Protein 2FSE (pdb70)

CATH classification: 3.10.320.10 (+1 more: 2.60.40.10)

InterPro domains:
  IPR001003 MHC class II, alpha chain, N-terminal [PF00993] (29-106)
  IPR001003 MHC class II, alpha chain, N-terminal [SM00920] (30-109)
  IPR003006 Immunoglobulin/major histocompatibility complex, conserved site [PS00290] (186-192)
  IPR003597 Immunoglobulin C1-set [PF07654] (114-195)
  IPR003597 Immunoglobulin C1-set [SM00407] (127-198)
  IPR007110 Immunoglobulin-like domain [PS50835] (112-192)
  IPR011162 MHC classes I/II-like antigen recognition protein [SSF54452] (27-108)
  IPR013783 Immunoglobulin-like fold [G3DSA:2.60.40.10] (107-217)
  IPR014745 MHC class II, alpha/beta chain, N-terminal [G3DSA:3.10.320.10] (25-106)
  IPR036179 Immunoglobulin-like domain superfamily [SSF48726] (110-206)
  IPR050160 Major Histocompatibility Complex/Immunoglobulin [PTHR19944] (16-243)

Organism: Homo sapiens (NCBI:txid9606)

Secondary structure (DSSP, 8-state):
--EEEEEEEEEETTTEEEEEEEETTEEEEEEETTTTEEEESSHHHHHH----THHHHHHHHHHHHHHHHHHHTTTS-----BPPEEEEEESS---TTS-EEEEEEEEEEBSS--EEEEEETTEEP-SSEEE---EE-TTS-EEEEEEEEE---SS--EEEEEE-TTSSS-EEEEE---/--EEEEEEEEEEEETTTTEEEEEEEEESSS-EEEEEETTTTEEEESSTTTHHHHHHHHH-HHHHHHHHHHIIIIIIHHHHHHGGGTTT--BPPEEEEEESS---SSS-EEEEEEEEEEBSS--EEEEEETTEE--BTEEEEEEEE-SSS-EEEEEEEEE---TT-EEEEEEE-TT-SS-EEEEEE-/-EEEEEEEEEEETTTEEEEEEEETTEEEEEEETTTTEEEESSHHHHTT----HHHHHHHHHHHHHHHHHHHHHTTTPPPPPB--EEEEEESS---SSS-EEEEEEEEEEBSS--EEEEEETTEE--SSEEE---EE-TTS-EEEEEEEEE---SS--EEEEEE-TT-SS-EEEEE--/---EEEEEEEEEEEETTTTEEEEEEEEESSSSEEEEEETTT-SB--SSGGGHHHHHHHHH-HHHHHHHHHHIIIIIIHHHHHHGGGTTT--B--EEEEE--S---SSS-EEEEEEEEEEBSS--EEEEEETTEE--S--EEEEEEE-SSS-EEEEEEEEE---TT--EEEEEE-TT-SS-EEEEE-/----------PPP-/---PPPP-------

Solvent-accessible surface area: 33808 Å² total; per-residue (Å²): 136,54,34,7,24,0,6,1,10,14,0,21,72,52,112,46,19,16,1,3,0,9,1,48,21,6,6,0,0,27,3,34,54,96,131,124,85,28,50,43,47,31,135,56,0,22,201,105,10,39,26,137,11,133,33,0,48,54,13,15,58,26,2,69,46,7,0,79,34,7,14,114,72,16,135,132,70,72,16,96,60,1,8,3,56,5,56,20,74,20,70,33,39,35,78,95,54,107,97,14,47,0,0,0,25,0,19,13,0,0,0,2,35,22,106,32,49,8,6,75,60,41,192,94,22,98,136,45,60,60,102,6,36,26,10,14,35,84,3,21,0,1,22,17,4,14,18,0,70,8,99,6,35,97,121,37,72,7,2,0,56,0,60,7,118,25,41,171,130,60,51,141,96,94,47,93,46,193,126,50,28,0,8,4,5,7,1,9,2,21,3,71,126,48,49,147,110,7,56,0,1,0,20,5,0,5,15,36,72,21,1,1,61,0,16,28,75,71,13,57,1,119,42,70,46,119,22,0,135,35,5,3,112,90,4,42,78,59,156,132,23,10,115,70,4,105,47,0,22,75,60,4,0,87,68,2,19,52,38,2,58,80,9,5,16,96,37,122,38,110,6,76,23,46,20,86,52,73,91,138,88,108,79,43,97,19,8,42,0,7,0,7,0,2,36,0,11,18,10,107,44,86,37,94,0,43,17,59,69,68,67,37,114,42,37,31,53,27,52,10,39,23,24,0,4,26,0,9,13,14,8,49,10,48,5,46,1,2,10,20,87,59,9,51,1,19,0,45,0,79,8,69,20,29,137,104,57,47,78,39,118,57,148,70,133,36,42,16,31,0,6,3,9,20,0,20,64,61,108,52,14,11,2,3,1,14,1,50,14,4,5,5,0,33,4,40,63,72,131,132,87,23,50,48,52,34,136,74,0,36,158,121,6,54,34,149,7,145,31,1,48,47,3,14,62,33,1,78,42,8,0,80,44,5,15,131,80,5,133,125,72,61,11,91,59,1,34,5,60,5,46,21,54,18,56,37,28,27,79,109,48,101,90,10,59,0,0,0,26,0,16,14,0,0,0,3,35,18,116,27,73,9,21,72,38,56,185,93,21,106,137,45,61,58,111,10,43,33,10,20,41,69,5,26,0,0,20,9,1,11,18,0,65,8,104,7,38,92,135,42,86,4,29,0,37,0,65,2,106,26,41,193,131,53,49,151,71,99,40,106,106,201,72,13,30,0,7,4,6,9,0,4,2,14,1,90,105,22,44,122,98,8,63,0,5,6,19,11,0,6,16,23,75,19,2,1,56,1,10,33,84,68,18,66,5,113,22,76,32,130,42,0,114,34,10,0,110,81,5,42,75,71,161,117,15,15,87,95,2,127,38,0,27,74,77,7,0,93,66,7,23,49,31,4,60,66,14,5,28,98,36,113,40,113,10,73,15,37,17,90,27,88,98,115,132,74,104,19,113,12,7,43,0,10,0,4,0,2,39,0,11,23,10,99,32,103,28,102,0,36,13,58,63,80,54,22,110,38,35,34,55,29,44,9,25,25,28,0,3,20,0,4,14,10,8,50,10,51,2,40,0,0,8,23,90,60,10,52,0,18,0,36,0,64,11,68,26,36,140,107,68,45,77,38,115,45,131,126,30,10,102,27,9,137,26,18,143,10,57,98,70,107,32,7,104,20,12,84,21,23,160,5,58,81,110

Radius of gyration: 31.43 Å; Cα contacts (8 Å, |Δi|>4): 1754; chains: 6; bounding box: 65×92×76 Å

Sequence (755 aa):
EHVIIQAEFYLNPDQSGEFMFDFDGDEIFHVDMAKKETVWRLEEFGRFASFEAQGALANIAVDKANLEIMTKRSNYTPITNVAPEVTVLSRSPVNLGEPNILICFIDKFSPPVVNVTWLRNGRPVTEGVSETVFLPRDDHLFRKFHYLTFLPSTDDFYDCEVDHWGLEEPLRKHWEFEPRFLWQLKFECHFFNGTERVRLLERCIYNQEESVRFDSDVGEYRAVTELGRPDAEYWNSQKDLLEQRRAAVDTYCRHNYGVGESFTVQRRVEPTVTVYPTKTQPLQHHNLLVCSVSDFYPGNIEVRWFRNGKEEETGIVSTGLVRNGDWTFQTLVMLETVPQSGEVYTCQVEHPSLTDPVTVEWKAEHVIIQAEFYLNPDQSGEFMFDFDGDEIFHVDMAKKETVWRLEEFGRFASFEAQGALANIAVDKANLEIMTKRSNYTPITNVAPEVTVLSRSPVNLGEPNILICFIDKFSPPVVNVTWLRNGRPVTEGVSETVFLPRDDHLFRKFHYLTFLPSTDDFYDCEVDHWGLEEPLRKHWEFRPRFLWQLKFECHFFNGTERVRLLERCIYNQEESVRFDSDVGEYRAVTELGRPDAEYWNSQKDLLEQRRAAVDTYCRHNYGVGESFTVQRRVEPTVTVYPTKTQPLQHHNLLVCSVSDFYPGNIEVRWFRNGKEEETGIVSTGLVRNGDWTFQTLVMLETVPQSGEVYTCQVEHPSLTDPVTVEWKAGFKGEQGPKGEPGAGFKGEQGPKGEPG

B-factor: mean 26.87, std 9.01, range [1.0, 80.76]

Structure (mmCIF, N/CA/C/O backbone):
data_2FSE
#
_entry.id   2FSE
#
_cell.length_a   60.810
_cell.length_b   109.000
_cell.length_c   170.550
_cell.angle_alpha   90.00
_cell.angle_beta   90.00
_cell.angle_gamma   90.00
#
_symmetry.space_group_name_H-M   'P 21 21 21'
#
loop_
_entity.id
_entity.type
_entity.pdbx_description
1 polymer 'H-2 class II histocompatibility antigen, E-K alpha chain'
2 polymer 'HLA class II histocompatibility antigen, DRB1-1 beta chain'
3 polymer 'Collagen alpha-1(II)'
4 water water
#
loop_
_atom_site.group_PDB
_atom_site.id
_atom_site.type_symbol
_atom_site.label_atom_id
_atom_site.label_alt_id
_atom_site.label_comp_id
_atom_site.label_asym_id
_atom_site.label_entity_id
_atom_site.label_seq_id
_atom_site.pdbx_PDB_ins_code
_atom_site.Cartn_x
_atom_site.Cartn_y
_atom_site.Cartn_z
_atom_site.occupancy
_atom_site.B_iso_or_equiv
_atom_site.auth_seq_id
_atom_site.auth_comp_id
_atom_site.auth_asym_id
_atom_site.auth_atom_id
_atom_site.pdbx_PDB_model_num
ATOM 1 N N . GLU A 1 1 ? 32.305 20.269 13.928 1.00 28.86 4 GLU A N 1
ATOM 2 C CA . GLU A 1 1 ? 33.103 20.001 15.160 1.00 29.02 4 GLU A CA 1
ATOM 3 C C . GLU A 1 1 ? 32.217 20.107 16.394 1.00 27.08 4 GLU A C 1
ATOM 4 O O . GLU A 1 1 ? 32.645 20.579 17.443 1.00 27.64 4 GLU A O 1
ATOM 10 N N . HIS A 1 2 ? 30.986 19.640 16.262 1.00 25.20 5 HIS A N 1
ATOM 11 C CA . HIS A 1 2 ? 30.010 19.712 17.341 1.00 23.38 5 HIS A CA 1
ATOM 12 C C . HIS A 1 2 ? 30.118 18.640 18.424 1.00 21.19 5 HIS A C 1
ATOM 13 O O . HIS A 1 2 ? 30.694 17.576 18.214 1.00 21.05 5 HIS A O 1
ATOM 20 N N . VAL A 1 3 ? 29.542 18.933 19.585 1.00 18.29 6 VAL A N 1
ATOM 21 C CA . VAL A 1 3 ? 29.584 18.023 20.719 1.00 17.17 6 VAL A CA 1
ATOM 22 C C . VAL A 1 3 ? 28.242 17.957 21.445 1.00 16.38 6 VAL A C 1
ATOM 23 O O . VAL A 1 3 ? 27.550 18.963 21.589 1.00 16.86 6 VAL A O 1
ATOM 27 N N . ILE A 1 4 ? 27.865 16.769 21.897 1.00 15.05 7 ILE A N 1
ATOM 28 C CA . ILE A 1 4 ? 26.625 16.609 22.644 1.00 13.77 7 ILE A CA 1
ATOM 29 C C . ILE A 1 4 ? 27.082 16.058 23.975 1.00 14.14 7 ILE A C 1
ATOM 30 O O . ILE A 1 4 ? 27.936 15.174 24.020 1.00 14.27 7 ILE A O 1
ATOM 35 N N . ILE A 1 5 ? 26.525 16.566 25.062 1.00 14.20 8 ILE A N 1
ATOM 36 C CA . ILE A 1 5 ? 26.952 16.095 26.364 1.00 13.37 8 ILE A CA 1
ATOM 37 C C . ILE A 1 5 ? 25.810 15.859 27.314 1.00 13.02 8 ILE A C 1
ATOM 38 O O . ILE A 1 5 ? 25.031 16.762 27.600 1.00 12.90 8 ILE A O 1
ATOM 43 N N . GLN A 1 6 ? 25.716 14.625 27.787 1.00 13.91 9 GLN A N 1
ATOM 44 C CA . GLN A 1 6 ? 24.700 14.249 28.750 1.00 14.13 9 GLN A CA 1
ATOM 45 C C . GLN A 1 6 ? 25.384 14.479 30.082 1.00 14.14 9 GLN A C 1
ATOM 46 O O . GLN A 1 6 ? 26.058 13.594 30.604 1.00 14.03 9 GLN A O 1
ATOM 52 N N . ALA A 1 7 ? 25.237 15.687 30.608 1.00 14.25 10 ALA A N 1
ATOM 53 C CA . ALA A 1 7 ? 25.857 16.043 31.869 1.00 14.96 10 ALA A CA 1
ATOM 54 C C . ALA A 1 7 ? 24.887 15.887 33.010 1.00 15.25 10 ALA A C 1
ATOM 55 O O . ALA A 1 7 ? 23.788 16.435 32.991 1.00 16.08 10 ALA A O 1
ATOM 57 N N . GLU A 1 8 ? 25.298 15.127 34.011 1.00 16.06 11 GLU A N 1
ATOM 58 C CA . GLU A 1 8 ? 24.460 14.912 35.172 1.00 16.84 11 GLU A CA 1
ATOM 59 C C . GLU A 1 8 ? 25.295 15.008 36.442 1.00 16.00 11 GLU A C 1
ATOM 60 O O . GLU A 1 8 ? 26.454 14.596 36.467 1.00 14.22 11 GLU A O 1
ATOM 66 N N . PHE A 1 9 ? 24.706 15.588 37.485 1.00 16.23 12 PHE A N 1
ATOM 67 C CA . PHE A 1 9 ? 25.388 15.746 38.765 1.00 17.07 12 PHE A CA 1
ATOM 68 C C . PHE A 1 9 ? 24.441 15.563 39.952 1.00 18.12 12 PHE A C 1
ATOM 69 O O . PHE A 1 9 ? 23.238 15.835 39.863 1.00 18.71 12 PHE A O 1
ATOM 77 N N . TYR A 1 10 ? 24.998 15.081 41.058 1.00 17.85 13 TYR A N 1
ATOM 78 C CA . TYR A 1 10 ? 24.233 14.884 42.277 1.00 18.45 13 TYR A CA 1
ATOM 79 C C . TYR A 1 10 ? 25.089 15.347 43.423 1.00 18.72 13 TYR A C 1
ATOM 80 O O . TYR A 1 10 ? 26.294 15.101 43.438 1.00 18.68 13 TYR A O 1
ATOM 89 N N . LEU A 1 11 ? 24.478 16.009 44.395 1.00 18.82 14 LEU A N 1
ATOM 90 C CA . LEU A 1 11 ? 25.257 16.496 45.509 1.00 19.39 14 LEU A CA 1
ATOM 91 C C . LEU A 1 11 ? 24.547 16.421 46.832 1.00 19.47 14 LEU A C 1
ATOM 92 O O . LEU A 1 11 ? 23.354 16.696 46.929 1.00 19.16 14 LEU A O 1
ATOM 97 N N . ASN A 1 12 ? 25.307 16.029 47.847 1.00 19.79 15 ASN A N 1
ATOM 98 C CA . ASN A 1 12 ? 24.805 15.942 49.204 1.00 20.53 15 ASN A CA 1
ATOM 99 C C . ASN A 1 12 ? 25.489 17.078 49.950 1.00 20.97 15 ASN A C 1
ATOM 100 O O . ASN A 1 12 ? 26.576 17.525 49.571 1.00 19.69 15 ASN A O 1
ATOM 105 N N . PRO A 1 13 ? 24.881 17.529 51.052 1.00 21.51 16 PRO A N 1
ATOM 106 C CA . PRO A 1 13 ? 23.623 17.046 51.632 1.00 21.71 16 PRO A CA 1
ATOM 107 C C . PRO A 1 13 ? 22.393 17.508 50.865 1.00 22.19 16 PRO A C 1
ATOM 108 O O . PRO A 1 13 ? 21.353 16.851 50.860 1.00 21.89 16 PRO A O 1
ATOM 112 N N . ASP A 1 14 ? 22.532 18.661 50.231 1.00 23.04 17 ASP A N 1
ATOM 113 C CA . ASP A 1 14 ? 21.468 19.269 49.467 1.00 24.80 17 ASP A CA 1
ATOM 114 C C . ASP A 1 14 ? 20.540 18.280 48.771 1.00 25.65 17 ASP A C 1
ATOM 115 O O . ASP A 1 14 ? 19.332 18.498 48.698 1.00 26.34 17 ASP A O 1
ATOM 120 N N . GLN A 1 15 ? 21.088 17.185 48.268 1.00 25.30 18 GLN A N 1
ATOM 121 C CA . GLN A 1 15 ? 20.266 16.209 47.575 1.00 25.00 18 GLN A CA 1
ATOM 122 C C . GLN A 1 15 ? 19.639 16.837 46.335 1.00 25.33 18 GLN A C 1
ATOM 123 O O . GLN A 1 15 ? 18.491 16.560 45.989 1.00 25.85 18 GLN A O 1
ATOM 129 N N . SER A 1 16 ? 20.413 17.705 45.681 1.00 25.75 19 SER A N 1
ATOM 130 C CA . SER A 1 16 ? 19.993 18.366 44.450 1.00 25.21 19 SER A CA 1
ATOM 131 C C . SER A 1 16 ? 20.505 17.492 43.338 1.00 24.89 19 SER A C 1
ATOM 132 O O . SER A 1 16 ? 21.708 17.272 43.227 1.00 25.50 19 SER A O 1
ATOM 135 N N . GLY A 1 17 ? 19.597 16.989 42.516 1.00 24.85 20 GLY A N 1
ATOM 136 C CA . GLY A 1 17 ? 19.997 16.132 41.420 1.00 24.36 20 GLY A CA 1
ATOM 137 C C . GLY A 1 17 ? 19.664 16.785 40.102 1.00 23.46 20 GLY A C 1
ATOM 138 O O . GLY A 1 17 ? 18.629 17.439 39.962 1.00 22.78 20 GLY A O 1
ATOM 139 N N . GLU A 1 18 ? 20.540 16.601 39.126 1.00 23.14 21 GLU A N 1
ATOM 140 C CA . GLU A 1 18 ? 20.321 17.198 37.826 1.00 22.60 21 GLU A CA 1
ATOM 141 C C . GLU A 1 18 ? 20.781 16.305 36.679 1.00 21.67 21 GLU A C 1
ATOM 142 O O . GLU A 1 18 ? 21.814 15.636 36.762 1.00 21.16 21 GLU A O 1
ATOM 148 N N . PHE A 1 19 ? 19.989 16.311 35.612 1.00 20.51 22 PHE A N 1
ATOM 149 C CA . PHE A 1 19 ? 20.250 15.529 34.411 1.00 18.97 22 PHE A CA 1
ATOM 150 C C . PHE A 1 19 ? 19.963 16.440 33.218 1.00 19.11 22 PHE A C 1
ATOM 151 O O . PHE A 1 19 ? 18.853 16.952 33.089 1.00 19.00 22 PHE A O 1
ATOM 159 N N . MET A 1 20 ? 20.952 16.667 32.356 1.00 18.92 23 MET A N 1
ATOM 160 C CA . MET A 1 20 ? 20.719 17.524 31.200 1.00 19.96 23 MET A CA 1
ATOM 161 C C . MET A 1 20 ? 21.567 17.218 29.976 1.00 20.31 23 MET A C 1
ATOM 162 O O . MET A 1 20 ? 22.608 16.571 30.074 1.00 19.52 23 MET A O 1
ATOM 167 N N . PHE A 1 21 ? 21.092 17.698 28.825 1.00 21.68 24 PHE A N 1
ATOM 168 C CA . PHE A 1 21 ? 21.753 17.537 27.530 1.00 21.93 24 PHE A CA 1
ATOM 169 C C . PHE A 1 21 ? 22.324 18.866 27.056 1.00 23.20 24 PHE A C 1
ATOM 170 O O . PHE A 1 21 ? 21.648 19.895 27.058 1.00 23.20 24 PHE A O 1
ATOM 178 N N . ASP A 1 22 ? 23.569 18.828 26.614 1.00 25.13 25 ASP A N 1
ATOM 179 C CA . ASP A 1 22 ? 24.238 20.037 26.172 1.00 25.91 25 ASP A CA 1
ATOM 180 C C . ASP A 1 22 ? 24.757 19.877 24.743 1.00 24.26 25 ASP A C 1
ATOM 181 O O . ASP A 1 22 ? 25.245 18.816 24.368 1.00 23.74 25 ASP A O 1
ATOM 186 N N . PHE A 1 23 ? 24.643 20.930 23.946 1.00 22.70 26 PHE A N 1
ATOM 187 C CA . PHE A 1 23 ? 25.111 20.870 22.570 1.00 22.38 26 PHE A CA 1
ATOM 188 C C . PHE A 1 23 ? 26.004 22.044 22.195 1.00 20.83 26 PHE A C 1
ATOM 189 O O . PHE A 1 23 ? 25.548 23.187 22.126 1.00 20.05 26 PHE A O 1
ATOM 197 N N . ASP A 1 24 ? 27.271 21.756 21.942 1.00 19.39 27 ASP A N 1
ATOM 198 C CA . ASP A 1 24 ? 28.215 22.795 21.562 1.00 19.05 27 ASP A CA 1
ATOM 199 C C . ASP A 1 24 ? 28.224 23.935 22.577 1.00 19.61 27 ASP A C 1
ATOM 200 O O . ASP A 1 24 ? 28.597 25.059 22.241 1.00 20.74 27 ASP A O 1
ATOM 205 N N . GLY A 1 25 ? 27.807 23.653 23.810 1.00 18.67 28 GLY A N 1
ATOM 206 C CA . GLY A 1 25 ? 27.800 24.685 24.835 1.00 18.36 28 GLY A CA 1
ATOM 207 C C . GLY A 1 25 ? 26.471 25.061 25.477 1.00 19.08 28 GLY A C 1
ATOM 208 O O . GLY A 1 25 ? 26.435 25.409 26.659 1.00 19.28 28 GLY A O 1
ATOM 209 N N . ASP A 1 26 ? 25.380 24.996 24.717 1.00 18.23 29 ASP A N 1
ATOM 210 C CA . ASP A 1 26 ? 24.058 25.354 25.234 1.00 17.99 29 ASP A CA 1
ATOM 211 C C . ASP A 1 26 ? 23.226 24.126 25.593 1.00 17.94 29 ASP A C 1
ATOM 212 O O . ASP A 1 26 ? 23.418 23.050 25.018 1.00 17.82 29 ASP A O 1
ATOM 217 N N . GLU A 1 27 ? 22.293 24.289 26.533 1.00 17.18 30 GLU A N 1
ATOM 218 C CA . GLU A 1 27 ? 21.465 23.168 26.955 1.00 15.51 30 GLU A CA 1
ATOM 219 C C . GLU A 1 27 ? 20.257 22.939 26.074 1.00 14.24 30 GLU A C 1
ATOM 220 O O . GLU A 1 27 ? 19.537 23.866 25.705 1.00 12.29 30 GLU A O 1
ATOM 226 N N . ILE A 1 28 ? 20.049 21.673 25.742 1.00 14.14 31 ILE A N 1
ATOM 227 C CA . ILE A 1 28 ? 18.935 21.268 24.921 1.00 13.78 31 ILE A CA 1
ATOM 228 C C . ILE A 1 28 ? 17.755 21.111 25.868 1.00 13.93 31 ILE A C 1
ATOM 229 O O . ILE A 1 28 ? 16.653 21.596 25.605 1.00 13.51 31 ILE A O 1
ATOM 234 N N . PHE A 1 29 ? 18.002 20.453 26.993 1.00 13.44 32 PHE A N 1
ATOM 235 C CA . PHE A 1 29 ? 16.951 20.234 27.970 1.00 14.04 32 PHE A CA 1
ATOM 236 C C . PHE A 1 29 ? 17.493 19.628 29.255 1.00 14.73 32 PHE A C 1
ATOM 237 O O . PHE A 1 29 ? 18.644 19.197 29.332 1.00 15.23 32 PHE A O 1
ATOM 245 N N . HIS A 1 30 ? 16.643 19.595 30.270 1.00 15.73 33 HIS A N 1
ATOM 246 C CA . HIS A 1 30 ? 16.996 18.971 31.529 1.00 16.59 33 HIS A CA 1
ATOM 247 C C . HIS A 1 30 ? 15.720 18.299 31.993 1.00 18.23 33 HIS A C 1
ATOM 248 O O . HIS A 1 30 ? 14.632 18.611 31.508 1.00 18.90 33 HIS A O 1
ATOM 255 N N . VAL A 1 31 ? 15.854 17.355 32.906 1.00 20.14 34 VAL A N 1
ATOM 256 C CA . VAL A 1 31 ? 14.691 16.646 33.403 1.00 22.21 34 VAL A CA 1
ATOM 257 C C . VAL A 1 31 ? 14.253 17.212 34.740 1.00 23.95 34 VAL A C 1
ATOM 258 O O . VAL A 1 31 ? 15.011 17.184 35.702 1.00 24.00 34 VAL A O 1
ATOM 262 N N . ASP A 1 32 ? 13.033 17.737 34.786 1.00 25.49 35 ASP A N 1
ATOM 263 C CA . ASP A 1 32 ? 12.493 18.284 36.021 1.00 26.86 35 ASP A CA 1
ATOM 264 C C . ASP A 1 32 ? 12.194 17.087 36.911 1.00 27.65 35 ASP A C 1
ATOM 265 O O . ASP A 1 32 ? 11.328 16.266 36.599 1.00 27.24 35 ASP A O 1
ATOM 270 N N . MET A 1 33 ? 12.926 16.990 38.011 1.00 28.63 36 MET A N 1
ATOM 271 C CA . MET A 1 33 ? 12.773 15.890 38.948 1.00 29.51 36 MET A CA 1
ATOM 272 C C . MET A 1 33 ? 11.355 15.858 39.523 1.00 30.54 36 MET A C 1
ATOM 273 O O . MET A 1 33 ? 10.583 14.926 39.262 1.00 30.73 36 MET A O 1
ATOM 278 N N . ALA A 1 34 ? 11.019 16.890 40.296 1.00 30.12 37 ALA A N 1
ATOM 279 C CA . ALA A 1 34 ? 9.704 17.020 40.931 1.00 28.90 37 ALA A CA 1
ATOM 280 C C . ALA A 1 34 ? 8.585 16.635 39.977 1.00 28.52 37 ALA A C 1
ATOM 281 O O . ALA A 1 34 ? 7.844 15.678 40.218 1.00 26.94 37 ALA A O 1
ATOM 283 N N . LYS A 1 35 ? 8.472 17.404 38.899 1.00 30.28 38 LYS A N 1
ATOM 284 C CA . LYS A 1 35 ? 7.461 17.186 37.870 1.00 31.66 38 LYS A CA 1
ATOM 285 C C . LYS A 1 35 ? 7.706 15.861 37.147 1.00 31.62 38 LYS A C 1
ATOM 286 O O . LYS A 1 35 ? 6.865 15.392 36.376 1.00 30.06 38 LYS A O 1
ATOM 292 N N . LYS A 1 36 ? 8.865 15.265 37.396 1.00 31.82 39 LYS A N 1
ATOM 293 C CA . LYS A 1 36 ? 9.188 13.994 36.782 1.00 32.09 39 LYS A CA 1
ATOM 294 C C . LYS A 1 36 ? 9.085 14.097 35.255 1.00 31.59 39 LYS A C 1
ATOM 295 O O . LYS A 1 36 ? 8.867 13.092 34.580 1.00 31.39 39 LYS A O 1
ATOM 301 N N . GLU A 1 37 ? 9.252 15.308 34.717 1.00 31.28 40 GLU A N 1
ATOM 302 C CA . GLU A 1 37 ? 9.164 15.529 33.269 1.00 29.75 40 GLU A CA 1
ATOM 303 C C . GLU A 1 37 ? 10.406 16.166 32.638 1.00 27.27 40 GLU A C 1
ATOM 304 O O . GLU A 1 37 ? 11.423 16.366 33.297 1.00 26.53 40 GLU A O 1
ATOM 310 N N . THR A 1 38 ? 10.289 16.474 31.345 1.00 25.07 41 THR A N 1
ATOM 311 C CA . THR A 1 38 ? 11.355 17.070 30.532 1.00 21.73 41 THR A CA 1
ATOM 312 C C . THR A 1 38 ? 11.120 18.562 30.279 1.00 21.36 41 THR A C 1
ATOM 313 O O . THR A 1 38 ? 9.999 18.967 29.964 1.00 21.69 41 THR A O 1
ATOM 317 N N . VAL A 1 39 ? 12.170 19.378 30.395 1.00 19.30 42 VAL A N 1
ATOM 318 C CA . VAL A 1 39 ? 12.026 20.817 30.160 1.00 17.61 42 VAL A CA 1
ATOM 319 C C . VAL A 1 39 ? 12.932 21.305 29.042 1.00 17.39 42 VAL A C 1
ATOM 320 O O . VAL A 1 39 ? 14.149 21.277 29.174 1.00 18.19 42 VAL A O 1
ATOM 324 N N . TRP A 1 40 ? 12.324 21.760 27.948 1.00 16.76 43 TRP A N 1
ATOM 325 C CA . TRP A 1 40 ? 13.076 22.245 26.800 1.00 16.29 43 TRP A CA 1
ATOM 326 C C . TRP A 1 40 ? 13.526 23.696 26.950 1.00 16.28 43 TRP A C 1
ATOM 327 O O . TRP A 1 40 ? 12.746 24.560 27.356 1.00 15.62 43 TRP A O 1
ATOM 338 N N . ARG A 1 41 ? 14.788 23.961 26.612 1.00 15.26 44 ARG A N 1
ATOM 339 C CA . ARG A 1 41 ? 15.334 25.309 26.711 1.00 13.87 44 ARG A CA 1
ATOM 340 C C . ARG A 1 41 ? 14.554 26.259 25.817 1.00 14.70 44 ARG A C 1
ATOM 341 O O . ARG A 1 41 ? 14.392 27.436 26.138 1.00 13.04 44 ARG A O 1
ATOM 349 N N . LEU A 1 42 ? 14.089 25.729 24.688 1.00 15.99 45 LEU A N 1
ATOM 350 C CA . LEU A 1 42 ? 13.307 26.478 23.706 1.00 17.17 45 LEU A CA 1
ATOM 351 C C . LEU A 1 42 ? 12.070 25.661 23.362 1.00 20.31 45 LEU A C 1
ATOM 352 O O . LEU A 1 42 ? 12.197 24.542 22.870 1.00 21.46 45 LEU A O 1
ATOM 357 N N . GLU A 1 43 ? 10.884 26.211 23.605 1.00 22.71 46 GLU A N 1
ATOM 358 C CA . GLU A 1 43 ? 9.658 25.479 23.306 1.00 25.74 46 GLU A CA 1
ATOM 359 C C . GLU A 1 43 ? 9.699 24.817 21.930 1.00 25.73 46 GLU A C 1
ATOM 360 O O . GLU A 1 43 ? 9.145 23.739 21.751 1.00 25.25 46 GLU A O 1
ATOM 366 N N . GLU A 1 44 ? 10.354 25.443 20.957 1.00 28.05 47 GLU A N 1
ATOM 367 C CA . GLU A 1 44 ? 10.421 24.853 19.624 1.00 31.38 47 GLU A CA 1
ATOM 368 C C . GLU A 1 44 ? 11.008 23.444 19.653 1.00 31.76 47 GLU A C 1
ATOM 369 O O . GLU A 1 44 ? 10.517 22.550 18.966 1.00 31.11 47 GLU A O 1
ATOM 375 N N . PHE A 1 45 ? 12.058 23.247 20.451 1.00 32.50 48 PHE A N 1
ATOM 376 C CA . PHE A 1 45 ? 12.710 21.939 20.559 1.00 32.89 48 PHE A CA 1
ATOM 377 C C . PHE A 1 45 ? 11.712 20.812 20.759 1.00 33.39 48 PHE A C 1
ATOM 378 O O . PHE A 1 45 ? 11.824 19.753 20.139 1.00 33.39 48 PHE A O 1
ATOM 386 N N . GLY A 1 46 ? 10.737 21.060 21.629 1.00 34.38 49 GLY A N 1
ATOM 387 C CA . GLY A 1 46 ? 9.709 20.080 21.934 1.00 33.57 49 GLY A CA 1
ATOM 388 C C . GLY A 1 46 ? 8.956 19.573 20.716 1.00 33.14 49 GLY A C 1
ATOM 389 O O . GLY A 1 46 ? 8.806 18.365 20.537 1.00 33.43 49 GLY A O 1
ATOM 390 N N . ARG A 1 47 ? 8.474 20.487 19.879 1.00 32.35 50 ARG A N 1
ATOM 391 C CA . ARG A 1 47 ? 7.744 20.097 18.676 1.00 32.84 50 ARG A CA 1
ATOM 392 C C . ARG A 1 47 ? 8.691 19.244 17.842 1.00 31.25 50 ARG A C 1
ATOM 393 O O . ARG A 1 47 ? 8.257 18.427 17.031 1.00 30.62 50 ARG A O 1
ATOM 401 N N . PHE A 1 48 ? 9.987 19.446 18.061 1.00 29.97 51 PHE A N 1
ATOM 402 C CA . PHE A 1 48 ? 11.027 18.734 17.325 1.00 29.00 51 PHE A CA 1
ATOM 403 C C . PHE A 1 48 ? 11.514 17.445 17.956 1.00 27.71 51 PHE A C 1
ATOM 404 O O . PHE A 1 48 ? 11.882 16.510 17.245 1.00 26.07 51 PHE A O 1
ATOM 412 N N . ALA A 1 49 ? 11.528 17.396 19.287 1.00 27.88 52 ALA A N 1
ATOM 413 C CA . ALA A 1 49 ? 12.020 16.212 19.985 1.00 27.99 52 ALA A CA 1
ATOM 414 C C . ALA A 1 49 ? 11.174 15.655 21.126 1.00 26.89 52 ALA A C 1
ATOM 415 O O . ALA A 1 49 ? 10.067 16.119 21.398 1.00 25.33 52 ALA A O 1
ATOM 417 N N . SER A 1 50 ? 11.741 14.649 21.785 1.00 26.59 53 SER A N 1
ATOM 418 C CA . SER A 1 50 ? 11.103 13.947 22.886 1.00 26.36 53 SER A CA 1
ATOM 419 C C . SER A 1 50 ? 12.149 13.225 23.736 1.00 27.40 53 SER A C 1
ATOM 420 O O . SER A 1 50 ? 13.211 12.845 23.231 1.00 28.41 53 SER A O 1
ATOM 423 N N . PHE A 1 51 ? 11.847 13.029 25.018 1.00 27.25 54 PHE A N 1
ATOM 424 C CA . PHE A 1 51 ? 12.751 12.312 25.912 1.00 26.72 54 PHE A CA 1
ATOM 425 C C . PHE A 1 51 ? 12.004 11.646 27.049 1.00 27.46 54 PHE A C 1
ATOM 426 O O . PHE A 1 51 ? 11.238 12.294 27.766 1.00 26.19 54 PHE A O 1
ATOM 434 N N . GLU A 1 52 ? 12.242 10.349 27.215 1.00 28.50 55 GLU A N 1
ATOM 435 C CA . GLU A 1 52 ? 11.608 9.588 28.276 1.00 31.39 55 GLU A CA 1
ATOM 436 C C . GLU A 1 52 ? 12.313 9.939 29.588 1.00 31.77 55 GLU A C 1
ATOM 437 O O . GLU A 1 52 ? 13.376 9.398 29.908 1.00 31.37 55 GLU A O 1
ATOM 443 N N . ALA A 1 53 ? 11.699 10.857 30.331 1.00 31.44 56 ALA A N 1
ATOM 444 C CA . ALA A 1 53 ? 12.214 11.345 31.605 1.00 30.61 56 ALA A CA 1
ATOM 445 C C . ALA A 1 53 ? 12.427 10.308 32.699 1.00 30.97 56 ALA A C 1
ATOM 446 O O . ALA A 1 53 ? 13.406 10.384 33.438 1.00 31.42 56 ALA A O 1
ATOM 448 N N . GLN A 1 54 ? 11.523 9.345 32.829 1.00 32.19 57 GLN A N 1
ATOM 449 C CA . GLN A 1 54 ? 11.684 8.360 33.895 1.00 32.59 57 GLN A CA 1
ATOM 450 C C . GLN A 1 54 ? 13.083 7.765 33.956 1.00 31.46 57 GLN A C 1
ATOM 451 O O . GLN A 1 54 ? 13.618 7.536 35.042 1.00 31.03 57 GLN A O 1
ATOM 457 N N . GLY A 1 55 ? 13.687 7.556 32.790 1.00 30.65 58 GLY A N 1
ATOM 458 C CA . GLY A 1 55 ? 15.020 6.978 32.737 1.00 29.28 58 GLY A CA 1
ATOM 459 C C . GLY A 1 55 ? 16.125 7.848 33.307 1.00 27.68 58 GLY A C 1
ATOM 460 O O . GLY A 1 55 ? 17.169 7.342 33.717 1.00 27.63 58 GLY A O 1
ATOM 461 N N . ALA A 1 56 ? 15.906 9.159 33.326 1.00 26.30 59 ALA A N 1
ATOM 462 C CA . ALA A 1 56 ? 16.897 10.085 33.860 1.00 24.58 59 ALA A CA 1
ATOM 463 C C . ALA A 1 56 ? 16.987 9.854 35.357 1.00 23.60 59 ALA A C 1
ATOM 464 O O . ALA A 1 56 ? 18.071 9.730 35.927 1.00 23.66 59 ALA A O 1
ATOM 466 N N . LEU A 1 57 ? 15.816 9.787 35.978 1.00 22.01 60 LEU A N 1
ATOM 467 C CA . LEU A 1 57 ? 15.693 9.583 37.411 1.00 19.75 60 LEU A CA 1
ATOM 468 C C . LEU A 1 57 ? 16.528 8.407 37.886 1.00 17.88 60 LEU A C 1
ATOM 469 O O . LEU A 1 57 ? 17.062 8.425 38.989 1.00 17.33 60 LEU A O 1
ATOM 474 N N . ALA A 1 58 ? 16.635 7.383 37.054 1.00 16.42 61 ALA A N 1
ATOM 475 C CA . ALA A 1 58 ? 17.407 6.212 37.414 1.00 16.79 61 ALA A CA 1
ATOM 476 C C . ALA A 1 58 ? 18.860 6.590 37.644 1.00 16.98 61 ALA A C 1
ATOM 477 O O . ALA A 1 58 ? 19.392 6.413 38.735 1.00 17.55 61 ALA A O 1
ATOM 479 N N . ASN A 1 59 ? 19.491 7.117 36.600 1.00 16.44 62 ASN A N 1
ATOM 480 C CA . ASN A 1 59 ? 20.894 7.515 36.635 1.00 14.80 62 ASN A CA 1
ATOM 481 C C . ASN A 1 59 ? 21.244 8.329 37.866 1.00 13.85 62 ASN A C 1
ATOM 482 O O . ASN A 1 59 ? 22.235 8.053 38.540 1.00 12.81 62 ASN A O 1
ATOM 487 N N . ILE A 1 60 ? 20.433 9.337 38.152 1.00 13.51 63 ILE A N 1
ATOM 488 C CA . ILE A 1 60 ? 20.662 10.186 39.313 1.00 12.91 63 ILE A CA 1
ATOM 489 C C . ILE A 1 60 ? 20.721 9.332 40.574 1.00 12.35 63 ILE A C 1
ATOM 490 O O . ILE A 1 60 ? 21.533 9.576 41.460 1.00 12.27 63 ILE A O 1
ATOM 495 N N . ALA A 1 61 ? 19.854 8.326 40.638 1.00 12.80 64 ALA A N 1
ATOM 496 C CA . ALA A 1 61 ? 19.797 7.418 41.774 1.00 12.15 64 ALA A CA 1
ATOM 497 C C . ALA A 1 61 ? 21.135 6.700 41.926 1.00 12.42 64 ALA A C 1
ATOM 498 O O . ALA A 1 61 ? 21.731 6.703 42.997 1.00 11.30 64 ALA A O 1
ATOM 500 N N . VAL A 1 62 ? 21.598 6.081 40.848 1.00 12.69 65 VAL A N 1
ATOM 501 C CA . VAL A 1 62 ? 22.872 5.380 40.868 1.00 13.55 65 VAL A CA 1
ATOM 502 C C . VAL A 1 62 ? 23.924 6.402 41.241 1.00 14.29 65 VAL A C 1
ATOM 503 O O . VAL A 1 62 ? 24.860 6.118 41.988 1.00 13.94 65 VAL A O 1
ATOM 507 N N . ASP A 1 63 ? 23.764 7.602 40.696 1.00 15.67 66 ASP A N 1
ATOM 508 C CA . ASP A 1 63 ? 24.686 8.692 40.961 1.00 16.94 66 ASP A CA 1
ATOM 509 C C . ASP A 1 63 ? 24.739 8.974 42.459 1.00 17.29 66 ASP A C 1
ATOM 510 O O . ASP A 1 63 ? 25.819 8.988 43.052 1.00 17.00 66 ASP A O 1
ATOM 515 N N . LYS A 1 64 ? 23.569 9.171 43.066 1.00 17.83 67 LYS A N 1
ATOM 516 C CA . LYS A 1 64 ? 23.459 9.439 44.505 1.00 17.30 67 LYS A CA 1
ATOM 517 C C . LYS A 1 64 ? 24.235 8.416 45.321 1.00 14.46 67 LYS A C 1
ATOM 518 O O . LYS A 1 64 ? 24.861 8.752 46.314 1.00 13.05 67 LYS A O 1
ATOM 524 N N . ALA A 1 65 ? 24.153 7.163 44.903 1.00 13.62 68 ALA A N 1
ATOM 525 C CA . ALA A 1 65 ? 24.837 6.088 45.584 1.00 13.84 68 ALA A CA 1
ATOM 526 C C . ALA A 1 65 ? 26.306 6.140 45.228 1.00 14.22 68 ALA A C 1
ATOM 527 O O . ALA A 1 65 ? 27.167 6.069 46.101 1.00 13.19 68 ALA A O 1
ATOM 529 N N . ASN A 1 66 ? 26.591 6.244 43.936 1.00 14.97 69 ASN A N 1
ATOM 530 C CA . ASN A 1 66 ? 27.968 6.296 43.491 1.00 15.52 69 ASN A CA 1
ATOM 531 C C . ASN A 1 66 ? 28.688 7.370 44.254 1.00 14.63 69 ASN A C 1
ATOM 532 O O . ASN A 1 66 ? 29.886 7.264 44.494 1.00 14.63 69 ASN A O 1
ATOM 537 N N . LEU A 1 67 ? 27.957 8.414 44.628 1.00 13.39 70 LEU A N 1
ATOM 538 C CA . LEU A 1 67 ? 28.549 9.513 45.377 1.00 12.20 70 LEU A CA 1
ATOM 539 C C . LEU A 1 67 ? 28.849 8.978 46.758 1.00 10.77 70 LEU A C 1
ATOM 540 O O . LEU A 1 67 ? 30.004 8.924 47.182 1.00 8.74 70 LEU A O 1
ATOM 545 N N . GLU A 1 68 ? 27.801 8.567 47.454 1.00 12.46 71 GLU A N 1
ATOM 546 C CA . GLU A 1 68 ? 27.970 8.039 48.786 1.00 13.22 71 GLU A CA 1
ATOM 547 C C . GLU A 1 68 ? 29.130 7.071 48.823 1.00 13.42 71 GLU A C 1
ATOM 548 O O . GLU A 1 68 ? 29.897 7.051 49.782 1.00 13.81 71 GLU A O 1
ATOM 554 N N . ILE A 1 69 ? 29.299 6.285 47.774 1.00 12.96 72 ILE A N 1
ATOM 555 C CA . ILE A 1 69 ? 30.414 5.368 47.795 1.00 12.50 72 ILE A CA 1
ATOM 556 C C . ILE A 1 69 ? 31.738 6.122 47.772 1.00 12.87 72 ILE A C 1
ATOM 557 O O . ILE A 1 69 ? 32.608 5.867 48.600 1.00 12.93 72 ILE A O 1
ATOM 562 N N . MET A 1 70 ? 31.885 7.068 46.853 1.00 12.77 73 MET A N 1
ATOM 563 C CA . MET A 1 70 ? 33.123 7.829 46.755 1.00 12.86 73 MET A CA 1
ATOM 564 C C . MET A 1 70 ? 33.339 8.732 47.953 1.00 14.32 73 MET A C 1
ATOM 565 O O . MET A 1 70 ? 34.458 8.873 48.448 1.00 13.83 73 MET A O 1
ATOM 570 N N . THR A 1 71 ? 32.254 9.330 48.422 1.00 16.94 74 THR A N 1
ATOM 571 C CA . THR A 1 71 ? 32.293 10.224 49.574 1.00 19.10 74 THR A CA 1
ATOM 572 C C . THR A 1 71 ? 32.975 9.534 50.740 1.00 19.82 74 THR A C 1
ATOM 573 O O . THR A 1 71 ? 33.454 10.187 51.664 1.00 19.11 74 THR A O 1
ATOM 577 N N . LYS A 1 72 ? 33.018 8.207 50.679 1.00 21.48 75 LYS A N 1
ATOM 578 C CA . LYS A 1 72 ? 33.607 7.404 51.741 1.00 23.38 75 LYS A CA 1
ATOM 579 C C . LYS A 1 72 ? 35.097 7.079 51.559 1.00 23.44 75 LYS A C 1
ATOM 580 O O . LYS A 1 72 ? 35.897 7.464 52.397 1.00 24.15 75 LYS A O 1
ATOM 586 N N . ARG A 1 73 ? 35.491 6.392 50.491 1.00 23.70 76 ARG A N 1
ATOM 587 C CA . ARG A 1 73 ? 36.911 6.078 50.352 1.00 24.32 76 ARG A CA 1
ATOM 588 C C . ARG A 1 73 ? 37.793 7.250 49.944 1.00 25.51 76 ARG A C 1
ATOM 589 O O . ARG A 1 73 ? 38.889 7.073 49.414 1.00 26.10 76 ARG A O 1
ATOM 597 N N . SER A 1 74 ? 37.306 8.450 50.217 1.00 25.75 77 SER A N 1
ATOM 598 C CA . SER A 1 74 ? 38.021 9.676 49.913 1.00 25.86 77 SER A CA 1
ATOM 599 C C . SER A 1 74 ? 38.453 10.252 51.245 1.00 25.83 77 SER A C 1
ATOM 600 O O . SER A 1 74 ? 39.195 11.234 51.310 1.00 24.82 77 SER A O 1
ATOM 603 N N . ASN A 1 75 ? 37.981 9.598 52.304 1.00 26.62 78 ASN A N 1
ATOM 604 C CA . ASN A 1 75 ? 38.216 10.003 53.682 1.00 27.37 78 ASN A CA 1
ATOM 605 C C . ASN A 1 75 ? 37.427 11.299 53.852 1.00 27.22 78 ASN A C 1
ATOM 606 O O . ASN A 1 75 ? 37.918 12.290 54.394 1.00 27.00 78 ASN A O 1
ATOM 611 N N . TYR A 1 76 ? 36.195 11.266 53.345 1.00 25.86 79 TYR A N 1
ATOM 612 C CA . TYR A 1 76 ? 35.269 12.385 53.394 1.00 25.86 79 TYR A CA 1
ATOM 613 C C . TYR A 1 76 ? 35.843 13.717 52.954 1.00 25.92 79 TYR A C 1
ATOM 614 O O . TYR A 1 76 ? 35.475 14.769 53.477 1.00 25.69 79 TYR A O 1
ATOM 623 N N . THR A 1 77 ? 36.746 13.669 51.985 1.00 25.41 80 THR A N 1
ATOM 624 C CA . THR A 1 77 ? 37.339 14.879 51.456 1.00 25.11 80 THR A CA 1
ATOM 625 C C . THR A 1 77 ? 36.171 15.692 50.925 1.00 25.26 80 THR A C 1
ATOM 626 O O . THR A 1 77 ? 35.496 15.287 49.976 1.00 25.10 80 THR A O 1
ATOM 630 N N . PRO A 1 78 ? 35.899 16.844 51.546 1.00 25.36 81 PRO A N 1
ATOM 631 C CA . PRO A 1 78 ?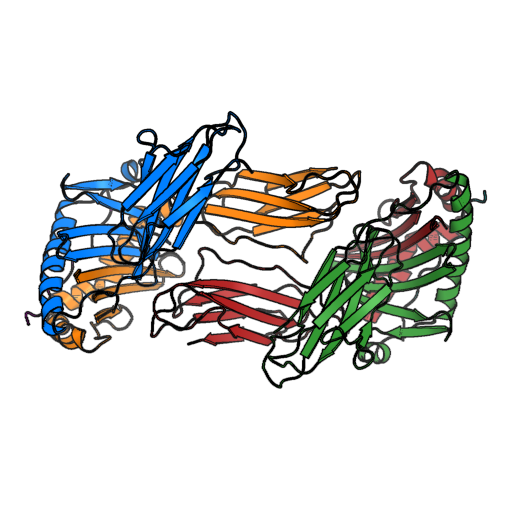 34.781 17.660 51.072 1.00 24.49 81 PRO A CA 1
ATOM 632 C C . PRO A 1 78 ? 35.129 18.498 49.844 1.00 24.73 81 PRO A C 1
ATOM 633 O O . PRO A 1 78 ? 36.300 18.674 49.504 1.00 24.26 81 PRO A O 1
ATOM 637 N N . ILE A 1 79 ? 34.090 19.002 49.185 1.00 24.54 82 ILE A N 1
ATOM 638 C CA . ILE A 1 79 ? 34.228 19.839 48.000 1.00 23.64 82 ILE A CA 1
ATOM 639 C C . ILE A 1 79 ? 34.837 21.189 48.388 1.00 23.01 82 ILE A C 1
ATOM 640 O O . ILE A 1 79 ? 34.473 21.773 49.406 1.00 22.46 82 ILE A O 1
ATOM 645 N N . THR A 1 80 ? 35.776 21.670 47.581 1.00 22.41 83 THR A N 1
ATOM 646 C CA . THR A 1 80 ? 36.425 22.954 47.823 1.00 21.70 83 THR A CA 1
ATOM 647 C C . THR A 1 80 ? 35.695 24.025 47.008 1.00 21.30 83 THR A C 1
ATOM 648 O O . THR A 1 80 ? 35.806 24.060 45.781 1.00 21.41 83 THR A O 1
ATOM 652 N N . ASN A 1 81 ? 34.959 24.896 47.687 1.00 19.70 84 ASN A N 1
ATOM 653 C CA . ASN A 1 81 ? 34.205 25.946 47.004 1.00 18.93 84 ASN A CA 1
ATOM 654 C C . ASN A 1 81 ? 35.016 26.753 45.996 1.00 19.66 84 ASN A C 1
ATOM 655 O O . ASN A 1 81 ? 36.198 27.020 46.191 1.00 20.17 84 ASN A O 1
ATOM 660 N N . VAL A 1 82 ? 34.372 27.141 44.907 1.00 20.29 85 VAL A N 1
ATOM 661 C CA . VAL A 1 82 ? 35.039 27.938 43.897 1.00 20.49 85 VAL A CA 1
ATOM 662 C C . VAL A 1 82 ? 34.167 29.145 43.661 1.00 21.46 85 VAL A C 1
ATOM 663 O O . VAL A 1 82 ? 33.008 29.015 43.271 1.00 21.14 85 VAL A O 1
ATOM 667 N N . ALA A 1 83 ? 34.732 30.322 43.903 1.00 23.19 86 ALA A N 1
ATOM 668 C CA . ALA A 1 83 ? 34.017 31.578 43.741 1.00 23.36 86 ALA A CA 1
ATOM 669 C C . ALA A 1 83 ? 33.486 31.809 42.335 1.00 23.71 86 ALA A C 1
ATOM 670 O O . ALA A 1 83 ? 34.152 31.516 41.347 1.00 25.21 86 ALA A O 1
ATOM 672 N N . PRO A 1 84 ? 32.266 32.341 42.229 1.00 23.88 87 PRO A N 1
ATOM 673 C CA . PRO A 1 84 ? 31.649 32.612 40.927 1.00 23.44 87 PRO A CA 1
ATOM 674 C C . PRO A 1 84 ? 31.968 33.999 40.371 1.00 22.26 87 PRO A C 1
ATOM 675 O O . PRO A 1 84 ? 31.871 34.995 41.087 1.00 21.30 87 PRO A O 1
ATOM 679 N N . GLU A 1 85 ? 32.349 34.060 39.099 1.00 21.23 88 GLU A N 1
ATOM 680 C CA . GLU A 1 85 ? 32.633 35.341 38.459 1.00 21.30 88 GLU A CA 1
ATOM 681 C C . GLU A 1 85 ? 31.258 35.848 38.015 1.00 21.17 88 GLU A C 1
ATOM 682 O O . GLU A 1 85 ? 30.507 35.102 37.397 1.00 22.22 88 GLU A O 1
ATOM 688 N N . VAL A 1 86 ? 30.904 37.089 38.329 1.00 19.52 89 VAL A N 1
ATOM 689 C CA . VAL A 1 86 ? 29.590 37.574 37.919 1.00 18.37 89 VAL A CA 1
ATOM 690 C C . VAL A 1 86 ? 29.632 38.800 37.029 1.00 18.04 89 VAL A C 1
ATOM 691 O O . VAL A 1 86 ? 30.460 39.694 37.211 1.00 18.84 89 VAL A O 1
ATOM 695 N N . THR A 1 87 ? 28.717 38.843 36.069 1.00 17.28 90 THR A N 1
ATOM 696 C CA . THR A 1 87 ? 28.665 39.947 35.128 1.00 17.80 90 THR A CA 1
ATOM 697 C C . THR A 1 87 ? 27.277 40.197 34.559 1.00 17.18 90 THR A C 1
ATOM 698 O O . THR A 1 87 ? 26.406 39.330 34.612 1.00 17.06 90 THR A O 1
ATOM 702 N N . VAL A 1 88 ? 27.088 41.385 33.993 1.00 15.83 91 VAL A N 1
ATOM 703 C CA . VAL A 1 88 ? 25.798 41.781 33.443 1.00 14.05 91 VAL A CA 1
ATOM 704 C C . VAL A 1 88 ? 25.827 42.398 32.039 1.00 13.55 91 VAL A C 1
ATOM 705 O O . VAL A 1 88 ? 26.663 43.254 31.730 1.00 12.35 91 VAL A O 1
ATOM 709 N N . LEU A 1 89 ? 24.898 41.952 31.197 1.00 14.06 92 LEU A N 1
ATOM 710 C CA . LEU A 1 89 ? 24.775 42.460 29.828 1.00 15.48 92 LEU A CA 1
ATOM 711 C C . LEU A 1 89 ? 23.333 42.447 29.312 1.00 15.60 92 LEU A C 1
ATOM 712 O O . LEU A 1 89 ? 22.466 41.779 29.861 1.00 15.98 92 LEU A O 1
ATOM 717 N N . SER A 1 90 ? 23.069 43.213 28.271 1.00 15.48 93 SER A N 1
ATOM 718 C CA . SER A 1 90 ? 21.731 43.249 27.719 1.00 16.96 93 SER A CA 1
ATOM 719 C C . SER A 1 90 ? 21.709 42.280 26.551 1.00 17.38 93 SER A C 1
ATOM 720 O O . SER A 1 90 ? 22.716 42.107 25.860 1.00 17.83 93 SER A O 1
ATOM 723 N N . ARG A 1 91 ? 20.567 41.647 26.321 1.00 16.22 94 ARG A N 1
ATOM 724 C CA . ARG A 1 91 ? 20.493 40.696 25.233 1.00 15.90 94 ARG A CA 1
ATOM 725 C C . ARG A 1 91 ? 20.718 41.379 23.889 1.00 16.48 94 ARG A C 1
ATOM 726 O O . ARG A 1 91 ? 21.354 40.815 22.991 1.00 15.23 94 ARG A O 1
ATOM 734 N N . SER A 1 92 ? 20.218 42.610 23.779 1.00 17.99 95 SER A N 1
ATOM 735 C CA . SER A 1 92 ? 20.307 43.411 22.556 1.00 18.39 95 SER A CA 1
ATOM 736 C C . SER A 1 92 ? 20.633 44.850 22.947 1.00 17.64 95 SER A C 1
ATOM 737 O O . SER A 1 92 ? 20.500 45.206 24.106 1.00 18.15 95 SER A O 1
ATOM 740 N N . PRO A 1 93 ? 21.063 45.693 21.988 1.00 17.18 96 PRO A N 1
ATOM 741 C CA . PRO A 1 93 ? 21.397 47.099 22.271 1.00 16.92 96 PRO A CA 1
ATOM 742 C C . PRO A 1 93 ? 20.189 47.851 22.854 1.00 16.82 96 PRO A C 1
ATOM 743 O O . PRO A 1 93 ? 19.065 47.659 22.388 1.00 17.88 96 PRO A O 1
ATOM 747 N N . VAL A 1 94 ? 20.422 48.712 23.848 1.00 16.28 97 VAL A N 1
ATOM 748 C CA . VAL A 1 94 ? 19.337 49.447 24.523 1.00 16.27 97 VAL A CA 1
ATOM 749 C C . VAL A 1 94 ? 18.894 50.823 24.035 1.00 16.77 97 VAL A C 1
ATOM 750 O O . VAL A 1 94 ? 19.704 51.729 23.848 1.00 15.87 97 VAL A O 1
ATOM 754 N N . ASN A 1 95 ? 17.582 50.977 23.890 1.00 18.56 98 ASN A N 1
ATOM 755 C CA . ASN A 1 95 ? 16.972 52.241 23.487 1.00 20.64 98 ASN A CA 1
ATOM 756 C C . ASN A 1 95 ? 15.794 52.524 24.430 1.00 21.02 98 ASN A C 1
ATOM 757 O O . ASN A 1 95 ? 14.986 51.637 24.708 1.00 19.95 98 ASN A O 1
ATOM 762 N N . LEU A 1 96 ? 15.702 53.754 24.923 1.00 22.30 99 LEU A N 1
ATOM 763 C CA . LEU A 1 96 ? 14.630 54.144 25.835 1.00 23.01 99 LEU A CA 1
ATOM 764 C C . LEU A 1 96 ? 13.256 53.798 25.278 1.00 23.47 99 LEU A C 1
ATOM 765 O O . LEU A 1 96 ? 12.965 54.067 24.116 1.00 23.71 99 LEU A O 1
ATOM 770 N N . GLY A 1 97 ? 12.414 53.203 26.118 1.00 23.18 100 GLY A N 1
ATOM 771 C CA . GLY A 1 97 ? 11.079 52.839 25.686 1.00 23.30 100 GLY A CA 1
ATOM 772 C C . GLY A 1 97 ? 11.021 51.576 24.846 1.00 24.10 100 GLY A C 1
ATOM 773 O O . GLY A 1 97 ? 9.936 51.113 24.498 1.00 24.81 100 GLY A O 1
ATOM 774 N N . GLU A 1 98 ? 12.184 51.022 24.524 1.00 23.97 101 GLU A N 1
ATOM 775 C CA . GLU A 1 98 ? 12.285 49.805 23.717 1.00 24.48 101 GLU A CA 1
ATOM 776 C C . GLU A 1 98 ? 12.549 48.606 24.650 1.00 23.46 101 GLU A C 1
ATOM 777 O O . GLU A 1 98 ? 13.684 48.387 25.069 1.00 24.01 101 GLU A O 1
ATOM 783 N N . PRO A 1 99 ? 11.512 47.811 24.975 1.00 21.96 102 PRO A N 1
ATOM 784 C CA . PRO A 1 99 ? 11.729 46.668 25.867 1.00 21.54 102 PRO A CA 1
ATOM 785 C C . PRO A 1 99 ? 12.975 45.874 25.519 1.00 21.23 102 PRO A C 1
ATOM 786 O O . PRO A 1 99 ? 13.237 45.605 24.347 1.00 22.19 102 PRO A O 1
ATOM 790 N N . ASN A 1 100 ? 13.739 45.501 26.537 1.00 19.57 103 ASN A N 1
ATOM 791 C CA . ASN A 1 100 ? 14.952 44.728 26.324 1.00 18.73 103 ASN A CA 1
ATOM 792 C C . ASN A 1 100 ? 15.107 43.728 27.459 1.00 18.05 103 ASN A C 1
ATOM 793 O O . ASN A 1 100 ? 14.214 43.584 28.291 1.00 18.37 103 ASN A O 1
ATOM 798 N N . ILE A 1 101 ? 16.236 43.033 27.491 1.00 16.53 104 ILE A N 1
ATOM 799 C CA . ILE A 1 101 ? 16.475 42.064 28.544 1.00 16.02 104 ILE A CA 1
ATOM 800 C C . ILE A 1 101 ? 17.883 42.123 29.113 1.00 16.13 104 ILE A C 1
ATOM 801 O O . ILE A 1 101 ? 18.870 42.166 28.381 1.00 16.27 104 ILE A O 1
ATOM 806 N N . LEU A 1 102 ? 17.955 42.122 30.437 1.00 15.76 105 LEU A N 1
ATOM 807 C CA . LEU A 1 102 ? 19.220 42.151 31.135 1.00 17.05 105 LEU A CA 1
ATOM 808 C C . LEU A 1 102 ? 19.623 40.729 31.470 1.00 17.60 105 LEU A C 1
ATOM 809 O O . LEU A 1 102 ? 18.812 39.949 31.978 1.00 18.06 105 LEU A O 1
ATOM 814 N N . ILE A 1 103 ? 20.879 40.394 31.185 1.00 17.00 106 ILE A N 1
ATOM 815 C CA . ILE A 1 103 ? 21.405 39.065 31.463 1.00 16.97 106 ILE A CA 1
ATOM 816 C C . ILE A 1 103 ? 22.415 39.168 32.591 1.00 18.63 106 ILE A C 1
ATOM 817 O O . ILE A 1 103 ? 23.147 40.147 32.690 1.00 19.66 106 ILE A O 1
ATOM 822 N N . CYS A 1 104 ? 22.445 38.156 33.445 1.00 20.20 107 CYS A N 1
ATOM 823 C CA . CYS A 1 104 ? 23.384 38.121 34.553 1.00 20.45 107 CYS A CA 1
ATOM 824 C C . CYS A 1 104 ? 24.093 36.787 34.405 1.00 22.52 107 CYS A C 1
ATOM 825 O O . CYS A 1 104 ? 23.485 35.732 34.609 1.00 23.34 107 CYS A O 1
ATOM 828 N N . PHE A 1 105 ? 25.367 36.823 34.029 1.00 24.50 108 PHE A N 1
ATOM 829 C CA . PHE A 1 105 ? 26.132 35.593 33.847 1.00 25.70 108 PHE A CA 1
ATOM 830 C C . PHE A 1 105 ? 26.856 35.212 35.126 1.00 24.39 108 PHE A C 1
ATOM 831 O O . PHE A 1 105 ? 27.737 35.933 35.591 1.00 24.37 108 PHE A O 1
ATOM 839 N N . ILE A 1 106 ? 26.475 34.081 35.693 1.00 21.51 109 ILE A N 1
ATOM 840 C CA . ILE A 1 106 ? 27.122 33.599 36.891 1.00 20.92 109 ILE A CA 1
ATOM 841 C C . ILE A 1 106 ? 27.972 32.494 36.314 1.00 20.47 109 ILE A C 1
ATOM 842 O O . ILE A 1 106 ? 27.447 31.454 35.931 1.00 21.37 109 ILE A O 1
ATOM 847 N N . ASP A 1 107 ? 29.280 32.722 36.232 1.00 20.16 110 ASP A N 1
ATOM 848 C CA . ASP A 1 107 ? 30.161 31.742 35.604 1.00 19.62 110 ASP A CA 1
ATOM 849 C C . ASP A 1 107 ? 31.408 31.266 36.346 1.00 17.83 110 ASP A C 1
ATOM 850 O O . ASP A 1 107 ? 32.019 32.009 37.108 1.00 17.61 110 ASP A O 1
ATOM 855 N N . LYS A 1 108 ? 31.755 29.999 36.107 1.00 16.74 111 LYS A N 1
ATOM 856 C CA . LYS A 1 108 ? 32.931 29.345 36.672 1.00 15.19 111 LYS A CA 1
ATOM 857 C C . LYS A 1 108 ? 32.924 29.083 38.178 1.00 13.29 111 LYS A C 1
ATOM 858 O O . LYS A 1 108 ? 33.898 29.381 38.867 1.00 12.29 111 LYS A O 1
ATOM 864 N N . PHE A 1 109 ? 31.853 28.490 38.687 1.00 11.64 112 PHE A N 1
ATOM 865 C CA . PHE A 1 109 ? 31.765 28.226 40.116 1.00 11.63 112 PHE A CA 1
ATOM 866 C C . PHE A 1 109 ? 31.411 26.787 40.476 1.00 13.28 112 PHE A C 1
ATOM 867 O O . PHE A 1 109 ? 31.175 25.953 39.599 1.00 15.47 112 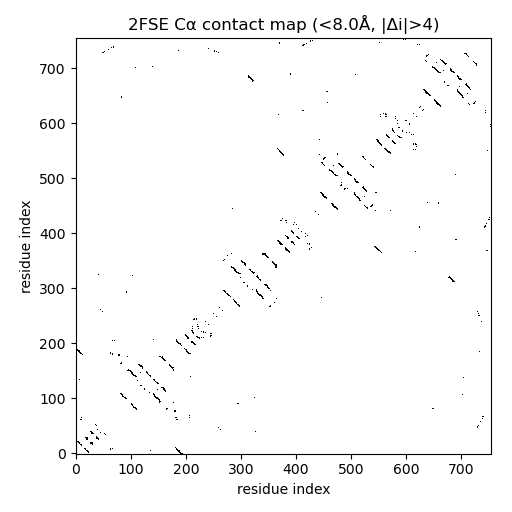PHE A O 1
ATOM 875 N N . SER A 1 110 ? 31.389 26.513 41.781 1.00 12.62 113 SER A N 1
ATOM 876 C CA . SER A 1 110 ? 31.061 25.197 42.328 1.00 11.61 113 SER A CA 1
ATOM 877 C C . SER A 1 110 ? 31.062 25.311 43.844 1.00 10.89 113 SER A C 1
ATOM 878 O O . SER A 1 110 ? 31.861 26.055 44.406 1.00 12.65 113 SER A O 1
ATOM 881 N N . PRO A 1 111 ? 30.177 24.568 44.533 1.00 9.89 114 PRO A N 1
ATOM 882 C CA . PRO A 1 111 ? 29.174 23.628 44.027 1.00 10.63 114 PRO A CA 1
ATOM 883 C C . PRO A 1 111 ? 27.984 24.266 43.309 1.00 11.71 114 PRO A C 1
ATOM 884 O O . PRO A 1 111 ? 27.765 25.478 43.395 1.00 10.86 114 PRO A O 1
ATOM 888 N N . PRO A 1 112 ? 27.194 23.443 42.599 1.00 12.02 115 PRO A N 1
ATOM 889 C CA . PRO A 1 112 ? 26.009 23.878 41.853 1.00 12.35 115 PRO A CA 1
ATOM 890 C C . PRO A 1 112 ? 24.852 24.231 42.779 1.00 11.65 115 PRO A C 1
ATOM 891 O O . PRO A 1 112 ? 23.803 23.584 42.788 1.00 10.75 115 PRO A O 1
ATOM 895 N N . VAL A 1 113 ? 25.079 25.261 43.579 1.00 13.12 116 VAL A N 1
ATOM 896 C CA . VAL A 1 113 ? 24.101 25.766 44.525 1.00 14.61 116 VAL A CA 1
ATOM 897 C C . VAL A 1 113 ? 24.398 27.251 44.563 1.00 15.34 116 VAL A C 1
ATOM 898 O O . VAL A 1 113 ? 25.549 27.650 44.731 1.00 17.00 116 VAL A O 1
ATOM 902 N N . VAL A 1 114 ? 23.382 28.080 44.391 1.00 15.59 117 VAL A N 1
ATOM 903 C CA . VAL A 1 114 ? 23.635 29.506 44.417 1.00 16.84 117 VAL A CA 1
ATOM 904 C C . VAL A 1 114 ? 22.358 30.301 44.676 1.00 18.56 117 VAL A C 1
ATOM 905 O O . VAL A 1 114 ? 21.253 29.772 44.547 1.00 18.67 117 VAL A O 1
ATOM 909 N N . ASN A 1 115 ? 22.512 31.562 45.069 1.00 19.91 118 ASN A N 1
ATOM 910 C CA . ASN A 1 115 ? 21.364 32.426 45.338 1.00 22.02 118 ASN A CA 1
ATOM 911 C C . ASN A 1 115 ? 21.423 33.710 44.529 1.00 22.15 118 ASN A C 1
ATOM 912 O O . ASN A 1 115 ? 22.315 34.535 44.724 1.00 23.34 118 ASN A O 1
ATOM 917 N N . VAL A 1 116 ? 20.447 33.886 43.646 1.00 21.70 119 VAL A N 1
ATOM 918 C CA . VAL A 1 116 ? 20.397 35.055 42.781 1.00 20.72 119 VAL A CA 1
ATOM 919 C C . VAL A 1 116 ? 19.189 35.967 42.991 1.00 19.85 119 VAL A C 1
ATOM 920 O O . VAL A 1 116 ? 18.098 35.518 43.342 1.00 19.34 119 VAL A O 1
ATOM 924 N N . THR A 1 117 ? 19.397 37.256 42.761 1.00 18.61 120 THR A N 1
ATOM 925 C CA . THR A 1 117 ? 18.334 38.229 42.919 1.00 18.43 120 THR A CA 1
ATOM 926 C C . THR A 1 117 ? 18.522 39.421 41.998 1.00 18.75 120 THR A C 1
ATOM 927 O O . THR A 1 117 ? 19.634 39.919 41.816 1.00 18.80 120 THR A O 1
ATOM 931 N N . TRP A 1 118 ? 17.426 39.876 41.412 1.00 17.39 121 TRP A N 1
ATOM 932 C CA . TRP A 1 118 ? 17.481 41.025 40.544 1.00 17.02 121 TRP A CA 1
ATOM 933 C C . TRP A 1 118 ? 17.018 42.196 41.386 1.00 16.82 121 TRP A C 1
ATOM 934 O O . TRP A 1 118 ? 16.110 42.048 42.204 1.00 17.46 121 TRP A O 1
ATOM 945 N N . LEU A 1 119 ? 17.653 43.350 41.207 1.00 15.63 122 LEU A N 1
ATOM 946 C CA . LEU A 1 119 ? 17.284 44.542 41.960 1.00 15.83 122 LEU A CA 1
ATOM 947 C C . LEU A 1 119 ? 17.064 45.735 41.050 1.00 16.55 122 LEU A C 1
ATOM 948 O O . LEU A 1 119 ? 17.936 46.084 40.253 1.00 16.09 122 LEU A O 1
ATOM 953 N N . ARG A 1 120 ? 15.887 46.350 41.174 1.00 17.53 123 ARG A N 1
ATOM 954 C CA . ARG A 1 120 ? 15.529 47.528 40.390 1.00 18.14 123 ARG A CA 1
ATOM 955 C C . ARG A 1 120 ? 15.414 48.711 41.339 1.00 17.47 123 ARG A C 1
ATOM 956 O O . ARG A 1 120 ? 14.459 48.812 42.109 1.00 17.06 123 ARG A O 1
ATOM 964 N N . ASN A 1 121 ? 16.398 49.600 41.268 1.00 16.83 124 ASN A N 1
ATOM 965 C CA . ASN A 1 121 ? 16.453 50.786 42.110 1.00 16.26 124 ASN A CA 1
ATOM 966 C C . ASN A 1 121 ? 16.521 50.414 43.578 1.00 16.87 124 ASN A C 1
ATOM 967 O O . ASN A 1 121 ? 15.884 51.045 44.413 1.00 16.42 124 ASN A O 1
ATOM 972 N N . GLY A 1 122 ? 17.297 49.380 43.886 1.00 19.28 125 GLY A N 1
ATOM 973 C CA . GLY A 1 122 ? 17.451 48.947 45.260 1.00 20.70 125 GLY A CA 1
ATOM 974 C C . GLY A 1 122 ? 16.523 47.825 45.675 1.00 22.08 125 GLY A C 1
ATOM 975 O O . GLY A 1 122 ? 16.902 46.970 46.474 1.00 21.84 125 GLY A O 1
ATOM 976 N N . ARG A 1 123 ? 15.310 47.824 45.128 1.00 22.49 126 ARG A N 1
ATOM 977 C CA . ARG A 1 123 ? 14.311 46.818 45.468 1.00 23.73 126 ARG A CA 1
ATOM 978 C C . ARG A 1 123 ? 14.376 45.544 44.619 1.00 23.19 126 ARG A C 1
ATOM 979 O O . ARG A 1 123 ? 14.595 45.600 43.410 1.00 22.65 126 ARG A O 1
ATOM 987 N N . PRO A 1 124 ? 14.189 44.369 45.256 1.00 22.78 127 PRO A N 1
ATOM 988 C CA . PRO A 1 124 ? 14.219 43.070 44.589 1.00 21.92 127 PRO A CA 1
ATOM 989 C C . PRO A 1 124 ? 13.099 42.981 43.579 1.00 22.29 127 PRO A C 1
ATOM 990 O O . PRO A 1 124 ? 11.973 43.383 43.868 1.00 21.86 127 PRO A O 1
ATOM 994 N N . VAL A 1 125 ? 13.405 42.455 42.398 1.00 22.03 128 VAL A N 1
ATOM 995 C CA . VAL A 1 125 ? 12.393 42.311 41.366 1.00 22.94 128 VAL A CA 1
ATOM 996 C C . VAL A 1 125 ? 11.845 40.896 41.369 1.00 23.68 128 VAL A C 1
ATOM 997 O O . VAL A 1 125 ? 12.597 39.935 41.492 1.00 24.71 128 VAL A O 1
ATOM 1001 N N . THR A 1 126 ? 10.532 40.770 41.224 1.00 24.94 129 THR A N 1
ATOM 1002 C CA . THR A 1 126 ? 9.904 39.456 41.251 1.00 25.44 129 THR A CA 1
ATOM 1003 C C . THR A 1 126 ? 9.158 39.043 39.988 1.00 24.90 129 THR A C 1
ATOM 1004 O O . THR A 1 126 ? 8.985 37.855 39.731 1.00 24.38 129 THR A O 1
ATOM 1008 N N . GLU A 1 127 ? 8.707 40.004 39.201 1.00 24.92 130 GLU A N 1
ATOM 1009 C CA . GLU A 1 127 ? 7.993 39.650 37.991 1.00 25.35 130 GLU A CA 1
ATOM 1010 C C . GLU A 1 127 ? 8.873 39.901 36.776 1.00 24.62 130 GLU A C 1
ATOM 1011 O O . GLU A 1 127 ? 9.759 40.762 36.792 1.00 23.59 130 GLU A O 1
ATOM 1017 N N . GLY A 1 128 ? 8.633 39.128 35.724 1.00 23.74 131 GLY A N 1
ATOM 1018 C CA . GLY A 1 128 ? 9.407 39.278 34.505 1.00 22.40 131 GLY A CA 1
ATOM 1019 C C . GLY A 1 128 ? 10.842 38.842 34.690 1.00 20.92 131 GLY A C 1
ATOM 1020 O O . GLY A 1 128 ? 11.770 39.557 34.320 1.00 21.06 131 GLY A O 1
ATOM 1021 N N . VAL A 1 129 ? 11.018 37.655 35.253 1.00 20.12 132 VAL A N 1
ATOM 1022 C CA . VAL A 1 129 ? 12.344 37.118 35.496 1.00 19.46 132 VAL A CA 1
ATOM 1023 C C . VAL A 1 129 ? 12.331 35.610 35.317 1.00 20.06 132 VAL A C 1
ATOM 1024 O O . VAL A 1 129 ? 11.348 34.948 35.646 1.00 22.07 132 VAL A O 1
ATOM 1028 N N . SER A 1 130 ? 13.428 35.073 34.806 1.00 19.02 133 SER A N 1
ATOM 1029 C CA . SER A 1 130 ? 13.549 33.642 34.589 1.00 19.63 133 SER A CA 1
ATOM 1030 C C . SER A 1 130 ? 14.987 33.228 34.854 1.00 20.75 133 SER A C 1
ATOM 1031 O O . SER A 1 130 ? 15.810 34.046 35.264 1.00 22.27 133 SER A O 1
ATOM 1034 N N . GLU A 1 131 ? 15.299 31.963 34.595 1.00 20.72 134 GLU A N 1
ATOM 1035 C CA . GLU A 1 131 ? 16.653 31.481 34.814 1.00 19.79 134 GLU A CA 1
ATOM 1036 C C . GLU A 1 131 ? 16.902 30.104 34.217 1.00 19.79 134 GLU A C 1
ATOM 1037 O O . GLU A 1 131 ? 16.063 29.548 33.513 1.00 19.67 134 GLU A O 1
ATOM 1043 N N . THR A 1 132 ? 18.067 29.553 34.526 1.00 18.96 135 THR A N 1
ATOM 1044 C CA . THR A 1 132 ? 18.454 28.253 34.016 1.00 19.37 135 THR A CA 1
ATOM 1045 C C . THR A 1 132 ? 19.044 27.404 35.120 1.00 19.99 135 THR A C 1
ATOM 1046 O O . THR A 1 132 ? 19.660 27.918 36.052 1.00 20.29 135 THR A O 1
ATOM 1050 N N . VAL A 1 133 ? 18.854 26.096 35.024 1.00 20.13 136 VAL A N 1
ATOM 1051 C CA . VAL A 1 133 ? 19.425 25.203 36.011 1.00 20.49 136 VAL A CA 1
ATOM 1052 C C . VAL A 1 133 ? 20.933 25.408 35.905 1.00 20.82 136 VAL A C 1
ATOM 1053 O O . VAL A 1 133 ? 21.391 26.243 35.125 1.00 21.53 136 VAL A O 1
ATOM 1057 N N . PHE A 1 134 ? 21.700 24.658 36.691 1.00 20.34 137 PHE A N 1
ATOM 1058 C CA . PHE A 1 134 ? 23.156 24.766 36.683 1.00 18.98 137 PHE A CA 1
ATOM 1059 C C . PHE A 1 134 ? 23.755 24.097 35.460 1.00 18.21 137 PHE A C 1
ATOM 1060 O O . PHE A 1 134 ? 23.696 22.887 35.310 1.00 18.15 137 PHE A O 1
ATOM 1068 N N . LEU A 1 135 ? 24.339 24.896 34.583 1.00 17.51 138 LEU A N 1
ATOM 1069 C CA . LEU A 1 135 ? 24.925 24.368 33.369 1.00 18.47 138 LEU A CA 1
ATOM 1070 C C . LEU A 1 135 ? 26.366 23.922 33.580 1.00 20.52 138 LEU A C 1
ATOM 1071 O O . LEU A 1 135 ? 27.122 24.556 34.313 1.00 21.19 138 LEU A O 1
ATOM 1076 N N . PRO A 1 136 ? 26.763 22.810 32.941 1.00 22.04 139 PRO A N 1
ATOM 1077 C CA . PRO A 1 136 ? 28.121 22.280 33.061 1.00 22.73 139 PRO A CA 1
ATOM 1078 C C . PRO A 1 136 ? 29.070 23.128 32.239 1.00 22.88 139 PRO A C 1
ATOM 1079 O O . PRO A 1 136 ? 28.635 23.910 31.403 1.00 22.53 139 PRO A O 1
ATOM 1083 N N . ARG A 1 137 ? 30.364 22.961 32.477 1.00 25.25 140 ARG A N 1
ATOM 1084 C CA . ARG A 1 137 ? 31.401 23.717 31.775 1.00 26.69 140 ARG A CA 1
ATOM 1085 C C . ARG A 1 137 ? 32.575 22.760 31.552 1.00 26.59 140 ARG A C 1
ATOM 1086 O O . ARG A 1 137 ? 32.834 21.897 32.385 1.00 27.93 140 ARG A O 1
ATOM 1094 N N . ASP A 1 138 ? 33.286 22.905 30.442 1.00 25.34 141 ASP A N 1
ATOM 1095 C CA . ASP A 1 138 ? 34.404 22.014 30.154 1.00 24.31 141 ASP A CA 1
ATOM 1096 C C . ASP A 1 138 ? 35.408 21.815 31.287 1.00 23.20 141 ASP A C 1
ATOM 1097 O O . ASP A 1 138 ? 36.057 20.769 31.350 1.00 20.48 141 ASP A O 1
ATOM 1102 N N . ASP A 1 139 ? 35.538 22.805 32.173 1.00 23.39 142 ASP A N 1
ATOM 1103 C CA . ASP A 1 139 ? 36.472 22.707 33.300 1.00 23.40 142 ASP A CA 1
ATOM 1104 C C . ASP A 1 139 ? 35.884 22.028 34.535 1.00 23.17 142 ASP A C 1
ATOM 1105 O O . ASP A 1 139 ? 36.522 21.977 35.590 1.00 22.59 142 ASP A O 1
ATOM 1110 N N . HIS A 1 140 ? 34.664 21.516 34.387 1.00 23.83 143 HIS A N 1
ATOM 1111 C CA . HIS A 1 140 ? 33.949 20.787 35.436 1.00 24.10 143 HIS A CA 1
ATOM 1112 C C . HIS A 1 140 ? 33.302 21.651 36.518 1.00 22.58 143 HIS A C 1
ATOM 1113 O O . HIS A 1 140 ? 32.863 21.152 37.562 1.00 20.95 143 HIS A O 1
ATOM 1120 N N . LEU A 1 141 ? 33.242 22.951 36.249 1.00 21.89 144 LEU A N 1
ATOM 1121 C CA . LEU A 1 141 ? 32.621 23.919 37.146 1.00 21.53 144 LEU A CA 1
ATOM 1122 C C . LEU A 1 141 ? 31.226 24.155 36.574 1.00 22.67 144 LEU A C 1
ATOM 1123 O O . LEU A 1 141 ? 30.827 23.462 35.639 1.00 24.40 144 LEU A O 1
ATOM 1128 N N . PHE A 1 142 ? 30.482 25.115 37.111 1.00 23.21 145 PHE A N 1
ATOM 1129 C CA . PHE A 1 142 ? 29.138 25.356 36.591 1.00 24.24 145 PHE A CA 1
ATOM 1130 C C . PHE A 1 142 ? 28.866 26.751 36.061 1.00 25.18 145 PHE A C 1
ATOM 1131 O O . PHE A 1 142 ? 29.504 27.730 36.448 1.00 25.78 145 PHE A O 1
ATOM 1139 N N . ARG A 1 143 ? 27.891 26.825 35.170 1.00 25.17 146 ARG A N 1
ATOM 1140 C CA . ARG A 1 143 ? 27.508 28.078 34.552 1.00 24.98 146 ARG A CA 1
ATOM 1141 C C . ARG A 1 143 ? 26.015 28.271 34.814 1.00 24.03 146 ARG A C 1
ATOM 1142 O O . ARG A 1 143 ? 25.246 27.308 34.775 1.00 23.75 146 ARG A O 1
ATOM 1150 N N . LYS A 1 144 ? 25.622 29.510 35.097 1.00 22.94 147 LYS A N 1
ATOM 1151 C CA . LYS A 1 144 ? 24.229 29.847 35.397 1.00 20.95 147 LYS A CA 1
ATOM 1152 C C . LYS A 1 144 ? 23.835 31.165 34.752 1.00 20.76 147 LYS A C 1
ATOM 1153 O O . LYS A 1 144 ? 24.620 32.121 34.725 1.00 21.26 147 LYS A O 1
ATOM 1159 N N . PHE A 1 145 ? 22.612 31.215 34.235 1.00 19.36 148 PHE A N 1
ATOM 1160 C CA . PHE A 1 145 ? 22.108 32.425 33.605 1.00 17.78 148 PHE A CA 1
ATOM 1161 C C . PHE A 1 145 ? 20.840 32.871 34.286 1.00 17.70 148 PHE A C 1
ATOM 1162 O O . PHE A 1 145 ? 20.079 32.051 34.788 1.00 17.49 148 PHE A O 1
ATOM 1170 N N . HIS A 1 146 ? 20.620 34.179 34.291 1.00 18.15 149 HIS A N 1
ATOM 1171 C CA . HIS A 1 146 ? 19.413 34.762 34.850 1.00 18.34 149 HIS A CA 1
ATOM 1172 C C . HIS A 1 146 ? 18.951 35.849 33.895 1.00 19.41 149 HIS A C 1
ATOM 1173 O O . HIS A 1 146 ? 19.765 36.477 33.210 1.00 19.16 149 HIS A O 1
ATOM 1180 N N . TYR A 1 147 ? 17.641 36.057 33.829 1.00 19.00 150 TYR A N 1
ATOM 1181 C CA . TYR A 1 147 ? 17.103 37.060 32.927 1.00 18.20 150 TYR A CA 1
ATOM 1182 C C . TYR A 1 147 ? 16.043 37.944 33.551 1.00 20.02 150 TYR A C 1
ATOM 1183 O O . TYR A 1 147 ? 15.117 37.479 34.215 1.00 20.87 150 TYR A O 1
ATOM 1192 N N . LEU A 1 148 ? 16.206 39.238 33.324 1.00 21.94 151 LEU A N 1
ATOM 1193 C CA . LEU A 1 148 ? 15.281 40.241 33.810 1.00 22.77 151 LEU A CA 1
ATOM 1194 C C . LEU A 1 148 ? 14.767 40.910 32.553 1.00 23.63 151 LEU A C 1
ATOM 1195 O O . LEU A 1 148 ? 15.506 41.072 31.584 1.00 25.08 151 LEU A O 1
ATOM 1200 N N . THR A 1 149 ? 13.498 41.281 32.547 1.00 23.37 152 THR A N 1
ATOM 1201 C CA . THR A 1 149 ? 12.952 41.951 31.387 1.00 22.85 152 THR A CA 1
ATOM 1202 C C . THR A 1 149 ? 12.668 43.373 31.817 1.00 22.68 152 THR A C 1
ATOM 1203 O O . THR A 1 149 ? 12.018 43.589 32.837 1.00 23.80 152 THR A O 1
ATOM 1207 N N . PHE A 1 150 ? 13.168 44.348 31.069 1.00 21.34 153 PHE A N 1
ATOM 1208 C CA . PHE A 1 150 ? 12.914 45.728 31.445 1.00 20.99 153 PHE A CA 1
ATOM 1209 C C . PHE A 1 150 ? 12.663 46.660 30.272 1.00 21.45 153 PHE A C 1
ATOM 1210 O O . PHE A 1 150 ? 12.752 46.270 29.107 1.00 21.11 153 PHE A O 1
ATOM 1218 N N . LEU A 1 151 ? 12.333 47.900 30.608 1.00 21.86 154 LEU A N 1
ATOM 1219 C CA . LEU A 1 151 ? 12.034 48.939 29.635 1.00 20.24 154 LEU A CA 1
ATOM 1220 C C . LEU A 1 151 ? 12.938 50.124 29.950 1.00 20.55 154 LEU A C 1
ATOM 1221 O O . LEU A 1 151 ? 12.550 51.025 30.679 1.00 21.16 154 LEU A O 1
ATOM 1226 N N . PRO A 1 152 ? 14.155 50.139 29.397 1.00 21.02 155 PRO A N 1
ATOM 1227 C CA . PRO A 1 152 ? 15.100 51.222 29.641 1.00 21.82 155 PRO A CA 1
ATOM 1228 C C . PRO A 1 152 ? 14.507 52.577 29.999 1.00 22.74 155 PRO A C 1
ATOM 1229 O O . PRO A 1 152 ? 13.596 53.077 29.342 1.00 21.45 155 PRO A O 1
ATOM 1233 N N . SER A 1 153 ? 15.048 53.155 31.066 1.00 25.14 156 SER A N 1
ATOM 1234 C CA . SER A 1 153 ? 14.620 54.452 31.580 1.00 27.17 156 SER A CA 1
ATOM 1235 C C . SER A 1 153 ? 15.855 55.096 32.206 1.00 27.45 156 SER A C 1
ATOM 1236 O O . SER A 1 153 ? 16.770 54.405 32.634 1.00 26.86 156 SER A O 1
ATOM 1239 N N . THR A 1 154 ? 15.881 56.417 32.253 1.00 29.92 157 THR A N 1
ATOM 1240 C CA . THR A 1 154 ? 17.013 57.142 32.810 1.00 32.65 157 THR A CA 1
ATOM 1241 C C . THR A 1 154 ? 17.110 57.061 34.329 1.00 33.81 157 THR A C 1
ATOM 1242 O O . THR A 1 154 ? 18.207 56.992 34.874 1.00 34.08 157 THR A O 1
ATOM 1246 N N . ASP A 1 155 ? 15.973 57.105 35.014 1.00 35.33 158 ASP A N 1
ATOM 1247 C CA . ASP A 1 155 ? 15.972 57.053 36.473 1.00 36.39 158 ASP A CA 1
ATOM 1248 C C . ASP A 1 155 ? 16.256 55.651 36.976 1.00 35.96 158 ASP A C 1
ATOM 1249 O O . ASP A 1 155 ? 17.002 55.470 37.932 1.00 37.54 158 ASP A O 1
ATOM 1254 N N . ASP A 1 156 ? 15.646 54.658 36.346 1.00 34.77 159 ASP A N 1
ATOM 1255 C CA . ASP A 1 156 ? 15.844 53.282 36.773 1.00 33.92 159 ASP A CA 1
ATOM 1256 C C . ASP A 1 156 ? 17.319 52.840 36.717 1.00 32.78 159 ASP A C 1
ATOM 1257 O O . ASP A 1 156 ? 18.114 53.364 35.931 1.00 31.87 159 ASP A O 1
ATOM 1262 N N . PHE A 1 157 ? 17.678 51.901 37.590 1.00 30.81 160 PHE A N 1
ATOM 1263 C CA . PHE A 1 157 ? 19.026 51.331 37.627 1.00 29.21 160 PHE A CA 1
ATOM 1264 C C . PHE A 1 157 ? 18.887 49.948 38.223 1.00 27.96 160 PHE A C 1
ATOM 1265 O O . PHE A 1 157 ? 17.947 49.702 38.974 1.00 29.67 160 PHE A O 1
ATOM 1273 N N . TYR A 1 158 ? 19.799 49.039 37.889 1.00 25.78 161 TYR A N 1
ATOM 1274 C CA . TYR A 1 158 ? 19.689 47.671 38.389 1.00 23.22 161 TYR A CA 1
ATOM 1275 C C . TYR A 1 158 ? 20.925 47.038 39.006 1.00 22.00 161 TYR A C 1
ATOM 1276 O O . TYR A 1 158 ? 22.036 47.567 38.919 1.00 21.91 161 TYR A O 1
ATOM 1285 N N . ASP A 1 159 ? 20.697 45.880 39.623 1.00 18.83 162 ASP A N 1
ATOM 1286 C CA . ASP A 1 159 ? 21.736 45.097 40.274 1.00 17.12 162 ASP A CA 1
ATOM 1287 C C . ASP A 1 159 ? 21.367 43.628 40.300 1.00 16.96 162 ASP A C 1
ATOM 1288 O O . ASP A 1 159 ? 20.217 43.281 40.550 1.00 17.91 162 ASP A O 1
ATOM 1293 N N . CYS A 1 160 ? 22.348 42.776 40.025 1.00 16.30 163 CYS A N 1
ATOM 1294 C CA . CYS A 1 160 ? 22.158 41.341 40.079 1.00 16.06 163 CYS A CA 1
ATOM 1295 C C . CYS A 1 160 ? 22.988 40.933 41.286 1.00 16.25 163 CYS A C 1
ATOM 1296 O O . CYS A 1 160 ? 24.214 40.924 41.227 1.00 15.80 163 CYS A O 1
ATOM 1299 N N . GLU A 1 161 ? 22.311 40.630 42.385 1.00 16.57 164 GLU A N 1
ATOM 1300 C CA . GLU A 1 161 ? 22.974 40.242 43.621 1.00 16.79 164 GLU A CA 1
ATOM 1301 C C . GLU A 1 161 ? 23.195 38.742 43.595 1.00 18.22 164 GLU A C 1
ATOM 1302 O O . GLU A 1 161 ? 22.250 37.976 43.442 1.00 19.63 164 GLU A O 1
ATOM 1308 N N . VAL A 1 162 ? 24.440 38.315 43.726 1.00 18.89 165 VAL A N 1
ATOM 1309 C CA . VAL A 1 162 ? 24.706 36.888 43.724 1.00 20.73 165 VAL A CA 1
ATOM 1310 C C . VAL A 1 162 ? 25.426 36.468 44.996 1.00 21.82 165 VAL A C 1
ATOM 1311 O O . VAL A 1 162 ? 26.382 37.113 45.425 1.00 22.15 165 VAL A O 1
ATOM 1315 N N . ASP A 1 163 ? 24.946 35.388 45.605 1.00 22.78 166 ASP A N 1
ATOM 1316 C CA . ASP A 1 163 ? 25.559 34.866 46.816 1.00 23.60 166 ASP A CA 1
ATOM 1317 C C . ASP A 1 163 ? 26.040 33.462 46.488 1.00 23.77 166 ASP A C 1
ATOM 1318 O O . ASP A 1 163 ? 25.460 32.797 45.628 1.00 23.68 166 ASP A O 1
ATOM 1323 N N . HIS A 1 164 ? 27.100 33.028 47.165 1.00 23.28 167 HIS A N 1
ATOM 1324 C CA . HIS A 1 164 ? 27.692 31.705 46.960 1.00 23.51 167 HIS A CA 1
ATOM 1325 C C . HIS A 1 164 ? 28.754 31.454 48.028 1.00 24.14 167 HIS A C 1
ATOM 1326 O O . HIS A 1 164 ? 29.578 32.321 48.296 1.00 25.59 167 HIS A O 1
ATOM 1333 N N . TRP A 1 165 ? 28.743 30.271 48.629 1.00 24.84 168 TRP A N 1
ATOM 1334 C CA . TRP A 1 165 ? 29.702 29.937 49.672 1.00 25.52 168 TRP A CA 1
ATOM 1335 C C . TRP A 1 165 ? 31.146 30.391 49.409 1.00 26.42 168 TRP A C 1
ATOM 1336 O O . TRP A 1 165 ? 31.880 30.723 50.342 1.00 27.31 168 TRP A O 1
ATOM 1347 N N . GLY A 1 166 ? 31.552 30.431 48.146 1.00 27.38 169 GLY A N 1
ATOM 1348 C CA . GLY A 1 166 ? 32.916 30.833 47.832 1.00 28.27 169 GLY A CA 1
ATOM 1349 C C . GLY A 1 166 ? 33.229 32.310 47.965 1.00 28.89 169 GLY A C 1
ATOM 1350 O O . GLY A 1 166 ? 34.275 32.764 47.494 1.00 29.38 169 GLY A O 1
ATOM 1351 N N . LEU A 1 167 ? 32.345 33.057 48.612 1.00 28.35 170 LEU A N 1
ATOM 1352 C CA . LEU A 1 167 ? 32.542 34.491 48.780 1.00 29.19 170 LEU A CA 1
ATOM 1353 C C . LEU A 1 167 ? 32.377 34.876 50.236 1.00 29.87 170 LEU A C 1
ATOM 1354 O O . LEU A 1 167 ? 31.754 34.144 50.995 1.00 30.05 170 LEU A O 1
ATOM 1359 N N . GLU A 1 168 ? 32.933 36.016 50.632 1.00 30.42 171 GLU A N 1
ATOM 1360 C CA . GLU A 1 168 ? 32.789 36.463 52.014 1.00 31.35 171 GLU A CA 1
ATOM 1361 C C . GLU A 1 168 ? 31.425 37.116 52.125 1.00 31.83 171 GLU A C 1
ATOM 1362 O O . GLU A 1 168 ? 30.600 36.744 52.962 1.00 31.81 171 GLU A O 1
ATOM 1368 N N . GLU A 1 169 ? 31.200 38.095 51.257 1.00 30.99 172 GLU A N 1
ATOM 1369 C CA . GLU A 1 169 ? 29.937 38.798 51.219 1.00 29.54 172 GLU A CA 1
ATOM 1370 C C . GLU A 1 169 ? 29.360 38.670 49.822 1.00 27.70 172 GLU A C 1
ATOM 1371 O O . GLU A 1 169 ? 30.110 38.631 48.843 1.00 28.62 172 GLU A O 1
ATOM 1377 N N . PRO A 1 170 ? 28.019 38.587 49.715 1.00 24.79 173 PRO A N 1
ATOM 1378 C CA . PRO A 1 170 ? 27.329 38.461 48.426 1.00 23.03 173 PRO A CA 1
ATOM 1379 C C . PRO A 1 170 ? 28.000 39.321 47.361 1.00 21.16 173 PRO A C 1
ATOM 1380 O O . PRO A 1 170 ? 28.601 40.343 47.671 1.00 22.14 173 PRO A O 1
ATOM 1384 N N . LEU A 1 171 ? 27.916 38.908 46.109 1.00 18.84 174 LEU A N 1
ATOM 1385 C CA . LEU A 1 171 ? 28.531 39.674 45.036 1.00 18.60 174 LEU A CA 1
ATOM 1386 C C . LEU A 1 171 ? 27.449 40.594 44.460 1.00 17.93 174 LEU A C 1
ATOM 1387 O O . LEU A 1 171 ? 26.322 40.151 44.256 1.00 19.43 174 LEU A O 1
ATOM 1392 N N . ARG A 1 172 ? 27.768 41.865 44.217 1.00 18.16 175 ARG A N 1
ATOM 1393 C CA . ARG A 1 172 ? 26.771 42.795 43.667 1.00 19.58 175 ARG A CA 1
ATOM 1394 C C . ARG A 1 172 ? 27.196 43.584 42.420 1.00 19.34 175 ARG A C 1
ATOM 1395 O O . ARG A 1 172 ? 27.832 44.636 42.525 1.00 18.88 175 ARG A O 1
ATOM 1403 N N . LYS A 1 173 ? 26.828 43.085 41.243 1.00 19.45 176 LYS A N 1
ATOM 1404 C CA . LYS A 1 173 ? 27.164 43.766 39.997 1.00 20.97 176 LYS A CA 1
ATOM 1405 C C . LYS A 1 173 ? 26.077 44.733 39.581 1.00 20.72 176 LYS A C 1
ATOM 1406 O O . LYS A 1 173 ? 24.893 44.425 39.635 1.00 19.88 176 LYS A O 1
ATOM 1412 N N . HIS A 1 174 ? 26.515 45.901 39.136 1.00 22.24 177 HIS A N 1
ATOM 1413 C CA . HIS A 1 174 ? 25.634 46.985 38.747 1.00 22.60 177 HIS A CA 1
ATOM 1414 C C . HIS A 1 174 ? 25.467 47.142 37.236 1.00 23.11 177 HIS A C 1
ATOM 1415 O O . HIS A 1 174 ? 26.233 46.592 36.438 1.00 21.80 177 HIS A O 1
ATOM 1422 N N . TRP A 1 175 ? 24.443 47.898 36.859 1.00 23.93 178 TRP A N 1
ATOM 1423 C CA . TRP A 1 175 ? 24.166 48.209 35.460 1.00 26.04 178 TRP A CA 1
ATOM 1424 C C . TRP A 1 175 ? 23.155 49.342 35.336 1.00 27.59 178 TRP A C 1
ATOM 1425 O O . TRP A 1 175 ? 22.155 49.380 36.058 1.00 28.78 178 TRP A O 1
ATOM 1436 N N . GLU A 1 176 ? 23.427 50.270 34.423 1.00 27.24 179 GLU A N 1
ATOM 1437 C CA . GLU A 1 176 ? 22.505 51.366 34.170 1.00 26.73 179 GLU A CA 1
ATOM 1438 C C . GLU A 1 176 ? 22.788 52.014 32.817 1.00 26.79 179 GLU A C 1
ATOM 1439 O O . GLU A 1 176 ? 23.922 52.029 32.337 1.00 25.65 179 GLU A O 1
ATOM 1445 N N . PHE A 1 177 ? 21.715 52.495 32.198 1.00 28.44 180 PHE A N 1
ATOM 1446 C CA . PHE A 1 177 ? 21.725 53.117 30.878 1.00 28.96 180 PHE A CA 1
ATOM 1447 C C . PHE A 1 177 ? 22.976 53.877 30.444 1.00 29.42 180 PHE A C 1
ATOM 1448 O O . PHE A 1 177 ? 23.154 55.041 30.798 1.00 29.19 180 PHE A O 1
ATOM 1456 N N . GLU A 1 178 ? 23.826 53.212 29.660 1.00 30.89 181 GLU A N 1
ATOM 1457 C CA . GLU A 1 178 ? 25.055 53.809 29.129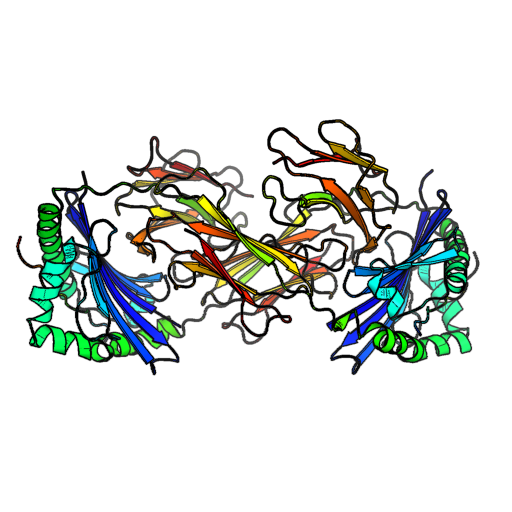 1.00 32.94 181 GLU A CA 1
ATOM 1458 C C . GLU A 1 178 ? 26.232 53.894 30.121 1.00 35.10 181 GLU A C 1
ATOM 1459 O O . GLU A 1 178 ? 27.199 53.109 29.955 1.00 36.08 181 GLU A O 1
ATOM 1466 N N . PRO B 2 2 ? 28.976 21.514 54.300 1.00 22.94 5 PRO B N 1
ATOM 1467 C CA . PRO B 2 2 ? 29.964 20.487 53.874 1.00 23.58 5 PRO B CA 1
ATOM 1468 C C . PRO B 2 2 ? 29.348 19.649 52.767 1.00 24.40 5 PRO B C 1
ATOM 1469 O O . PRO B 2 2 ? 28.756 18.598 53.026 1.00 25.45 5 PRO B O 1
ATOM 1473 N N . ARG B 2 3 ? 29.493 20.120 51.532 1.00 23.50 6 ARG B N 1
ATOM 1474 C CA . ARG B 2 3 ? 28.933 19.441 50.369 1.00 21.61 6 ARG B CA 1
ATOM 1475 C C . ARG B 2 3 ? 29.855 18.407 49.740 1.00 20.47 6 ARG B C 1
ATOM 1476 O O . ARG B 2 3 ? 31.083 18.487 49.833 1.00 19.34 6 ARG B O 1
ATOM 1484 N N . PHE B 2 4 ? 29.221 17.441 49.082 1.00 20.23 7 PHE B N 1
ATOM 1485 C CA . PHE B 2 4 ? 29.895 16.364 48.367 1.00 18.87 7 PHE B CA 1
ATOM 1486 C C . PHE B 2 4 ? 29.242 16.320 46.999 1.00 18.70 7 PHE B C 1
ATOM 1487 O O . PHE B 2 4 ? 28.018 16.262 46.891 1.00 19.23 7 PHE B O 1
ATOM 1495 N N . LEU B 2 5 ? 30.054 16.377 45.957 1.00 19.11 8 LEU B N 1
ATOM 1496 C CA . LEU B 2 5 ? 29.522 16.380 44.607 1.00 20.28 8 LEU B CA 1
ATOM 1497 C C . LEU B 2 5 ? 30.077 15.295 43.720 1.00 20.83 8 LEU B C 1
ATOM 1498 O O . LEU B 2 5 ? 31.287 15.095 43.640 1.00 19.50 8 LEU B O 1
ATOM 1503 N N . TRP B 2 6 ? 29.178 14.610 43.032 1.00 22.48 9 TRP B N 1
ATOM 1504 C CA . TRP B 2 6 ? 29.574 13.560 42.124 1.00 25.27 9 TRP B CA 1
ATOM 1505 C C . TRP B 2 6 ? 29.002 13.933 40.780 1.00 24.16 9 TRP B C 1
ATOM 1506 O O . TRP B 2 6 ? 27.785 14.025 40.621 1.00 23.98 9 TRP B O 1
ATOM 1517 N N . GLN B 2 7 ? 29.878 14.179 39.819 1.00 23.36 10 GLN B N 1
ATOM 1518 C CA . GLN B 2 7 ? 29.421 14.531 38.488 1.00 23.36 10 GLN B CA 1
ATOM 1519 C C . GLN B 2 7 ? 29.477 13.307 37.595 1.00 21.90 10 GLN B C 1
ATOM 1520 O O . GLN B 2 7 ? 30.048 12.280 37.965 1.00 22.22 10 GLN B O 1
ATOM 1526 N N . LEU B 2 8 ? 28.855 13.427 36.431 1.00 20.82 11 LEU B N 1
ATOM 1527 C CA . LEU B 2 8 ? 28.810 12.361 35.443 1.00 19.43 11 LEU B CA 1
ATOM 1528 C C . LEU B 2 8 ? 28.566 12.998 34.085 1.00 18.07 11 LEU B C 1
ATOM 1529 O O . LEU B 2 8 ? 27.654 13.807 33.924 1.00 18.01 11 LEU B O 1
ATOM 1534 N N . LYS B 2 9 ? 29.384 12.638 33.107 1.00 17.05 12 LYS B N 1
ATOM 1535 C CA . LYS B 2 9 ? 29.238 13.223 31.783 1.00 17.07 12 LYS B CA 1
ATOM 1536 C C . LYS B 2 9 ? 29.384 12.242 30.625 1.00 16.99 12 LYS B C 1
ATOM 1537 O O . LYS B 2 9 ? 30.380 11.526 30.513 1.00 16.86 12 LYS B O 1
ATOM 1543 N N . PHE B 2 10 ? 28.378 12.218 29.763 1.00 16.11 13 PHE B N 1
ATOM 1544 C CA . PHE B 2 10 ? 28.416 11.354 28.600 1.00 17.14 13 PHE B CA 1
ATOM 1545 C C . PHE B 2 10 ? 28.528 12.252 27.406 1.00 18.27 13 PHE B C 1
ATOM 1546 O O . PHE B 2 10 ? 27.556 12.877 26.987 1.00 18.42 13 PHE B O 1
ATOM 1554 N N . GLU B 2 11 ? 29.739 12.321 26.870 1.00 19.49 14 GLU B N 1
ATOM 1555 C CA . GLU B 2 11 ? 29.987 13.164 25.731 1.00 20.48 14 GLU B CA 1
ATOM 1556 C C . GLU B 2 11 ? 30.267 12.418 24.439 1.00 20.60 14 GLU B C 1
ATOM 1557 O O . GLU B 2 11 ? 30.931 11.382 24.407 1.00 20.35 14 GLU B O 1
ATOM 1563 N N . CYS B 2 12 ? 29.719 12.982 23.373 1.00 20.78 15 CYS B N 1
ATOM 1564 C CA . CYS B 2 12 ? 29.853 12.465 22.034 1.00 21.27 15 CYS B CA 1
ATOM 1565 C C . CYS B 2 12 ? 30.573 13.526 21.206 1.00 21.49 15 CYS B C 1
ATOM 1566 O O . CYS B 2 12 ? 30.109 14.664 21.100 1.00 21.77 15 CYS B O 1
ATOM 1569 N N . HIS B 2 13 ? 31.713 13.162 20.636 1.00 20.84 16 HIS B N 1
ATOM 1570 C CA . HIS B 2 13 ? 32.479 14.099 19.829 1.00 20.11 16 HIS B CA 1
ATOM 1571 C C . HIS B 2 13 ? 32.392 13.734 18.366 1.00 20.06 16 HIS B C 1
ATOM 1572 O O . HIS B 2 13 ? 32.637 12.591 17.988 1.00 21.94 16 HIS B O 1
ATOM 1579 N N . PHE B 2 14 ? 32.051 14.709 17.533 1.00 19.51 17 PHE B N 1
ATOM 1580 C CA . PHE B 2 14 ? 31.916 14.441 16.107 1.00 19.57 17 PHE B CA 1
ATOM 1581 C C . PHE B 2 14 ? 32.946 15.205 15.289 1.00 20.22 17 PHE B C 1
ATOM 1582 O O . PHE B 2 14 ? 33.275 16.352 15.608 1.00 21.43 17 PHE B O 1
ATOM 1590 N N . PHE B 2 15 ? 33.461 14.551 14.248 1.00 19.29 18 PHE B N 1
ATOM 1591 C CA . PHE B 2 15 ? 34.446 15.147 13.342 1.00 18.83 18 PHE B CA 1
ATOM 1592 C C . PHE B 2 15 ? 34.043 14.774 11.927 1.00 18.67 18 PHE B C 1
ATOM 1593 O O . PHE B 2 15 ? 33.819 13.603 11.643 1.00 17.94 18 PHE B O 1
ATOM 1601 N N . ASN B 2 16 ? 33.946 15.762 11.045 1.00 20.69 19 ASN B N 1
ATOM 1602 C CA . ASN B 2 16 ? 33.548 15.512 9.662 1.00 22.05 19 ASN B CA 1
ATOM 1603 C C . ASN B 2 16 ? 32.142 14.892 9.650 1.00 22.46 19 ASN B C 1
ATOM 1604 O O . ASN B 2 16 ? 31.973 13.731 9.279 1.00 23.62 19 ASN B O 1
ATOM 1609 N N . GLY B 2 17 ? 31.138 15.666 10.061 1.00 22.15 20 GLY B N 1
ATOM 1610 C CA . GLY B 2 17 ? 29.766 15.164 10.094 1.00 22.32 20 GLY B CA 1
ATOM 1611 C C . GLY B 2 17 ? 29.563 14.086 11.154 1.00 22.48 20 GLY B C 1
ATOM 1612 O O . GLY B 2 17 ? 29.322 14.394 12.323 1.00 22.11 20 GLY B O 1
ATOM 1613 N N . THR B 2 18 ? 29.627 12.824 10.737 1.00 22.16 21 THR B N 1
ATOM 1614 C CA . THR B 2 18 ? 29.511 11.688 11.654 1.00 23.51 21 THR B CA 1
ATOM 1615 C C . THR B 2 18 ? 30.329 10.527 11.110 1.00 23.93 21 THR B C 1
ATOM 1616 O O . THR B 2 18 ? 29.947 9.372 11.266 1.00 23.08 21 THR B O 1
ATOM 1620 N N . GLU B 2 19 ? 31.454 10.843 10.466 1.00 25.99 22 GLU B N 1
ATOM 1621 C CA . GLU B 2 19 ? 32.343 9.817 9.906 1.00 29.72 22 GLU B CA 1
ATOM 1622 C C . GLU B 2 19 ? 33.253 9.255 11.010 1.00 31.12 22 GLU B C 1
ATOM 1623 O O . GLU B 2 19 ? 33.421 8.038 11.131 1.00 31.31 22 GLU B O 1
ATOM 1629 N N . ARG B 2 20 ? 33.817 10.146 11.821 1.00 31.10 23 ARG B N 1
ATOM 1630 C CA . ARG B 2 20 ? 34.675 9.742 12.926 1.00 30.97 23 ARG B CA 1
ATOM 1631 C C . ARG B 2 20 ? 34.033 10.286 14.186 1.00 29.97 23 ARG B C 1
ATOM 1632 O O . ARG B 2 20 ? 33.773 11.485 14.288 1.00 30.79 23 ARG B O 1
ATOM 1640 N N . VAL B 2 21 ? 33.774 9.410 15.150 1.00 28.97 24 VAL B N 1
ATOM 1641 C CA . VAL B 2 21 ? 33.145 9.836 16.391 1.00 26.37 24 VAL B CA 1
ATOM 1642 C C . VAL B 2 21 ? 33.808 9.244 17.613 1.00 25.35 24 VAL B C 1
ATOM 1643 O O . VAL B 2 21 ? 34.190 8.076 17.620 1.00 25.97 24 VAL B O 1
ATOM 1647 N N . ARG B 2 22 ? 33.934 10.048 18.656 1.00 22.95 25 ARG B N 1
ATOM 1648 C CA . ARG B 2 22 ? 34.535 9.562 19.877 1.00 21.94 25 ARG B CA 1
ATOM 1649 C C . ARG B 2 22 ? 33.585 9.667 21.069 1.00 21.89 25 ARG B C 1
ATOM 1650 O O . ARG B 2 22 ? 33.152 10.764 21.439 1.00 21.40 25 ARG B O 1
ATOM 1658 N N . LEU B 2 23 ? 33.246 8.509 21.649 1.00 22.30 26 LEU B N 1
ATOM 1659 C CA . LEU B 2 23 ? 32.385 8.457 22.832 1.00 20.17 26 LEU B CA 1
ATOM 1660 C C . LEU B 2 23 ? 33.315 8.546 24.017 1.00 18.48 26 LEU B C 1
ATOM 1661 O O . LEU B 2 23 ? 34.367 7.908 24.050 1.00 16.87 26 LEU B O 1
ATOM 1666 N N . LEU B 2 24 ? 32.911 9.333 24.996 1.00 17.64 27 LEU B N 1
ATOM 1667 C CA . LEU B 2 24 ? 33.709 9.490 26.178 1.00 17.99 27 LEU B CA 1
ATOM 1668 C C . LEU B 2 24 ? 32.782 9.472 27.368 1.00 17.06 27 LEU B C 1
ATOM 1669 O O . LEU B 2 24 ? 32.023 10.409 27.587 1.00 17.47 27 LEU B O 1
ATOM 1674 N N . GLU B 2 25 ? 32.809 8.382 28.111 1.00 15.83 28 GLU B N 1
ATOM 1675 C CA . GLU B 2 25 ? 31.979 8.298 29.287 1.00 15.05 28 GLU B CA 1
ATOM 1676 C C . GLU B 2 25 ? 32.879 8.467 30.485 1.00 14.28 28 GLU B C 1
ATOM 1677 O O . GLU B 2 25 ? 33.730 7.627 30.757 1.00 13.84 28 GLU B O 1
ATOM 1683 N N . ARG B 2 26 ? 32.685 9.561 31.204 1.00 14.59 29 ARG B N 1
ATOM 1684 C CA . ARG B 2 26 ? 33.510 9.845 32.363 1.00 15.07 29 ARG B CA 1
ATOM 1685 C C . ARG B 2 26 ? 32.699 10.167 33.613 1.00 14.15 29 ARG B C 1
ATOM 1686 O O . ARG B 2 26 ? 31.752 10.952 33.576 1.00 12.39 29 ARG B O 1
ATOM 1694 N N . CYS B 2 27 ? 33.074 9.526 34.715 1.00 13.73 30 CYS B N 1
ATOM 1695 C CA . CYS B 2 27 ? 32.423 9.740 35.998 1.00 14.89 30 CYS B CA 1
ATOM 1696 C C . CYS B 2 27 ? 33.377 10.600 36.833 1.00 14.86 30 CYS B C 1
ATOM 1697 O O . CYS B 2 27 ? 34.525 10.221 37.060 1.00 17.12 30 CYS B O 1
ATOM 1700 N N . ILE B 2 28 ? 32.907 11.765 37.276 1.00 13.41 31 ILE B N 1
ATOM 1701 C CA . ILE B 2 28 ? 33.730 12.699 38.045 1.00 12.55 31 ILE B CA 1
ATOM 1702 C C . ILE B 2 28 ? 33.337 12.855 39.523 1.00 14.11 31 ILE B C 1
ATOM 1703 O O . ILE B 2 28 ? 32.154 12.865 39.869 1.00 11.66 31 ILE B O 1
ATOM 1708 N N . TYR B 2 29 ? 34.346 12.980 40.387 1.00 17.32 32 TYR B N 1
ATOM 1709 C CA . TYR B 2 29 ? 34.115 13.176 41.818 1.00 20.61 32 TYR B CA 1
ATOM 1710 C C . TYR B 2 29 ? 33.873 14.658 42.036 1.00 23.32 32 TYR B C 1
ATOM 1711 O O . TYR B 2 29 ? 33.281 15.299 41.168 1.00 26.76 32 TYR B O 1
ATOM 1720 N N . ASN B 2 30 ? 34.334 15.217 43.158 1.00 23.91 33 ASN B N 1
ATOM 1721 C CA . ASN B 2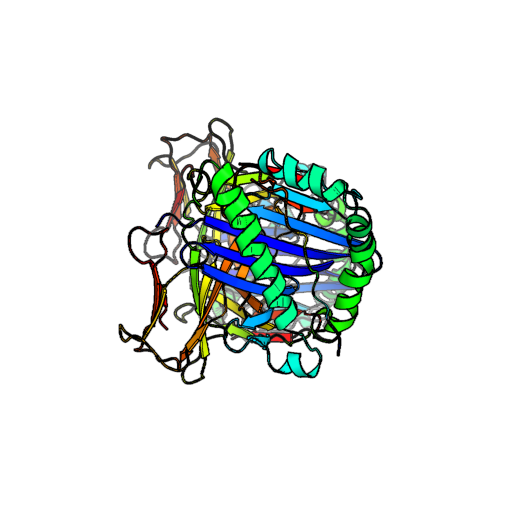 30 ? 34.094 16.635 43.423 1.00 23.27 33 ASN B CA 1
ATOM 1722 C C . ASN B 2 30 ? 34.270 17.454 42.134 1.00 24.45 33 ASN B C 1
ATOM 1723 O O . ASN B 2 30 ? 33.339 18.123 41.692 1.00 25.19 33 ASN B O 1
ATOM 1728 N N . GLN B 2 31 ? 35.444 17.370 41.522 1.00 24.62 34 GLN B N 1
ATOM 1729 C CA . GLN B 2 31 ? 35.734 18.065 40.266 1.00 24.30 34 GLN B CA 1
ATOM 1730 C C . GLN B 2 31 ? 36.890 17.301 39.652 1.00 24.14 34 GLN B C 1
ATOM 1731 O O . GLN B 2 31 ? 37.433 17.652 38.607 1.00 22.67 34 GLN B O 1
ATOM 1737 N N . GLU B 2 32 ? 37.226 16.221 40.346 1.00 25.53 35 GLU B N 1
ATOM 1738 C CA . GLU B 2 32 ? 38.292 15.311 39.983 1.00 26.10 35 GLU B CA 1
ATOM 1739 C C . GLU B 2 32 ? 37.721 14.114 39.234 1.00 25.23 35 GLU B C 1
ATOM 1740 O O . GLU B 2 32 ? 36.989 13.304 39.799 1.00 25.85 35 GLU B O 1
ATOM 1746 N N . GLU B 2 33 ? 38.062 14.002 37.959 1.00 23.91 36 GLU B N 1
ATOM 1747 C CA . GLU B 2 33 ? 37.591 12.899 37.137 1.00 23.53 36 GLU B CA 1
ATOM 1748 C C . GLU B 2 33 ? 38.254 11.606 37.627 1.00 24.44 36 GLU B C 1
ATOM 1749 O O . GLU B 2 33 ? 39.478 11.519 37.629 1.00 25.36 36 GLU B O 1
ATOM 1755 N N . SER B 2 34 ? 37.464 10.612 38.045 1.00 24.54 37 SER B N 1
ATOM 1756 C CA . SER B 2 34 ? 38.028 9.344 38.538 1.00 23.76 37 SER B CA 1
ATOM 1757 C C . SER B 2 34 ? 38.239 8.254 37.478 1.00 24.06 37 SER B C 1
ATOM 1758 O O . SER B 2 34 ? 39.362 7.784 37.300 1.00 24.00 37 SER B O 1
ATOM 1761 N N . VAL B 2 35 ? 37.175 7.835 36.797 1.00 24.17 38 VAL B N 1
ATOM 1762 C CA . VAL B 2 35 ? 37.282 6.819 35.743 1.00 23.54 38 VAL B CA 1
ATOM 1763 C C . VAL B 2 35 ? 36.668 7.352 34.478 1.00 22.65 38 VAL B C 1
ATOM 1764 O O . VAL B 2 35 ? 35.963 8.362 34.496 1.00 22.89 38 VAL B O 1
ATOM 1768 N N . ARG B 2 36 ? 36.918 6.648 33.385 1.00 21.94 39 ARG B N 1
ATOM 1769 C CA . ARG B 2 36 ? 36.364 7.030 32.102 1.00 21.79 39 ARG B CA 1
ATOM 1770 C C . ARG B 2 36 ? 36.514 5.928 31.071 1.00 20.77 39 ARG B C 1
ATOM 1771 O O . ARG B 2 36 ? 37.411 5.087 31.141 1.00 20.01 39 ARG B O 1
ATOM 1779 N N . PHE B 2 37 ? 35.607 5.949 30.111 1.00 20.12 40 PHE B N 1
ATOM 1780 C CA . PHE B 2 37 ? 35.609 4.987 29.037 1.00 20.05 40 PHE B CA 1
ATOM 1781 C C . PHE B 2 37 ? 35.772 5.805 27.765 1.00 20.49 40 PHE B C 1
ATOM 1782 O O . PHE B 2 37 ? 34.930 6.645 27.444 1.00 20.80 40 PHE B O 1
ATOM 1790 N N . ASP B 2 38 ? 36.881 5.572 27.067 1.00 20.48 41 ASP B N 1
ATOM 1791 C CA . ASP B 2 38 ? 37.208 6.276 25.829 1.00 17.64 41 ASP B CA 1
ATOM 1792 C C . ASP B 2 38 ? 37.013 5.276 24.696 1.00 17.29 41 ASP B C 1
ATOM 1793 O O . ASP B 2 38 ? 37.713 4.270 24.639 1.00 16.18 41 ASP B O 1
ATOM 1798 N N . SER B 2 39 ? 36.062 5.538 23.807 1.00 17.78 42 SER B N 1
ATOM 1799 C CA . SER B 2 39 ? 35.812 4.633 22.689 1.00 19.30 42 SER B CA 1
ATOM 1800 C C . SER B 2 39 ? 37.102 4.337 21.924 1.00 20.10 42 SER B C 1
ATOM 1801 O O . SER B 2 39 ? 37.252 3.265 21.333 1.00 20.23 42 SER B O 1
ATOM 1804 N N . ASP B 2 40 ? 38.026 5.300 21.960 1.00 20.65 43 ASP B N 1
ATOM 1805 C CA . ASP B 2 40 ? 39.328 5.220 21.295 1.00 20.55 43 ASP B CA 1
ATOM 1806 C C . ASP B 2 40 ? 40.281 4.250 21.963 1.00 20.80 43 ASP B C 1
ATOM 1807 O O . ASP B 2 40 ? 41.435 4.132 21.555 1.00 20.87 43 ASP B O 1
ATOM 1812 N N . VAL B 2 41 ? 39.802 3.586 23.009 1.00 22.02 44 VAL B N 1
ATOM 1813 C CA . VAL B 2 41 ? 40.597 2.610 23.742 1.00 22.95 44 VAL B CA 1
ATOM 1814 C C . VAL B 2 41 ? 39.780 1.327 23.862 1.00 23.22 44 VAL B C 1
ATOM 1815 O O . VAL B 2 41 ? 40.322 0.229 23.743 1.00 23.30 44 VAL B O 1
ATOM 1819 N N . GLY B 2 42 ? 38.476 1.483 24.107 1.00 23.18 45 GLY B N 1
ATOM 1820 C CA . GLY B 2 42 ? 37.568 0.345 24.220 1.00 23.10 45 GLY B CA 1
ATOM 1821 C C . GLY B 2 42 ? 37.465 -0.348 25.572 1.00 23.55 45 GLY B C 1
ATOM 1822 O O . GLY B 2 42 ? 37.140 -1.536 25.637 1.00 22.17 45 GLY B O 1
ATOM 1823 N N . GLU B 2 43 ? 37.727 0.389 26.648 1.00 24.28 46 GLU B N 1
ATOM 1824 C CA . GLU B 2 43 ? 37.677 -0.157 28.002 1.00 24.75 46 GLU B CA 1
ATOM 1825 C C . GLU B 2 43 ? 37.867 0.967 29.014 1.00 25.31 46 GLU B C 1
ATOM 1826 O O . GLU B 2 43 ? 38.562 1.944 28.741 1.00 26.24 46 GLU B O 1
ATOM 1832 N N . TYR B 2 44 ? 37.259 0.828 30.185 1.00 24.57 47 TYR B N 1
ATOM 1833 C CA . TYR B 2 44 ? 37.394 1.846 31.218 1.00 23.45 47 TYR B CA 1
ATOM 1834 C C . TYR B 2 44 ? 38.828 1.938 31.711 1.00 22.92 47 TYR B C 1
ATOM 1835 O O . TYR B 2 44 ? 39.530 0.930 31.796 1.00 24.52 47 TYR B O 1
ATOM 1844 N N . ARG B 2 45 ? 39.264 3.149 32.027 1.00 21.76 48 ARG B N 1
ATOM 1845 C CA . ARG B 2 45 ? 40.604 3.359 32.557 1.00 20.33 48 ARG B CA 1
ATOM 1846 C C . ARG B 2 45 ? 40.440 4.223 33.779 1.00 19.37 48 ARG B C 1
ATOM 1847 O O . ARG B 2 45 ? 39.465 4.961 33.895 1.00 20.39 48 ARG B O 1
ATOM 1855 N N . ALA B 2 46 ? 41.388 4.124 34.698 1.00 17.70 49 ALA B N 1
ATOM 1856 C CA . ALA B 2 46 ? 41.340 4.925 35.902 1.00 17.66 49 ALA B CA 1
ATOM 1857 C C . ALA B 2 46 ? 42.196 6.171 35.678 1.00 17.52 49 ALA B C 1
ATOM 1858 O O . ALA B 2 46 ? 43.294 6.093 35.124 1.00 16.93 49 ALA B O 1
ATOM 1860 N N . VAL B 2 47 ? 41.684 7.319 36.109 1.00 17.01 50 VAL B N 1
ATOM 1861 C CA . VAL B 2 47 ? 42.387 8.584 35.943 1.00 17.92 50 VAL B CA 1
ATOM 1862 C C . VAL B 2 47 ? 43.133 8.972 37.205 1.00 18.19 50 VAL B C 1
ATOM 1863 O O . VAL B 2 47 ? 44.142 9.668 37.163 1.00 18.96 50 VAL B O 1
ATOM 1867 N N . THR B 2 48 ? 42.625 8.528 38.339 1.00 18.08 51 THR B N 1
ATOM 1868 C CA . THR B 2 48 ? 43.254 8.845 39.599 1.00 18.89 51 THR B CA 1
ATOM 1869 C C . THR B 2 48 ? 43.295 7.575 40.436 1.00 20.50 51 THR B C 1
ATOM 1870 O O . THR B 2 48 ? 43.084 6.484 39.916 1.00 20.31 51 THR B O 1
ATOM 1874 N N . GLU B 2 49 ? 43.568 7.690 41.727 1.00 22.28 52 GLU B N 1
ATOM 1875 C CA . GLU B 2 49 ? 43.614 6.487 42.539 1.00 23.37 52 GLU B CA 1
ATOM 1876 C C . GLU B 2 49 ? 42.217 5.957 42.771 1.00 23.72 52 GLU B C 1
ATOM 1877 O O . GLU B 2 49 ? 41.955 4.772 42.584 1.00 24.72 52 GLU B O 1
ATOM 1883 N N . LEU B 2 50 ? 41.324 6.857 43.172 1.00 22.67 53 LEU B N 1
ATOM 1884 C CA . LEU B 2 50 ? 39.935 6.524 43.465 1.00 21.54 53 LEU B CA 1
ATOM 1885 C C . LEU B 2 50 ? 39.200 5.682 42.431 1.00 21.49 53 LEU B C 1
ATOM 1886 O O . LEU B 2 50 ? 38.361 4.863 42.788 1.00 22.65 53 LEU B O 1
ATOM 1891 N N . GLY B 2 51 ? 39.499 5.883 41.157 1.00 21.34 54 GLY B N 1
ATOM 1892 C CA . GLY B 2 51 ? 38.798 5.142 40.126 1.00 22.28 54 GLY B CA 1
ATOM 1893 C C . GLY B 2 51 ? 39.184 3.698 39.873 1.00 22.52 54 GLY B C 1
ATOM 1894 O O . GLY B 2 51 ? 38.339 2.906 39.445 1.00 23.55 54 GLY B O 1
ATOM 1895 N N . ARG B 2 52 ? 40.443 3.352 40.131 1.00 21.77 55 ARG B N 1
ATOM 1896 C CA . ARG B 2 52 ? 40.942 1.998 39.902 1.00 21.96 55 ARG B CA 1
ATOM 1897 C C . ARG B 2 52 ? 39.901 0.921 40.174 1.00 21.49 55 ARG B C 1
ATOM 1898 O O . ARG B 2 52 ? 39.675 0.041 39.338 1.00 20.85 55 ARG B O 1
ATOM 1906 N N . PRO B 2 53 ? 39.241 0.977 41.343 1.00 21.00 56 PRO B N 1
ATOM 1907 C CA . PRO B 2 53 ? 38.227 -0.019 41.666 1.00 21.12 56 PRO B CA 1
ATOM 1908 C C . PRO B 2 53 ? 37.239 -0.171 40.522 1.00 22.27 56 PRO B C 1
ATOM 1909 O O . PRO B 2 53 ? 37.129 -1.236 39.919 1.00 23.83 56 PRO B O 1
ATOM 1913 N N . ASP B 2 54 ? 36.526 0.905 40.217 1.00 22.53 57 ASP B N 1
ATOM 1914 C CA . ASP B 2 54 ? 35.541 0.870 39.150 1.00 23.67 57 ASP B CA 1
ATOM 1915 C C . ASP B 2 54 ? 36.155 0.456 37.820 1.00 24.70 57 ASP B C 1
ATOM 1916 O O . ASP B 2 54 ? 35.514 -0.219 37.013 1.00 23.83 57 ASP B O 1
ATOM 1921 N N . ALA B 2 55 ? 37.403 0.854 37.597 1.00 25.78 58 ALA B N 1
ATOM 1922 C CA . ALA B 2 55 ? 38.106 0.516 36.369 1.00 27.26 58 ALA B CA 1
ATOM 1923 C C . ALA B 2 55 ? 38.187 -0.996 36.224 1.00 28.26 58 ALA B C 1
ATOM 1924 O O . ALA B 2 55 ? 38.197 -1.530 35.118 1.00 29.20 58 ALA B O 1
ATOM 1926 N N . GLU B 2 56 ? 38.249 -1.688 37.352 1.00 29.22 59 GLU B N 1
ATOM 1927 C CA . GLU B 2 56 ? 38.327 -3.136 37.317 1.00 30.17 59 GLU B CA 1
ATOM 1928 C C . GLU B 2 56 ? 36.943 -3.766 37.309 1.00 30.21 59 GLU B C 1
ATOM 1929 O O . GLU B 2 56 ? 36.619 -4.543 36.407 1.00 30.89 59 GLU B O 1
ATOM 1935 N N . TYR B 2 57 ? 36.119 -3.419 38.300 1.00 28.21 60 TYR B N 1
ATOM 1936 C CA . TYR B 2 57 ? 34.772 -3.983 38.392 1.00 27.37 60 TYR B CA 1
ATOM 1937 C C . TYR B 2 57 ? 33.992 -3.854 37.084 1.00 26.13 60 TYR B C 1
ATOM 1938 O O . TYR B 2 57 ? 33.289 -4.779 36.685 1.00 25.91 60 TYR B O 1
ATOM 1947 N N . TRP B 2 58 ? 34.123 -2.725 36.400 1.00 26.37 61 TRP B N 1
ATOM 1948 C CA . TRP B 2 58 ? 33.392 -2.544 35.156 1.00 25.93 61 TRP B CA 1
ATOM 1949 C C . TRP B 2 58 ? 34.050 -3.253 33.982 1.00 25.96 61 TRP B C 1
ATOM 1950 O O . TRP B 2 58 ? 33.365 -3.906 33.202 1.00 26.17 61 TRP B O 1
ATOM 1961 N N . ASN B 2 59 ? 35.368 -3.145 33.850 1.00 26.54 62 ASN B N 1
ATOM 1962 C CA . ASN B 2 59 ? 36.048 -3.808 32.745 1.00 27.81 62 ASN B CA 1
ATOM 1963 C C . ASN B 2 59 ? 35.838 -5.310 32.814 1.00 28.18 62 ASN B C 1
ATOM 1964 O O . ASN B 2 59 ? 36.180 -6.034 31.883 1.00 27.97 62 ASN B O 1
ATOM 1969 N N . SER B 2 60 ? 35.267 -5.780 33.921 1.00 29.41 63 SER B N 1
ATOM 1970 C CA . SER B 2 60 ? 35.019 -7.210 34.085 1.00 30.37 63 SER B CA 1
ATOM 1971 C C . SER B 2 60 ? 33.640 -7.582 33.545 1.00 30.22 63 SER B C 1
ATOM 1972 O O . SER B 2 60 ? 33.411 -8.718 33.137 1.00 31.30 63 SER B O 1
ATOM 1975 N N . GLN B 2 61 ? 32.727 -6.618 33.556 1.00 30.23 64 GLN B N 1
ATOM 1976 C CA . GLN B 2 61 ? 31.358 -6.821 33.084 1.00 30.31 64 GLN B CA 1
ATOM 1977 C C . GLN B 2 61 ? 31.257 -6.741 31.552 1.00 30.32 64 GLN B C 1
ATOM 1978 O O . GLN B 2 61 ? 30.999 -5.667 31.000 1.00 30.05 64 GLN B O 1
ATOM 1984 N N . LYS B 2 62 ? 31.429 -7.869 30.866 1.00 30.43 65 LYS B N 1
ATOM 1985 C CA . LYS B 2 62 ? 31.383 -7.865 29.398 1.00 32.98 65 LYS B CA 1
ATOM 1986 C C . LYS B 2 62 ? 30.118 -7.309 28.730 1.00 32.38 65 LYS B C 1
ATOM 1987 O O . LYS B 2 62 ? 30.206 -6.675 27.679 1.00 31.39 65 LYS B O 1
ATOM 1993 N N . ASP B 2 63 ? 28.949 -7.545 29.311 1.00 32.15 66 ASP B N 1
ATOM 1994 C CA . ASP B 2 63 ? 27.733 -6.999 28.722 1.00 31.23 66 ASP B CA 1
ATOM 1995 C C . ASP B 2 63 ? 27.839 -5.486 28.773 1.00 29.63 66 ASP B C 1
ATOM 1996 O O . ASP B 2 63 ? 27.295 -4.779 27.930 1.00 29.65 66 ASP B O 1
ATOM 2001 N N . LEU B 2 64 ? 28.551 -5.003 29.788 1.00 28.02 67 LEU B N 1
ATOM 2002 C CA . LEU B 2 64 ? 28.754 -3.578 29.980 1.00 26.15 67 LEU B CA 1
ATOM 2003 C C . LEU B 2 64 ? 29.725 -3.016 28.955 1.00 26.17 67 LEU B C 1
ATOM 2004 O O . LEU B 2 64 ? 29.417 -2.047 28.255 1.00 25.26 67 LEU B O 1
ATOM 2009 N N . LEU B 2 65 ? 30.902 -3.622 28.876 1.00 25.11 68 LEU B N 1
ATOM 2010 C CA . LEU B 2 65 ? 31.913 -3.173 27.933 1.00 25.33 68 LEU B CA 1
ATOM 2011 C C . LEU B 2 65 ? 31.403 -3.229 26.506 1.00 25.38 68 LEU B C 1
ATOM 2012 O O . LEU B 2 65 ? 31.548 -2.273 25.748 1.00 24.36 68 LEU B O 1
ATOM 2017 N N . GLU B 2 66 ? 30.807 -4.359 26.141 1.00 27.52 69 GLU B N 1
ATOM 2018 C CA . GLU B 2 66 ? 30.304 -4.538 24.791 1.00 28.76 69 GLU B CA 1
ATOM 2019 C C . GLU B 2 66 ? 29.251 -3.490 24.452 1.00 27.95 69 GLU B C 1
ATOM 2020 O O . GLU B 2 66 ? 29.171 -3.029 23.314 1.00 28.17 69 GLU B O 1
ATOM 2026 N N . GLN B 2 67 ? 28.457 -3.104 25.446 1.00 27.79 70 GLN B N 1
ATOM 2027 C CA . GLN B 2 67 ? 27.424 -2.097 25.248 1.00 26.47 70 GLN B CA 1
ATOM 2028 C C . GLN B 2 67 ? 28.096 -0.739 25.099 1.00 24.48 70 GLN B C 1
ATOM 2029 O O . GLN B 2 67 ? 27.706 0.065 24.260 1.00 24.35 70 GLN B O 1
ATOM 2035 N N . ARG B 2 68 ? 29.109 -0.492 25.922 1.00 22.50 71 ARG B N 1
ATOM 2036 C CA . ARG B 2 68 ? 29.846 0.760 25.878 1.00 20.08 71 ARG B CA 1
ATOM 2037 C C . ARG B 2 68 ? 30.547 0.935 24.550 1.00 18.69 71 ARG B C 1
ATOM 2038 O O . ARG B 2 68 ? 30.442 1.979 23.928 1.00 19.21 71 ARG B O 1
ATOM 2046 N N . ARG B 2 69 ? 31.274 -0.085 24.119 1.00 18.32 72 ARG B N 1
ATOM 2047 C CA . ARG B 2 69 ? 32.003 0.014 22.869 1.00 18.83 72 ARG B CA 1
ATOM 2048 C C . ARG B 2 69 ? 31.089 0.354 21.689 1.00 18.84 72 ARG B C 1
ATOM 2049 O O . ARG B 2 69 ? 31.479 1.105 20.795 1.00 18.35 72 ARG B O 1
ATOM 2057 N N . ALA B 2 70 ? 29.872 -0.179 21.693 1.00 17.80 73 ALA B N 1
ATOM 2058 C CA . ALA B 2 70 ? 28.922 0.075 20.619 1.00 16.18 73 ALA B CA 1
ATOM 2059 C C . ALA B 2 70 ? 28.224 1.410 20.804 1.00 16.23 73 ALA B C 1
ATOM 2060 O O . ALA B 2 70 ? 27.644 1.957 19.868 1.00 17.11 73 ALA B O 1
ATOM 2062 N N . ALA B 2 71 ? 28.275 1.934 22.019 1.00 15.61 74 ALA B N 1
ATOM 2063 C CA . ALA B 2 71 ? 27.622 3.195 22.323 1.00 15.13 74 ALA B CA 1
ATOM 2064 C C . ALA B 2 71 ? 27.945 4.276 21.311 1.00 15.01 74 ALA B C 1
ATOM 2065 O O . ALA B 2 71 ? 27.199 5.235 21.162 1.00 12.46 74 ALA B O 1
ATOM 2067 N N . VAL B 2 72 ? 29.056 4.116 20.603 1.00 17.91 75 VAL B N 1
ATOM 2068 C CA . VAL B 2 72 ? 29.465 5.118 19.632 1.00 20.40 75 VAL B CA 1
ATOM 2069 C C . VAL B 2 72 ? 28.411 5.373 18.573 1.00 20.92 75 VAL B C 1
ATOM 2070 O O . VAL B 2 72 ? 28.351 6.462 18.008 1.00 22.09 75 VAL B O 1
ATOM 2074 N N . ASP B 2 73 ? 27.589 4.369 18.302 1.00 21.23 76 ASP B N 1
ATOM 2075 C CA . ASP B 2 73 ? 26.536 4.510 17.309 1.00 22.13 76 ASP B CA 1
ATOM 2076 C C . ASP B 2 73 ? 25.170 4.527 17.999 1.00 22.38 76 ASP B C 1
ATOM 2077 O O . ASP B 2 73 ? 24.365 5.444 17.798 1.00 21.90 76 ASP B O 1
ATOM 2082 N N . THR B 2 74 ? 24.918 3.506 18.815 1.00 22.09 77 THR B N 1
ATOM 2083 C CA . THR B 2 74 ? 23.645 3.383 19.517 1.00 21.33 77 THR B CA 1
ATOM 2084 C C . THR B 2 74 ? 23.321 4.653 20.287 1.00 22.20 77 THR B C 1
ATOM 2085 O O . THR B 2 74 ? 22.153 4.976 20.512 1.00 22.90 77 THR B O 1
ATOM 2089 N N . TYR B 2 75 ? 24.361 5.383 20.666 1.00 22.00 78 TYR B N 1
ATOM 2090 C CA . TYR B 2 75 ? 24.189 6.616 21.411 1.00 21.82 78 TYR B CA 1
ATOM 2091 C C . TYR B 2 75 ? 24.549 7.838 20.584 1.00 22.54 78 TYR B C 1
ATOM 2092 O O . TYR B 2 75 ? 23.678 8.579 20.134 1.00 24.18 78 TYR B O 1
ATOM 2101 N N . CYS B 2 76 ? 25.841 8.043 20.382 1.00 22.23 79 CYS B N 1
ATOM 2102 C CA . CYS B 2 76 ? 26.309 9.197 19.634 1.00 20.99 79 CYS B CA 1
ATOM 2103 C C . CYS B 2 76 ? 25.661 9.380 18.284 1.00 19.35 79 CYS B C 1
ATOM 2104 O O . CYS B 2 76 ? 24.815 10.248 18.106 1.00 19.25 79 CYS B O 1
ATOM 2107 N N . ARG B 2 77 ? 26.055 8.567 17.320 1.00 18.36 80 ARG B N 1
ATOM 2108 C CA . ARG B 2 77 ? 25.491 8.726 15.999 1.00 18.28 80 ARG B CA 1
ATOM 2109 C C . ARG B 2 77 ? 23.963 8.723 16.046 1.00 18.61 80 ARG B C 1
ATOM 2110 O O . ARG B 2 77 ? 23.310 9.213 15.130 1.00 19.94 80 ARG B O 1
ATOM 2118 N N . HIS B 2 78 ? 23.393 8.216 17.132 1.00 17.94 81 HIS B N 1
ATOM 2119 C CA . HIS B 2 78 ? 21.944 8.164 17.253 1.00 17.02 81 HIS B CA 1
ATOM 2120 C C . HIS B 2 78 ? 21.309 9.527 17.531 1.00 16.96 81 HIS B C 1
ATOM 2121 O O . HIS B 2 78 ? 20.452 9.984 16.781 1.00 16.62 81 HIS B O 1
ATOM 2128 N N . ASN B 2 79 ? 21.714 10.164 18.622 1.00 17.24 82 ASN B N 1
ATOM 2129 C CA . ASN B 2 79 ? 21.164 11.461 18.988 1.00 17.71 82 ASN B CA 1
ATOM 2130 C C . ASN B 2 79 ? 21.566 12.534 18.005 1.00 18.12 82 ASN B C 1
ATOM 2131 O O . ASN B 2 79 ? 20.792 13.445 17.736 1.00 18.96 82 ASN B O 1
ATOM 2136 N N . TYR B 2 80 ? 22.780 12.439 17.477 1.00 17.06 83 TYR B N 1
ATOM 2137 C CA . TYR B 2 80 ? 23.240 13.427 16.519 1.00 15.26 83 TYR B CA 1
ATOM 2138 C C . TYR B 2 80 ? 22.209 13.570 15.416 1.00 15.03 83 TYR B C 1
ATOM 2139 O O . TYR B 2 80 ? 21.856 14.678 15.023 1.00 14.51 83 TYR B O 1
ATOM 2148 N N . GLY B 2 81 ? 21.722 12.438 14.919 1.00 15.61 84 GLY B N 1
ATOM 2149 C CA . GLY B 2 81 ? 20.739 12.457 13.851 1.00 16.70 84 GLY B CA 1
ATOM 2150 C C . GLY B 2 81 ? 19.333 12.830 14.274 1.00 17.21 84 GLY B C 1
ATOM 2151 O O . GLY B 2 81 ? 18.510 13.182 13.432 1.00 18.07 84 GLY B O 1
ATOM 2152 N N . VAL B 2 82 ? 19.041 12.744 15.566 1.00 16.35 85 VAL B N 1
ATOM 2153 C CA . VAL B 2 82 ? 17.714 13.088 16.056 1.00 16.16 85 VAL B CA 1
ATOM 2154 C C . VAL B 2 82 ? 17.609 14.595 16.211 1.00 16.27 85 VAL B C 1
ATOM 2155 O O . VAL B 2 82 ? 16.595 15.198 15.856 1.00 15.79 85 VAL B O 1
ATOM 2159 N N . GLY B 2 83 ? 18.668 15.199 16.735 1.00 17.07 86 GLY B N 1
ATOM 2160 C CA . GLY B 2 83 ? 18.659 16.632 16.949 1.00 20.17 86 GLY B CA 1
ATOM 2161 C C . GLY B 2 83 ? 19.395 17.474 15.929 1.00 21.73 86 GLY B C 1
ATOM 2162 O O . GLY B 2 83 ? 19.504 18.694 16.093 1.00 21.18 86 GLY B O 1
ATOM 2163 N N . GLU B 2 84 ? 19.886 16.847 14.865 1.00 22.69 87 GLU B N 1
ATOM 2164 C CA . GLU B 2 84 ? 20.624 17.596 13.856 1.00 23.33 87 GLU B CA 1
ATOM 2165 C C . GLU B 2 84 ? 19.897 18.843 13.353 1.00 23.69 87 GLU B C 1
ATOM 2166 O O . GLU B 2 84 ? 20.377 19.958 13.544 1.00 24.60 87 GLU B O 1
ATOM 2172 N N . SER B 2 85 ? 18.738 18.654 12.726 1.00 23.86 88 SER B N 1
ATOM 2173 C CA . SER B 2 85 ? 17.964 19.763 12.161 1.00 23.68 88 SER B CA 1
ATOM 2174 C C . SER B 2 85 ? 17.833 21.029 13.006 1.00 22.55 88 SER B C 1
ATOM 2175 O O . SER B 2 85 ? 17.852 22.133 12.461 1.00 21.71 88 SER B O 1
ATOM 2178 N N . PHE B 2 86 ? 17.683 20.896 14.320 1.00 21.08 89 PHE B N 1
ATOM 2179 C CA . PHE B 2 86 ? 17.544 22.093 15.134 1.00 20.29 89 PHE B CA 1
ATOM 2180 C C . PHE B 2 86 ? 18.778 22.489 15.920 1.00 20.09 89 PHE B C 1
ATOM 2181 O O . PHE B 2 86 ? 18.795 23.544 16.555 1.00 20.70 89 PHE B O 1
ATOM 2189 N N . THR B 2 87 ? 19.814 21.657 15.883 1.00 19.46 90 THR B N 1
ATOM 2190 C CA . THR B 2 87 ? 21.049 21.977 16.588 1.00 17.78 90 THR B CA 1
ATOM 2191 C C . THR B 2 87 ? 22.173 22.223 15.597 1.00 18.17 90 THR B C 1
ATOM 2192 O O . THR B 2 87 ? 22.609 23.353 15.399 1.00 18.22 90 THR B O 1
ATOM 2196 N N . VAL B 2 88 ? 22.626 21.153 14.958 1.00 18.59 91 VAL B N 1
ATOM 2197 C CA . VAL B 2 88 ? 23.717 21.240 14.003 1.00 19.69 91 VAL B CA 1
ATOM 2198 C C . VAL B 2 88 ? 23.489 22.265 12.900 1.00 20.22 91 VAL B C 1
ATOM 2199 O O . VAL B 2 88 ? 24.434 22.923 12.465 1.00 21.56 91 VAL B O 1
ATOM 2203 N N . GLN B 2 89 ? 22.247 22.404 12.446 1.00 19.85 92 GLN B N 1
ATOM 2204 C CA . GLN B 2 89 ? 21.946 23.346 11.378 1.00 19.97 92 GLN B CA 1
ATOM 2205 C C . GLN B 2 89 ? 21.070 24.543 11.760 1.00 19.26 92 GLN B C 1
ATOM 2206 O O . GLN B 2 89 ? 20.365 25.095 10.921 1.00 18.05 92 GLN B O 1
ATOM 2212 N N . ARG B 2 90 ? 21.130 24.956 13.021 1.00 20.20 93 ARG B N 1
ATOM 2213 C CA . ARG B 2 90 ? 20.354 26.102 13.489 1.00 20.27 93 ARG B CA 1
ATOM 2214 C C . ARG B 2 90 ? 20.997 27.378 12.964 1.00 20.74 93 ARG B C 1
ATOM 2215 O O . ARG B 2 90 ? 22.213 27.555 13.060 1.00 20.97 93 ARG B O 1
ATOM 2223 N N . ARG B 2 91 ? 20.185 28.264 12.403 1.00 22.14 94 ARG B N 1
ATOM 2224 C CA . ARG B 2 91 ? 20.715 29.510 11.877 1.00 23.34 94 ARG B CA 1
ATOM 2225 C C . ARG B 2 91 ? 19.884 30.718 12.238 1.00 22.64 94 ARG B C 1
ATOM 2226 O O . ARG B 2 91 ? 18.678 30.737 12.026 1.00 22.45 94 ARG B O 1
ATOM 2234 N N . VAL B 2 92 ? 20.557 31.715 12.800 1.00 22.21 95 VAL B N 1
ATOM 2235 C CA . VAL B 2 92 ? 19.926 32.950 13.227 1.00 22.79 95 VAL B CA 1
ATOM 2236 C C . VAL B 2 92 ? 20.746 34.161 12.811 1.00 23.42 95 VAL B C 1
ATOM 2237 O O . VAL B 2 92 ? 21.864 34.373 13.293 1.00 22.71 95 VAL B O 1
ATOM 2241 N N . GLU B 2 93 ? 20.171 34.963 11.919 1.00 23.11 96 GLU B N 1
ATOM 2242 C CA . GLU B 2 93 ? 20.830 36.157 11.416 1.00 21.90 96 GLU B CA 1
ATOM 2243 C C . GLU B 2 93 ? 21.172 37.146 12.503 1.00 22.18 96 GLU B C 1
ATOM 2244 O O . GLU B 2 93 ? 20.414 37.329 13.458 1.00 23.35 96 GLU B O 1
ATOM 2250 N N . PRO B 2 94 ? 22.323 37.817 12.363 1.00 21.64 97 PRO B N 1
ATOM 2251 C CA . PRO B 2 94 ? 22.749 38.802 13.357 1.00 20.30 97 PRO B CA 1
ATOM 2252 C C . PRO B 2 94 ? 22.238 40.206 13.066 1.00 19.76 97 PRO B C 1
ATOM 2253 O O . PRO B 2 94 ? 22.356 40.695 11.946 1.00 19.51 97 PRO B O 1
ATOM 2257 N N . THR B 2 95 ? 21.660 40.853 14.071 1.00 18.97 98 THR B N 1
ATOM 2258 C CA . THR B 2 95 ? 21.194 42.214 13.879 1.00 19.74 98 THR B CA 1
ATOM 2259 C C . THR B 2 95 ? 22.380 43.082 14.320 1.00 21.89 98 THR B C 1
ATOM 2260 O O . THR B 2 95 ? 22.922 42.898 15.413 1.00 21.86 98 THR B O 1
ATOM 2264 N N . VAL B 2 96 ? 22.791 44.011 13.456 1.00 23.33 99 VAL B N 1
ATOM 2265 C CA . VAL B 2 96 ? 23.933 44.882 13.734 1.00 23.82 99 VAL B CA 1
ATOM 2266 C C . VAL B 2 96 ? 23.605 46.345 14.048 1.00 24.58 99 VAL B C 1
ATOM 2267 O O . VAL B 2 96 ? 22.814 46.983 13.352 1.00 24.34 99 VAL B O 1
ATOM 2271 N N . THR B 2 97 ? 24.249 46.871 15.089 1.00 25.87 100 THR B N 1
ATOM 2272 C CA . THR B 2 97 ? 24.054 48.256 15.527 1.00 26.64 100 THR B CA 1
ATOM 2273 C C . THR B 2 97 ? 25.411 48.938 15.788 1.00 26.31 100 THR B C 1
ATOM 2274 O O . THR B 2 97 ? 26.312 48.329 16.373 1.00 27.07 100 THR B O 1
ATOM 2278 N N . VAL B 2 98 ? 25.560 50.191 15.364 1.00 24.30 101 VAL B N 1
ATOM 2279 C CA . VAL B 2 98 ? 26.804 50.926 15.596 1.00 22.83 101 VAL B CA 1
ATOM 2280 C C . VAL B 2 98 ? 26.510 52.204 16.372 1.00 22.75 101 VAL B C 1
ATOM 2281 O O . VAL B 2 98 ? 25.465 52.826 16.180 1.00 22.26 101 VAL B O 1
ATOM 2285 N N . TYR B 2 99 ? 27.424 52.598 17.251 1.00 23.28 102 TYR B N 1
ATOM 2286 C CA . TYR B 2 99 ? 27.213 53.816 18.023 1.00 23.60 102 TYR B CA 1
ATOM 2287 C C . TYR B 2 99 ? 28.484 54.387 18.645 1.00 23.36 102 TYR B C 1
ATOM 2288 O O . TYR B 2 99 ? 29.360 53.659 19.092 1.00 22.90 102 TYR B O 1
ATOM 2297 N N . PRO B 2 100 ? 28.596 55.718 18.663 1.00 23.96 103 PRO B N 1
ATOM 2298 C CA . PRO B 2 100 ? 29.738 56.449 19.223 1.00 24.88 103 PRO B CA 1
ATOM 2299 C C . PRO B 2 100 ? 29.768 56.319 20.739 1.00 26.48 103 PRO B C 1
ATOM 2300 O O . PRO B 2 100 ? 28.745 56.500 21.394 1.00 27.43 103 PRO B O 1
ATOM 2304 N N . THR B 2 101 ? 30.925 56.016 21.311 1.00 28.17 104 THR B N 1
ATOM 2305 C CA . THR B 2 101 ? 30.972 55.915 22.763 1.00 31.18 104 THR B CA 1
ATOM 2306 C C . THR B 2 101 ? 30.882 57.297 23.384 1.00 33.11 104 THR B C 1
ATOM 2307 O O . THR B 2 101 ? 29.880 57.642 24.008 1.00 32.49 104 THR B O 1
ATOM 2311 N N . LYS B 2 102 ? 31.928 58.091 23.199 1.00 36.08 105 LYS B N 1
ATOM 2312 C CA . LYS B 2 102 ? 31.980 59.427 23.781 1.00 39.66 105 LYS B CA 1
ATOM 2313 C C . LYS B 2 102 ? 31.097 60.489 23.120 1.00 41.72 105 LYS B C 1
ATOM 2314 O O . LYS B 2 102 ? 30.557 60.286 22.027 1.00 41.49 105 LYS B O 1
ATOM 2320 N N . THR B 2 103 ? 30.933 61.612 23.822 1.00 44.13 106 THR B N 1
ATOM 2321 C CA . THR B 2 103 ? 30.156 62.743 23.313 1.00 46.01 106 THR B CA 1
ATOM 2322 C C . THR B 2 103 ? 31.158 63.888 23.166 1.00 46.55 106 THR B C 1
ATOM 2323 O O . THR B 2 103 ? 31.595 64.489 24.152 1.00 46.17 106 THR B O 1
ATOM 2327 N N . GLN B 2 104 ? 31.533 64.174 21.927 1.00 46.65 107 GLN B N 1
ATOM 2328 C CA . GLN B 2 104 ? 32.500 65.226 21.668 1.00 47.27 107 GLN B CA 1
ATOM 2329 C C . GLN B 2 104 ? 32.392 65.745 20.232 1.00 46.91 107 GLN B C 1
ATOM 2330 O O . GLN B 2 104 ? 32.296 64.962 19.281 1.00 47.67 107 GLN B O 1
ATOM 2336 N N . PRO B 2 105 ? 32.370 67.077 20.060 1.00 46.02 108 PRO B N 1
ATOM 2337 C CA . PRO B 2 105 ? 32.278 67.665 18.722 1.00 44.64 108 PRO B CA 1
ATOM 2338 C C . PRO B 2 105 ? 33.382 67.114 17.832 1.00 43.02 108 PRO B C 1
ATOM 2339 O O . PRO B 2 105 ? 34.318 66.477 18.314 1.00 43.46 108 PRO B O 1
ATOM 2343 N N . LEU B 2 106 ? 33.270 67.357 16.533 1.00 41.38 109 LEU B N 1
ATOM 2344 C CA . LEU B 2 106 ? 34.272 66.893 15.586 1.00 39.38 109 LEU B CA 1
ATOM 2345 C C . LEU B 2 106 ? 35.686 67.157 16.103 1.00 38.20 109 LEU B C 1
ATOM 2346 O O . LEU B 2 106 ? 35.904 68.054 16.916 1.00 37.86 109 LEU B O 1
ATOM 2351 N N . GLN B 2 107 ? 36.640 66.357 15.629 1.00 37.18 110 GLN B N 1
ATOM 2352 C CA . GLN B 2 107 ? 38.048 66.493 16.001 1.00 36.33 110 GLN B CA 1
ATOM 2353 C C . GLN B 2 107 ? 38.415 66.139 17.442 1.00 37.01 110 GLN B C 1
ATOM 2354 O O . GLN B 2 107 ? 39.281 66.805 17.998 1.00 37.70 110 GLN B O 1
ATOM 2360 N N . HIS B 2 108 ? 37.828 65.087 18.064 1.00 37.88 111 HIS B N 1
ATOM 2361 C CA . HIS B 2 108 ? 38.227 64.875 19.481 1.00 39.60 111 HIS B CA 1
ATOM 2362 C C . HIS B 2 108 ? 38.545 63.449 20.039 1.00 40.19 111 HIS B C 1
ATOM 2363 O O . HIS B 2 108 ? 38.878 63.331 21.232 1.00 40.20 111 HIS B O 1
ATOM 2370 N N . HIS B 2 109 ? 38.449 62.378 19.234 1.00 40.13 112 HIS B N 1
ATOM 2371 C CA . HIS B 2 109 ? 38.885 61.010 19.614 1.00 39.99 112 HIS B CA 1
ATOM 2372 C C . HIS B 2 109 ? 38.052 60.141 20.546 1.00 39.54 112 HIS B C 1
ATOM 2373 O O . HIS B 2 109 ? 38.149 60.248 21.769 1.00 42.09 112 HIS B O 1
ATOM 2380 N N . ASN B 2 110 ? 37.218 59.290 19.976 1.00 38.50 113 ASN B N 1
ATOM 2381 C CA . ASN B 2 110 ? 36.299 58.464 20.750 1.00 37.02 113 ASN B CA 1
ATOM 2382 C C . ASN B 2 110 ? 36.038 57.083 20.168 1.00 35.11 113 ASN B C 1
ATOM 2383 O O . ASN B 2 110 ? 36.327 56.818 19.002 1.00 33.98 113 ASN B O 1
ATOM 2388 N N . LEU B 2 111 ? 35.499 56.200 21.002 1.00 32.74 114 LEU B N 1
ATOM 2389 C CA . LEU B 2 111 ? 35.216 54.842 20.578 1.00 30.60 114 LEU B CA 1
ATOM 2390 C C . LEU B 2 111 ? 33.971 54.713 19.724 1.00 29.69 114 LEU B C 1
ATOM 2391 O O . LEU B 2 111 ? 33.002 55.451 19.886 1.00 30.05 114 LEU B O 1
ATOM 2396 N N . LEU B 2 112 ? 34.029 53.761 18.805 1.00 28.19 115 LEU B N 1
ATOM 2397 C CA . LEU B 2 112 ? 32.933 53.446 17.909 1.00 27.84 115 LEU B CA 1
ATOM 2398 C C . LEU B 2 112 ? 32.648 51.983 18.184 1.00 28.05 115 LEU B C 1
ATOM 2399 O O . LEU B 2 112 ? 33.531 51.134 18.022 1.00 29.32 115 LEU B O 1
ATOM 2404 N N . VAL B 2 113 ? 31.427 51.678 18.602 1.00 26.93 116 VAL B N 1
ATOM 2405 C CA . VAL B 2 113 ? 31.088 50.296 18.919 1.00 25.05 116 VAL B CA 1
ATOM 2406 C C . VAL B 2 113 ? 30.170 49.634 17.909 1.00 23.97 116 VAL B C 1
ATOM 2407 O O . VAL B 2 113 ? 29.155 50.193 17.502 1.00 23.71 116 VAL B O 1
ATOM 2411 N N . CYS B 2 114 ? 30.553 48.439 17.493 1.00 23.26 117 CYS B N 1
ATOM 2412 C CA . CYS B 2 114 ? 29.740 47.697 16.567 1.00 21.88 117 CYS B CA 1
ATOM 2413 C C . CYS B 2 114 ? 29.182 46.476 17.264 1.00 21.58 117 CYS B C 1
ATOM 2414 O O . CYS B 2 114 ? 29.874 45.473 17.453 1.00 19.85 117 CYS B O 1
ATOM 2417 N N . SER B 2 115 ? 27.922 46.579 17.659 1.00 21.87 118 SER B N 1
ATOM 2418 C CA . SER B 2 115 ? 27.244 45.491 18.332 1.00 22.15 118 SER B CA 1
ATOM 2419 C C . SER B 2 115 ? 26.654 44.517 17.321 1.00 22.17 118 SER B C 1
ATOM 2420 O O . SER B 2 115 ? 25.802 44.879 16.506 1.00 22.29 118 SER B O 1
ATOM 2423 N N . VAL B 2 116 ? 27.128 43.278 17.385 1.00 21.61 119 VAL B N 1
ATOM 2424 C CA . VAL B 2 116 ? 26.657 42.203 16.520 1.00 21.24 119 VAL B CA 1
ATOM 2425 C C . VAL B 2 116 ? 25.960 41.236 17.469 1.00 20.94 119 VAL B C 1
ATOM 2426 O O . VAL B 2 116 ? 26.614 40.438 18.133 1.00 20.02 119 VAL B O 1
ATOM 2430 N N . SER B 2 117 ? 24.634 41.310 17.530 1.00 21.46 120 SER B N 1
ATOM 2431 C CA . SER B 2 117 ? 23.886 40.474 18.456 1.00 21.99 120 SER B CA 1
ATOM 2432 C C . SER B 2 117 ? 22.812 39.579 17.870 1.00 21.24 120 SER B C 1
ATOM 2433 O O . SER B 2 117 ? 22.506 39.629 16.683 1.00 20.41 120 SER B O 1
ATOM 2436 N N . ASP B 2 118 ? 22.248 38.756 18.745 1.00 21.24 121 ASP B N 1
ATOM 2437 C CA . ASP B 2 118 ? 21.177 37.851 18.389 1.00 22.28 121 ASP B CA 1
ATOM 2438 C C . ASP B 2 118 ? 21.528 36.885 17.268 1.00 22.47 121 ASP B C 1
ATOM 2439 O O . ASP B 2 118 ? 20.742 36.719 16.338 1.00 23.70 121 ASP B O 1
ATOM 2444 N N . PHE B 2 119 ? 22.681 36.229 17.346 1.00 22.48 122 PHE B N 1
ATOM 2445 C CA . PHE B 2 119 ? 23.050 35.297 16.284 1.00 23.28 122 PHE B CA 1
ATOM 2446 C C . PHE B 2 119 ? 23.493 33.911 16.723 1.00 22.78 122 PHE B C 1
ATOM 2447 O O . PHE B 2 119 ? 23.900 33.702 17.864 1.00 22.97 122 PHE B O 1
ATOM 2455 N N . TYR B 2 120 ? 23.395 32.968 15.787 1.00 22.21 123 TYR B N 1
ATOM 2456 C CA . TYR B 2 120 ? 23.779 31.572 15.989 1.00 20.97 123 TYR B CA 1
ATOM 2457 C C . TYR B 2 120 ? 23.928 30.978 14.598 1.00 20.99 123 TYR B C 1
ATOM 2458 O O . TYR B 2 120 ? 23.098 31.231 13.734 1.00 20.22 123 TYR B O 1
ATOM 2467 N N . PRO B 2 121 ? 24.959 30.143 14.362 1.00 21.64 124 PRO B N 1
ATOM 2468 C CA . PRO B 2 121 ? 26.039 29.679 15.241 1.00 22.66 124 PRO B CA 1
ATOM 2469 C C . PRO B 2 121 ? 26.872 30.808 15.798 1.00 23.73 124 PRO B C 1
ATOM 2470 O O . PRO B 2 121 ? 26.572 31.977 15.584 1.00 24.61 124 PRO B O 1
ATOM 2474 N N . GLY B 2 122 ? 27.931 30.447 16.508 1.00 24.45 125 GLY B N 1
ATOM 2475 C CA . GLY B 2 122 ? 28.801 31.454 17.079 1.00 26.27 125 GLY B CA 1
ATOM 2476 C C . GLY B 2 122 ? 29.807 31.949 16.062 1.00 27.81 125 GLY B C 1
ATOM 2477 O O . GLY B 2 122 ? 30.229 33.102 16.115 1.00 29.23 125 GLY B O 1
ATOM 2478 N N . ASN B 2 123 ? 30.185 31.068 15.138 1.00 28.81 126 ASN B N 1
ATOM 2479 C CA . ASN B 2 123 ? 31.149 31.363 14.074 1.00 29.87 126 ASN B CA 1
ATOM 2480 C C . ASN B 2 123 ? 30.769 32.644 13.330 1.00 29.87 126 ASN B C 1
ATOM 2481 O O . ASN B 2 123 ? 29.731 32.689 12.674 1.00 29.84 126 ASN B O 1
ATOM 2486 N N . ILE B 2 124 ? 31.613 33.676 13.408 1.00 29.64 127 ILE B N 1
ATOM 2487 C CA . ILE B 2 124 ? 31.311 34.948 12.742 1.00 28.34 127 ILE B CA 1
ATOM 2488 C C . ILE B 2 124 ? 32.543 35.818 12.490 1.00 28.83 127 ILE B C 1
ATOM 2489 O O . ILE B 2 124 ? 33.536 35.701 13.200 1.00 29.80 127 ILE B O 1
ATOM 2494 N N . GLU B 2 125 ? 32.472 36.689 11.484 1.00 29.13 128 GLU B N 1
ATOM 2495 C CA . GLU B 2 125 ? 33.577 37.596 11.160 1.00 29.95 128 GLU B CA 1
ATOM 2496 C C . GLU B 2 125 ? 33.100 39.048 11.149 1.00 28.72 128 GLU B C 1
ATOM 2497 O O . GLU B 2 125 ? 32.067 39.356 10.562 1.00 28.13 128 GLU B O 1
ATOM 2503 N N . VAL B 2 126 ? 33.860 39.931 11.785 1.00 27.85 129 VAL B N 1
ATOM 2504 C CA . VAL B 2 126 ? 33.507 41.345 11.840 1.00 27.68 129 VAL B CA 1
ATOM 2505 C C . VAL B 2 126 ? 34.640 42.258 11.347 1.00 27.81 129 VAL B C 1
ATOM 2506 O O . VAL B 2 126 ? 35.806 42.083 11.718 1.00 26.71 129 VAL B O 1
ATOM 2510 N N . ARG B 2 127 ? 34.281 43.232 10.507 1.00 27.72 130 ARG B N 1
ATOM 2511 C CA . ARG B 2 127 ? 35.252 44.169 9.948 1.00 27.86 130 ARG B CA 1
ATOM 2512 C C . ARG B 2 127 ? 34.821 45.641 10.005 1.00 27.30 130 ARG B C 1
ATOM 2513 O O . ARG B 2 127 ? 33.646 45.972 9.838 1.00 25.44 130 ARG B O 1
ATOM 2521 N N . TRP B 2 128 ? 35.806 46.508 10.252 1.00 27.83 131 TRP B N 1
ATOM 2522 C CA . TRP B 2 128 ? 35.625 47.958 10.363 1.00 27.68 131 TRP B CA 1
ATOM 2523 C C . TRP B 2 128 ? 36.108 48.709 9.125 1.00 27.52 131 TRP B C 1
ATOM 2524 O O . TRP B 2 128 ? 37.211 48.463 8.646 1.00 27.31 131 TRP B O 1
ATOM 2535 N N . PHE B 2 129 ? 35.295 49.644 8.636 1.00 27.44 132 PHE B N 1
ATOM 2536 C CA . PHE B 2 129 ? 35.654 50.427 7.458 1.00 27.94 132 PHE B CA 1
ATOM 2537 C C . PHE B 2 129 ? 35.484 51.935 7.639 1.00 28.22 132 PHE B C 1
ATOM 2538 O O . PHE B 2 129 ? 34.508 52.392 8.231 1.00 28.73 132 PHE B O 1
ATOM 2546 N N . ARG B 2 130 ? 36.428 52.710 7.121 1.00 27.96 133 ARG B N 1
ATOM 2547 C CA . ARG B 2 130 ? 36.323 54.162 7.194 1.00 28.01 133 ARG B CA 1
ATOM 2548 C C . ARG B 2 130 ? 36.487 54.696 5.790 1.00 28.11 133 ARG B C 1
ATOM 2549 O O . ARG B 2 130 ? 37.576 54.630 5.226 1.00 28.69 133 ARG B O 1
ATOM 2557 N N . ASN B 2 131 ? 35.416 55.225 5.221 1.00 28.11 134 ASN B N 1
ATOM 2558 C CA . ASN B 2 131 ? 35.496 55.752 3.870 1.00 28.34 134 ASN B CA 1
ATOM 2559 C C . ASN B 2 131 ? 36.077 54.720 2.910 1.00 27.85 134 ASN B C 1
ATOM 2560 O O . ASN B 2 131 ? 36.994 55.031 2.153 1.00 26.82 134 ASN B O 1
ATOM 2565 N N . GLY B 2 132 ? 35.557 53.493 2.970 1.00 28.32 135 GLY B N 1
ATOM 2566 C CA . GLY B 2 132 ? 35.990 52.419 2.079 1.00 28.44 135 GLY B CA 1
ATOM 2567 C C . GLY B 2 132 ? 37.307 51.696 2.328 1.00 28.74 135 GLY B C 1
ATOM 2568 O O . GLY B 2 132 ? 37.599 50.684 1.685 1.00 27.79 135 GLY B O 1
ATOM 2569 N N . LYS B 2 133 ? 38.107 52.204 3.253 1.00 29.75 136 LYS B N 1
ATOM 2570 C CA . LYS B 2 133 ? 39.385 51.593 3.548 1.00 30.52 136 LYS B CA 1
ATOM 2571 C C . LYS B 2 133 ? 39.290 50.830 4.865 1.00 30.40 136 LYS B C 1
ATOM 2572 O O . LYS B 2 133 ? 39.086 51.429 5.923 1.00 31.07 136 LYS B O 1
ATOM 2578 N N . GLU B 2 134 ? 39.422 49.503 4.780 1.00 29.50 137 GLU B N 1
ATOM 2579 C CA . GLU B 2 134 ? 39.342 48.616 5.942 1.00 28.16 137 GLU B CA 1
ATOM 2580 C C . GLU B 2 134 ? 40.372 48.899 7.026 1.00 27.96 137 GLU B C 1
ATOM 2581 O O . GLU B 2 134 ? 41.536 49.188 6.742 1.00 28.20 137 GLU B O 1
ATOM 2587 N N . GLU B 2 135 ? 39.914 48.804 8.274 1.00 27.24 138 GLU B N 1
ATOM 2588 C CA . GLU B 2 135 ? 40.738 49.031 9.460 1.00 25.84 138 GLU B CA 1
ATOM 2589 C C . GLU B 2 135 ? 41.260 47.684 9.953 1.00 25.50 138 GLU B C 1
ATOM 2590 O O . GLU B 2 135 ? 40.559 46.683 9.875 1.00 25.16 138 GLU B O 1
ATOM 2596 N N . GLU B 2 136 ? 42.482 47.654 10.470 1.00 26.60 139 GLU B N 1
ATOM 2597 C CA . GLU B 2 136 ? 43.042 46.400 10.962 1.00 27.95 139 GLU B CA 1
ATOM 2598 C C . GLU B 2 136 ? 43.709 46.606 12.313 1.00 27.56 139 GLU B C 1
ATOM 2599 O O . GLU B 2 136 ? 43.567 45.796 13.227 1.00 27.42 139 GLU B O 1
ATOM 2605 N N . THR B 2 137 ? 44.409 47.724 12.431 1.00 27.22 140 THR B N 1
ATOM 2606 C CA . THR B 2 137 ? 45.108 48.090 13.650 1.00 25.99 140 THR B CA 1
ATOM 2607 C C . THR B 2 137 ? 44.157 48.651 14.698 1.00 26.27 140 THR B C 1
ATOM 2608 O O . THR B 2 137 ? 43.066 49.125 14.373 1.00 25.95 140 THR B O 1
ATOM 2612 N N . GLY B 2 138 ? 44.587 48.572 15.958 1.00 26.44 141 GLY B N 1
ATOM 2613 C CA . GLY B 2 138 ? 43.827 49.090 17.085 1.00 26.71 141 GLY B CA 1
ATOM 2614 C C . GLY B 2 138 ? 42.359 48.719 17.207 1.00 26.94 141 GLY B C 1
ATOM 2615 O O . GLY B 2 138 ? 41.555 49.531 17.679 1.00 26.50 141 GLY B O 1
ATOM 2616 N N . ILE B 2 139 ? 42.007 47.505 16.789 1.00 27.06 142 ILE B N 1
ATOM 2617 C CA . ILE B 2 139 ? 40.623 47.032 16.867 1.00 27.05 142 ILE B CA 1
ATOM 2618 C C . ILE B 2 139 ? 40.464 46.113 18.069 1.00 26.25 142 ILE B C 1
ATOM 2619 O O . ILE B 2 139 ? 40.983 45.000 18.084 1.00 27.19 142 ILE B O 1
ATOM 2624 N N . VAL B 2 140 ? 39.750 46.586 19.080 1.00 24.53 143 VAL B N 1
ATOM 2625 C CA . VAL B 2 140 ? 39.543 45.795 20.273 1.00 24.06 143 VAL B CA 1
ATOM 2626 C C . VAL B 2 140 ? 38.241 45.028 20.160 1.00 24.67 143 VAL B C 1
ATOM 2627 O O . VAL B 2 140 ? 37.235 45.555 19.679 1.00 25.15 143 VAL B O 1
ATOM 2631 N N . SER B 2 141 ? 38.269 43.775 20.596 1.00 23.68 144 SER B N 1
ATOM 2632 C CA . SER B 2 141 ? 37.091 42.930 20.548 1.00 23.33 144 SER B CA 1
ATOM 2633 C C . SER B 2 141 ? 36.800 42.307 21.898 1.00 24.02 144 SER B C 1
ATOM 2634 O O . SER B 2 141 ? 37.696 41.785 22.574 1.00 24.14 144 SER B O 1
ATOM 2637 N N . THR B 2 142 ? 35.524 42.359 22.264 1.00 24.74 145 THR B N 1
ATOM 2638 C CA . THR B 2 142 ? 35.027 41.835 23.526 1.00 24.48 145 THR B CA 1
ATOM 2639 C C . THR B 2 142 ? 35.018 40.304 23.485 1.00 23.48 145 THR B C 1
ATOM 2640 O O . THR B 2 142 ? 34.892 39.638 24.513 1.00 23.26 145 THR B O 1
ATOM 2644 N N . GLY B 2 143 ? 35.169 39.750 22.290 1.00 21.92 146 GLY B N 1
ATOM 2645 C CA . GLY B 2 143 ? 35.144 38.310 22.164 1.00 20.75 146 GLY B CA 1
ATOM 2646 C C . GLY B 2 143 ? 33.707 37.900 21.958 1.00 18.81 146 GLY B C 1
ATOM 2647 O O . GLY B 2 143 ? 32.822 38.753 21.873 1.00 18.38 146 GLY B O 1
ATOM 2648 N N . LEU B 2 144 ? 33.467 36.598 21.887 1.00 16.94 147 LEU B N 1
ATOM 2649 C CA . LEU B 2 144 ? 32.124 36.090 21.665 1.00 16.01 147 LEU B CA 1
ATOM 2650 C C . LEU B 2 144 ? 31.356 35.859 22.956 1.00 15.49 147 LEU B C 1
ATOM 2651 O O . LEU B 2 144 ? 31.916 35.404 23.947 1.00 15.47 147 LEU B O 1
ATOM 2656 N N . VAL B 2 145 ? 30.067 36.179 22.938 1.00 15.91 148 VAL B N 1
ATOM 2657 C CA . VAL B 2 145 ? 29.235 35.998 24.121 1.00 16.59 148 VAL B CA 1
ATOM 2658 C C . VAL B 2 145 ? 28.151 34.953 23.923 1.00 17.82 148 VAL B C 1
ATOM 2659 O O . VAL B 2 145 ? 27.524 34.881 22.868 1.00 18.91 148 VAL B O 1
ATOM 2663 N N . ARG B 2 146 ? 27.963 34.134 24.953 1.00 16.42 149 ARG B N 1
ATOM 2664 C CA . ARG B 2 146 ? 26.965 33.082 24.956 1.00 14.67 149 ARG B CA 1
ATOM 2665 C C . ARG B 2 146 ? 25.847 33.526 25.885 1.00 14.60 149 ARG B C 1
ATOM 2666 O O . ARG B 2 146 ? 25.959 33.441 27.108 1.00 14.36 149 ARG B O 1
ATOM 2674 N N . ASN B 2 147 ? 24.769 34.015 25.277 1.00 12.87 150 ASN B N 1
ATOM 2675 C CA . ASN B 2 147 ? 23.615 34.531 25.989 1.00 10.63 150 ASN B CA 1
ATOM 2676 C C . ASN B 2 147 ? 22.826 33.503 26.761 1.00 11.44 150 ASN B C 1
ATOM 2677 O O . ASN B 2 147 ? 21.977 33.851 27.576 1.00 10.50 150 ASN B O 1
ATOM 2682 N N . GLY B 2 148 ? 23.098 32.237 26.503 1.00 13.24 151 GLY B N 1
ATOM 2683 C CA . GLY B 2 148 ? 22.396 31.194 27.217 1.00 14.01 151 GLY B CA 1
ATOM 2684 C C . GLY B 2 148 ? 21.091 30.733 26.607 1.00 13.86 151 GLY B C 1
ATOM 2685 O O . GLY B 2 148 ? 20.577 29.697 27.006 1.00 15.38 151 GLY B O 1
ATOM 2686 N N . ASP B 2 149 ? 20.540 31.485 25.658 1.00 12.51 152 ASP B N 1
ATOM 2687 C CA . ASP B 2 149 ? 19.281 31.091 25.034 1.00 11.35 152 ASP B CA 1
ATOM 2688 C C . ASP B 2 149 ? 19.488 30.690 23.575 1.00 11.45 152 ASP B C 1
ATOM 2689 O O . ASP B 2 149 ? 18.626 30.924 22.728 1.00 11.01 152 ASP B O 1
ATOM 2694 N N . TRP B 2 150 ? 20.630 30.058 23.306 1.00 11.04 153 TRP B N 1
ATOM 2695 C CA . TRP B 2 150 ? 21.010 29.630 21.964 1.00 10.19 153 TRP B CA 1
ATOM 2696 C C . TRP B 2 150 ? 21.076 30.873 21.112 1.00 10.23 153 TRP B C 1
ATOM 2697 O O . TRP B 2 150 ? 20.326 31.036 20.152 1.00 10.81 153 TRP B O 1
ATOM 2708 N N . THR B 2 151 ? 22.004 31.742 21.489 1.00 11.23 154 THR B N 1
ATOM 2709 C CA . THR B 2 151 ? 22.199 33.025 20.840 1.00 10.23 154 THR B CA 1
ATOM 2710 C C . THR B 2 151 ? 23.541 33.609 21.276 1.00 10.95 154 THR B C 1
ATOM 2711 O O . THR B 2 151 ? 23.891 33.554 22.452 1.00 12.04 154 THR B O 1
ATOM 2715 N N . PHE B 2 152 ? 24.293 34.156 20.327 1.00 10.04 155 PHE B N 1
ATOM 2716 C CA . PHE B 2 152 ? 25.579 34.765 20.639 1.00 10.06 155 PHE B CA 1
ATOM 2717 C C . PHE B 2 152 ? 25.563 36.272 20.437 1.00 11.38 155 PHE B C 1
ATOM 2718 O O . PHE B 2 152 ? 24.627 36.827 19.870 1.00 10.68 155 PHE B O 1
ATOM 2726 N N . GLN B 2 153 ? 26.614 36.929 20.905 1.00 14.86 156 GLN B N 1
ATOM 2727 C CA . GLN B 2 153 ? 26.739 38.372 20.743 1.00 17.42 156 GLN B CA 1
ATOM 2728 C C . GLN B 2 153 ? 28.181 38.813 20.948 1.00 18.58 156 GLN B C 1
ATOM 2729 O O . GLN B 2 153 ? 28.933 38.196 21.710 1.00 18.90 156 GLN B O 1
ATOM 2735 N N . THR B 2 154 ? 28.555 39.892 20.265 1.00 17.53 157 THR B N 1
ATOM 2736 C CA . THR B 2 154 ? 29.906 40.419 20.362 1.00 14.87 157 THR B CA 1
ATOM 2737 C C . THR B 2 154 ? 29.915 41.914 20.197 1.00 13.12 157 THR B C 1
ATOM 2738 O O . THR B 2 154 ? 28.950 42.499 19.717 1.00 12.13 157 THR B O 1
ATOM 2742 N N . LEU B 2 155 ? 31.014 42.520 20.627 1.00 13.71 158 LEU B N 1
ATOM 2743 C CA . LEU B 2 155 ? 31.225 43.952 20.499 1.00 14.55 158 LEU B CA 1
ATOM 2744 C C . LEU B 2 155 ? 32.620 44.121 19.934 1.00 15.21 158 LEU B C 1
ATOM 2745 O O . LEU B 2 155 ? 33.574 43.482 20.385 1.00 15.20 158 LEU B O 1
ATOM 2750 N N . VAL B 2 156 ? 32.729 44.974 18.929 1.00 16.24 159 VAL B N 1
ATOM 2751 C CA . VAL B 2 156 ? 34.003 45.235 18.286 1.00 16.86 159 VAL B CA 1
ATOM 2752 C C . VAL B 2 156 ? 34.178 46.737 18.276 1.00 18.24 159 VAL B C 1
ATOM 2753 O O . VAL B 2 156 ? 33.508 47.441 17.530 1.00 18.27 159 VAL B O 1
ATOM 2757 N N . MET B 2 157 ? 35.069 47.237 19.121 1.00 20.32 160 MET B N 1
ATOM 2758 C CA . MET B 2 157 ? 35.260 48.670 19.181 1.00 23.03 160 MET B CA 1
ATOM 2759 C C . MET B 2 157 ? 36.351 49.202 18.264 1.00 23.79 160 MET B C 1
ATOM 2760 O O . MET B 2 157 ? 37.300 48.500 17.928 1.00 23.60 160 MET B O 1
ATOM 2765 N N . LEU B 2 158 ? 36.181 50.456 17.859 1.00 24.80 161 LEU B N 1
ATOM 2766 C CA . LEU B 2 158 ? 37.117 51.144 16.989 1.00 26.08 161 LEU B CA 1
ATOM 2767 C C . LEU B 2 158 ? 37.259 52.594 17.430 1.00 28.24 161 LEU B C 1
ATOM 2768 O O . LEU B 2 158 ? 36.255 53.295 17.592 1.00 28.93 161 LEU B O 1
ATOM 2773 N N . GLU B 2 159 ? 38.495 53.051 17.613 1.00 30.54 162 GLU B N 1
ATOM 2774 C CA . GLU B 2 159 ? 38.715 54.437 18.010 1.00 31.18 162 GLU B CA 1
ATOM 2775 C C . GLU B 2 159 ? 39.160 55.272 16.835 1.00 30.67 162 GLU B C 1
ATOM 2776 O O . GLU B 2 159 ? 39.859 54.787 15.953 1.00 30.30 162 GLU B O 1
ATOM 2782 N N . THR B 2 160 ? 38.750 56.533 16.833 1.00 30.97 163 THR B N 1
ATOM 2783 C CA . THR B 2 160 ? 39.118 57.464 15.778 1.00 31.51 163 THR B CA 1
ATOM 2784 C C . THR B 2 160 ? 38.879 58.903 16.186 1.00 31.75 163 THR B C 1
ATOM 2785 O O . THR B 2 160 ? 38.707 59.220 17.362 1.00 31.99 163 THR B O 1
ATOM 2789 N N . VAL B 2 161 ? 38.877 59.773 15.186 1.00 31.93 164 VAL B N 1
ATOM 2790 C CA . VAL B 2 161 ? 38.663 61.189 15.395 1.00 31.41 164 VAL B CA 1
ATOM 2791 C C . VAL B 2 161 ? 37.698 61.618 14.311 1.00 31.94 164 VAL B C 1
ATOM 2792 O O . VAL B 2 161 ? 38.085 62.291 13.351 1.00 33.43 164 VAL B O 1
ATOM 2796 N N . PRO B 2 162 ? 36.420 61.219 14.448 1.00 31.42 165 PRO B N 1
ATOM 2797 C CA . PRO B 2 162 ? 35.383 61.556 13.480 1.00 30.78 165 PRO B CA 1
ATOM 2798 C C . PRO B 2 162 ? 35.558 62.944 12.923 1.00 31.60 165 PRO B C 1
ATOM 2799 O O . PRO B 2 162 ? 35.456 63.937 13.642 1.00 32.36 165 PRO B O 1
ATOM 2803 N N . GLN B 2 163 ? 35.857 63.008 11.637 1.00 31.19 166 GLN B N 1
ATOM 2804 C CA . GLN B 2 163 ? 36.010 64.282 10.978 1.00 31.20 166 GLN B CA 1
ATOM 2805 C C . GLN B 2 163 ? 34.764 64.385 10.105 1.00 31.20 166 GLN B C 1
ATOM 2806 O O . GLN B 2 163 ? 34.148 63.368 9.777 1.00 30.07 166 GLN B O 1
ATOM 2812 N N . SER B 2 164 ? 34.367 65.602 9.760 1.00 32.42 167 SER B N 1
ATOM 2813 C CA . SER B 2 164 ? 33.173 65.791 8.946 1.00 32.92 167 SER B CA 1
ATOM 2814 C C . SER B 2 164 ? 33.236 65.067 7.616 1.00 33.40 167 SER B C 1
ATOM 2815 O O . SER B 2 164 ? 34.246 65.107 6.922 1.00 33.55 167 SER B O 1
ATOM 2818 N N . GLY B 2 165 ? 32.140 64.403 7.268 1.00 34.07 168 GLY B N 1
ATOM 2819 C CA . GLY B 2 165 ? 32.085 63.702 6.006 1.00 34.54 168 GLY B CA 1
ATOM 2820 C C . GLY B 2 165 ? 32.559 62.265 6.046 1.00 34.64 168 GLY B C 1
ATOM 2821 O O . GLY B 2 165 ? 32.430 61.541 5.062 1.00 36.22 168 GLY B O 1
ATOM 2822 N N . GLU B 2 166 ? 33.111 61.826 7.165 1.00 34.28 169 GLU B N 1
ATOM 2823 C CA . GLU B 2 166 ? 33.570 60.446 7.217 1.00 34.33 169 GLU B CA 1
ATOM 2824 C C . GLU B 2 166 ? 32.389 59.490 7.254 1.00 34.68 169 GLU B C 1
ATOM 2825 O O . GLU B 2 166 ? 31.273 59.875 7.633 1.00 33.87 169 GLU B O 1
ATOM 2831 N N . VAL B 2 167 ? 32.647 58.247 6.846 1.00 33.82 170 VAL B N 1
ATOM 2832 C CA . VAL B 2 167 ? 31.623 57.207 6.849 1.00 33.32 170 VAL B CA 1
ATOM 2833 C C . VAL B 2 167 ? 32.185 55.884 7.346 1.00 32.18 170 VAL B C 1
ATOM 2834 O O . VAL B 2 167 ? 32.757 55.103 6.577 1.00 32.50 170 VAL B O 1
ATOM 2838 N N . TYR B 2 168 ? 32.025 55.645 8.641 1.00 30.89 171 TYR B N 1
ATOM 2839 C CA . TYR B 2 168 ? 32.488 54.411 9.259 1.00 29.36 171 TYR B CA 1
ATOM 2840 C C . TYR B 2 168 ? 31.449 53.335 8.995 1.00 28.27 171 TYR B C 1
ATOM 2841 O O . TYR B 2 168 ? 30.252 53.582 9.124 1.00 27.78 171 TYR B O 1
ATOM 2850 N N . THR B 2 169 ? 31.903 52.149 8.607 1.00 26.83 172 THR B N 1
ATOM 2851 C CA . THR B 2 169 ? 30.979 51.067 8.311 1.00 26.28 172 THR B CA 1
ATOM 2852 C C . THR B 2 169 ? 31.427 49.755 8.902 1.00 25.96 172 THR B C 1
ATOM 2853 O O . THR B 2 169 ? 32.569 49.345 8.726 1.00 26.58 172 THR B O 1
ATOM 2857 N N . CYS B 2 170 ? 30.514 49.102 9.606 1.00 25.74 173 CYS B N 1
ATOM 2858 C CA . CYS B 2 170 ? 30.796 47.820 10.217 1.00 25.39 173 CYS B CA 1
ATOM 2859 C C . CYS B 2 170 ? 30.281 46.738 9.276 1.00 25.65 173 CYS B C 1
ATOM 2860 O O . CYS B 2 170 ? 29.088 46.679 8.966 1.00 26.18 173 CYS B O 1
ATOM 2863 N N . GLN B 2 171 ? 31.177 45.882 8.807 1.00 24.40 174 GLN B N 1
ATOM 2864 C CA . GLN B 2 171 ? 30.762 44.822 7.911 1.00 22.89 174 GLN B CA 1
ATOM 2865 C C . GLN B 2 171 ? 30.799 43.474 8.619 1.00 21.87 174 GLN B C 1
ATOM 2866 O O . GLN B 2 171 ? 31.826 43.076 9.155 1.00 22.38 174 GLN B O 1
ATOM 2872 N N . VAL B 2 172 ? 29.678 42.771 8.616 1.00 21.51 175 VAL B N 1
ATOM 2873 C CA . VAL B 2 172 ? 29.607 41.475 9.265 1.00 21.78 175 VAL B CA 1
ATOM 2874 C C . VAL B 2 172 ? 29.313 40.362 8.270 1.00 21.78 175 VAL B C 1
ATOM 2875 O O . VAL B 2 172 ? 28.569 40.555 7.315 1.00 21.69 175 VAL B O 1
ATOM 2879 N N . GLU B 2 173 ? 29.910 39.201 8.498 1.00 22.40 176 GLU B N 1
ATOM 2880 C CA . GLU B 2 173 ? 29.697 38.032 7.654 1.00 24.13 176 GLU B CA 1
ATOM 2881 C C . GLU B 2 173 ? 29.359 36.934 8.651 1.00 23.75 176 GLU B C 1
ATOM 2882 O O . GLU B 2 173 ? 30.036 36.802 9.668 1.00 23.80 176 GLU B O 1
ATOM 2888 N N . HIS B 2 174 ? 28.295 36.178 8.385 1.00 23.54 177 HIS B N 1
ATOM 2889 C CA . HIS B 2 174 ? 27.879 35.091 9.272 1.00 23.77 177 HIS B CA 1
ATOM 2890 C C . HIS B 2 174 ? 27.135 34.011 8.487 1.00 22.32 177 HIS B C 1
ATOM 2891 O O . HIS B 2 174 ? 26.397 34.316 7.561 1.00 22.46 177 HIS B O 1
ATOM 2898 N N . PRO B 2 175 ? 27.321 32.731 8.849 1.00 21.13 178 PRO B N 1
ATOM 2899 C CA . PRO B 2 175 ? 26.660 31.620 8.160 1.00 21.24 178 PRO B CA 1
ATOM 2900 C C . PRO B 2 175 ? 25.169 31.788 7.864 1.00 21.85 178 PRO B C 1
ATOM 2901 O O . PRO B 2 175 ? 24.661 31.222 6.904 1.00 22.35 178 PRO B O 1
ATOM 2905 N N . SER B 2 176 ? 24.474 32.558 8.691 1.00 22.10 179 SER B N 1
ATOM 2906 C CA . SER B 2 176 ? 23.045 32.782 8.515 1.00 22.43 179 SER B CA 1
ATOM 2907 C C . SER B 2 176 ? 22.790 33.792 7.418 1.00 24.26 179 SER B C 1
ATOM 2908 O O . SER B 2 176 ? 21.641 34.134 7.133 1.00 25.11 179 SER B O 1
ATOM 2911 N N . LEU B 2 177 ? 23.867 34.286 6.821 1.00 26.56 180 LEU B N 1
ATOM 2912 C CA . LEU B 2 177 ? 23.760 35.287 5.772 1.00 28.27 180 LEU B CA 1
ATOM 2913 C C . LEU B 2 177 ? 24.436 34.854 4.488 1.00 29.63 180 LEU B C 1
ATOM 2914 O O . LEU B 2 177 ? 25.545 34.313 4.495 1.00 29.89 180 LEU B O 1
ATOM 2919 N N . THR B 2 178 ? 23.761 35.116 3.381 1.00 31.44 181 THR B N 1
ATOM 2920 C CA . THR B 2 178 ? 24.274 34.776 2.068 1.00 33.78 181 THR B CA 1
ATOM 2921 C C . THR B 2 178 ? 25.135 35.928 1.585 1.00 34.81 181 THR B C 1
ATOM 2922 O O . THR B 2 178 ? 26.001 35.748 0.732 1.00 34.00 181 THR B O 1
ATOM 2926 N N . ASP B 2 179 ? 24.869 37.112 2.136 1.00 36.86 182 ASP B N 1
ATOM 2927 C CA . ASP B 2 179 ? 25.605 38.333 1.808 1.00 38.56 182 ASP B CA 1
ATOM 2928 C C . ASP B 2 179 ? 25.848 39.148 3.073 1.00 38.39 182 ASP B C 1
ATOM 2929 O O . ASP B 2 179 ? 24.961 39.287 3.906 1.00 38.49 182 ASP B O 1
ATOM 2934 N N . PRO B 2 180 ? 27.055 39.711 3.225 1.00 38.67 183 PRO B N 1
ATOM 2935 C CA . PRO B 2 180 ? 27.367 40.506 4.417 1.00 38.59 183 PRO B CA 1
ATOM 2936 C C . PRO B 2 180 ? 26.409 41.647 4.724 1.00 38.29 183 PRO B C 1
ATOM 2937 O O . PRO B 2 180 ? 25.818 42.244 3.827 1.00 39.70 183 PRO B O 1
ATOM 2941 N N . VAL B 2 181 ? 26.253 41.920 6.013 1.00 37.38 184 VAL B N 1
ATOM 2942 C CA . VAL B 2 181 ? 25.397 42.989 6.496 1.00 35.75 184 VAL B CA 1
ATOM 2943 C C . VAL B 2 181 ? 26.294 44.168 6.785 1.00 34.72 184 VAL B C 1
ATOM 2944 O O . VAL B 2 181 ? 27.303 44.034 7.475 1.00 35.28 184 VAL B O 1
ATOM 2948 N N . THR B 2 182 ? 25.925 45.332 6.274 1.00 33.19 185 THR B N 1
ATOM 2949 C CA . THR B 2 182 ? 26.733 46.517 6.489 1.00 31.31 185 THR B CA 1
ATOM 2950 C C . THR B 2 182 ? 25.943 47.595 7.191 1.00 29.69 185 THR B C 1
ATOM 2951 O O . THR B 2 182 ? 24.745 47.751 6.961 1.00 29.98 185 THR B O 1
ATOM 2955 N N . VAL B 2 183 ? 26.626 48.337 8.052 1.00 28.83 186 VAL B N 1
ATOM 2956 C CA . VAL B 2 183 ? 26.018 49.434 8.788 1.00 27.86 186 VAL B CA 1
ATOM 2957 C C . VAL B 2 183 ? 27.015 50.583 8.764 1.00 27.94 186 VAL B C 1
ATOM 2958 O O . VAL B 2 183 ? 28.150 50.435 9.204 1.00 26.65 186 VAL B O 1
ATOM 2962 N N . GLU B 2 184 ? 26.593 51.720 8.228 1.00 29.32 187 GLU B N 1
ATOM 2963 C CA . GLU B 2 184 ? 27.464 52.877 8.149 1.00 30.65 187 GLU B CA 1
ATOM 2964 C C . GLU B 2 184 ? 27.196 53.836 9.298 1.00 30.57 187 GLU B C 1
ATOM 2965 O O . GLU B 2 184 ? 26.301 53.627 10.118 1.00 29.48 187 GLU B O 1
ATOM 2971 N N . TRP B 2 185 ? 28.005 54.882 9.349 1.00 31.57 188 TRP B N 1
ATOM 2972 C CA . TRP B 2 185 ? 27.905 55.921 10.357 1.00 31.80 188 TRP B CA 1
ATOM 2973 C C . TRP B 2 185 ? 28.720 57.095 9.820 1.00 33.63 188 TRP B C 1
ATOM 2974 O O . TRP B 2 185 ? 29.792 56.908 9.240 1.00 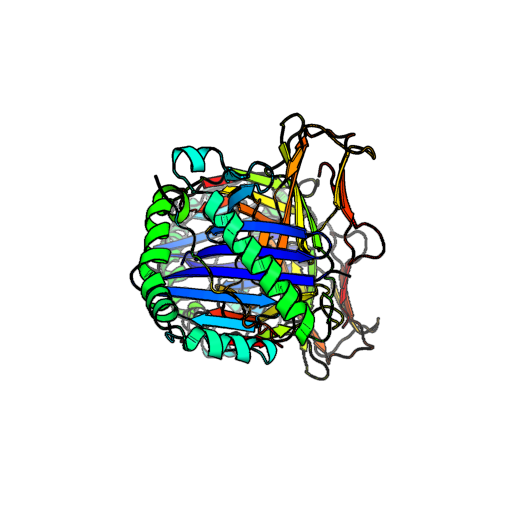33.62 188 TRP B O 1
ATOM 2985 N N . LYS B 2 186 ? 28.206 58.306 10.001 1.00 35.04 189 LYS B N 1
ATOM 2986 C CA . LYS B 2 186 ? 28.900 59.486 9.514 1.00 36.61 189 LYS B CA 1
ATOM 2987 C C . LYS B 2 186 ? 29.067 60.519 10.625 1.00 37.89 189 LYS B C 1
ATOM 2988 O O . LYS B 2 186 ? 28.686 60.266 11.765 1.00 37.91 189 LYS B O 1
ATOM 2994 N N . ALA B 2 187 ? 29.644 61.674 10.291 1.00 39.33 190 ALA B N 1
ATOM 2995 C CA . ALA B 2 187 ? 29.864 62.737 11.267 1.00 40.19 190 ALA B CA 1
ATOM 2996 C C . ALA B 2 187 ? 28.630 63.621 11.438 1.00 41.24 190 ALA B C 1
ATOM 2997 O O . ALA B 2 187 ? 27.843 63.709 10.465 1.00 41.78 190 ALA B O 1
ATOM 3000 N N . GLU C 1 1 ? 44.820 45.063 -1.329 1.00 29.45 4 GLU C N 1
ATOM 3001 C CA . GLU C 1 1 ? 45.870 44.062 -0.971 1.00 28.73 4 GLU C CA 1
ATOM 3002 C C . GLU C 1 1 ? 47.113 44.793 -0.462 1.00 26.67 4 GLU C C 1
ATOM 3003 O O . GLU C 1 1 ? 47.697 44.417 0.552 1.00 25.37 4 GLU C O 1
ATOM 3009 N N . HIS C 1 2 ? 47.506 45.858 -1.155 1.00 25.24 5 HIS C N 1
ATOM 3010 C CA . HIS C 1 2 ? 48.678 46.641 -0.766 1.00 24.72 5 HIS C CA 1
ATOM 3011 C C . HIS C 1 2 ? 48.581 48.077 -1.264 1.00 24.49 5 HIS C C 1
ATOM 3012 O O . HIS C 1 2 ? 47.937 48.356 -2.279 1.00 24.55 5 HIS C O 1
ATOM 3019 N N . VAL C 1 3 ? 49.237 48.982 -0.544 1.00 22.59 6 VAL C N 1
ATOM 3020 C CA . VAL C 1 3 ? 49.251 50.394 -0.901 1.00 21.69 6 VAL C CA 1
ATOM 3021 C C . VAL C 1 3 ? 50.631 50.994 -0.659 1.00 21.21 6 VAL C C 1
ATOM 3022 O O . VAL C 1 3 ? 51.326 50.610 0.283 1.00 22.98 6 VAL C O 1
ATOM 3026 N N . ILE C 1 4 ? 51.034 51.922 -1.525 1.00 19.48 7 ILE C N 1
ATOM 3027 C CA . ILE C 1 4 ? 52.314 52.601 -1.367 1.00 17.32 7 ILE C CA 1
ATOM 3028 C C . ILE C 1 4 ? 52.027 54.068 -1.547 1.00 17.30 7 ILE C C 1
ATOM 3029 O O . ILE C 1 4 ? 51.536 54.487 -2.588 1.00 17.24 7 ILE C O 1
ATOM 3034 N N . ILE C 1 5 ? 52.331 54.855 -0.532 1.00 17.52 8 ILE C N 1
ATOM 3035 C CA . ILE C 1 5 ? 52.067 56.268 -0.632 1.00 18.86 8 ILE C CA 1
ATOM 3036 C C . ILE C 1 5 ? 53.320 57.090 -0.476 1.00 20.29 8 ILE C C 1
ATOM 3037 O O . ILE C 1 5 ? 54.150 56.813 0.389 1.00 21.95 8 ILE C O 1
ATOM 3042 N N . GLN C 1 6 ? 53.443 58.112 -1.309 1.00 20.90 9 GLN C N 1
ATOM 3043 C CA . GLN C 1 6 ? 54.569 59.033 -1.236 1.00 21.65 9 GLN C CA 1
ATOM 3044 C C . GLN C 1 6 ? 53.969 60.291 -0.595 1.00 20.78 9 GLN C C 1
ATOM 3045 O O . GLN C 1 6 ? 53.321 61.102 -1.263 1.00 20.42 9 GLN C O 1
ATOM 3051 N N . ALA C 1 7 ? 54.161 60.430 0.713 1.00 20.07 10 ALA C N 1
ATOM 3052 C CA . ALA C 1 7 ? 53.625 61.567 1.449 1.00 19.21 10 ALA C CA 1
ATOM 3053 C C . ALA C 1 7 ? 54.661 62.646 1.685 1.00 19.84 10 ALA C C 1
ATOM 3054 O O . ALA C 1 7 ? 55.855 62.380 1.777 1.00 20.93 10 ALA C O 1
ATOM 3056 N N . GLU C 1 8 ? 54.194 63.874 1.796 1.00 19.60 11 GLU C N 1
ATOM 3057 C CA . GLU C 1 8 ? 55.091 64.978 2.036 1.00 20.42 11 GLU C CA 1
ATOM 3058 C C . GLU C 1 8 ? 54.265 66.163 2.491 1.00 21.22 11 GLU C C 1
ATOM 3059 O O . GLU C 1 8 ? 53.065 66.234 2.220 1.00 21.71 11 GLU C O 1
ATOM 3065 N N . PHE C 1 9 ? 54.890 67.085 3.205 1.00 21.98 12 PHE C N 1
ATOM 3066 C CA . PHE C 1 9 ? 54.167 68.255 3.677 1.00 23.68 12 PHE C CA 1
ATOM 3067 C C . PHE C 1 9 ? 55.141 69.328 4.103 1.00 25.37 12 PHE C C 1
ATOM 3068 O O . PHE C 1 9 ? 56.299 69.044 4.400 1.00 27.35 12 PHE C O 1
ATOM 3076 N N . TYR C 1 10 ? 54.655 70.561 4.133 1.00 26.86 13 TYR C N 1
ATOM 3077 C CA . TYR C 1 10 ? 55.450 71.689 4.565 1.00 28.43 13 TYR C CA 1
ATOM 3078 C C . TYR C 1 10 ? 54.567 72.458 5.538 1.00 29.37 13 TYR C C 1
ATOM 3079 O O . TYR C 1 10 ? 53.357 72.583 5.331 1.00 28.98 13 TYR C O 1
ATOM 3088 N N . LEU C 1 11 ? 55.162 72.965 6.606 1.00 29.60 14 LEU C N 1
ATOM 3089 C CA . LEU C 1 11 ? 54.387 73.694 7.582 1.00 30.06 14 LEU C CA 1
ATOM 3090 C C . LEU C 1 11 ? 55.005 75.045 7.904 1.00 30.90 14 LEU C C 1
ATOM 3091 O O . LEU C 1 11 ? 56.156 75.112 8.327 1.00 31.49 14 LEU C O 1
ATOM 3096 N N . ASN C 1 12 ? 54.249 76.117 7.679 1.00 31.18 15 ASN C N 1
ATOM 3097 C CA . ASN C 1 12 ? 54.709 77.461 8.018 1.00 31.74 15 ASN C CA 1
ATOM 3098 C C . ASN C 1 12 ? 54.070 77.706 9.381 1.00 31.41 15 ASN C C 1
ATOM 3099 O O . ASN C 1 12 ? 52.993 77.175 9.657 1.00 30.63 15 ASN C O 1
ATOM 3104 N N . PRO C 1 13 ? 54.694 78.534 10.239 1.00 31.31 16 PRO C N 1
ATOM 3105 C CA . PRO C 1 13 ? 55.944 79.268 10.051 1.00 32.14 16 PRO C CA 1
ATOM 3106 C C . PRO C 1 13 ? 57.158 78.401 10.351 1.00 33.26 16 PRO C C 1
ATOM 3107 O O . PRO C 1 13 ? 58.286 78.762 10.021 1.00 33.84 16 PRO C O 1
ATOM 3111 N N . ASP C 1 14 ? 56.926 77.265 10.994 1.00 33.90 17 ASP C N 1
ATOM 3112 C CA . ASP C 1 14 ? 58.015 76.371 11.343 1.00 35.01 17 ASP C CA 1
ATOM 3113 C C . ASP C 1 14 ? 58.923 76.187 10.138 1.00 35.10 17 ASP C C 1
ATOM 3114 O O . ASP C 1 14 ? 60.146 76.142 10.270 1.00 34.69 17 ASP C O 1
ATOM 3119 N N . GLN C 1 15 ? 58.309 76.114 8.958 1.00 35.14 18 GLN C N 1
ATOM 3120 C CA . GLN C 1 15 ? 59.034 75.928 7.703 1.00 34.61 18 GLN C CA 1
ATOM 3121 C C . GLN C 1 15 ? 59.679 74.540 7.709 1.00 33.46 18 GLN C C 1
ATOM 3122 O O . GLN C 1 15 ? 60.810 74.342 7.257 1.00 33.60 18 GLN C O 1
ATOM 3128 N N . SER C 1 16 ? 58.931 73.580 8.250 1.00 31.79 19 SER C N 1
ATOM 3129 C CA . SER C 1 16 ? 59.386 72.205 8.342 1.00 29.74 19 SER C CA 1
ATOM 3130 C C . SER C 1 16 ? 58.745 71.361 7.256 1.00 29.25 19 SER C C 1
ATOM 3131 O O . SER C 1 16 ? 57.526 71.205 7.203 1.00 28.67 19 SER C O 1
ATOM 3134 N N . GLY C 1 17 ? 59.586 70.823 6.382 1.00 29.71 20 GLY C N 1
ATOM 3135 C CA . GLY C 1 17 ? 59.102 69.997 5.298 1.00 28.71 20 GLY C CA 1
ATOM 3136 C C . GLY C 1 17 ? 59.521 68.562 5.512 1.00 27.43 20 GLY C C 1
ATOM 3137 O O . GLY C 1 17 ? 60.434 68.276 6.287 1.00 26.14 20 GLY C O 1
ATOM 3138 N N . GLU C 1 18 ? 58.860 67.662 4.805 1.00 26.75 21 GLU C N 1
ATOM 3139 C CA . GLU C 1 18 ? 59.150 66.253 4.950 1.00 26.74 21 GLU C CA 1
ATOM 3140 C C . GLU C 1 18 ? 58.781 65.535 3.660 1.00 26.58 21 GLU C C 1
ATOM 3141 O O . GLU C 1 18 ? 57.791 65.882 3.011 1.00 27.33 21 GLU C O 1
ATOM 3147 N N . PHE C 1 19 ? 59.603 64.556 3.285 1.00 25.30 22 PHE C N 1
ATOM 3148 C CA . PHE C 1 19 ? 59.384 63.733 2.094 1.00 23.88 22 PHE C CA 1
ATOM 3149 C C . PHE C 1 19 ? 59.514 62.290 2.557 1.00 23.15 22 PHE C C 1
ATOM 3150 O O . PHE C 1 19 ? 60.554 61.893 3.085 1.00 22.15 22 PHE C O 1
ATOM 3158 N N . MET C 1 20 ? 58.469 61.501 2.338 1.00 21.74 23 MET C N 1
ATOM 3159 C CA . MET C 1 20 ? 58.469 60.135 2.834 1.00 20.44 23 MET C CA 1
ATOM 3160 C C . MET C 1 20 ? 57.810 59.065 1.959 1.00 18.87 23 MET C C 1
ATOM 3161 O O . MET C 1 20 ? 56.943 59.367 1.155 1.00 18.48 23 MET C O 1
ATOM 3166 N N . PHE C 1 21 ? 58.224 57.810 2.121 1.00 18.33 24 PHE C N 1
ATOM 3167 C CA . PHE C 1 21 ? 57.620 56.701 1.379 1.00 19.62 24 PHE C CA 1
ATOM 3168 C C . PHE C 1 21 ? 56.990 55.701 2.378 1.00 20.75 24 PHE C C 1
ATOM 3169 O O . PHE C 1 21 ? 57.669 55.177 3.265 1.00 19.36 24 PHE C O 1
ATOM 3177 N N . ASP C 1 22 ? 55.690 55.448 2.227 1.00 22.09 25 ASP C N 1
ATOM 3178 C CA . ASP C 1 22 ? 54.941 54.544 3.108 1.00 23.39 25 ASP C CA 1
ATOM 3179 C C . ASP C 1 22 ? 54.388 53.286 2.426 1.00 22.32 25 ASP C C 1
ATOM 3180 O O . ASP C 1 22 ? 53.875 53.346 1.309 1.00 22.04 25 ASP C O 1
ATOM 3185 N N . PHE C 1 23 ? 54.475 52.155 3.120 1.00 20.93 26 PHE C N 1
ATOM 3186 C CA . PHE C 1 23 ? 53.972 50.882 2.604 1.00 20.28 26 PHE C CA 1
ATOM 3187 C C . PHE C 1 23 ? 53.069 50.173 3.608 1.00 20.39 26 PHE C C 1
ATOM 3188 O O . PHE C 1 23 ? 53.534 49.668 4.631 1.00 20.16 26 PHE C O 1
ATOM 3196 N N . ASP C 1 24 ? 51.780 50.133 3.295 1.00 21.48 27 ASP C N 1
ATOM 3197 C CA . ASP C 1 24 ? 50.786 49.472 4.137 1.00 23.08 27 ASP C CA 1
ATOM 3198 C C . ASP C 1 24 ? 50.809 49.940 5.596 1.00 24.07 27 ASP C C 1
ATOM 3199 O O . ASP C 1 24 ? 50.398 49.204 6.496 1.00 26.10 27 ASP C O 1
ATOM 3204 N N . GLY C 1 25 ? 51.287 51.164 5.824 1.00 23.62 28 GLY C N 1
ATOM 3205 C CA . GLY C 1 25 ? 51.321 51.702 7.173 1.00 22.13 28 GLY C CA 1
ATOM 3206 C C . GLY C 1 25 ? 52.698 51.953 7.755 1.00 22.22 28 GLY C C 1
ATOM 3207 O O . GLY C 1 25 ? 52.827 52.607 8.788 1.00 21.81 28 GLY C O 1
ATOM 3208 N N . ASP C 1 26 ? 53.734 51.437 7.101 1.00 23.06 29 ASP C N 1
ATOM 3209 C CA . ASP C 1 26 ? 55.103 51.612 7.574 1.00 22.58 29 ASP C CA 1
ATOM 3210 C C . ASP C 1 26 ? 55.958 52.392 6.570 1.00 21.85 29 ASP C C 1
ATOM 3211 O O . ASP C 1 26 ? 55.781 52.255 5.361 1.00 21.58 29 ASP C O 1
ATOM 3216 N N . GLU C 1 27 ? 56.886 53.201 7.076 1.00 21.08 30 GLU C N 1
ATOM 3217 C CA . GLU C 1 27 ? 57.744 54.003 6.204 1.00 21.21 30 GLU C CA 1
ATOM 3218 C C . GLU C 1 27 ? 58.976 53.255 5.709 1.00 18.88 30 GLU C C 1
ATOM 3219 O O . GLU C 1 27 ? 59.631 52.536 6.465 1.00 15.99 30 GLU C O 1
ATOM 3225 N N . ILE C 1 28 ? 59.278 53.433 4.428 1.00 16.73 31 ILE C N 1
ATOM 3226 C CA . ILE C 1 28 ? 60.437 52.800 3.831 1.00 16.32 31 ILE C CA 1
ATOM 3227 C C . ILE C 1 28 ? 61.596 53.753 4.056 1.00 16.08 31 ILE C C 1
ATOM 3228 O O . ILE C 1 28 ? 62.723 53.342 4.334 1.00 15.52 31 ILE C O 1
ATOM 3233 N N . PHE C 1 29 ? 61.309 55.041 3.948 1.00 17.16 32 PHE C N 1
ATOM 3234 C CA . PHE C 1 29 ? 62.347 56.033 4.123 1.00 18.50 32 PHE C CA 1
ATOM 3235 C C . PHE C 1 29 ? 61.798 57.445 4.007 1.00 19.77 32 PHE C C 1
ATOM 3236 O O . PHE C 1 29 ? 60.719 57.678 3.458 1.00 19.69 32 PHE C O 1
ATOM 3244 N N . HIS C 1 30 ? 62.575 58.384 4.516 1.00 20.75 33 HIS C N 1
ATOM 3245 C CA . HIS C 1 30 ? 62.225 59.784 4.454 1.00 21.96 33 HIS C CA 1
ATOM 3246 C C . HIS C 1 30 ? 63.558 60.455 4.191 1.00 24.07 33 HIS C C 1
ATOM 3247 O O . HIS C 1 30 ? 64.597 59.964 4.627 1.00 23.77 33 HIS C O 1
ATOM 3254 N N . VAL C 1 31 ? 63.528 61.568 3.474 1.00 26.13 34 VAL C N 1
ATOM 3255 C CA . VAL C 1 31 ? 64.740 62.293 3.152 1.00 29.01 34 VAL C CA 1
ATOM 3256 C C . VAL C 1 31 ? 65.002 63.381 4.175 1.00 31.04 34 VAL C C 1
ATOM 3257 O O . VAL C 1 31 ? 64.073 64.047 4.625 1.00 32.46 34 VAL C O 1
ATOM 3261 N N . ASP C 1 32 ? 66.272 63.563 4.529 1.00 33.35 35 ASP C N 1
ATOM 3262 C CA . ASP C 1 32 ? 66.668 64.590 5.489 1.00 35.47 35 ASP C CA 1
ATOM 3263 C C . ASP C 1 32 ? 67.147 65.823 4.716 1.00 36.71 35 ASP C C 1
ATOM 3264 O O . ASP C 1 32 ? 68.118 65.755 3.955 1.00 37.18 35 ASP C O 1
ATOM 3269 N N . MET C 1 33 ? 66.460 66.946 4.924 1.00 37.46 36 MET C N 1
ATOM 3270 C CA . MET C 1 33 ? 66.768 68.207 4.242 1.00 38.84 36 MET C CA 1
ATOM 3271 C C . MET C 1 33 ? 68.228 68.675 4.345 1.00 39.70 36 MET C C 1
ATOM 3272 O O . MET C 1 33 ? 68.832 69.084 3.344 1.00 39.96 36 MET C O 1
ATOM 3277 N N . ALA C 1 34 ? 68.791 68.622 5.548 1.00 39.95 37 ALA C N 1
ATOM 3278 C CA . ALA C 1 34 ? 70.170 69.062 5.774 1.00 40.29 37 ALA C CA 1
ATOM 3279 C C . ALA C 1 34 ? 71.201 68.233 5.015 1.00 40.27 37 ALA C C 1
ATOM 3280 O O . ALA C 1 34 ? 71.778 68.698 4.024 1.00 40.43 37 ALA C O 1
ATOM 3282 N N . LYS C 1 35 ? 71.437 67.013 5.492 1.00 40.02 38 LYS C N 1
ATOM 3283 C CA . LYS C 1 35 ? 72.398 66.123 4.849 1.00 40.14 38 LYS C CA 1
ATOM 3284 C C . LYS C 1 35 ? 71.978 65.882 3.403 1.00 39.97 38 LYS C C 1
ATOM 3285 O O . LYS C 1 35 ? 72.773 65.416 2.585 1.00 39.53 38 LYS C O 1
ATOM 3291 N N . LYS C 1 36 ? 70.727 66.203 3.088 1.00 39.39 39 LYS C N 1
ATOM 3292 C CA . LYS C 1 36 ? 70.245 66.034 1.724 1.00 38.98 39 LYS C CA 1
ATOM 3293 C C . LYS C 1 36 ? 70.452 64.577 1.303 1.00 37.11 39 LYS C C 1
ATOM 3294 O O . LYS C 1 36 ? 70.949 64.296 0.212 1.00 34.99 39 LYS C O 1
ATOM 3300 N N . GLU C 1 37 ? 70.071 63.652 2.178 1.00 36.91 40 GLU C N 1
ATOM 3301 C CA . GLU C 1 37 ? 70.233 62.237 1.880 1.00 36.93 40 GLU C CA 1
ATOM 3302 C C . GLU C 1 37 ? 69.032 61.385 2.286 1.00 35.31 40 GLU C C 1
ATOM 3303 O O . GLU C 1 37 ? 68.226 61.771 3.144 1.00 34.13 40 GLU C O 1
ATOM 3309 N N . THR C 1 38 ? 68.933 60.223 1.641 1.00 32.99 41 THR C N 1
ATOM 3310 C CA . THR C 1 38 ? 67.875 59.252 1.898 1.00 30.15 41 THR C CA 1
ATOM 3311 C C . THR C 1 38 ? 68.190 58.567 3.226 1.00 28.95 41 THR C C 1
ATOM 3312 O O . THR C 1 38 ? 69.351 58.263 3.519 1.00 28.10 41 THR C O 1
ATOM 3316 N N . VAL C 1 39 ? 67.153 58.336 4.027 1.00 27.75 42 VAL C N 1
ATOM 3317 C CA . VAL C 1 39 ? 67.315 57.698 5.328 1.00 25.88 42 VAL C CA 1
ATOM 3318 C C . VAL C 1 39 ? 66.279 56.612 5.508 1.00 25.31 42 VAL C C 1
ATOM 3319 O O . VAL C 1 39 ? 65.100 56.896 5.704 1.00 25.83 42 VAL C O 1
ATOM 3323 N N . TRP C 1 40 ? 66.737 55.364 5.448 1.00 24.09 43 TRP C N 1
ATOM 3324 C CA . TRP C 1 40 ? 65.868 54.202 5.574 1.00 23.97 43 TRP C CA 1
ATOM 3325 C C . TRP C 1 40 ? 65.540 53.813 7.014 1.00 23.00 43 TRP C C 1
ATOM 3326 O O . TRP C 1 40 ? 66.413 53.802 7.877 1.00 22.73 43 TRP C O 1
ATOM 3337 N N . ARG C 1 41 ? 64.275 53.477 7.251 1.00 21.71 44 ARG C N 1
ATOM 3338 C CA . ARG C 1 41 ? 63.813 53.089 8.577 1.00 21.49 44 ARG C CA 1
ATOM 3339 C C . ARG C 1 41 ? 64.485 51.796 9.015 1.00 22.98 44 ARG C C 1
ATOM 3340 O O . ARG C 1 41 ? 64.496 51.448 10.195 1.00 22.85 44 ARG C O 1
ATOM 3348 N N . LEU C 1 42 ? 65.041 51.082 8.049 1.00 24.08 45 LEU C N 1
ATOM 3349 C CA . LEU C 1 42 ? 65.737 49.840 8.322 1.00 24.49 45 LEU C CA 1
ATOM 3350 C C . LEU C 1 42 ? 66.926 49.756 7.383 1.00 25.97 45 LEU C C 1
ATOM 3351 O O . LEU C 1 42 ? 66.767 49.666 6.160 1.00 24.38 45 LEU C O 1
ATOM 3356 N N . GLU C 1 43 ? 68.119 49.801 7.967 1.00 27.86 46 GLU C N 1
ATOM 3357 C CA . GLU C 1 43 ? 69.345 49.742 7.191 1.00 30.69 46 GLU C CA 1
ATOM 3358 C C . GLU C 1 43 ? 69.300 48.609 6.167 1.00 30.52 46 GLU C C 1
ATOM 3359 O O . GLU C 1 43 ? 69.712 48.792 5.026 1.00 30.58 46 GLU C O 1
ATOM 3365 N N . GLU C 1 44 ? 68.772 47.452 6.558 1.00 31.56 47 GLU C N 1
ATOM 3366 C CA . GLU C 1 44 ? 68.683 46.317 5.641 1.00 33.11 47 GLU C CA 1
ATOM 3367 C C . GLU C 1 44 ? 68.013 46.693 4.314 1.00 33.35 47 GLU C C 1
ATOM 3368 O O . GLU C 1 44 ? 68.140 45.967 3.328 1.00 33.05 47 GLU C O 1
ATOM 3374 N N . PHE C 1 45 ? 67.309 47.829 4.292 1.00 33.18 48 PHE C N 1
ATOM 3375 C CA . PHE C 1 45 ? 66.609 48.296 3.083 1.00 32.97 48 PHE C CA 1
ATOM 3376 C C . PHE C 1 45 ? 67.528 48.885 2.010 1.00 32.82 48 PHE C C 1
ATOM 3377 O O . PHE C 1 45 ? 67.391 48.580 0.823 1.00 32.42 48 PHE C O 1
ATOM 3385 N N . GLY C 1 46 ? 68.443 49.752 2.443 1.00 32.78 49 GLY C N 1
ATOM 3386 C CA . GLY C 1 46 ? 69.367 50.409 1.533 1.00 32.44 49 GLY C CA 1
ATOM 3387 C C . GLY C 1 46 ? 70.249 49.450 0.764 1.00 32.23 49 GLY C C 1
ATOM 3388 O O . GLY C 1 46 ? 70.945 49.840 -0.179 1.00 31.56 49 GLY C O 1
ATOM 3389 N N . ARG C 1 47 ? 70.233 48.188 1.178 1.00 31.67 50 ARG C N 1
ATOM 3390 C CA . ARG C 1 47 ? 71.019 47.169 0.507 1.00 31.37 50 ARG C CA 1
ATOM 3391 C C . ARG C 1 47 ? 70.200 46.590 -0.644 1.00 30.41 50 ARG C C 1
ATOM 3392 O O . ARG C 1 47 ? 70.633 45.650 -1.303 1.00 31.72 50 ARG C O 1
ATOM 3400 N N . PHE C 1 48 ? 69.024 47.158 -0.889 1.00 29.55 51 PHE C N 1
ATOM 3401 C CA . PHE C 1 48 ? 68.162 46.671 -1.968 1.00 29.19 51 PHE C CA 1
ATOM 3402 C C . PHE C 1 48 ? 67.528 47.780 -2.794 1.00 27.99 51 PHE C C 1
ATOM 3403 O O . PHE C 1 48 ? 67.006 47.537 -3.890 1.00 29.07 51 PHE C O 1
ATOM 3411 N N . ALA C 1 49 ? 67.557 49.000 -2.283 1.00 23.65 52 ALA C N 1
ATOM 3412 C CA . ALA C 1 49 ? 66.975 50.084 -3.036 1.00 20.86 52 ALA C CA 1
ATOM 3413 C C . ALA C 1 49 ? 67.755 51.359 -2.836 1.00 19.00 52 ALA C C 1
ATOM 3414 O O . ALA C 1 49 ? 68.567 51.478 -1.925 1.00 17.46 52 ALA C O 1
ATOM 3416 N N . SER C 1 50 ? 67.509 52.310 -3.719 1.00 17.85 53 SER C N 1
ATOM 3417 C CA . SER C 1 50 ? 68.180 53.582 -3.648 1.00 17.24 53 SER C CA 1
ATOM 3418 C C . SER C 1 50 ? 67.191 54.695 -3.908 1.00 17.19 53 SER C C 1
ATOM 3419 O O . SER C 1 50 ? 66.091 54.478 -4.425 1.00 15.54 53 SER C O 1
ATOM 3422 N N . PHE C 1 51 ? 67.587 55.897 -3.529 1.00 17.35 54 PHE C N 1
ATOM 3423 C CA . PHE C 1 51 ? 66.749 57.039 -3.773 1.00 17.85 54 PHE C CA 1
ATOM 3424 C C . PHE C 1 51 ? 67.579 58.289 -3.897 1.00 20.76 54 PHE C C 1
ATOM 3425 O O . PHE C 1 51 ? 68.573 58.468 -3.189 1.00 20.45 54 PHE C O 1
ATOM 3433 N N . GLU C 1 52 ? 67.152 59.151 -4.813 1.00 24.17 55 GLU C N 1
ATOM 3434 C CA . GLU C 1 52 ? 67.810 60.418 -5.064 1.00 28.49 55 GLU C CA 1
ATOM 3435 C C . GLU C 1 52 ? 67.107 61.527 -4.280 1.00 29.13 55 GLU C C 1
ATOM 3436 O O . GLU C 1 52 ? 66.090 62.076 -4.704 1.00 29.14 55 GLU C O 1
ATOM 3442 N N . ALA C 1 53 ? 67.671 61.833 -3.120 1.00 29.31 56 ALA C N 1
ATOM 3443 C CA . ALA C 1 53 ? 67.132 62.836 -2.215 1.00 31.99 56 ALA C CA 1
ATOM 3444 C C . ALA C 1 53 ? 66.949 64.253 -2.770 1.00 33.12 56 ALA C C 1
ATOM 3445 O O . ALA C 1 53 ? 66.144 65.018 -2.247 1.00 34.00 56 ALA C O 1
ATOM 3447 N N . GLN C 1 54 ? 67.698 64.614 -3.807 1.00 34.09 57 GLN C N 1
ATOM 3448 C CA . GLN C 1 54 ? 67.584 65.949 -4.385 1.00 34.14 57 GLN C CA 1
ATOM 3449 C C . GLN C 1 54 ? 66.208 66.178 -5.008 1.00 33.66 57 GLN C C 1
ATOM 3450 O O . GLN C 1 54 ? 65.579 67.216 -4.783 1.00 34.31 57 GLN C O 1
ATOM 3456 N N . GLY C 1 55 ? 65.739 65.207 -5.789 1.00 32.29 58 GLY C N 1
ATOM 3457 C CA . GLY C 1 55 ? 64.439 65.338 -6.424 1.00 30.80 58 GLY C CA 1
ATOM 3458 C C . GLY C 1 55 ? 63.363 65.492 -5.369 1.00 29.72 58 GLY C C 1
ATOM 3459 O O . GLY C 1 55 ? 62.303 66.064 -5.600 1.00 29.91 58 GLY C O 1
ATOM 3460 N N . ALA C 1 56 ? 63.654 64.963 -4.192 1.00 28.22 59 ALA C N 1
ATOM 3461 C CA . ALA C 1 56 ? 62.728 65.031 -3.089 1.00 26.42 59 ALA C CA 1
ATOM 3462 C C . ALA C 1 56 ? 62.655 66.464 -2.577 1.00 25.68 59 ALA C C 1
ATOM 3463 O O . ALA C 1 56 ? 61.631 66.896 -2.053 1.00 25.84 59 ALA C O 1
ATOM 3465 N N . LEU C 1 57 ? 63.746 67.202 -2.729 1.00 24.42 60 LEU C N 1
ATOM 3466 C CA . LEU C 1 57 ? 63.792 68.581 -2.271 1.00 23.45 60 LEU C CA 1
ATOM 3467 C C . LEU C 1 57 ? 62.972 69.468 -3.175 1.00 24.25 60 LEU C C 1
ATOM 3468 O O . LEU C 1 57 ? 62.496 70.520 -2.756 1.00 24.82 60 LEU C O 1
ATOM 3473 N N . ALA C 1 58 ? 62.821 69.043 -4.422 1.00 23.56 61 ALA C N 1
ATOM 3474 C CA . ALA C 1 58 ? 62.046 69.806 -5.383 1.00 23.71 61 ALA C CA 1
ATOM 3475 C C . ALA C 1 58 ? 60.617 69.911 -4.877 1.00 23.92 61 ALA C C 1
ATOM 3476 O O . ALA C 1 58 ? 60.139 71.002 -4.577 1.00 23.83 61 ALA C O 1
ATOM 3478 N N . ASN C 1 59 ? 59.948 68.764 -4.767 1.00 24.32 62 ASN C N 1
ATOM 3479 C CA . ASN C 1 59 ? 58.565 68.704 -4.298 1.00 23.88 62 ASN C CA 1
ATOM 3480 C C . ASN C 1 59 ? 58.265 69.606 -3.120 1.00 24.28 62 ASN C C 1
ATOM 3481 O O . ASN C 1 59 ? 57.284 70.343 -3.139 1.00 23.98 62 ASN C O 1
ATOM 3486 N N . ILE C 1 60 ? 59.097 69.522 -2.088 1.00 24.93 63 ILE C N 1
ATOM 3487 C CA . ILE C 1 60 ? 58.918 70.345 -0.901 1.00 25.77 63 ILE C CA 1
ATOM 3488 C C . ILE C 1 60 ? 58.919 71.807 -1.323 1.00 25.34 63 ILE C C 1
ATOM 3489 O O . ILE C 1 60 ? 58.090 72.593 -0.865 1.00 25.70 63 ILE C O 1
ATOM 3494 N N . ALA C 1 61 ? 59.846 72.162 -2.207 1.00 23.78 64 ALA C N 1
ATOM 3495 C CA . ALA C 1 61 ? 59.938 73.532 -2.695 1.00 22.78 64 ALA C CA 1
ATOM 3496 C C . ALA C 1 61 ? 58.604 73.928 -3.309 1.00 21.89 64 ALA C C 1
ATOM 3497 O O . ALA C 1 61 ? 58.019 74.952 -2.954 1.00 21.45 64 ALA C O 1
ATOM 3499 N N . VAL C 1 62 ? 58.127 73.105 -4.235 1.00 22.24 65 VAL C N 1
ATOM 3500 C CA . VAL C 1 62 ? 56.856 73.344 -4.902 1.00 22.35 65 VAL C CA 1
ATOM 3501 C C . VAL C 1 62 ? 55.770 73.327 -3.837 1.00 22.40 65 VAL C C 1
ATOM 3502 O O . VAL C 1 62 ? 54.759 74.019 -3.946 1.00 23.03 65 VAL C O 1
ATOM 3506 N N . ASP C 1 63 ? 56.002 72.533 -2.797 1.00 22.51 66 ASP C N 1
ATOM 3507 C CA . ASP C 1 63 ? 55.058 72.399 -1.701 1.00 22.55 66 ASP C CA 1
ATOM 3508 C C . ASP C 1 63 ? 54.960 73.623 -0.799 1.00 23.24 66 ASP C C 1
ATOM 3509 O O . ASP C 1 63 ? 53.918 73.863 -0.189 1.00 23.06 66 ASP C O 1
ATOM 3514 N N . LYS C 1 64 ? 56.037 74.396 -0.714 1.00 24.66 67 LYS C N 1
ATOM 3515 C CA . LYS C 1 64 ? 56.038 75.611 0.103 1.00 25.06 67 LYS C CA 1
ATOM 3516 C C . LYS C 1 64 ? 55.320 76.726 -0.661 1.00 23.88 67 LYS C C 1
ATOM 3517 O O . LYS C 1 64 ? 54.777 77.661 -0.073 1.00 21.95 67 LYS C O 1
ATOM 3523 N N . ALA C 1 65 ? 55.335 76.605 -1.982 1.00 23.84 68 ALA C N 1
ATOM 3524 C CA . ALA C 1 65 ? 54.700 77.571 -2.855 1.00 24.75 68 ALA C CA 1
ATOM 3525 C C . ALA C 1 65 ? 53.193 77.364 -2.863 1.00 25.45 68 ALA C C 1
ATOM 3526 O O . ALA C 1 65 ? 52.454 78.167 -2.304 1.00 25.23 68 ALA C O 1
ATOM 3528 N N . ASN C 1 66 ? 52.732 76.286 -3.488 1.00 26.48 69 ASN C N 1
ATOM 3529 C CA . ASN C 1 66 ? 51.302 76.033 -3.550 1.00 27.01 69 ASN C CA 1
ATOM 3530 C C . ASN C 1 66 ? 50.681 76.254 -2.193 1.00 27.58 69 ASN C C 1
ATOM 3531 O O . ASN C 1 66 ? 49.513 76.619 -2.092 1.00 28.84 69 ASN C O 1
ATOM 3536 N N . LEU C 1 67 ? 51.464 76.024 -1.146 1.00 28.46 70 LEU C N 1
ATOM 3537 C CA . LEU C 1 67 ? 50.986 76.196 0.219 1.00 29.54 70 LEU C CA 1
ATOM 3538 C C . LEU C 1 67 ? 50.589 77.641 0.476 1.00 30.62 70 LEU C C 1
ATOM 3539 O O . LEU C 1 67 ? 49.442 77.934 0.827 1.00 29.72 70 LEU C O 1
ATOM 3544 N N . GLU C 1 68 ? 51.556 78.534 0.301 1.00 31.41 71 GLU C N 1
ATOM 3545 C CA . GLU C 1 68 ? 51.336 79.954 0.498 1.00 32.64 71 GLU C CA 1
ATOM 3546 C C . GLU C 1 68 ? 50.253 80.458 -0.453 1.00 33.00 71 GLU C C 1
ATOM 3547 O O . GLU C 1 68 ? 49.418 81.275 -0.072 1.00 33.61 71 GLU C O 1
ATOM 3553 N N . ILE C 1 69 ? 50.254 79.959 -1.683 1.00 34.40 72 ILE C N 1
ATOM 3554 C CA . ILE C 1 69 ? 49.249 80.375 -2.653 1.00 35.66 72 ILE C CA 1
ATOM 3555 C C . ILE C 1 69 ? 47.848 80.203 -2.074 1.00 36.44 72 ILE C C 1
ATOM 3556 O O . ILE C 1 69 ? 46.931 80.961 -2.403 1.00 37.43 72 ILE C O 1
ATOM 3561 N N . MET C 1 70 ? 47.679 79.212 -1.205 1.00 35.80 73 MET C N 1
ATOM 3562 C CA . MET C 1 70 ? 46.378 78.990 -0.592 1.00 34.86 73 MET C CA 1
ATOM 3563 C C . MET C 1 70 ? 46.374 79.435 0.863 1.00 35.38 73 MET C C 1
ATOM 3564 O O . MET C 1 70 ? 45.316 79.594 1.471 1.00 34.88 73 MET C O 1
ATOM 3569 N N . THR C 1 71 ? 47.564 79.645 1.416 1.00 36.44 74 THR C N 1
ATOM 3570 C CA . THR C 1 71 ? 47.679 80.107 2.792 1.00 38.24 74 THR C CA 1
ATOM 3571 C C . THR C 1 71 ? 47.055 81.501 2.825 1.00 39.27 74 THR C C 1
ATOM 3572 O O . THR C 1 71 ? 46.870 82.099 3.887 1.00 38.80 74 THR C O 1
ATOM 3576 N N . LYS C 1 72 ? 46.727 82.005 1.637 1.00 40.06 75 LYS C N 1
ATOM 3577 C CA . LYS C 1 72 ? 46.122 83.320 1.512 1.00 39.94 75 LYS C CA 1
ATOM 3578 C C . LYS C 1 72 ? 44.653 83.206 1.137 1.00 39.69 75 LYS C C 1
ATOM 3579 O O . LYS C 1 72 ? 43.773 83.595 1.910 1.00 38.75 75 LYS C O 1
ATOM 3585 N N . ARG C 1 73 ? 44.375 82.645 -0.035 1.00 40.07 76 ARG C N 1
ATOM 3586 C CA . ARG C 1 73 ? 42.988 82.544 -0.470 1.00 40.66 76 ARG C CA 1
ATOM 3587 C C . ARG C 1 73 ? 42.045 81.930 0.558 1.00 41.15 76 ARG C C 1
ATOM 3588 O O . ARG C 1 73 ? 40.845 82.195 0.528 1.00 41.59 76 ARG C O 1
ATOM 3596 N N . SER C 1 74 ? 42.576 81.129 1.477 1.00 42.09 77 SER C N 1
ATOM 3597 C CA . SER C 1 74 ? 41.747 80.511 2.514 1.00 41.96 77 SER C CA 1
ATOM 3598 C C . SER C 1 74 ? 41.272 81.624 3.431 1.00 42.31 77 SER C C 1
ATOM 3599 O O . SER C 1 74 ? 40.614 81.375 4.444 1.00 42.49 77 SER C O 1
ATOM 3602 N N . ASN C 1 75 ? 41.628 82.854 3.065 1.00 42.34 78 ASN C N 1
ATOM 3603 C CA . ASN C 1 75 ? 41.278 84.035 3.846 1.00 42.02 78 ASN C CA 1
ATOM 3604 C C . ASN C 1 75 ? 42.108 83.913 5.121 1.00 41.58 78 ASN C C 1
ATOM 3605 O O . ASN C 1 75 ? 41.828 84.543 6.140 1.00 42.35 78 ASN C O 1
ATOM 3610 N N . TYR C 1 76 ? 43.138 83.072 5.030 1.00 40.93 79 TYR C N 1
ATOM 3611 C CA . TYR C 1 76 ? 44.069 82.803 6.116 1.00 39.92 79 TYR C CA 1
ATOM 3612 C C . TYR C 1 76 ? 43.523 81.865 7.185 1.00 39.81 79 TYR C C 1
ATOM 3613 O O . TYR C 1 76 ? 43.909 81.942 8.355 1.00 39.54 79 TYR C O 1
ATOM 3622 N N . THR C 1 77 ? 42.632 80.967 6.776 1.00 39.51 80 THR C N 1
ATOM 3623 C CA . THR C 1 77 ? 42.076 79.992 7.703 1.00 38.82 80 THR C CA 1
ATOM 3624 C C . THR C 1 77 ? 43.258 79.155 8.190 1.00 39.63 80 THR C C 1
ATOM 3625 O O . THR C 1 77 ? 43.970 78.537 7.381 1.00 40.20 80 THR C O 1
ATOM 3629 N N . PRO C 1 78 ? 43.492 79.135 9.513 1.00 39.16 81 PRO C N 1
ATOM 3630 C CA . PRO C 1 78 ? 44.585 78.377 10.130 1.00 38.45 81 PRO C CA 1
ATOM 3631 C C . PRO C 1 78 ? 44.204 76.931 10.439 1.00 37.61 81 PRO C C 1
ATOM 3632 O O . PRO C 1 78 ? 43.024 76.589 10.473 1.00 37.41 81 PRO C O 1
ATOM 3636 N N . ILE C 1 79 ? 45.212 76.091 10.655 1.00 37.32 82 ILE C N 1
ATOM 3637 C CA . ILE C 1 79 ? 44.983 74.691 10.985 1.00 36.55 82 ILE C CA 1
ATOM 3638 C C . ILE C 1 79 ? 44.532 74.632 12.446 1.00 35.70 82 ILE C C 1
ATOM 3639 O O . ILE C 1 79 ? 45.052 75.369 13.292 1.00 35.36 82 ILE C O 1
ATOM 3644 N N . THR C 1 80 ? 43.559 73.773 12.732 1.00 34.26 83 THR C N 1
ATOM 3645 C CA . THR C 1 80 ? 43.053 73.617 14.093 1.00 33.77 83 THR C CA 1
ATOM 3646 C C . THR C 1 80 ? 43.868 72.510 14.758 1.00 32.97 83 THR C C 1
ATOM 3647 O O . THR C 1 80 ? 44.383 71.626 14.072 1.00 33.02 83 THR C O 1
ATOM 3651 N N . ASN C 1 81 ? 43.977 72.543 16.082 1.00 31.59 84 ASN C N 1
ATOM 3652 C CA . ASN C 1 81 ? 44.754 71.528 16.785 1.00 29.69 84 ASN C CA 1
ATOM 3653 C C . ASN C 1 81 ? 43.965 70.277 17.154 1.00 29.31 84 ASN C C 1
ATOM 3654 O O . ASN C 1 81 ? 42.829 70.360 17.623 1.00 30.21 84 ASN C O 1
ATOM 3659 N N . VAL C 1 82 ? 44.573 69.118 16.931 1.00 28.07 85 VAL C N 1
ATOM 3660 C CA . VAL C 1 82 ? 43.948 67.844 17.262 1.00 27.37 85 VAL C CA 1
ATOM 3661 C C . VAL C 1 82 ? 44.867 67.107 18.227 1.00 27.16 85 VAL C C 1
ATOM 3662 O O . VAL C 1 82 ? 45.912 66.580 17.843 1.00 26.28 85 VAL C O 1
ATOM 3666 N N . ALA C 1 83 ? 44.466 67.088 19.493 1.00 27.74 86 ALA C N 1
ATOM 3667 C CA . ALA C 1 83 ? 45.247 66.432 20.528 1.00 27.68 86 ALA C CA 1
ATOM 3668 C C . ALA C 1 83 ? 45.571 64.992 20.175 1.00 27.07 86 ALA C C 1
ATOM 3669 O O . ALA C 1 83 ? 44.767 64.291 19.559 1.00 26.98 86 ALA C O 1
ATOM 3671 N N . PRO C 1 84 ? 46.766 64.538 20.574 1.00 26.09 87 PRO C N 1
ATOM 3672 C CA . PRO C 1 84 ? 47.320 63.202 20.359 1.00 25.55 87 PRO C CA 1
ATOM 3673 C C . PRO C 1 84 ? 46.900 62.126 21.364 1.00 25.39 87 PRO C C 1
ATOM 3674 O O . PRO C 1 84 ? 46.889 62.359 22.572 1.00 25.26 87 PRO C O 1
ATOM 3678 N N . GLU C 1 85 ? 46.569 60.946 20.847 1.00 25.91 88 GLU C N 1
ATOM 3679 C CA . GLU C 1 85 ? 46.162 59.812 21.670 1.00 26.50 88 GLU C CA 1
ATOM 3680 C C . GLU C 1 85 ? 47.426 59.055 22.064 1.00 26.61 88 GLU C C 1
ATOM 3681 O O . GLU C 1 85 ? 47.843 58.108 21.392 1.00 27.03 88 GLU C O 1
ATOM 3687 N N . VAL C 1 86 ? 48.027 59.494 23.166 1.00 26.62 89 VAL C N 1
ATOM 3688 C CA . VAL C 1 86 ? 49.260 58.924 23.690 1.00 25.81 89 VAL C CA 1
ATOM 3689 C C . VAL C 1 86 ? 49.094 57.587 24.402 1.00 26.01 89 VAL C C 1
ATOM 3690 O O . VAL C 1 86 ? 48.150 57.391 25.174 1.00 25.59 89 VAL C O 1
ATOM 3694 N N . THR C 1 87 ? 50.036 56.678 24.151 1.00 26.07 90 THR C N 1
ATOM 3695 C CA . THR C 1 87 ? 50.018 55.345 24.753 1.00 25.72 90 THR C CA 1
ATOM 3696 C C . THR C 1 87 ? 51.436 54.829 25.005 1.00 24.78 90 THR C C 1
ATOM 3697 O O . THR C 1 87 ? 52.401 55.370 24.464 1.00 23.82 90 THR C O 1
ATOM 3701 N N . VAL C 1 88 ? 51.552 53.781 25.822 1.00 24.23 91 VAL C N 1
ATOM 3702 C CA . VAL C 1 88 ? 52.855 53.199 26.138 1.00 23.81 91 VAL C CA 1
ATOM 3703 C C . VAL C 1 88 ? 52.838 51.716 26.469 1.00 23.70 91 VAL C C 1
ATOM 3704 O O . VAL C 1 88 ? 52.049 51.269 27.293 1.00 23.25 91 VAL C O 1
ATOM 3708 N N . LEU C 1 89 ? 53.724 50.959 25.827 1.00 23.14 92 LEU C N 1
ATOM 3709 C CA . LEU C 1 89 ? 53.841 49.528 26.080 1.00 22.40 92 LEU C CA 1
ATOM 3710 C C . LEU C 1 89 ? 55.158 48.964 25.570 1.00 21.70 92 LEU C C 1
ATOM 3711 O O . LEU C 1 89 ? 55.781 49.523 24.672 1.00 22.95 92 LEU C O 1
ATOM 3716 N N . SER C 1 90 ? 55.587 47.855 26.162 1.00 20.94 93 SER C N 1
ATOM 3717 C CA . SER C 1 90 ? 56.824 47.231 25.741 1.00 19.33 93 SER C CA 1
ATOM 3718 C C . SER C 1 90 ? 56.633 46.730 24.324 1.00 20.73 93 SER C C 1
ATOM 3719 O O . SER C 1 90 ? 55.515 46.692 23.807 1.00 19.89 93 SER C O 1
ATOM 3722 N N . ARG C 1 91 ? 57.735 46.367 23.692 1.00 21.57 94 ARG C N 1
ATOM 3723 C CA . ARG C 1 91 ? 57.683 45.860 22.343 1.00 23.04 94 ARG C CA 1
ATOM 3724 C C . ARG C 1 91 ? 57.684 44.361 22.479 1.00 23.92 94 ARG C C 1
ATOM 3725 O O . ARG C 1 91 ? 57.211 43.638 21.606 1.00 25.68 94 ARG C O 1
ATOM 3733 N N . SER C 1 92 ? 58.209 43.899 23.603 1.00 24.65 95 SER C N 1
ATOM 3734 C CA . SER C 1 92 ? 58.296 42.476 23.858 1.00 24.58 95 SER C CA 1
ATOM 3735 C C . SER C 1 92 ? 57.930 42.183 25.302 1.00 24.59 95 SER C C 1
ATOM 3736 O O . SER C 1 92 ? 58.117 43.022 26.184 1.00 23.21 95 SER C O 1
ATOM 3739 N N . PRO C 1 93 ? 57.399 40.981 25.562 1.00 25.46 96 PRO C N 1
ATOM 3740 C CA . PRO C 1 93 ? 57.006 40.587 26.917 1.00 25.59 96 PRO C CA 1
ATOM 3741 C C . PRO C 1 93 ? 58.145 40.838 27.893 1.00 25.48 96 PRO C C 1
ATOM 3742 O O . PRO C 1 93 ? 59.210 40.238 27.796 1.00 25.00 96 PRO C O 1
ATOM 3746 N N . VAL C 1 94 ? 57.897 41.738 28.834 1.00 26.03 97 VAL C N 1
ATOM 3747 C CA . VAL C 1 94 ? 58.876 42.144 29.832 1.00 25.66 97 VAL C CA 1
ATOM 3748 C C . VAL C 1 94 ? 59.274 41.113 30.890 1.00 26.60 97 VAL C C 1
ATOM 3749 O O . VAL C 1 94 ? 58.446 40.688 31.690 1.00 27.59 97 VAL C O 1
ATOM 3753 N N . ASN C 1 95 ? 60.545 40.714 30.897 1.00 27.93 98 ASN C N 1
ATOM 3754 C CA . ASN C 1 95 ? 61.034 39.771 31.908 1.00 29.03 98 ASN C CA 1
ATOM 3755 C C . ASN C 1 95 ? 62.137 40.486 32.700 1.00 29.58 98 ASN C C 1
ATOM 3756 O O . ASN C 1 95 ? 62.661 41.494 32.242 1.00 30.90 98 ASN C O 1
ATOM 3761 N N . LEU C 1 96 ? 62.492 39.995 33.883 1.00 29.42 99 LEU C N 1
ATOM 3762 C CA . LEU C 1 96 ? 63.522 40.673 34.666 1.00 28.75 99 LEU C CA 1
ATOM 3763 C C . LEU C 1 96 ? 64.946 40.409 34.214 1.00 30.24 99 LEU C C 1
ATOM 3764 O O . LEU C 1 96 ? 65.361 39.258 34.053 1.00 30.91 99 LEU C O 1
ATOM 3769 N N . GLY C 1 97 ? 65.694 41.493 34.015 1.00 31.11 100 GLY C N 1
ATOM 3770 C CA . GLY C 1 97 ? 67.074 41.376 33.582 1.00 32.24 100 GLY C CA 1
ATOM 3771 C C . GLY C 1 97 ? 67.247 41.392 32.071 1.00 33.27 100 GLY C C 1
ATOM 3772 O O . GLY C 1 97 ? 68.270 41.861 31.561 1.00 33.46 100 GLY C O 1
ATOM 3773 N N . GLU C 1 98 ? 66.248 40.891 31.352 1.00 33.30 101 GLU C N 1
ATOM 3774 C CA . GLU C 1 98 ? 66.310 40.848 29.894 1.00 33.69 101 GLU C CA 1
ATOM 3775 C C . GLU C 1 98 ? 65.939 42.207 29.288 1.00 32.77 101 GLU C C 1
ATOM 3776 O O . GLU C 1 98 ? 64.881 42.768 29.585 1.00 32.26 101 GLU C O 1
ATOM 3782 N N . PRO C 1 99 ? 66.821 42.755 28.431 1.00 31.71 102 PRO C N 1
ATOM 3783 C CA . PRO C 1 99 ? 66.652 44.044 27.749 1.00 30.50 102 PRO C CA 1
ATOM 3784 C C . PRO C 1 99 ? 65.328 44.160 26.997 1.00 29.34 102 PRO C C 1
ATOM 3785 O O . PRO C 1 99 ? 64.831 43.181 26.447 1.00 29.46 102 PRO C O 1
ATOM 3789 N N . ASN C 1 100 ? 64.769 45.362 26.964 1.00 28.24 103 ASN C N 1
ATOM 3790 C CA . ASN C 1 100 ? 63.513 45.580 26.265 1.00 27.69 103 ASN C CA 1
ATOM 3791 C C . ASN C 1 100 ? 63.445 47.027 25.784 1.00 27.36 103 ASN C C 1
ATOM 3792 O O . ASN C 1 100 ? 64.341 47.827 26.071 1.00 28.36 103 ASN C O 1
ATOM 3797 N N . ILE C 1 101 ? 62.377 47.358 25.061 1.00 26.20 104 ILE C N 1
ATOM 3798 C CA . ILE C 1 101 ? 62.194 48.699 24.505 1.00 24.09 104 ILE C CA 1
ATOM 3799 C C . ILE C 1 101 ? 60.774 49.206 24.737 1.00 23.73 104 ILE C C 1
ATOM 3800 O O . ILE C 1 101 ? 59.809 48.539 24.376 1.00 24.99 104 ILE C O 1
ATOM 3805 N N . LEU C 1 102 ? 60.654 50.382 25.341 1.00 22.56 105 LEU C N 1
ATOM 3806 C CA . LEU C 1 102 ? 59.357 50.987 25.622 1.00 21.81 105 LEU C CA 1
ATOM 3807 C C . LEU C 1 102 ? 58.896 51.868 24.476 1.00 23.15 105 LEU C C 1
ATOM 3808 O O . LEU C 1 102 ? 59.547 52.869 24.178 1.00 25.53 105 LEU C O 1
ATOM 3813 N N . ILE C 1 103 ? 57.780 51.536 23.836 1.00 22.86 106 ILE C N 1
ATOM 3814 C CA . ILE C 1 103 ? 57.325 52.391 22.742 1.00 24.22 106 ILE C CA 1
ATOM 3815 C C . ILE C 1 103 ? 56.234 53.353 23.167 1.00 24.97 106 ILE C C 1
ATOM 3816 O O . ILE C 1 103 ? 55.211 52.956 23.721 1.00 24.92 106 ILE C O 1
ATOM 3821 N N . CYS C 1 104 ? 56.462 54.628 22.886 1.00 25.78 107 CYS C N 1
ATOM 3822 C CA . CYS C 1 104 ? 55.511 55.670 23.216 1.00 25.75 107 CYS C CA 1
ATOM 3823 C C . CYS C 1 104 ? 54.711 55.995 21.954 1.00 24.94 107 CYS C C 1
ATOM 3824 O O . CYS C 1 104 ? 55.247 56.556 20.996 1.00 24.52 107 CYS C O 1
ATOM 3827 N N . PHE C 1 105 ? 53.435 55.613 21.966 1.00 24.60 108 PHE C N 1
ATOM 3828 C CA . PHE C 1 105 ? 52.510 55.841 20.857 1.00 23.69 108 PHE C CA 1
ATOM 3829 C C . PHE C 1 105 ? 51.922 57.242 20.873 1.00 22.76 108 PHE C C 1
ATOM 3830 O O . PHE C 1 105 ? 51.280 57.644 21.840 1.00 23.36 108 PHE C O 1
ATOM 3838 N N . ILE C 1 106 ? 52.127 57.975 19.792 1.00 21.04 109 ILE C N 1
ATOM 3839 C CA . ILE C 1 106 ? 51.590 59.317 19.665 1.00 20.96 109 ILE C CA 1
ATOM 3840 C C . ILE C 1 106 ? 50.847 59.182 18.348 1.00 22.28 109 ILE C C 1
ATOM 3841 O O . ILE C 1 106 ? 51.435 59.275 17.274 1.00 22.95 109 ILE C O 1
ATOM 3846 N N . ASP C 1 107 ? 49.546 58.930 18.443 1.00 23.74 110 ASP C N 1
ATOM 3847 C CA . ASP C 1 107 ? 48.724 58.688 17.263 1.00 24.35 110 ASP C CA 1
ATOM 3848 C C . ASP C 1 107 ? 47.547 59.644 17.080 1.00 24.23 110 ASP C C 1
ATOM 3849 O O . ASP C 1 107 ? 47.096 60.294 18.022 1.00 23.72 110 ASP C O 1
ATOM 3854 N N . LYS C 1 108 ? 47.066 59.720 15.843 1.00 24.64 111 LYS C N 1
ATOM 3855 C CA . LYS C 1 108 ? 45.933 60.557 15.488 1.00 25.39 111 LYS C CA 1
ATOM 3856 C C . LYS C 1 108 ? 45.977 61.989 16.017 1.00 25.86 111 LYS C C 1
ATOM 3857 O O . LYS C 1 108 ? 45.081 62.401 16.746 1.00 26.96 111 LYS C O 1
ATOM 3863 N N . PHE C 1 109 ? 47.003 62.750 15.666 1.00 25.79 112 PHE C N 1
ATOM 3864 C CA . PHE C 1 109 ? 47.063 64.130 16.118 1.00 26.42 112 PHE C CA 1
ATOM 3865 C C . PHE C 1 109 ? 47.407 65.028 14.933 1.00 27.27 112 PHE C C 1
ATOM 3866 O O . PHE C 1 109 ? 47.547 64.539 13.811 1.00 27.30 112 PHE C O 1
ATOM 3874 N N . SER C 1 110 ? 47.523 66.333 15.185 1.00 27.98 113 SER C N 1
ATOM 3875 C CA . SER C 1 110 ? 47.813 67.330 14.148 1.00 27.80 113 SER C CA 1
ATOM 3876 C C . SER C 1 110 ? 47.704 68.738 14.727 1.00 28.13 113 SER C C 1
ATOM 3877 O O . SER C 1 110 ? 46.902 68.976 15.629 1.00 29.63 113 SER C O 1
ATOM 3880 N N . PRO C 1 111 ? 48.497 69.698 14.211 1.00 27.93 114 PRO C N 1
ATOM 3881 C CA . PRO C 1 111 ? 49.491 69.580 13.136 1.00 28.31 114 PRO C CA 1
ATOM 3882 C C . PRO C 1 111 ? 50.705 68.731 13.519 1.00 28.31 114 PRO C C 1
ATOM 3883 O O . PRO C 1 111 ? 50.767 68.202 14.628 1.00 27.98 114 PRO C O 1
ATOM 3887 N N . PRO C 1 112 ? 51.676 68.575 12.600 1.00 28.85 115 PRO C N 1
ATOM 3888 C CA . PRO C 1 112 ? 52.887 67.778 12.840 1.00 29.24 115 PRO C CA 1
ATOM 3889 C C . PRO C 1 112 ? 54.018 68.464 13.607 1.00 28.93 115 PRO C C 1
ATOM 3890 O O . PRO C 1 112 ? 55.056 68.784 13.031 1.00 29.06 115 PRO C O 1
ATOM 3894 N N . VAL C 1 113 ? 53.815 68.666 14.904 1.00 28.84 116 VAL C N 1
ATOM 3895 C CA . VAL C 1 113 ? 54.810 69.296 15.770 1.00 30.36 116 VAL C CA 1
ATOM 3896 C C . VAL C 1 113 ? 54.539 68.905 17.220 1.00 31.48 116 VAL C C 1
ATOM 3897 O O . VAL C 1 113 ? 53.427 69.086 17.721 1.00 32.52 116 VAL C O 1
ATOM 3901 N N . VAL C 1 114 ? 55.549 68.393 17.910 1.00 32.30 117 VAL C N 1
ATOM 3902 C CA . VAL C 1 114 ? 55.343 67.989 19.293 1.00 32.85 117 VAL C CA 1
ATOM 3903 C C . VAL C 1 114 ? 56.654 67.661 20.018 1.00 33.00 117 VAL C C 1
ATOM 3904 O O . VAL C 1 114 ? 57.541 67.016 19.455 1.00 33.12 117 VAL C O 1
ATOM 3908 N N . ASN C 1 115 ? 56.773 68.122 21.261 1.00 33.00 118 ASN C N 1
ATOM 3909 C CA . ASN C 1 115 ? 57.965 67.870 22.063 1.00 33.92 118 ASN C CA 1
ATOM 3910 C C . ASN C 1 115 ? 57.772 66.606 22.899 1.00 34.91 118 ASN C C 1
ATOM 3911 O O . ASN C 1 115 ? 56.692 66.363 23.445 1.00 34.68 118 ASN C O 1
ATOM 3916 N N . VAL C 1 116 ? 58.815 65.793 22.993 1.00 35.48 119 VAL C N 1
ATOM 3917 C CA . VAL C 1 116 ? 58.722 64.564 23.766 1.00 35.53 119 VAL C CA 1
ATOM 3918 C C . VAL C 1 116 ? 59.944 64.409 24.662 1.00 36.21 119 VAL C C 1
ATOM 3919 O O . VAL C 1 116 ? 60.963 65.074 24.456 1.00 36.91 119 VAL C O 1
ATOM 3923 N N . THR C 1 117 ? 59.836 63.533 25.659 1.00 36.16 120 THR C N 1
ATOM 3924 C CA . THR C 1 117 ? 60.931 63.288 26.592 1.00 35.80 120 THR C CA 1
ATOM 3925 C C . THR C 1 117 ? 60.651 62.077 27.488 1.00 35.42 120 THR C C 1
ATOM 3926 O O . THR C 1 117 ? 59.750 62.111 28.323 1.00 35.27 120 THR C O 1
ATOM 3930 N N . TRP C 1 118 ? 61.409 61.000 27.294 1.00 35.04 121 TRP C N 1
ATOM 3931 C CA . TRP C 1 118 ? 61.235 59.802 28.111 1.00 35.14 121 TRP C CA 1
ATOM 3932 C C . TRP C 1 118 ? 61.649 60.123 29.536 1.00 35.50 121 TRP C C 1
ATOM 3933 O O . TRP C 1 118 ? 62.488 60.996 29.754 1.00 35.12 121 TRP C O 1
ATOM 3944 N N . LEU C 1 119 ? 61.072 59.416 30.502 1.00 36.83 122 LEU C N 1
ATOM 3945 C CA . LEU C 1 119 ? 61.417 59.643 31.900 1.00 39.10 122 LEU C CA 1
ATOM 3946 C C . LEU C 1 119 ? 61.591 58.386 32.738 1.00 39.82 122 LEU C C 1
ATOM 3947 O O . LEU C 1 119 ? 60.642 57.627 32.946 1.00 40.79 122 LEU C O 1
ATOM 3952 N N . ARG C 1 120 ? 62.816 58.168 33.213 1.00 40.30 123 ARG C N 1
ATOM 3953 C CA . ARG C 1 120 ? 63.104 57.021 34.065 1.00 40.26 123 ARG C CA 1
ATOM 3954 C C . ARG C 1 120 ? 63.121 57.523 35.497 1.00 39.35 123 ARG C C 1
ATOM 3955 O O . ARG C 1 120 ? 64.144 57.994 35.993 1.00 38.21 123 ARG C O 1
ATOM 3963 N N . ASN C 1 121 ? 61.981 57.419 36.158 1.00 40.38 124 ASN C N 1
ATOM 3964 C CA . ASN C 1 121 ? 61.868 57.871 37.530 1.00 41.68 124 ASN C CA 1
ATOM 3965 C C . ASN C 1 121 ? 62.158 59.367 37.563 1.00 41.85 124 ASN C C 1
ATOM 3966 O O . ASN C 1 121 ? 63.127 59.802 38.179 1.00 42.84 124 ASN C O 1
ATOM 3971 N N . GLY C 1 122 ? 61.322 60.152 36.880 1.00 42.20 125 GLY C N 1
ATOM 3972 C CA . GLY C 1 122 ? 61.498 61.598 36.840 1.00 41.90 125 GLY C CA 1
ATOM 3973 C C . GLY C 1 122 ? 62.824 62.061 36.249 1.00 42.06 125 GLY C C 1
ATOM 3974 O O . GLY C 1 122 ? 63.046 63.261 36.069 1.00 42.22 125 GLY C O 1
ATOM 3975 N N . ARG C 1 123 ? 63.699 61.114 35.926 1.00 42.00 126 ARG C N 1
ATOM 3976 C CA . ARG C 1 123 ? 65.010 61.433 35.364 1.00 41.96 126 ARG C CA 1
ATOM 3977 C C . ARG C 1 123 ? 64.986 61.441 33.823 1.00 40.58 126 ARG C C 1
ATOM 3978 O O . ARG C 1 123 ? 65.061 60.391 33.188 1.00 40.00 126 ARG C O 1
ATOM 3986 N N . PRO C 1 124 ? 64.881 62.627 33.206 1.00 40.05 127 PRO C N 1
ATOM 3987 C CA . PRO C 1 124 ? 64.857 62.662 31.745 1.00 39.28 127 PRO C CA 1
ATOM 3988 C C . PRO C 1 124 ? 65.972 61.807 31.161 1.00 39.06 127 PRO C C 1
ATOM 3989 O O . PRO C 1 124 ? 67.154 62.113 31.318 1.00 39.53 127 PRO C O 1
ATOM 3993 N N . VAL C 1 125 ? 65.576 60.720 30.507 1.00 38.29 128 VAL C N 1
ATOM 3994 C CA . VAL C 1 125 ? 66.510 59.804 29.869 1.00 38.11 128 VAL C CA 1
ATOM 3995 C C . VAL C 1 125 ? 67.003 60.468 28.590 1.00 37.87 128 VAL C C 1
ATOM 3996 O O . VAL C 1 125 ? 66.223 61.109 27.892 1.00 38.58 128 VAL C O 1
ATOM 4000 N N . THR C 1 126 ? 68.288 60.312 28.281 1.00 38.15 129 THR C N 1
ATOM 4001 C CA . THR C 1 126 ? 68.870 60.908 27.072 1.00 36.98 129 THR C CA 1
ATOM 4002 C C . THR C 1 126 ? 69.561 59.875 26.174 1.00 36.20 129 THR C C 1
ATOM 4003 O O . THR C 1 126 ? 69.826 60.142 25.001 1.00 36.43 129 THR C O 1
ATOM 4007 N N . GLU C 1 127 ? 69.835 58.693 26.724 1.00 35.74 130 GLU C N 1
ATOM 4008 C CA . GLU C 1 127 ? 70.493 57.627 25.974 1.00 35.22 130 GLU C CA 1
ATOM 4009 C C . GLU C 1 127 ? 69.562 56.459 25.649 1.00 34.10 130 GLU C C 1
ATOM 4010 O O . GLU C 1 127 ? 68.538 56.251 26.308 1.00 32.46 130 GLU C O 1
ATOM 4016 N N . GLY C 1 128 ? 69.932 55.690 24.630 1.00 32.82 131 GLY C N 1
ATOM 4017 C CA . GLY C 1 128 ? 69.132 54.546 24.239 1.00 31.12 131 GLY C CA 1
ATOM 4018 C C . GLY C 1 128 ? 67.776 54.926 23.679 1.00 30.60 131 GLY C C 1
ATOM 4019 O O . GLY C 1 128 ? 66.922 54.062 23.477 1.00 31.45 131 GLY C O 1
ATOM 4020 N N . VAL C 1 129 ? 67.571 56.214 23.421 1.00 30.14 132 VAL C N 1
ATOM 4021 C CA . VAL C 1 129 ? 66.301 56.690 22.874 1.00 28.25 132 VAL C CA 1
ATOM 4022 C C . VAL C 1 129 ? 66.374 56.893 21.366 1.00 27.90 132 VAL C C 1
ATOM 4023 O O . VAL C 1 129 ? 67.443 57.130 20.814 1.00 28.36 132 VAL C O 1
ATOM 4027 N N . SER C 1 130 ? 65.230 56.788 20.706 1.00 27.96 133 SER C N 1
ATOM 4028 C CA . SER C 1 130 ? 65.146 56.991 19.265 1.00 28.27 133 SER C CA 1
ATOM 4029 C C . SER C 1 130 ? 63.737 57.501 18.937 1.00 28.16 133 SER C C 1
ATOM 4030 O O . SER C 1 130 ? 62.838 57.438 19.778 1.00 27.54 133 SER C O 1
ATOM 4033 N N . GLU C 1 131 ? 63.534 57.985 17.718 1.00 27.27 134 GLU C N 1
ATOM 4034 C CA . GLU C 1 131 ? 62.234 58.518 17.361 1.00 26.10 134 GLU C CA 1
ATOM 4035 C C . GLU C 1 131 ? 62.066 58.659 15.861 1.00 25.70 134 GLU C C 1
ATOM 4036 O O . GLU C 1 131 ? 62.982 59.090 15.160 1.00 26.18 134 GLU C O 1
ATOM 4042 N N . THR C 1 132 ? 60.883 58.309 15.375 1.00 24.98 135 THR C N 1
ATOM 4043 C CA . THR C 1 132 ? 60.597 58.417 13.962 1.00 24.39 135 THR C CA 1
ATOM 4044 C C . THR C 1 132 ? 60.111 59.821 13.654 1.00 25.34 135 THR C C 1
ATOM 4045 O O . THR C 1 132 ? 59.877 60.625 14.559 1.00 26.11 135 THR C O 1
ATOM 4049 N N . VAL C 1 133 ? 59.962 60.092 12.361 1.00 25.91 136 VAL C N 1
ATOM 4050 C CA . VAL C 1 133 ? 59.503 61.373 11.839 1.00 24.63 136 VAL C CA 1
ATOM 4051 C C . VAL C 1 133 ? 57.983 61.366 11.780 1.00 23.12 136 VAL C C 1
ATOM 4052 O O . VAL C 1 133 ? 57.360 60.310 11.835 1.00 24.27 136 VAL C O 1
ATOM 4056 N N . PHE C 1 134 ? 57.381 62.538 11.651 1.00 21.80 137 PHE C N 1
ATOM 4057 C CA . PHE C 1 134 ? 55.933 62.615 11.589 1.00 20.14 137 PHE C CA 1
ATOM 4058 C C . PHE C 1 134 ? 55.375 61.692 10.522 1.00 19.26 137 PHE C C 1
ATOM 4059 O O . PHE C 1 134 ? 55.617 61.871 9.329 1.00 18.93 137 PHE C O 1
ATOM 4067 N N . LEU C 1 135 ? 54.634 60.690 10.969 1.00 18.95 138 LEU C N 1
ATOM 4068 C CA . LEU C 1 135 ? 54.047 59.718 10.061 1.00 20.81 138 LEU C CA 1
ATOM 4069 C C . LEU C 1 135 ? 52.601 60.057 9.733 1.00 22.10 138 LEU C C 1
ATOM 4070 O O . LEU C 1 135 ? 51.806 60.350 10.614 1.00 21.84 138 LEU C O 1
ATOM 4075 N N . PRO C 1 136 ? 52.239 60.020 8.450 1.00 24.28 139 PRO C N 1
ATOM 4076 C CA . PRO C 1 136 ? 50.848 60.347 8.147 1.00 25.93 139 PRO C CA 1
ATOM 4077 C C . PRO C 1 136 ? 49.867 59.201 8.379 1.00 28.02 139 PRO C C 1
ATOM 4078 O O . PRO C 1 136 ? 50.227 58.020 8.323 1.00 27.70 139 PRO C O 1
ATOM 4082 N N . ARG C 1 137 ? 48.622 59.576 8.644 1.00 30.31 140 ARG C N 1
ATOM 4083 C CA . ARG C 1 137 ? 47.548 58.626 8.854 1.00 32.17 140 ARG C CA 1
ATOM 4084 C C . ARG C 1 137 ? 46.566 58.727 7.694 1.00 33.35 140 ARG C C 1
ATOM 4085 O O . ARG C 1 137 ? 46.566 59.705 6.947 1.00 33.98 140 ARG C O 1
ATOM 4093 N N . ASP C 1 138 ? 45.738 57.705 7.541 1.00 33.86 141 ASP C N 1
ATOM 4094 C CA . ASP C 1 138 ? 44.759 57.672 6.475 1.00 34.10 141 ASP C CA 1
ATOM 4095 C C . ASP C 1 138 ? 43.703 58.728 6.765 1.00 33.36 141 ASP C C 1
ATOM 4096 O O . ASP C 1 138 ? 43.026 59.218 5.861 1.00 31.62 141 ASP C O 1
ATOM 4101 N N . ASP C 1 139 ? 43.584 59.077 8.042 1.00 33.94 142 ASP C N 1
ATOM 4102 C CA . ASP C 1 139 ? 42.626 60.078 8.500 1.00 34.52 142 ASP C CA 1
ATOM 4103 C C . ASP C 1 139 ? 43.269 61.468 8.413 1.00 33.83 142 ASP C C 1
ATOM 4104 O O . ASP C 1 139 ? 42.940 62.376 9.181 1.00 33.82 142 ASP C O 1
ATOM 4109 N N . HIS C 1 140 ? 44.213 61.601 7.486 1.00 33.05 143 HIS C N 1
ATOM 4110 C CA . HIS C 1 140 ? 44.938 62.841 7.242 1.00 31.24 143 HIS C CA 1
ATOM 4111 C C . HIS C 1 140 ? 45.529 63.513 8.484 1.00 30.22 143 HIS C C 1
ATOM 4112 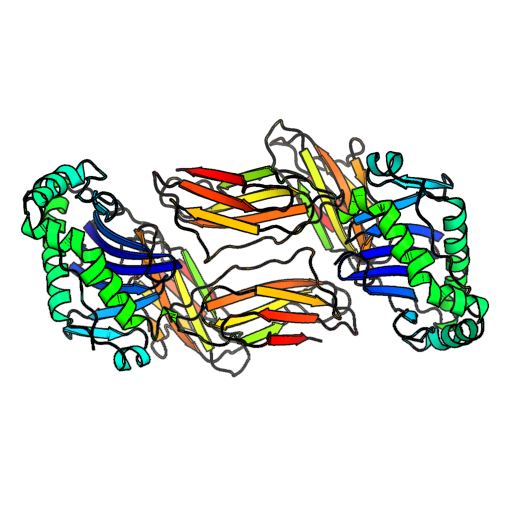O O . HIS C 1 140 ? 45.719 64.731 8.515 1.00 30.19 143 HIS C O 1
ATOM 4119 N N . LEU C 1 141 ? 45.827 62.711 9.501 1.00 28.56 144 LEU C N 1
ATOM 4120 C CA . LEU C 1 141 ? 46.428 63.219 10.730 1.00 27.88 144 LEU C CA 1
ATOM 4121 C C . LEU C 1 141 ? 47.848 62.678 10.792 1.00 27.50 144 LEU C C 1
ATOM 4122 O O . LEU C 1 141 ? 48.409 62.300 9.767 1.00 28.46 144 LEU C O 1
ATOM 4127 N N . PHE C 1 142 ? 48.427 62.635 11.990 1.00 26.26 145 PHE C N 1
ATOM 4128 C CA . PHE C 1 142 ? 49.778 62.126 12.145 1.00 24.71 145 PHE C CA 1
ATOM 4129 C C . PHE C 1 142 ? 49.992 61.135 13.265 1.00 24.09 145 PHE C C 1
ATOM 4130 O O . PHE C 1 142 ? 49.315 61.153 14.286 1.00 25.28 145 PHE C O 1
ATOM 4138 N N . ARG C 1 143 ? 50.976 60.273 13.046 1.00 23.73 146 ARG C N 1
ATOM 4139 C CA . ARG C 1 143 ? 51.350 59.214 13.961 1.00 21.49 146 ARG C CA 1
ATOM 4140 C C . ARG C 1 143 ? 52.846 59.400 14.175 1.00 20.65 146 ARG C C 1
ATOM 4141 O O . ARG C 1 143 ? 53.533 59.934 13.312 1.00 20.43 146 ARG C O 1
ATOM 4149 N N . LYS C 1 144 ? 53.353 58.986 15.324 1.00 19.78 147 LYS C N 1
ATOM 4150 C CA . LYS C 1 144 ? 54.771 59.143 15.602 1.00 19.10 147 LYS C CA 1
ATOM 4151 C C . LYS C 1 144 ? 55.125 58.148 16.688 1.00 19.71 147 LYS C C 1
ATOM 4152 O O . LYS C 1 144 ? 54.333 57.909 17.594 1.00 20.51 147 LYS C O 1
ATOM 4158 N N . PHE C 1 145 ? 56.302 57.542 16.575 1.00 20.16 148 PHE C N 1
ATOM 4159 C CA . PHE C 1 145 ? 56.747 56.576 17.565 1.00 18.64 148 PHE C CA 1
ATOM 4160 C C . PHE C 1 145 ? 58.047 57.022 18.186 1.00 19.31 148 PHE C C 1
ATOM 4161 O O . PHE C 1 145 ? 58.926 57.542 17.502 1.00 18.40 148 PHE C O 1
ATOM 4169 N N . HIS C 1 146 ? 58.168 56.806 19.490 1.00 20.73 149 HIS C N 1
ATOM 4170 C CA . HIS C 1 146 ? 59.381 57.143 20.209 1.00 21.41 149 HIS C CA 1
ATOM 4171 C C . HIS C 1 146 ? 59.858 55.897 20.934 1.00 21.40 149 HIS C C 1
ATOM 4172 O O . HIS C 1 146 ? 59.046 55.095 21.401 1.00 20.90 149 HIS C O 1
ATOM 4179 N N . TYR C 1 147 ? 61.175 55.725 21.021 1.00 20.96 150 TYR C N 1
ATOM 4180 C CA . TYR C 1 147 ? 61.724 54.540 21.664 1.00 20.41 150 TYR C CA 1
ATOM 4181 C C . TYR C 1 147 ? 62.761 54.759 22.749 1.00 19.85 150 TYR C C 1
ATOM 4182 O O . TYR C 1 147 ? 63.627 55.629 22.646 1.00 18.30 150 TYR C O 1
ATOM 4191 N N . LEU C 1 148 ? 62.670 53.917 23.775 1.00 20.74 151 LEU C N 1
ATOM 4192 C CA . LEU C 1 148 ? 63.553 53.974 24.930 1.00 21.88 151 LEU C CA 1
ATOM 4193 C C . LEU C 1 148 ? 64.036 52.607 25.389 1.00 22.16 151 LEU C C 1
ATOM 4194 O O . LEU C 1 148 ? 63.254 51.808 25.886 1.00 22.67 151 LEU C O 1
ATOM 4199 N N . THR C 1 149 ? 65.326 52.345 25.232 1.00 22.72 152 THR C N 1
ATOM 4200 C CA . THR C 1 149 ? 65.893 51.075 25.654 1.00 22.60 152 THR C CA 1
ATOM 4201 C C . THR C 1 149 ? 66.014 51.098 27.167 1.00 23.65 152 THR C C 1
ATOM 4202 O O . THR C 1 149 ? 66.367 52.129 27.747 1.00 24.11 152 THR C O 1
ATOM 4206 N N . PHE C 1 150 ? 65.738 49.968 27.807 1.00 23.18 153 PHE C N 1
ATOM 4207 C CA . PHE C 1 150 ? 65.846 49.901 29.256 1.00 23.57 153 PHE C CA 1
ATOM 4208 C C . PHE C 1 150 ? 66.020 48.467 29.720 1.00 22.89 153 PHE C C 1
ATOM 4209 O O . PHE C 1 150 ? 65.775 47.533 28.966 1.00 22.05 153 PHE C O 1
ATOM 4217 N N . LEU C 1 151 ? 66.470 48.307 30.960 1.00 22.88 154 LEU C N 1
ATOM 4218 C CA . LEU C 1 151 ? 66.646 46.993 31.548 1.00 23.56 154 LEU C CA 1
ATOM 4219 C C . LEU C 1 151 ? 65.556 46.957 32.607 1.00 26.34 154 LEU C C 1
ATOM 4220 O O . LEU C 1 151 ? 65.598 47.712 33.572 1.00 26.11 154 LEU C O 1
ATOM 4225 N N . PRO C 1 152 ? 64.544 46.096 32.427 1.00 29.00 155 PRO C N 1
ATOM 4226 C CA . PRO C 1 152 ? 63.456 46.018 33.401 1.00 31.21 155 PRO C CA 1
ATOM 4227 C C . PRO C 1 152 ? 63.904 45.743 34.825 1.00 32.69 155 PRO C C 1
ATOM 4228 O O . PRO C 1 152 ? 64.644 44.798 35.092 1.00 33.05 155 PRO C O 1
ATOM 4232 N N . SER C 1 153 ? 63.443 46.588 35.735 1.00 35.05 156 SER C N 1
ATOM 4233 C CA . SER C 1 153 ? 63.751 46.445 37.152 1.00 37.56 156 SER C CA 1
ATOM 4234 C C . SER C 1 153 ? 62.411 46.581 37.858 1.00 38.93 156 SER C C 1
ATOM 4235 O O . SER C 1 153 ? 61.466 47.153 37.307 1.00 39.09 156 SER C O 1
ATOM 4238 N N . THR C 1 154 ? 62.317 46.051 39.067 1.00 40.64 157 THR C N 1
ATOM 4239 C CA . THR C 1 154 ? 61.068 46.164 39.793 1.00 42.45 157 THR C CA 1
ATOM 4240 C C . THR C 1 154 ? 60.938 47.582 40.328 1.00 43.72 157 THR C C 1
ATOM 4241 O O . THR C 1 154 ? 59.942 48.267 40.074 1.00 44.68 157 THR C O 1
ATOM 4245 N N . ASP C 1 155 ? 61.955 48.034 41.053 1.00 44.12 158 ASP C N 1
ATOM 4246 C CA . ASP C 1 155 ? 61.914 49.369 41.631 1.00 44.96 158 ASP C CA 1
ATOM 4247 C C . ASP C 1 155 ? 61.700 50.509 40.632 1.00 44.04 158 ASP C C 1
ATOM 4248 O O . ASP C 1 155 ? 60.922 51.430 40.900 1.00 44.49 158 ASP C O 1
ATOM 4253 N N . ASP C 1 156 ? 62.349 50.449 39.475 1.00 42.64 159 ASP C N 1
ATOM 4254 C CA . ASP C 1 156 ? 62.188 51.537 38.520 1.00 41.83 159 ASP C CA 1
ATOM 4255 C C . ASP C 1 156 ? 60.766 51.780 38.011 1.00 42.05 159 ASP C C 1
ATOM 4256 O O . ASP C 1 156 ? 59.843 50.994 38.254 1.00 41.56 159 ASP C O 1
ATOM 4261 N N . PHE C 1 157 ? 60.607 52.909 37.325 1.00 42.11 160 PHE C N 1
ATOM 4262 C CA . PHE C 1 157 ? 59.334 53.328 36.744 1.00 42.00 160 PHE C CA 1
ATOM 4263 C C . PHE C 1 157 ? 59.582 54.410 35.694 1.00 41.21 160 PHE C C 1
ATOM 4264 O O . PHE C 1 157 ? 60.418 55.304 35.885 1.00 40.37 160 PHE C O 1
ATOM 4272 N N . TYR C 1 158 ? 58.854 54.329 34.584 1.00 39.45 161 TYR C N 1
ATOM 4273 C CA . TYR C 1 158 ? 59.036 55.305 33.525 1.00 37.58 161 TYR C CA 1
ATOM 4274 C C . TYR C 1 158 ? 57.786 56.084 33.165 1.00 37.16 161 TYR C C 1
ATOM 4275 O O . TYR C 1 158 ? 56.685 55.792 33.628 1.00 36.54 161 TYR C O 1
ATOM 4284 N N . ASP C 1 159 ? 57.990 57.082 32.313 1.00 37.12 162 ASP C N 1
ATOM 4285 C CA . ASP C 1 159 ? 56.924 57.939 31.836 1.00 37.26 162 ASP C CA 1
ATOM 4286 C C . ASP C 1 159 ? 57.293 58.516 30.483 1.00 37.25 162 ASP C C 1
ATOM 4287 O O . ASP C 1 159 ? 58.474 58.574 30.123 1.00 37.68 162 ASP C O 1
ATOM 4292 N N . CYS C 1 160 ? 56.274 58.931 29.733 1.00 36.25 163 CYS C N 1
ATOM 4293 C CA . CYS C 1 160 ? 56.482 59.546 28.430 1.00 35.62 163 CYS C CA 1
ATOM 4294 C C . CYS C 1 160 ? 55.705 60.863 28.417 1.00 36.48 163 CYS C C 1
ATOM 4295 O O . CYS C 1 160 ? 54.485 60.864 28.558 1.00 35.78 163 CYS C O 1
ATOM 4298 N N . GLU C 1 161 ? 56.412 61.983 28.279 1.00 38.14 164 GLU C N 1
ATOM 4299 C CA . GLU C 1 161 ? 55.761 63.292 28.265 1.00 39.86 164 GLU C CA 1
ATOM 4300 C C . GLU C 1 161 ? 55.545 63.844 26.857 1.00 41.22 164 GLU C C 1
ATOM 4301 O O . GLU C 1 161 ? 56.492 64.002 26.080 1.00 42.10 164 GLU C O 1
ATOM 4307 N N . VAL C 1 162 ? 54.293 64.154 26.533 1.00 42.15 165 VAL C N 1
ATOM 4308 C CA . VAL C 1 162 ? 53.968 64.685 25.217 1.00 43.10 165 VAL C CA 1
ATOM 4309 C C . VAL C 1 162 ? 53.205 66.003 25.280 1.00 43.61 165 VAL C C 1
ATOM 4310 O O . VAL C 1 162 ? 52.077 66.038 25.769 1.00 44.12 165 VAL C O 1
ATOM 4314 N N . ASP C 1 163 ? 53.832 67.072 24.777 1.00 44.09 166 ASP C N 1
ATOM 4315 C CA . ASP C 1 163 ? 53.244 68.425 24.746 1.00 44.00 166 ASP C CA 1
ATOM 4316 C C . ASP C 1 163 ? 52.906 68.819 23.303 1.00 43.80 166 ASP C C 1
ATOM 4317 O O . ASP C 1 163 ? 53.789 68.939 22.453 1.00 44.31 166 ASP C O 1
ATOM 4322 N N . HIS C 1 164 ? 51.622 69.034 23.044 1.00 43.32 167 HIS C N 1
ATOM 4323 C CA . HIS C 1 164 ? 51.149 69.408 21.714 1.00 42.22 167 HIS C CA 1
ATOM 4324 C C . HIS C 1 164 ? 50.205 70.601 21.859 1.00 41.95 167 HIS C C 1
ATOM 4325 O O . HIS C 1 164 ? 49.517 70.733 22.877 1.00 42.12 167 HIS C O 1
ATOM 4332 N N . TRP C 1 165 ? 50.172 71.479 20.860 1.00 41.36 168 TRP C N 1
ATOM 4333 C CA . TRP C 1 165 ? 49.295 72.641 20.948 1.00 41.11 168 TRP C CA 1
ATOM 4334 C C . TRP C 1 165 ? 47.821 72.244 21.103 1.00 41.32 168 TRP C C 1
ATOM 4335 O O . TRP C 1 165 ? 46.954 73.103 21.250 1.00 42.09 168 TRP C O 1
ATOM 4346 N N . GLY C 1 166 ? 47.542 70.943 21.090 1.00 41.56 169 GLY C N 1
ATOM 4347 C CA . GLY C 1 166 ? 46.172 70.477 21.239 1.00 42.27 169 GLY C CA 1
ATOM 4348 C C . GLY C 1 166 ? 45.834 70.055 22.661 1.00 42.68 169 GLY C C 1
ATOM 4349 O O . GLY C 1 166 ? 44.743 69.556 22.934 1.00 41.91 169 GLY C O 1
ATOM 4350 N N . LEU C 1 167 ? 46.780 70.262 23.572 1.00 44.11 170 LEU C N 1
ATOM 4351 C CA . LEU C 1 167 ? 46.600 69.912 24.982 1.00 45.10 170 LEU C CA 1
ATOM 4352 C C . LEU C 1 167 ? 46.800 71.135 25.865 1.00 46.10 170 LEU C C 1
ATOM 4353 O O . LEU C 1 167 ? 47.720 71.937 25.647 1.00 45.85 170 LEU C O 1
ATOM 4358 N N . GLU C 1 168 ? 45.930 71.281 26.860 1.00 47.29 171 GLU C N 1
ATOM 4359 C CA . GLU C 1 168 ? 46.023 72.405 27.786 1.00 48.50 171 GLU C CA 1
ATOM 4360 C C . GLU C 1 168 ? 47.376 72.341 28.514 1.00 48.51 171 GLU C C 1
ATOM 4361 O O . GLU C 1 168 ? 48.141 73.312 28.511 1.00 48.22 171 GLU C O 1
ATOM 4367 N N . GLU C 1 169 ? 47.664 71.181 29.109 1.00 48.66 172 GLU C N 1
ATOM 4368 C CA . GLU C 1 169 ? 48.926 70.928 29.816 1.00 48.37 172 GLU C CA 1
ATOM 4369 C C . GLU C 1 169 ? 49.531 69.659 29.219 1.00 47.42 172 GLU C C 1
ATOM 4370 O O . GLU C 1 169 ? 48.795 68.737 28.850 1.00 47.25 172 GLU C O 1
ATOM 4376 N N . PRO C 1 170 ? 50.873 69.585 29.121 1.00 46.62 173 PRO C N 1
ATOM 4377 C CA . PRO C 1 170 ? 51.497 68.388 28.550 1.00 46.21 173 PRO C CA 1
ATOM 4378 C C . PRO C 1 170 ? 50.764 67.122 28.993 1.00 46.32 173 PRO C C 1
ATOM 4379 O O . PRO C 1 170 ? 50.146 67.097 30.060 1.00 46.41 173 PRO C O 1
ATOM 4383 N N . LEU C 1 171 ? 50.815 66.087 28.160 1.00 45.80 174 LEU C N 1
ATOM 4384 C CA . LEU C 1 171 ? 50.156 64.821 28.467 1.00 45.21 174 LEU C CA 1
ATOM 4385 C C . LEU C 1 171 ? 51.253 63.821 28.795 1.00 45.52 174 LEU C C 1
ATOM 4386 O O . LEU C 1 171 ? 52.143 63.587 27.973 1.00 46.13 174 LEU C O 1
ATOM 4391 N N . ARG C 1 172 ? 51.195 63.246 29.997 1.00 45.87 175 ARG C N 1
ATOM 4392 C CA . ARG C 1 172 ? 52.203 62.279 30.443 1.00 46.35 175 ARG C CA 1
ATOM 4393 C C . ARG C 1 172 ? 51.607 60.908 30.764 1.00 45.26 175 ARG C C 1
ATOM 4394 O O . ARG C 1 172 ? 50.928 60.746 31.779 1.00 44.88 175 ARG C O 1
ATOM 4402 N N . LYS C 1 173 ? 51.857 59.929 29.898 1.00 44.23 176 LYS C N 1
ATOM 4403 C CA . LYS C 1 173 ? 51.364 58.574 30.123 1.00 42.80 176 LYS C CA 1
ATOM 4404 C C . LYS C 1 173 ? 52.357 57.872 31.024 1.00 41.69 176 LYS C C 1
ATOM 4405 O O . LYS C 1 173 ? 53.518 58.276 31.105 1.00 42.01 176 LYS C O 1
ATOM 4411 N N . HIS C 1 174 ? 51.913 56.812 31.689 1.00 40.76 177 HIS C N 1
ATOM 4412 C CA . HIS C 1 174 ? 52.781 56.124 32.628 1.00 39.75 177 HIS C CA 1
ATOM 4413 C C . HIS C 1 174 ? 52.968 54.634 32.414 1.00 38.64 177 HIS C C 1
ATOM 4414 O O . HIS C 1 174 ? 52.056 53.930 31.996 1.00 38.33 177 HIS C O 1
ATOM 4421 N N . TRP C 1 175 ? 54.168 54.159 32.721 1.00 38.35 178 TRP C N 1
ATOM 4422 C CA . TRP C 1 175 ? 54.480 52.742 32.609 1.00 37.24 178 TRP C CA 1
ATOM 4423 C C . TRP C 1 175 ? 55.537 52.325 33.630 1.00 37.49 178 TRP C C 1
ATOM 4424 O O . TRP C 1 175 ? 56.603 52.944 33.737 1.00 37.11 178 TRP C O 1
ATOM 4435 N N . GLU C 1 176 ? 55.236 51.262 34.366 1.00 37.37 179 GLU C N 1
ATOM 4436 C CA . GLU C 1 176 ? 56.161 50.732 35.358 1.00 37.74 179 GLU C CA 1
ATOM 4437 C C . GLU C 1 176 ? 55.954 49.216 35.467 1.00 37.54 179 GLU C C 1
ATOM 4438 O O . GLU C 1 176 ? 54.861 48.709 35.200 1.00 37.30 179 GLU C O 1
ATOM 4444 N N . PHE C 1 177 ? 57.006 48.491 35.837 1.00 37.86 180 PHE C N 1
ATOM 4445 C CA . PHE C 1 177 ? 56.904 47.044 35.952 1.00 38.38 180 PHE C CA 1
ATOM 4446 C C . PHE C 1 177 ? 56.157 46.676 37.220 1.00 38.60 180 PHE C C 1
ATOM 4447 O O . PHE C 1 177 ? 55.167 45.921 37.112 1.00 39.36 180 PHE C O 1
ATOM 4455 N N . ARG D 2 1 ? 52.185 82.645 14.097 1.00 46.06 4 ARG D N 1
ATOM 4456 C CA . ARG D 2 1 ? 51.941 81.741 15.269 1.00 46.63 4 ARG D CA 1
ATOM 4457 C C . ARG D 2 1 ? 50.742 80.773 15.188 1.00 47.15 4 ARG D C 1
ATOM 4458 O O . ARG D 2 1 ? 50.540 79.961 16.098 1.00 47.02 4 ARG D O 1
ATOM 4466 N N . PRO D 2 2 ? 49.915 80.931 14.188 1.00 47.34 5 PRO D N 1
ATOM 4467 C CA . PRO D 2 2 ? 48.717 80.038 13.930 1.00 46.91 5 PRO D CA 1
ATOM 4468 C C . PRO D 2 2 ? 48.942 78.655 13.178 1.00 46.20 5 PRO D C 1
ATOM 4469 O O . PRO D 2 2 ? 48.023 77.819 13.196 1.00 46.51 5 PRO D O 1
ATOM 4473 N N . ARG D 2 3 ? 50.086 78.393 12.538 1.00 45.43 6 ARG D N 1
ATOM 4474 C CA . ARG D 2 3 ? 50.360 77.090 11.854 1.00 43.82 6 ARG D CA 1
ATOM 4475 C C . ARG D 2 3 ? 49.526 76.779 10.622 1.00 42.11 6 ARG D C 1
ATOM 4476 O O . ARG D 2 3 ? 48.405 76.324 10.793 1.00 41.32 6 ARG D O 1
ATOM 4484 N N . PHE D 2 4 ? 50.044 76.989 9.368 1.00 41.10 7 PHE D N 1
ATOM 4485 C CA . PHE D 2 4 ? 49.342 76.710 8.118 1.00 39.39 7 PHE D CA 1
ATOM 4486 C C . PHE D 2 4 ? 50.015 75.541 7.408 1.00 37.93 7 PHE D C 1
ATOM 4487 O O . PHE D 2 4 ? 51.133 75.683 6.895 1.00 37.31 7 PHE D O 1
ATOM 4495 N N . LEU D 2 5 ? 49.327 74.390 7.396 1.00 37.80 8 LEU D N 1
ATOM 4496 C CA . LEU D 2 5 ? 49.887 73.160 6.832 1.00 38.27 8 LEU D CA 1
ATOM 4497 C C . LEU D 2 5 ? 49.487 72.827 5.396 1.00 37.99 8 LEU D C 1
ATOM 4498 O O . LEU D 2 5 ? 48.451 73.273 4.914 1.00 37.77 8 LEU D O 1
ATOM 4503 N N . TRP D 2 6 ? 50.319 72.027 4.728 1.00 37.34 9 TRP D N 1
ATOM 4504 C CA . TRP D 2 6 ? 50.056 71.600 3.354 1.00 37.09 9 TRP D CA 1
ATOM 4505 C C . TRP D 2 6 ? 50.436 70.130 3.152 1.00 35.84 9 TRP D C 1
ATOM 4506 O O . TRP D 2 6 ? 51.603 69.810 2.932 1.00 36.69 9 TRP D O 1
ATOM 4517 N N . GLN D 2 7 ? 49.457 69.233 3.228 1.00 34.14 10 GLN D N 1
ATOM 4518 C CA . GLN D 2 7 ? 49.734 67.809 3.045 1.00 31.88 10 GLN D CA 1
ATOM 4519 C C . GLN D 2 7 ? 49.591 67.371 1.600 1.00 30.77 10 GLN D C 1
ATOM 4520 O O . GLN D 2 7 ? 48.687 67.807 0.878 1.00 30.16 10 GLN D O 1
ATOM 4526 N N . LEU D 2 8 ? 50.483 66.483 1.191 1.00 29.57 11 LEU D N 1
ATOM 4527 C CA . LEU D 2 8 ? 50.466 65.971 -0.167 1.00 28.28 11 LEU D CA 1
ATOM 4528 C C . LEU D 2 8 ? 50.682 64.465 -0.183 1.00 26.63 11 LEU D C 1
ATOM 4529 O O . LEU D 2 8 ? 51.570 63.949 0.494 1.00 25.92 11 LEU D O 1
ATOM 4534 N N . LYS D 2 9 ? 49.874 63.761 -0.962 1.00 25.10 12 LYS D N 1
ATOM 4535 C CA . LYS D 2 9 ? 49.994 62.317 -1.044 1.00 24.66 12 LYS D CA 1
ATOM 4536 C C . LYS D 2 9 ? 49.938 61.741 -2.461 1.00 25.70 12 LYS D C 1
ATOM 4537 O O . LYS D 2 9 ? 49.011 62.006 -3.234 1.00 26.01 12 LYS D O 1
ATOM 4543 N N . PHE D 2 10 ? 50.954 60.954 -2.790 1.00 25.14 13 PHE D N 1
ATOM 4544 C CA . PHE D 2 10 ? 51.029 60.286 -4.076 1.00 25.32 13 PHE D CA 1
ATOM 4545 C C . PHE D 2 10 ? 50.910 58.815 -3.713 1.00 24.71 13 PHE D C 1
ATOM 4546 O O . PHE D 2 10 ? 51.892 58.172 -3.340 1.00 25.43 13 PHE D O 1
ATOM 4554 N N . GLU D 2 11 ? 49.710 58.278 -3.817 1.00 23.46 14 GLU D N 1
ATOM 4555 C CA . GLU D 2 11 ? 49.511 56.897 -3.435 1.00 23.56 14 GLU D CA 1
ATOM 4556 C C . GLU D 2 11 ? 49.189 55.926 -4.550 1.00 23.66 14 GLU D C 1
ATOM 4557 O O . GLU D 2 11 ? 48.476 56.251 -5.498 1.00 24.73 14 GLU D O 1
ATOM 4563 N N . CYS D 2 12 ? 49.717 54.716 -4.411 1.00 21.67 15 CYS D N 1
ATOM 4564 C CA . CYS D 2 12 ? 49.498 53.659 -5.378 1.00 20.50 15 CYS D CA 1
ATOM 4565 C C . CYS D 2 12 ? 48.789 52.484 -4.716 1.00 19.19 15 CYS D C 1
ATOM 4566 O O . CYS D 2 12 ? 49.215 52.009 -3.667 1.00 19.48 15 CYS D O 1
ATOM 4569 N N . HIS D 2 13 ? 47.703 52.024 -5.327 1.00 19.05 16 HIS D N 1
ATOM 4570 C CA . HIS D 2 13 ? 46.933 50.909 -4.781 1.00 19.01 16 HIS D CA 1
ATOM 4571 C C . HIS D 2 13 ? 47.009 49.687 -5.690 1.00 19.10 16 HIS D C 1
ATOM 4572 O O . HIS D 2 13 ? 46.807 49.780 -6.898 1.00 19.66 16 HIS D O 1
ATOM 4579 N N . PHE D 2 14 ? 47.272 48.531 -5.105 1.00 19.26 17 PHE D N 1
ATOM 4580 C CA . PHE D 2 14 ? 47.412 47.325 -5.901 1.00 19.59 17 PHE D CA 1
ATOM 4581 C C . PHE D 2 14 ? 46.477 46.194 -5.490 1.00 21.63 17 PHE D C 1
ATOM 4582 O O . PHE D 2 14 ? 46.384 45.835 -4.312 1.00 22.72 17 PHE D O 1
ATOM 4590 N N . PHE D 2 15 ? 45.808 45.610 -6.474 1.00 22.75 18 PHE D N 1
ATOM 4591 C CA . PHE D 2 15 ? 44.896 44.507 -6.218 1.00 24.04 18 PHE D CA 1
ATOM 4592 C C . PHE D 2 15 ? 45.360 43.284 -7.002 1.00 24.86 18 PHE D C 1
ATOM 4593 O O . PHE D 2 15 ? 45.710 43.394 -8.178 1.00 23.90 18 PHE D O 1
ATOM 4601 N N . ASN D 2 16 ? 45.346 42.121 -6.349 1.00 25.85 19 ASN D N 1
ATOM 4602 C CA . ASN D 2 16 ? 45.774 40.881 -6.989 1.00 25.62 19 ASN D CA 1
ATOM 4603 C C . ASN D 2 16 ? 47.203 41.093 -7.496 1.00 26.51 19 ASN D C 1
ATOM 4604 O O . ASN D 2 16 ? 47.502 40.846 -8.664 1.00 27.08 19 ASN D O 1
ATOM 4609 N N . GLY D 2 17 ? 48.086 41.550 -6.612 1.00 27.44 20 GLY D N 1
ATOM 4610 C CA . GLY D 2 17 ? 49.460 41.817 -7.012 1.00 27.85 20 GLY D CA 1
ATOM 4611 C C . GLY D 2 17 ? 49.513 43.167 -7.705 1.00 27.73 20 GLY D C 1
ATOM 4612 O O . GLY D 2 17 ? 49.409 44.204 -7.045 1.00 27.88 20 GLY D O 1
ATOM 4613 N N . THR D 2 18 ? 49.672 43.162 -9.027 1.00 26.88 21 THR D N 1
ATOM 4614 C CA . THR D 2 18 ? 49.703 44.396 -9.811 1.00 27.34 21 THR 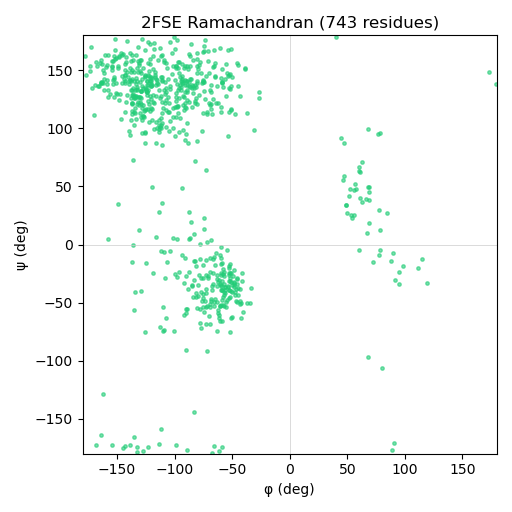D CA 1
ATOM 4615 C C . THR D 2 18 ? 48.769 44.291 -11.006 1.00 27.50 21 THR D C 1
ATOM 4616 O O . THR D 2 18 ? 48.819 45.116 -11.921 1.00 27.10 21 THR D O 1
ATOM 4620 N N . GLU D 2 19 ? 47.922 43.265 -10.991 1.00 26.88 22 GLU D N 1
ATOM 4621 C CA . GLU D 2 19 ? 46.964 43.057 -12.061 1.00 26.84 22 GLU D CA 1
ATOM 4622 C C . GLU D 2 19 ? 46.133 44.326 -12.231 1.00 27.11 22 GLU D C 1
ATOM 4623 O O . GLU D 2 19 ? 45.944 44.814 -13.340 1.00 26.66 22 GLU D O 1
ATOM 4629 N N . ARG D 2 20 ? 45.638 44.862 -11.121 1.00 27.44 23 ARG D N 1
ATOM 4630 C CA . ARG D 2 20 ? 44.839 46.082 -11.156 1.00 28.77 23 ARG D CA 1
ATOM 4631 C C . ARG D 2 20 ? 45.543 47.103 -10.278 1.00 28.78 23 ARG D C 1
ATOM 4632 O O . ARG D 2 20 ? 45.868 46.809 -9.129 1.00 30.82 23 ARG D O 1
ATOM 4640 N N . VAL D 2 21 ? 45.792 48.294 -10.816 1.00 27.64 24 VAL D N 1
ATOM 4641 C CA . VAL D 2 21 ? 46.474 49.337 -10.055 1.00 25.55 24 VAL D CA 1
ATOM 4642 C C . VAL D 2 21 ? 45.710 50.636 -10.172 1.00 24.25 24 VAL D C 1
ATOM 4643 O O . VAL D 2 21 ? 44.985 50.855 -11.138 1.00 23.71 24 VAL D O 1
ATOM 4647 N N . ARG D 2 22 ? 45.891 51.509 -9.196 1.00 24.14 25 ARG D N 1
ATOM 4648 C CA . ARG D 2 22 ? 45.184 52.773 -9.203 1.00 25.22 25 ARG D CA 1
ATOM 4649 C C . ARG D 2 22 ? 46.029 53.903 -8.576 1.00 26.04 25 ARG D C 1
ATOM 4650 O O . ARG D 2 22 ? 46.247 53.911 -7.361 1.00 25.51 25 ARG D O 1
ATOM 4658 N N . LEU D 2 23 ? 46.524 54.838 -9.404 1.00 26.08 26 LEU D N 1
ATOM 4659 C CA . LEU D 2 23 ? 47.308 55.963 -8.884 1.00 25.45 26 LEU D CA 1
ATOM 4660 C C . LEU D 2 23 ? 46.368 57.072 -8.474 1.00 25.82 26 LEU D C 1
ATOM 4661 O O . LEU D 2 23 ? 45.433 57.417 -9.199 1.00 26.38 26 LEU D O 1
ATOM 4666 N N . LEU D 2 24 ? 46.639 57.636 -7.309 1.00 24.98 27 LEU D N 1
ATOM 4667 C CA . LEU D 2 24 ? 45.849 58.730 -6.787 1.00 23.90 27 LEU D CA 1
ATOM 4668 C C . LEU D 2 24 ? 46.817 59.761 -6.276 1.00 23.93 27 LEU D C 1
ATOM 4669 O O . LEU D 2 24 ? 47.604 59.490 -5.367 1.00 24.10 27 LEU D O 1
ATOM 4674 N N . GLU D 2 25 ? 46.780 60.939 -6.876 1.00 24.45 28 GLU D N 1
ATOM 4675 C CA . GLU D 2 25 ? 47.646 62.016 -6.441 1.00 25.26 28 GLU D CA 1
ATOM 4676 C C . GLU D 2 25 ? 46.644 62.969 -5.837 1.00 25.06 28 GLU D C 1
ATOM 4677 O O . GLU D 2 25 ? 45.688 63.358 -6.498 1.00 24.80 28 GLU D O 1
ATOM 4683 N N . ARG D 2 26 ? 46.824 63.311 -4.571 1.00 25.47 29 ARG D N 1
ATOM 4684 C CA . ARG D 2 26 ? 45.877 64.196 -3.918 1.00 26.12 29 ARG D CA 1
ATOM 4685 C C . ARG D 2 26 ? 46.527 65.304 -3.122 1.00 26.18 29 ARG D C 1
ATOM 4686 O O . ARG D 2 26 ? 47.406 65.066 -2.293 1.00 25.80 29 ARG D O 1
ATOM 4694 N N . CYS D 2 27 ? 46.094 66.531 -3.391 1.00 26.64 30 CYS D N 1
ATOM 4695 C CA . CYS D 2 27 ? 46.633 67.678 -2.688 1.00 26.95 30 CYS D CA 1
ATOM 4696 C C . CYS D 2 27 ? 45.717 68.089 -1.541 1.00 26.38 30 CYS D C 1
ATOM 4697 O O . CYS D 2 27 ? 44.562 68.446 -1.731 1.00 24.90 30 CYS D O 1
ATOM 4700 N N . ILE D 2 28 ? 46.262 68.021 -0.334 1.00 27.00 31 ILE D N 1
ATOM 4701 C CA . ILE D 2 28 ? 45.514 68.335 0.862 1.00 29.23 31 ILE D CA 1
ATOM 4702 C C . ILE D 2 28 ? 46.005 69.608 1.579 1.00 31.39 31 ILE D C 1
ATOM 4703 O O . ILE D 2 28 ? 47.196 69.738 1.893 1.00 30.96 31 ILE D O 1
ATOM 4708 N N . TYR D 2 29 ? 45.080 70.548 1.817 1.00 34.61 32 TYR D N 1
ATOM 4709 C CA . TYR D 2 29 ? 45.384 71.830 2.487 1.00 36.39 32 TYR D CA 1
ATOM 4710 C C . TYR D 2 29 ? 45.673 71.694 3.983 1.00 36.65 32 TYR D C 1
ATOM 4711 O O . TYR D 2 29 ? 46.831 71.534 4.374 1.00 37.22 32 TYR D O 1
ATOM 4720 N N . ASN D 2 30 ? 44.642 71.814 4.823 1.00 35.76 33 ASN D N 1
ATOM 4721 C CA . ASN D 2 30 ? 44.852 71.627 6.254 1.00 35.77 33 ASN D CA 1
ATOM 4722 C C . ASN D 2 30 ? 44.622 70.129 6.478 1.00 35.14 33 ASN D C 1
ATOM 4723 O O . ASN D 2 30 ? 45.561 69.341 6.359 1.00 35.06 33 ASN D O 1
ATOM 4728 N N . GLN D 2 31 ? 43.396 69.725 6.786 1.00 34.28 34 GLN D N 1
ATOM 4729 C CA . GLN D 2 31 ? 43.085 68.296 6.944 1.00 34.04 34 GLN D CA 1
ATOM 4730 C C . GLN D 2 31 ? 42.184 68.015 5.744 1.00 33.92 34 GLN D C 1
ATOM 4731 O O . GLN D 2 31 ? 41.788 66.874 5.461 1.00 33.08 34 GLN D O 1
ATOM 4737 N N . GLU D 2 32 ? 41.882 69.107 5.046 1.00 34.70 35 GLU D N 1
ATOM 4738 C CA . GLU D 2 32 ? 41.015 69.116 3.879 1.00 34.54 35 GLU D CA 1
ATOM 4739 C C . GLU D 2 32 ? 41.734 68.933 2.546 1.00 32.98 35 GLU D C 1
ATOM 4740 O O . GLU D 2 32 ? 42.618 69.713 2.179 1.00 32.45 35 GLU D O 1
ATOM 4746 N N . GLU D 2 33 ? 41.330 67.888 1.828 1.00 30.71 36 GLU D N 1
ATOM 4747 C CA . GLU D 2 33 ? 41.877 67.564 0.519 1.00 28.56 36 GLU D CA 1
ATOM 4748 C C . GLU D 2 33 ? 41.180 68.464 -0.500 1.00 28.83 36 GLU D C 1
ATOM 4749 O O . GLU D 2 33 ? 39.952 68.435 -0.627 1.00 28.99 36 GLU D O 1
ATOM 4755 N N . SER D 2 34 ? 41.954 69.275 -1.217 1.00 27.72 37 SER D N 1
ATOM 4756 C CA . SER D 2 34 ? 41.371 70.184 -2.199 1.00 25.63 37 SER D CA 1
ATOM 4757 C C . SER D 2 34 ? 41.247 69.582 -3.599 1.00 24.89 37 SER D C 1
ATOM 4758 O O . SER D 2 34 ? 40.161 69.532 -4.172 1.00 23.77 37 SER D O 1
ATOM 4761 N N . VAL D 2 35 ? 42.369 69.105 -4.126 1.00 25.25 38 VAL D N 1
ATOM 4762 C CA . VAL D 2 35 ? 42.438 68.545 -5.473 1.00 25.47 38 VAL D CA 1
ATOM 4763 C C . VAL D 2 35 ? 42.850 67.077 -5.502 1.00 26.22 38 VAL D C 1
ATOM 4764 O O . VAL D 2 35 ? 43.308 66.534 -4.500 1.00 26.37 38 VAL D O 1
ATOM 4768 N N . ARG D 2 36 ? 42.701 66.447 -6.663 1.00 26.36 39 ARG D N 1
ATOM 4769 C CA . ARG D 2 36 ? 43.114 65.061 -6.822 1.00 27.90 39 ARG D CA 1
ATOM 4770 C C . ARG D 2 36 ? 42.999 64.568 -8.257 1.00 29.29 39 ARG D C 1
ATOM 4771 O O . ARG D 2 36 ? 42.192 65.070 -9.045 1.00 30.34 39 ARG D O 1
ATOM 4779 N N . PHE D 2 37 ? 43.822 63.577 -8.587 1.00 29.94 40 PHE D N 1
ATOM 4780 C CA . PHE D 2 37 ? 43.810 62.977 -9.908 1.00 30.57 40 PHE D CA 1
ATOM 4781 C C . PHE D 2 37 ? 43.635 61.484 -9.726 1.00 31.00 40 PHE D C 1
ATOM 4782 O O . PHE D 2 37 ? 44.603 60.761 -9.492 1.00 31.75 40 PHE D O 1
ATOM 4790 N N . ASP D 2 38 ? 42.394 61.020 -9.822 1.00 31.22 41 ASP D N 1
ATOM 4791 C CA . ASP D 2 38 ? 42.117 59.604 -9.664 1.00 31.19 41 ASP D CA 1
ATOM 4792 C C . ASP D 2 38 ? 42.378 58.871 -10.963 1.00 31.05 41 ASP D C 1
ATOM 4793 O O . ASP D 2 38 ? 41.810 59.205 -11.999 1.00 31.90 41 ASP D O 1
ATOM 4798 N N . SER D 2 39 ? 43.246 57.871 -10.901 1.00 31.01 42 SER D N 1
ATOM 4799 C CA . SER D 2 39 ? 43.577 57.074 -12.072 1.00 30.71 42 SER D CA 1
ATOM 4800 C C . SER D 2 39 ? 42.300 56.680 -12.820 1.00 29.73 42 SER D C 1
ATOM 4801 O O . SER D 2 39 ? 42.209 56.864 -14.030 1.00 28.81 42 SER D O 1
ATOM 4804 N N . ASP D 2 40 ? 41.320 56.157 -12.083 1.00 29.45 43 ASP D N 1
ATOM 4805 C CA . ASP D 2 40 ? 40.041 55.721 -12.648 1.00 28.94 43 ASP D CA 1
ATOM 4806 C C . ASP D 2 40 ? 39.206 56.812 -13.300 1.00 27.99 43 ASP D C 1
ATOM 4807 O O . ASP D 2 40 ? 38.456 56.538 -14.239 1.00 26.97 43 ASP D O 1
ATOM 4812 N N . VAL D 2 41 ? 39.302 58.033 -12.788 1.00 27.59 44 VAL D N 1
ATOM 4813 C CA . VAL D 2 41 ? 38.540 59.132 -13.366 1.00 28.80 44 VAL D CA 1
ATOM 4814 C C . VAL D 2 41 ? 39.149 59.480 -14.710 1.00 29.13 44 VAL D C 1
ATOM 4815 O O . VAL D 2 41 ? 38.450 59.529 -15.726 1.00 29.80 44 VAL D O 1
ATOM 4819 N N . GLY D 2 42 ? 40.457 59.716 -14.712 1.00 29.14 45 GLY D N 1
ATOM 4820 C CA . GLY D 2 42 ? 41.147 60.052 -15.941 1.00 30.38 45 GLY D CA 1
ATOM 4821 C C . GLY D 2 42 ? 41.645 61.482 -16.003 1.00 31.39 45 GLY D C 1
ATOM 4822 O O . GLY D 2 42 ? 42.544 61.802 -16.783 1.00 31.69 45 GLY D O 1
ATOM 4823 N N . GLU D 2 43 ? 41.067 62.347 -15.176 1.00 31.81 46 GLU D N 1
ATOM 4824 C CA . GLU D 2 43 ? 41.450 63.751 -15.145 1.00 31.68 46 GLU D CA 1
ATOM 4825 C C . GLU D 2 43 ? 41.504 64.248 -13.706 1.00 31.41 46 GLU D C 1
ATOM 4826 O O . GLU D 2 43 ? 41.403 63.462 -12.764 1.00 31.65 46 GLU D O 1
ATOM 4832 N N . TYR D 2 44 ? 41.693 65.552 -13.543 1.00 30.91 47 TYR D N 1
ATOM 4833 C CA . TYR 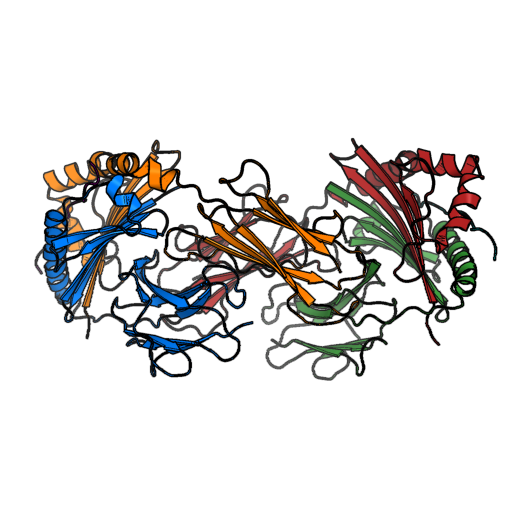D 2 44 ? 41.725 66.153 -12.220 1.00 29.46 47 TYR D CA 1
ATOM 4834 C C . TYR D 2 44 ? 40.285 66.469 -11.851 1.00 28.93 47 TYR D C 1
ATOM 4835 O O . TYR D 2 44 ? 39.436 66.650 -12.729 1.00 27.18 47 TYR D O 1
ATOM 4844 N N . ARG D 2 45 ? 40.008 66.507 -10.554 1.00 28.41 48 ARG D N 1
ATOM 4845 C CA . ARG D 2 45 ? 38.668 66.813 -10.071 1.00 27.83 48 ARG D CA 1
ATOM 4846 C C . ARG D 2 45 ? 38.765 67.524 -8.750 1.00 27.16 48 ARG D C 1
ATOM 4847 O O . ARG D 2 45 ? 39.387 67.027 -7.819 1.00 27.03 48 ARG D O 1
ATOM 4855 N N . ALA D 2 46 ? 38.164 68.698 -8.668 1.00 27.56 49 ALA D N 1
ATOM 4856 C CA . ALA D 2 46 ? 38.198 69.437 -7.425 1.00 29.24 49 ALA D CA 1
ATOM 4857 C C . ALA D 2 46 ? 37.312 68.666 -6.457 1.00 29.18 49 ALA D C 1
ATOM 4858 O O . ALA D 2 46 ? 36.339 68.034 -6.866 1.00 28.52 49 ALA D O 1
ATOM 4860 N N . VAL D 2 47 ? 37.661 68.710 -5.181 1.00 29.75 50 VAL D N 1
ATOM 4861 C CA . VAL D 2 47 ? 36.895 68.018 -4.162 1.00 29.71 50 VAL D CA 1
ATOM 4862 C C . VAL D 2 47 ? 36.182 69.080 -3.363 1.00 30.56 50 VAL D C 1
ATOM 4863 O O . VAL D 2 47 ? 35.114 68.856 -2.797 1.00 31.61 50 VAL D O 1
ATOM 4867 N N . THR D 2 48 ? 36.797 70.250 -3.304 1.00 31.03 51 THR D N 1
ATOM 4868 C CA . THR D 2 48 ? 36.212 71.350 -2.571 1.00 31.60 51 THR D CA 1
ATOM 4869 C C . THR D 2 48 ? 36.371 72.579 -3.435 1.00 32.90 51 THR D C 1
ATOM 4870 O O . THR D 2 48 ? 37.216 72.615 -4.332 1.00 33.54 51 THR D O 1
ATOM 4874 N N . GLU D 2 49 ? 35.553 73.588 -3.181 1.00 33.15 52 GLU D N 1
ATOM 4875 C CA . GLU D 2 49 ? 35.657 74.803 -3.955 1.00 34.19 52 GLU D CA 1
ATOM 4876 C C . GLU D 2 49 ? 37.114 75.255 -4.016 1.00 33.14 52 GLU D C 1
ATOM 4877 O O . GLU D 2 49 ? 37.545 75.801 -5.024 1.00 33.06 52 GLU D O 1
ATOM 4883 N N . LEU D 2 50 ? 37.878 75.004 -2.957 1.00 32.88 53 LEU D N 1
ATOM 4884 C CA . LEU D 2 50 ? 39.282 75.408 -2.930 1.00 33.44 53 LEU D CA 1
ATOM 4885 C C . LEU D 2 50 ? 40.155 74.855 -4.040 1.00 35.27 53 LEU D C 1
ATOM 4886 O O . LEU D 2 50 ? 41.179 75.449 -4.383 1.00 36.40 53 LEU D O 1
ATOM 4891 N N . GLY D 2 51 ? 39.764 73.713 -4.591 1.00 35.81 54 GLY D N 1
ATOM 4892 C CA . GLY D 2 51 ? 40.552 73.106 -5.643 1.00 36.04 54 GLY D CA 1
ATOM 4893 C C . GLY D 2 51 ? 40.135 73.456 -7.056 1.00 37.05 54 GLY D C 1
ATOM 4894 O O . GLY D 2 51 ? 40.848 73.113 -8.003 1.00 38.29 54 GLY D O 1
ATOM 4895 N N . ARG D 2 52 ? 38.994 74.133 -7.207 1.00 36.50 55 ARG D N 1
ATOM 4896 C CA . ARG D 2 52 ? 38.487 74.505 -8.534 1.00 35.19 55 ARG D CA 1
ATOM 4897 C C . ARG D 2 52 ? 39.598 75.040 -9.441 1.00 33.26 55 ARG D C 1
ATOM 4898 O O . ARG D 2 52 ? 39.754 74.584 -10.576 1.00 32.81 55 ARG D O 1
ATOM 4906 N N . PRO D 2 53 ? 40.388 76.015 -8.954 1.00 31.79 56 PRO D N 1
ATOM 4907 C CA . PRO D 2 53 ? 41.480 76.591 -9.741 1.00 31.26 56 PRO D CA 1
ATOM 4908 C C . PRO D 2 53 ? 42.506 75.556 -10.167 1.00 31.23 56 PRO D C 1
ATOM 4909 O O . PRO D 2 53 ? 42.644 75.266 -11.355 1.00 32.33 56 PRO D O 1
ATOM 4913 N N . ASP D 2 54 ? 43.219 74.985 -9.204 1.00 31.53 57 ASP D N 1
ATOM 4914 C CA . ASP D 2 54 ? 44.221 73.981 -9.534 1.00 32.11 57 ASP D CA 1
ATOM 4915 C C . ASP D 2 54 ? 43.632 72.874 -10.391 1.00 32.95 57 ASP D C 1
ATOM 4916 O O . ASP D 2 54 ? 44.354 72.191 -11.124 1.00 33.07 57 ASP D O 1
ATOM 4921 N N . ALA D 2 55 ? 42.318 72.690 -10.292 1.00 33.58 58 ALA D N 1
ATOM 4922 C CA . ALA D 2 55 ? 41.646 71.665 -11.077 1.00 34.82 58 ALA D CA 1
ATOM 4923 C C . ALA D 2 55 ? 41.670 72.066 -12.546 1.00 35.19 58 ALA D C 1
ATOM 4924 O O . ALA D 2 55 ? 42.359 71.451 -13.362 1.00 35.32 58 ALA D O 1
ATOM 4926 N N . GLU D 2 56 ? 40.935 73.125 -12.864 1.00 36.15 59 GLU D N 1
ATOM 4927 C CA . GLU D 2 56 ? 40.839 73.627 -14.232 1.00 37.66 59 GLU D CA 1
ATOM 4928 C C . GLU D 2 56 ? 42.196 74.041 -14.819 1.00 36.37 59 GLU D C 1
ATOM 4929 O O . GLU D 2 56 ? 42.449 73.856 -16.008 1.00 36.48 59 GLU D O 1
ATOM 4935 N N . TYR D 2 57 ? 43.065 74.599 -13.988 1.00 34.53 60 TYR D N 1
ATOM 4936 C CA . TYR D 2 57 ? 44.381 75.016 -14.451 1.00 33.19 60 TYR D CA 1
ATOM 4937 C C . TYR D 2 57 ? 45.205 73.838 -14.947 1.00 34.15 60 TYR D C 1
ATOM 4938 O O . TYR D 2 57 ? 45.687 73.827 -16.080 1.00 33.67 60 TYR D O 1
ATOM 4947 N N . TRP D 2 58 ? 45.379 72.847 -14.077 1.00 35.14 61 TRP D N 1
ATOM 4948 C CA . TRP D 2 58 ? 46.157 71.671 -14.427 1.00 34.83 61 TRP D CA 1
ATOM 4949 C C . TRP D 2 58 ? 45.578 70.945 -15.621 1.00 34.33 61 TRP D C 1
ATOM 4950 O O . TRP D 2 58 ? 46.291 70.689 -16.590 1.00 34.29 61 TRP D O 1
ATOM 4961 N N . ASN D 2 59 ? 44.285 70.634 -15.566 1.00 33.69 62 ASN D N 1
ATOM 4962 C CA . ASN D 2 59 ? 43.628 69.930 -16.665 1.00 33.48 62 ASN D CA 1
ATOM 4963 C C . ASN D 2 59 ? 44.061 70.457 -18.032 1.00 34.69 62 ASN D C 1
ATOM 4964 O O . ASN D 2 59 ? 43.991 69.728 -19.022 1.00 35.05 62 ASN D O 1
ATOM 4969 N N . SER D 2 60 ? 44.519 71.711 -18.083 1.00 35.92 63 SER D N 1
ATOM 4970 C CA . SER D 2 60 ? 44.936 72.331 -19.346 1.00 36.23 63 SER D CA 1
ATOM 4971 C C . SER D 2 60 ? 46.332 71.940 -19.848 1.00 37.07 63 SER D C 1
ATOM 4972 O O . SER D 2 60 ? 46.553 71.853 -21.058 1.00 37.14 63 SER D O 1
ATOM 4975 N N . GLN D 2 61 ? 47.281 71.725 -18.941 1.00 38.57 64 GLN D N 1
ATOM 4976 C CA . GLN D 2 61 ? 48.624 71.325 -19.373 1.00 40.12 64 GLN D CA 1
ATOM 4977 C C . GLN D 2 61 ? 48.499 69.878 -19.871 1.00 40.89 64 GLN D C 1
ATOM 4978 O O . GLN D 2 61 ? 48.241 68.973 -19.078 1.00 41.19 64 GLN D O 1
ATOM 4984 N N . LYS D 2 62 ? 48.664 69.661 -21.176 1.00 40.73 65 LYS D N 1
ATOM 4985 C CA . LYS D 2 62 ? 48.540 68.315 -21.740 1.00 40.00 65 LYS D CA 1
ATOM 4986 C C . LYS D 2 62 ? 49.638 67.332 -21.358 1.00 38.56 65 LYS D C 1
ATOM 4987 O O . LYS D 2 62 ? 49.350 66.235 -20.873 1.00 38.11 65 LYS D O 1
ATOM 4993 N N . ASP D 2 63 ? 50.894 67.706 -21.581 1.00 36.99 66 ASP D N 1
ATOM 4994 C CA . ASP D 2 63 ? 51.992 66.799 -21.261 1.00 35.58 66 ASP D CA 1
ATOM 4995 C C . ASP D 2 63 ? 51.901 66.444 -19.778 1.00 33.94 66 ASP D C 1
ATOM 4996 O O . ASP D 2 63 ? 52.430 65.425 -19.326 1.00 32.55 66 ASP D O 1
ATOM 5001 N N . LEU D 2 64 ? 51.210 67.301 -19.031 1.00 32.23 67 LEU D N 1
ATOM 5002 C CA . LEU D 2 64 ? 51.014 67.103 -17.603 1.00 30.97 67 LEU D CA 1
ATOM 5003 C C . LEU D 2 64 ? 50.095 65.916 -17.329 1.00 29.82 67 LEU D C 1
ATOM 5004 O O . LEU D 2 64 ? 50.429 65.036 -16.544 1.00 30.62 67 LEU D O 1
ATOM 5009 N N . LEU D 2 65 ? 48.936 65.901 -17.974 1.00 29.58 68 LEU D N 1
ATOM 5010 C CA . LEU D 2 65 ? 47.989 64.817 -17.786 1.00 29.69 68 LEU D CA 1
ATOM 5011 C C . LEU D 2 65 ? 48.570 63.494 -18.263 1.00 30.40 68 LEU D C 1
ATOM 5012 O O . LEU D 2 65 ? 48.177 62.425 -17.797 1.00 29.69 68 LEU D O 1
ATOM 5017 N N . GLU D 2 66 ? 49.504 63.553 -19.197 1.00 31.23 69 GLU D N 1
ATOM 5018 C CA . GLU D 2 66 ? 50.078 62.318 -19.691 1.00 33.80 69 GLU D CA 1
ATOM 5019 C C . GLU D 2 66 ? 50.859 61.638 -18.575 1.00 34.60 69 GLU D C 1
ATOM 5020 O O . GLU D 2 66 ? 50.639 60.463 -18.277 1.00 34.91 69 GLU D O 1
ATOM 5026 N N . GLN D 2 67 ? 51.768 62.384 -17.958 1.00 35.25 70 GLN D N 1
ATOM 5027 C CA . GLN D 2 67 ? 52.588 61.856 -16.873 1.00 36.13 70 GLN D CA 1
ATOM 5028 C C . GLN D 2 67 ? 51.687 61.150 -15.860 1.00 35.20 70 GLN D C 1
ATOM 5029 O O . GLN D 2 67 ? 52.076 60.155 -15.248 1.00 35.76 70 GLN D O 1
ATOM 5035 N N . ARG D 2 68 ? 50.468 61.660 -15.720 1.00 33.45 71 ARG D N 1
ATOM 5036 C CA . ARG D 2 68 ? 49.486 61.123 -14.786 1.00 31.40 71 ARG D CA 1
ATOM 5037 C C . ARG D 2 68 ? 48.807 59.857 -15.274 1.00 30.16 71 ARG D C 1
ATOM 5038 O O . ARG D 2 68 ? 48.811 58.831 -14.593 1.00 29.63 71 ARG D O 1
ATOM 5046 N N . ARG D 2 69 ? 48.213 59.925 -16.453 1.00 29.95 72 ARG D N 1
ATOM 5047 C CA . ARG D 2 69 ? 47.541 58.757 -16.987 1.00 30.04 72 ARG D CA 1
ATOM 5048 C C . ARG D 2 69 ? 48.545 57.620 -17.128 1.00 29.32 72 ARG D C 1
ATOM 5049 O O . ARG D 2 69 ? 48.163 56.458 -17.244 1.00 29.32 72 ARG D O 1
ATOM 5057 N N . ALA D 2 70 ? 49.830 57.959 -17.092 1.00 28.68 73 ALA D N 1
ATOM 5058 C CA . ALA D 2 70 ? 50.888 56.961 -17.218 1.00 28.85 73 ALA D CA 1
ATOM 5059 C C . ALA D 2 70 ? 51.447 56.586 -15.856 1.00 28.35 73 ALA D C 1
ATOM 5060 O O . ALA D 2 70 ? 51.981 55.497 -15.665 1.00 27.70 73 ALA D O 1
ATOM 5062 N N . ALA D 2 71 ? 51.323 57.506 -14.911 1.00 27.50 74 ALA D N 1
ATOM 5063 C CA . ALA D 2 71 ? 51.813 57.288 -13.567 1.00 25.68 74 ALA D CA 1
ATOM 5064 C C . ALA D 2 71 ? 51.442 55.911 -13.050 1.00 24.96 74 ALA D C 1
ATOM 5065 O O . ALA D 2 71 ? 52.274 55.241 -12.437 1.00 25.80 74 ALA D O 1
ATOM 5067 N N . VAL D 2 72 ? 50.205 55.478 -13.284 1.00 23.92 75 VAL D N 1
ATOM 5068 C CA . VAL D 2 72 ? 49.795 54.165 -12.788 1.00 22.28 75 VAL D CA 1
ATOM 5069 C C . VAL D 2 72 ? 50.804 53.123 -13.240 1.00 21.15 75 VAL D C 1
ATOM 5070 O O . VAL D 2 72 ? 50.966 52.084 -12.603 1.00 20.64 75 VAL D O 1
ATOM 5074 N N . ASP D 2 73 ? 51.500 53.420 -14.331 1.00 19.92 76 ASP D N 1
ATOM 5075 C CA . ASP D 2 73 ? 52.517 52.517 -14.835 1.00 19.44 76 ASP D CA 1
ATOM 5076 C C . ASP D 2 73 ? 53.929 52.948 -14.442 1.00 19.19 76 ASP D C 1
ATOM 5077 O O . ASP D 2 73 ? 54.541 52.356 -13.555 1.00 18.58 76 ASP D O 1
ATOM 5082 N N . THR D 2 74 ? 54.441 53.986 -15.095 1.00 18.35 77 THR D N 1
ATOM 5083 C CA . THR D 2 74 ? 55.795 54.462 -14.823 1.00 18.65 77 THR D CA 1
ATOM 5084 C C . THR D 2 74 ? 56.084 54.789 -13.360 1.00 18.93 77 THR D C 1
ATOM 5085 O O . THR D 2 74 ? 57.224 55.098 -13.001 1.00 18.82 77 THR D O 1
ATOM 5089 N N . TYR D 2 75 ? 55.064 54.707 -12.512 1.00 18.15 78 TYR D N 1
ATOM 5090 C CA . TYR D 2 75 ? 55.235 55.001 -11.096 1.00 18.93 78 TYR D CA 1
ATOM 5091 C C . TYR D 2 75 ? 54.752 53.852 -10.232 1.00 20.29 78 TYR D C 1
ATOM 5092 O O . TYR D 2 75 ? 55.544 53.081 -9.683 1.00 20.12 78 TYR D O 1
ATOM 5101 N N . CYS D 2 76 ? 53.436 53.738 -10.123 1.00 20.90 79 CYS D N 1
ATOM 5102 C CA . CYS D 2 76 ? 52.826 52.705 -9.306 1.00 20.46 79 CYS D CA 1
ATOM 5103 C C . CYS D 2 76 ? 53.454 51.334 -9.440 1.00 19.69 79 CYS D C 1
ATOM 5104 O O . CYS D 2 76 ? 53.766 50.693 -8.445 1.00 20.77 79 CYS D O 1
ATOM 5107 N N . ARG D 2 77 ? 53.650 50.877 -10.664 1.00 19.77 80 ARG D N 1
ATOM 5108 C CA . ARG D 2 77 ? 54.229 49.562 -10.830 1.00 20.15 80 ARG D CA 1
ATOM 5109 C C . ARG D 2 77 ? 55.735 49.614 -10.783 1.00 19.86 80 ARG D C 1
ATOM 5110 O O . ARG D 2 77 ? 56.378 48.715 -10.247 1.00 19.38 80 ARG D O 1
ATOM 5118 N N . HIS D 2 78 ? 56.312 50.673 -11.323 1.00 19.83 81 HIS D N 1
ATOM 5119 C CA . HIS D 2 78 ? 57.752 50.747 -11.304 1.00 20.34 81 HIS D CA 1
ATOM 5120 C C . HIS D 2 78 ? 58.274 50.572 -9.883 1.00 20.65 81 HIS D C 1
ATOM 5121 O O . HIS D 2 78 ? 59.324 49.968 -9.678 1.00 21.99 81 HIS D O 1
ATOM 5128 N N . ASN D 2 79 ? 57.539 51.084 -8.897 1.00 18.85 82 ASN D N 1
ATOM 5129 C CA . ASN D 2 79 ? 57.973 50.980 -7.507 1.00 16.45 82 ASN D CA 1
ATOM 5130 C C . ASN D 2 79 ? 57.602 49.682 -6.824 1.00 15.32 82 ASN D C 1
ATOM 5131 O O . ASN D 2 79 ? 58.343 49.186 -5.974 1.00 14.89 82 ASN D O 1
ATOM 5136 N N . TYR D 2 80 ? 56.447 49.134 -7.167 1.00 15.75 83 TYR D N 1
ATOM 5137 C CA . TYR D 2 80 ? 56.049 47.883 -6.560 1.00 16.30 83 TYR D CA 1
ATOM 5138 C C . TYR D 2 80 ? 57.195 46.926 -6.849 1.00 16.53 83 TYR D C 1
ATOM 5139 O O . TYR D 2 80 ? 57.777 46.331 -5.939 1.00 15.31 83 TYR D O 1
ATOM 5148 N N . GLY D 2 81 ? 57.527 46.832 -8.134 1.00 17.30 84 GLY D N 1
ATOM 5149 C CA . GLY D 2 81 ? 58.597 45.964 -8.589 1.00 17.76 84 GLY D CA 1
ATOM 5150 C C . GLY D 2 81 ? 59.904 46.176 -7.858 1.00 18.58 84 GLY D C 1
ATOM 5151 O O . GLY D 2 81 ? 60.605 45.217 -7.555 1.00 20.20 84 GLY D O 1
ATOM 5152 N N . VAL D 2 82 ? 60.238 47.423 -7.565 1.00 17.84 85 VAL D N 1
ATOM 5153 C CA . VAL D 2 82 ? 61.479 47.718 -6.873 1.00 17.43 85 VAL D CA 1
ATOM 5154 C C . VAL D 2 82 ? 61.524 47.257 -5.425 1.00 18.57 85 VAL D C 1
ATOM 5155 O O . VAL D 2 82 ? 62.492 46.624 -5.010 1.00 19.24 85 VAL D O 1
ATOM 5159 N N . GLY D 2 83 ? 60.485 47.569 -4.656 1.00 19.11 86 GLY D N 1
ATOM 5160 C CA . GLY D 2 83 ? 60.479 47.195 -3.249 1.00 20.54 86 GLY D CA 1
ATOM 5161 C C . GLY D 2 83 ? 59.861 45.852 -2.915 1.00 21.11 86 GLY D C 1
ATOM 5162 O O . GLY D 2 83 ? 59.994 45.354 -1.791 1.00 19.46 86 GLY D O 1
ATOM 5163 N N . GLU D 2 84 ? 59.190 45.269 -3.899 1.00 22.46 87 GLU D N 1
ATOM 5164 C CA . GLU D 2 84 ? 58.527 43.982 -3.735 1.00 23.02 87 GLU D CA 1
ATOM 5165 C C . GLU D 2 84 ? 59.301 43.008 -2.847 1.00 22.60 87 GLU D C 1
ATOM 5166 O O . GLU D 2 84 ? 58.747 42.436 -1.905 1.00 21.80 87 GLU D O 1
ATOM 5172 N N . SER D 2 85 ? 60.586 42.842 -3.154 1.00 23.16 88 SER D N 1
ATOM 5173 C CA . SER D 2 85 ? 61.467 41.913 -2.439 1.00 22.55 88 SER D CA 1
ATOM 5174 C C . SER D 2 85 ? 61.526 42.037 -0.926 1.00 21.99 88 SER D C 1
ATOM 5175 O O . SER D 2 85 ? 61.583 41.025 -0.226 1.00 20.66 88 SER D O 1
ATOM 5178 N N . PHE D 2 86 ? 61.516 43.264 -0.415 1.00 21.37 89 PHE D N 1
ATOM 5179 C CA . PHE D 2 86 ? 61.602 43.444 1.023 1.00 20.07 89 PHE D CA 1
ATOM 5180 C C . PHE D 2 86 ? 60.400 44.076 1.683 1.00 19.47 89 PHE D C 1
ATOM 5181 O O . PHE D 2 86 ? 60.451 44.390 2.871 1.00 19.99 89 PHE D O 1
ATOM 5189 N N . THR D 2 87 ? 59.326 44.285 0.932 1.00 19.56 90 THR D N 1
ATOM 5190 C CA . THR D 2 87 ? 58.121 44.843 1.528 1.00 19.05 90 THR D CA 1
ATOM 5191 C C . THR D 2 87 ? 57.076 43.748 1.577 1.00 19.60 90 THR D C 1
ATOM 5192 O O . THR D 2 87 ? 56.800 43.195 2.641 1.00 19.37 90 THR D O 1
ATOM 5196 N N . VAL D 2 88 ? 56.520 43.423 0.414 1.00 20.04 91 VAL D N 1
ATOM 5197 C CA . VAL D 2 88 ? 55.495 42.398 0.299 1.00 21.41 91 VAL D CA 1
ATOM 5198 C C . VAL D 2 88 ? 55.943 41.029 0.807 1.00 22.78 91 VAL D C 1
ATOM 5199 O O . VAL D 2 88 ? 55.214 40.349 1.536 1.00 23.49 91 VAL D O 1
ATOM 5203 N N . GLN D 2 89 ? 57.148 40.635 0.422 1.00 23.76 92 GLN D N 1
ATOM 5204 C CA . GLN D 2 89 ? 57.690 39.347 0.818 1.00 24.49 92 GLN D CA 1
ATOM 5205 C C . GLN D 2 89 ? 58.337 39.362 2.196 1.00 24.05 92 GLN D C 1
ATOM 5206 O O . GLN D 2 89 ? 58.983 38.392 2.591 1.00 24.70 92 GLN D O 1
ATOM 5212 N N . ARG D 2 90 ? 58.165 40.457 2.930 1.00 23.29 93 ARG D N 1
ATOM 5213 C CA . ARG D 2 90 ? 58.737 40.563 4.270 1.00 21.84 93 ARG D CA 1
ATOM 5214 C C . ARG D 2 90 ? 58.063 39.563 5.187 1.00 21.27 93 ARG D C 1
ATOM 5215 O O . ARG D 2 90 ? 56.837 39.557 5.309 1.00 21.08 93 ARG D O 1
ATOM 5223 N N . ARG D 2 91 ? 58.872 38.730 5.832 1.00 19.87 94 ARG D N 1
ATOM 5224 C CA . ARG D 2 91 ? 58.361 37.733 6.754 1.00 20.00 94 ARG D CA 1
ATOM 5225 C C . ARG D 2 91 ? 59.258 37.562 7.972 1.00 20.36 94 ARG D C 1
ATOM 5226 O O . ARG D 2 91 ? 60.448 37.283 7.845 1.00 20.19 94 ARG D O 1
ATOM 5234 N N . VAL D 2 92 ? 58.672 37.766 9.150 1.00 20.37 95 VAL D N 1
ATOM 5235 C CA . VAL D 2 92 ? 59.380 37.647 10.419 1.00 20.98 95 VAL D CA 1
ATOM 5236 C C . VAL D 2 92 ? 58.522 36.782 11.332 1.00 21.90 95 VAL D C 1
ATOM 5237 O O . VAL D 2 92 ? 57.341 37.057 11.520 1.00 23.04 95 VAL D O 1
ATOM 5241 N N . GLU D 2 93 ? 59.117 35.728 11.885 1.00 23.12 96 GLU D N 1
ATOM 5242 C CA . GLU D 2 93 ? 58.410 34.813 12.774 1.00 24.37 96 GLU D CA 1
ATOM 5243 C C . GLU D 2 93 ? 57.962 35.482 14.066 1.00 23.92 96 GLU D C 1
ATOM 5244 O O . GLU D 2 93 ? 58.646 36.362 14.591 1.00 25.35 96 GLU D O 1
ATOM 5250 N N . PRO D 2 94 ? 56.796 35.070 14.590 1.00 23.12 97 PRO D N 1
ATOM 5251 C CA . PRO D 2 94 ? 56.216 35.598 15.826 1.00 22.73 97 PRO D CA 1
ATOM 5252 C C . PRO D 2 94 ? 56.870 34.936 17.032 1.00 22.72 97 PRO D C 1
ATOM 5253 O O . PRO D 2 94 ? 57.276 33.776 16.965 1.00 23.24 97 PRO D O 1
ATOM 5257 N N . THR D 2 95 ? 56.988 35.673 18.129 1.00 21.68 98 THR D N 1
ATOM 5258 C CA . THR D 2 95 ? 57.556 35.102 19.336 1.00 20.03 98 THR D CA 1
ATOM 5259 C C . THR D 2 95 ? 56.402 35.040 20.321 1.00 19.17 98 THR D C 1
ATOM 5260 O O . THR D 2 95 ? 56.022 36.041 20.928 1.00 18.79 98 THR D O 1
ATOM 5264 N N . VAL D 2 96 ? 55.829 33.850 20.443 1.00 19.40 99 VAL D N 1
ATOM 5265 C CA . VAL D 2 96 ? 54.702 33.623 21.329 1.00 18.81 99 VAL D CA 1
ATOM 5266 C C . VAL D 2 96 ? 55.173 33.494 22.774 1.00 19.10 99 VAL D C 1
ATOM 5267 O O . VAL D 2 96 ? 56.312 33.130 23.036 1.00 17.69 99 VAL D O 1
ATOM 5271 N N . THR D 2 97 ? 54.290 33.804 23.713 1.00 20.01 100 THR D N 1
ATOM 5272 C CA . THR D 2 97 ? 54.639 33.741 25.124 1.00 21.13 100 THR D CA 1
ATOM 5273 C C . THR D 2 97 ? 53.340 33.701 25.903 1.00 22.17 100 THR D C 1
ATOM 5274 O O . THR D 2 97 ? 52.437 34.492 25.636 1.00 22.21 100 THR D O 1
ATOM 5278 N N . VAL D 2 98 ? 53.242 32.791 26.867 1.00 23.06 101 VAL D N 1
ATOM 5279 C CA . VAL D 2 98 ? 52.023 32.673 27.668 1.00 23.64 101 VAL D CA 1
ATOM 5280 C C . VAL D 2 98 ? 52.240 32.980 29.143 1.00 23.90 101 VAL D C 1
ATOM 5281 O O . VAL D 2 98 ? 53.146 32.433 29.769 1.00 24.49 101 VAL D O 1
ATOM 5285 N N . TYR D 2 99 ? 51.404 33.909 29.707 1.00 23.82 102 TYR D N 1
ATOM 5286 C CA . TYR D 2 99 ? 51.577 34.218 31.144 1.00 23.90 102 TYR D CA 1
ATOM 5287 C C . TYR D 2 99 ? 50.295 34.684 31.905 1.00 25.35 102 TYR D C 1
ATOM 5288 O O . TYR D 2 99 ? 49.271 35.056 31.321 1.00 24.14 102 TYR D O 1
ATOM 5297 N N . PRO D 2 100 ? 50.441 34.509 33.245 1.00 27.87 103 PRO D N 1
ATOM 5298 C CA . PRO D 2 100 ? 49.478 34.972 34.232 1.00 30.39 103 PRO D CA 1
ATOM 5299 C C . PRO D 2 100 ? 49.369 36.479 34.294 1.00 33.57 103 PRO D C 1
ATOM 5300 O O . PRO D 2 100 ? 49.927 37.214 33.479 1.00 36.19 103 PRO D O 1
ATOM 5304 N N . THR D 2 101 ? 48.586 36.902 35.295 1.00 35.87 104 THR D N 1
ATOM 5305 C CA . THR D 2 101 ? 48.244 38.292 35.642 1.00 38.70 104 THR D CA 1
ATOM 5306 C C . THR D 2 101 ? 48.331 38.530 37.103 1.00 40.24 104 THR D C 1
ATOM 5307 O O . THR D 2 101 ? 49.019 39.414 37.612 1.00 40.65 104 THR D O 1
ATOM 5311 N N . LYS D 2 102 ? 47.547 37.673 37.758 1.00 42.41 105 LYS D N 1
ATOM 5312 C CA . LYS D 2 102 ? 47.255 37.712 39.193 1.00 44.30 105 LYS D CA 1
ATOM 5313 C C . LYS D 2 102 ? 47.961 36.692 40.101 1.00 45.79 105 LYS D C 1
ATOM 5314 O O . LYS D 2 102 ? 48.663 35.775 39.658 1.00 45.53 105 LYS D O 1
ATOM 5320 N N . THR D 2 103 ? 47.727 36.887 41.406 1.00 48.19 106 THR D N 1
ATOM 5321 C CA . THR D 2 103 ? 48.276 36.047 42.484 1.00 50.07 106 THR D CA 1
ATOM 5322 C C . THR D 2 103 ? 47.963 34.565 42.188 1.00 52.18 106 THR D C 1
ATOM 5323 O O . THR D 2 103 ? 46.899 34.245 41.640 1.00 52.24 106 THR D O 1
ATOM 5327 N N . GLN D 2 104 ? 48.871 33.666 42.584 1.00 53.84 107 GLN D N 1
ATOM 5328 C CA . GLN D 2 104 ? 48.747 32.241 42.256 1.00 56.05 107 GLN D CA 1
ATOM 5329 C C . GLN D 2 104 ? 48.118 31.106 43.091 1.00 58.08 107 GLN D C 1
ATOM 5330 O O . GLN D 2 104 ? 48.778 30.101 43.385 1.00 58.08 107 GLN D O 1
ATOM 5336 N N . PRO D 2 105 ? 46.913 31.402 43.574 1.00 59.63 108 PRO D N 1
ATOM 5337 C CA . PRO D 2 105 ? 46.256 30.344 44.519 1.00 60.89 108 PRO D CA 1
ATOM 5338 C C . PRO D 2 105 ? 45.199 29.437 43.912 1.00 62.54 108 PRO D C 1
ATOM 5339 O O . PRO D 2 105 ? 44.878 29.587 42.739 1.00 62.37 108 PRO D O 1
ATOM 5343 N N . LEU D 2 106 ? 44.615 28.502 44.650 1.00 64.29 109 LEU D N 1
ATOM 5344 C CA . LEU D 2 106 ? 43.638 27.869 43.851 1.00 65.09 109 LEU D CA 1
ATOM 5345 C C . LEU D 2 106 ? 42.180 27.978 44.236 1.00 65.89 109 LEU D C 1
ATOM 5346 O O . LEU D 2 106 ? 41.657 27.899 45.342 1.00 66.90 109 LEU D O 1
ATOM 5351 N N . GLN D 2 107 ? 41.632 28.206 43.030 1.00 65.18 110 GLN D N 1
ATOM 5352 C CA . GLN D 2 107 ? 40.344 28.425 42.301 1.00 64.38 110 GLN D CA 1
ATOM 5353 C C . GLN D 2 107 ? 39.588 29.662 42.717 1.00 61.44 110 GLN D C 1
ATOM 5354 O O . GLN D 2 107 ? 38.549 29.728 43.361 1.00 62.18 110 GLN D O 1
ATOM 5360 N N . HIS D 2 108 ? 40.342 30.657 42.231 1.00 56.65 111 HIS D N 1
ATOM 5361 C CA . HIS D 2 108 ? 40.171 32.087 42.110 1.00 52.35 111 HIS D CA 1
ATOM 5362 C C . HIS D 2 108 ? 40.642 32.303 40.682 1.00 49.50 111 HIS D C 1
ATOM 5363 O O . HIS D 2 108 ? 41.726 31.878 40.301 1.00 49.06 111 HIS D O 1
ATOM 5370 N N . HIS D 2 109 ? 39.799 32.975 39.921 1.00 46.50 112 HIS D N 1
ATOM 5371 C CA . HIS D 2 109 ? 39.991 33.248 38.512 1.00 43.50 112 HIS D CA 1
ATOM 5372 C C . HIS D 2 109 ? 41.209 34.156 38.343 1.00 41.97 112 HIS D C 1
ATOM 5373 O O . HIS D 2 109 ? 41.603 34.857 39.276 1.00 42.05 112 HIS D O 1
ATOM 5380 N N . ASN D 2 110 ? 41.818 34.106 37.162 1.00 39.73 113 ASN D N 1
ATOM 5381 C CA . ASN D 2 110 ? 42.946 34.973 36.820 1.00 37.76 113 ASN D CA 1
ATOM 5382 C C . ASN D 2 110 ? 43.132 34.956 35.315 1.00 35.65 113 ASN D C 1
ATOM 5383 O O . ASN D 2 110 ? 42.989 33.919 34.675 1.00 35.88 113 ASN D O 1
ATOM 5388 N N . LEU D 2 111 ? 43.422 36.127 34.757 1.00 32.23 114 LEU D N 1
ATOM 5389 C CA . LEU D 2 111 ? 43.563 36.273 33.320 1.00 29.65 114 LEU D CA 1
ATOM 5390 C C . LEU D 2 111 ? 44.829 35.689 32.702 1.00 28.92 114 LEU D C 1
ATOM 5391 O O . LEU D 2 111 ? 45.942 36.014 33.107 1.00 29.89 114 LEU D O 1
ATOM 5396 N N . LEU D 2 112 ? 44.657 34.816 31.717 1.00 27.70 115 LEU D N 1
ATOM 5397 C CA . LEU D 2 112 ? 45.802 34.246 31.029 1.00 27.16 115 LEU D CA 1
ATOM 5398 C C . LEU D 2 112 ? 46.043 35.120 29.818 1.00 27.54 115 LEU D C 1
ATOM 5399 O O . LEU D 2 112 ? 45.093 35.591 29.182 1.00 28.26 115 LEU D O 1
ATOM 5404 N N . VAL D 2 113 ? 47.316 35.335 29.500 1.00 26.27 116 VAL D N 1
ATOM 5405 C CA . VAL D 2 113 ? 47.677 36.180 28.372 1.00 24.03 116 VAL D CA 1
ATOM 5406 C C . VAL D 2 113 ? 48.556 35.474 27.363 1.00 22.14 116 VAL D C 1
ATOM 5407 O O . VAL D 2 113 ? 49.534 34.832 27.725 1.00 21.03 116 VAL D O 1
ATOM 5411 N N . CYS D 2 114 ? 48.193 35.572 26.093 1.00 21.36 117 CYS D N 1
ATOM 5412 C CA . CYS D 2 114 ? 49.024 34.986 25.072 1.00 22.03 117 CYS D CA 1
ATOM 5413 C C . CYS D 2 114 ? 49.629 36.139 24.296 1.00 22.58 117 CYS D C 1
ATOM 5414 O O . CYS D 2 114 ? 49.093 36.584 23.280 1.00 22.92 117 CYS D O 1
ATOM 5417 N N . SER D 2 115 ? 50.744 36.636 24.810 1.00 22.65 118 SER D N 1
ATOM 5418 C CA . SER D 2 115 ? 51.459 37.724 24.178 1.00 22.70 118 SER D CA 1
ATOM 5419 C C . SER D 2 115 ? 52.062 37.208 22.881 1.00 22.99 118 SER D C 1
ATOM 5420 O O . SER D 2 115 ? 52.856 36.266 22.888 1.00 23.36 118 SER D O 1
ATOM 5423 N N . VAL D 2 116 ? 51.671 37.816 21.766 1.00 23.09 119 VAL D N 1
ATOM 5424 C CA . VAL D 2 116 ? 52.197 37.432 20.461 1.00 22.87 119 VAL D CA 1
ATOM 5425 C C . VAL D 2 116 ? 52.928 38.640 19.896 1.00 23.11 119 VAL D C 1
ATOM 5426 O O . VAL D 2 116 ? 52.305 39.550 19.357 1.00 23.89 119 VAL D O 1
ATOM 5430 N N . SER D 2 117 ? 54.252 38.639 20.017 1.00 23.29 120 SER D N 1
ATOM 5431 C CA . SER D 2 117 ? 55.052 39.769 19.565 1.00 22.94 120 SER D CA 1
ATOM 5432 C C . SER D 2 117 ? 56.073 39.525 18.460 1.00 23.50 120 SER D C 1
ATOM 5433 O O . SER D 2 117 ? 56.319 38.399 18.038 1.00 23.24 120 SER D O 1
ATOM 5436 N N . ASP D 2 118 ? 56.665 40.623 18.011 1.00 24.12 121 ASP D N 1
ATOM 5437 C CA . ASP D 2 118 ? 57.669 40.608 16.970 1.00 23.92 121 ASP D CA 1
ATOM 5438 C C . ASP D 2 118 ? 57.272 39.758 15.776 1.00 23.80 121 ASP D C 1
ATOM 5439 O O . ASP D 2 118 ? 57.575 38.573 15.728 1.00 24.67 121 ASP D O 1
ATOM 5444 N N . PHE D 2 119 ? 56.569 40.356 14.824 1.00 24.22 122 PHE D N 1
ATOM 5445 C CA . PHE D 2 119 ? 56.195 39.639 13.612 1.00 25.61 122 PHE D CA 1
ATOM 5446 C C . PHE D 2 119 ? 55.651 40.551 12.530 1.00 25.31 122 PHE D C 1
ATOM 5447 O O . PHE D 2 119 ? 55.185 41.665 12.791 1.00 25.08 122 PHE D O 1
ATOM 5455 N N . TYR D 2 120 ? 55.745 40.050 11.305 1.00 24.29 123 TYR D N 1
ATOM 5456 C CA . TYR D 2 120 ? 55.296 40.741 10.107 1.00 23.04 123 TYR D CA 1
ATOM 5457 C C . TYR D 2 120 ? 55.096 39.622 9.087 1.00 22.44 123 TYR D C 1
ATOM 5458 O O . TYR D 2 120 ? 55.908 38.706 9.001 1.00 22.04 123 TYR D O 1
ATOM 5467 N N . PRO D 2 121 ? 54.014 39.680 8.300 1.00 21.93 124 PRO D N 1
ATOM 5468 C CA . PRO D 2 121 ? 52.961 40.695 8.268 1.00 21.79 124 PRO D CA 1
ATOM 5469 C C . PRO D 2 121 ? 51.974 40.651 9.431 1.00 21.77 124 PRO D C 1
ATOM 5470 O O . PRO D 2 121 ? 52.002 39.749 10.272 1.00 20.09 124 PRO D O 1
ATOM 5474 N N . GLY D 2 122 ? 51.076 41.633 9.421 1.00 22.53 125 GLY D N 1
ATOM 5475 C CA . GLY D 2 122 ? 50.071 41.780 10.455 1.00 21.86 125 GLY D CA 1
ATOM 5476 C C . GLY D 2 122 ? 48.985 40.733 10.579 1.00 22.20 125 GLY D C 1
ATOM 5477 O O . GLY D 2 122 ? 48.545 40.462 11.693 1.00 24.66 125 GLY D O 1
ATOM 5478 N N . ASN D 2 123 ? 48.531 40.146 9.473 1.00 22.03 126 ASN D N 1
ATOM 5479 C CA . ASN D 2 123 ? 47.471 39.131 9.546 1.00 21.79 126 ASN D CA 1
ATOM 5480 C C . ASN D 2 123 ? 47.913 37.888 10.303 1.00 20.56 126 ASN D C 1
ATOM 5481 O O . ASN D 2 123 ? 48.876 37.226 9.932 1.00 20.13 126 ASN D O 1
ATOM 5486 N N . ILE D 2 124 ? 47.187 37.562 11.359 1.00 20.04 127 ILE D N 1
ATOM 5487 C CA . ILE D 2 124 ? 47.550 36.415 12.164 1.00 19.98 127 ILE D CA 1
ATOM 5488 C C . ILE D 2 124 ? 46.331 35.827 12.872 1.00 20.64 127 ILE D C 1
ATOM 5489 O O . ILE D 2 124 ? 45.318 36.505 13.050 1.00 19.80 127 ILE D O 1
ATOM 5494 N N . GLU D 2 125 ? 46.417 34.559 13.257 1.00 21.65 128 GLU D N 1
ATOM 5495 C CA . GLU D 2 125 ? 45.307 33.913 13.948 1.00 24.22 128 GLU D CA 1
ATOM 5496 C C . GLU D 2 125 ? 45.808 33.361 15.291 1.00 24.62 128 GLU D C 1
ATOM 5497 O O . GLU D 2 125 ? 46.826 32.665 15.358 1.00 24.75 128 GLU D O 1
ATOM 5503 N N . VAL D 2 126 ? 45.101 33.704 16.367 1.00 25.31 129 VAL D N 1
ATOM 5504 C CA . VAL D 2 126 ? 45.460 33.243 17.708 1.00 25.84 129 VAL D CA 1
ATOM 5505 C C . VAL D 2 126 ? 44.287 32.562 18.412 1.00 27.35 129 VAL D C 1
ATOM 5506 O O . VAL D 2 126 ? 43.269 33.190 18.724 1.00 27.26 129 VAL D O 1
ATOM 5510 N N . ARG D 2 127 ? 44.447 31.271 18.670 1.00 28.59 130 ARG D N 1
ATOM 5511 C CA . ARG D 2 127 ? 43.415 30.491 19.326 1.00 30.63 130 ARG D CA 1
ATOM 5512 C C . ARG D 2 127 ? 43.938 29.907 20.645 1.00 30.04 130 ARG D C 1
ATOM 5513 O O . ARG D 2 127 ? 45.072 29.418 20.720 1.00 29.69 130 ARG D O 1
ATOM 5521 N N . TRP D 2 128 ? 43.107 29.976 21.682 1.00 27.90 131 TRP D N 1
ATOM 5522 C CA . TRP D 2 128 ? 43.455 29.454 22.997 1.00 25.50 131 TRP D CA 1
ATOM 5523 C C . TRP D 2 128 ? 42.972 28.021 23.181 1.00 25.36 131 TRP D C 1
ATOM 5524 O O . TRP D 2 128 ? 42.021 27.594 22.537 1.00 24.60 131 TRP D O 1
ATOM 5535 N N . PHE D 2 129 ? 43.631 27.293 24.079 1.00 27.70 132 PHE D N 1
ATOM 5536 C CA . PHE D 2 129 ? 43.295 25.900 24.358 1.00 28.78 132 PHE D CA 1
ATOM 5537 C C . PHE D 2 129 ? 43.444 25.520 25.830 1.00 30.07 132 PHE D C 1
ATOM 5538 O O . PHE D 2 129 ? 44.340 25.996 26.535 1.00 28.77 132 PHE D O 1
ATOM 5546 N N . ARG D 2 130 ? 42.554 24.634 26.265 1.00 31.58 133 ARG D N 1
ATOM 5547 C CA . ARG D 2 130 ? 42.505 24.144 27.639 1.00 32.97 133 ARG D CA 1
ATOM 5548 C C . ARG D 2 130 ? 42.521 22.623 27.551 1.00 33.62 133 ARG D C 1
ATOM 5549 O O . ARG D 2 130 ? 41.556 22.010 27.090 1.00 33.17 133 ARG D O 1
ATOM 5557 N N . ASN D 2 131 ? 43.625 22.018 27.978 1.00 34.37 134 ASN D N 1
ATOM 5558 C CA . ASN D 2 131 ? 43.736 20.573 27.918 1.00 34.28 134 ASN D CA 1
ATOM 5559 C C . ASN D 2 131 ? 43.282 20.060 26.561 1.00 34.85 134 ASN D C 1
ATOM 5560 O O . ASN D 2 131 ? 42.372 19.240 26.474 1.00 35.84 134 ASN D O 1
ATOM 5565 N N . GLY D 2 132 ? 43.899 20.577 25.502 1.00 34.91 135 GLY D N 1
ATOM 5566 C CA . GLY D 2 132 ? 43.570 20.141 24.157 1.00 35.74 135 GLY D CA 1
ATOM 5567 C C . GLY D 2 132 ? 42.245 20.582 23.562 1.00 37.28 135 GLY D C 1
ATOM 5568 O O . GLY D 2 132 ? 42.040 20.475 22.349 1.00 37.82 135 GLY D O 1
ATOM 5569 N N . LYS D 2 133 ? 41.332 21.081 24.383 1.00 38.54 136 LYS D N 1
ATOM 5570 C CA . LYS D 2 133 ? 40.043 21.509 23.847 1.00 39.18 136 LYS D CA 1
ATOM 5571 C C . LYS D 2 133 ? 40.075 23.015 23.583 1.00 38.04 136 LYS D C 1
ATOM 5572 O O . LYS D 2 133 ? 40.567 23.784 24.411 1.00 36.79 136 LYS D O 1
ATOM 5578 N N . GLU D 2 134 ? 39.575 23.427 22.423 1.00 37.55 137 GLU D N 1
ATOM 5579 C CA . GLU D 2 134 ? 39.571 24.845 22.082 1.00 37.30 137 GLU D CA 1
ATOM 5580 C C . GLU D 2 134 ? 38.610 25.637 22.953 1.00 36.89 137 GLU D C 1
ATOM 5581 O O . GLU D 2 134 ? 37.455 25.248 23.135 1.00 37.54 137 GLU D O 1
ATOM 5587 N N . GLU D 2 135 ? 39.109 26.743 23.494 1.00 36.44 138 GLU D N 1
ATOM 5588 C CA . GLU D 2 135 ? 38.324 27.632 24.341 1.00 35.76 138 GLU D CA 1
ATOM 5589 C C . GLU D 2 135 ? 37.694 28.659 23.395 1.00 34.34 138 GLU D C 1
ATOM 5590 O O . GLU D 2 135 ? 38.322 29.651 23.043 1.00 33.69 138 GLU D O 1
ATOM 5596 N N . GLU D 2 136 ? 36.460 28.396 22.970 1.00 33.85 139 GLU D N 1
ATOM 5597 C CA . GLU D 2 136 ? 35.728 29.272 22.059 1.00 33.74 139 GLU D CA 1
ATOM 5598 C C . GLU D 2 136 ? 35.164 30.478 22.798 1.00 32.96 139 GLU D C 1
ATOM 5599 O O . GLU D 2 136 ? 35.562 31.621 22.574 1.00 32.07 139 GLU D O 1
ATOM 5605 N N . THR D 2 137 ? 34.204 30.190 23.667 1.00 32.52 140 THR D N 1
ATOM 5606 C CA . THR D 2 137 ? 33.492 31.172 24.484 1.00 30.73 140 THR D CA 1
ATOM 5607 C C . THR D 2 137 ? 34.381 32.243 25.115 1.00 28.73 140 THR D C 1
ATOM 5608 O O . THR D 2 137 ? 35.378 31.927 25.766 1.00 29.13 140 THR D O 1
ATOM 5612 N N . GLY D 2 138 ? 34.000 33.503 24.900 1.00 26.26 141 GLY D N 1
ATOM 5613 C CA . GLY D 2 138 ? 34.682 34.670 25.462 1.00 21.91 141 GLY D CA 1
ATOM 5614 C C . GLY D 2 138 ? 36.192 34.870 25.494 1.00 20.16 141 GLY D C 1
ATOM 5615 O O . GLY D 2 138 ? 36.868 34.487 26.457 1.00 19.40 141 GLY D O 1
ATOM 5616 N N . ILE D 2 139 ? 36.726 35.518 24.460 1.00 19.18 142 ILE D N 1
ATOM 5617 C CA . ILE D 2 139 ? 38.164 35.794 24.375 1.00 16.37 142 ILE D CA 1
ATOM 5618 C C . ILE D 2 139 ? 38.447 37.223 23.942 1.00 16.34 142 ILE D C 1
ATOM 5619 O O . ILE D 2 139 ? 38.164 37.623 22.813 1.00 15.22 142 ILE D O 1
ATOM 5624 N N . VAL D 2 140 ? 39.023 37.977 24.863 1.00 16.62 143 VAL D N 1
ATOM 5625 C CA . VAL D 2 140 ? 39.354 39.365 24.634 1.00 16.86 143 VAL D CA 1
ATOM 5626 C C . VAL D 2 140 ? 40.645 39.530 23.852 1.00 18.14 143 VAL D C 1
ATOM 5627 O O . VAL D 2 140 ? 41.623 38.824 24.089 1.00 17.10 143 VAL D O 1
ATOM 5631 N N . SER D 2 141 ? 40.635 40.477 22.918 1.00 20.05 144 SER D N 1
ATOM 5632 C CA . SER D 2 141 ? 41.800 40.770 22.094 1.00 21.17 144 SER D CA 1
ATOM 5633 C C . SER D 2 141 ? 42.042 42.266 21.992 1.00 21.96 144 SER D C 1
ATOM 5634 O O . SER D 2 141 ? 41.147 43.022 21.625 1.00 23.22 144 SER D O 1
ATOM 5637 N N . THR D 2 142 ? 43.262 42.683 22.306 1.00 23.32 145 THR D N 1
ATOM 5638 C CA . THR D 2 142 ? 43.638 44.092 22.247 1.00 23.38 145 THR D CA 1
ATOM 5639 C C . THR D 2 142 ? 43.695 44.580 20.807 1.00 24.13 145 THR D C 1
ATOM 5640 O O . THR D 2 142 ? 43.813 45.780 20.559 1.00 24.91 145 THR D O 1
ATOM 5644 N N . GLY D 2 143 ? 43.638 43.644 19.864 1.00 23.71 146 GLY D N 1
ATOM 5645 C CA . GLY D 2 143 ? 43.707 44.005 18.461 1.00 24.33 146 GLY D CA 1
ATOM 5646 C C . GLY D 2 143 ? 45.150 43.990 17.994 1.00 24.19 146 GLY D C 1
ATOM 5647 O O . GLY D 2 143 ? 46.028 43.537 18.730 1.00 25.57 146 GLY D O 1
ATOM 5648 N N . LEU D 2 144 ? 45.403 44.479 16.785 1.00 22.30 147 LEU D N 1
ATOM 5649 C CA . LEU D 2 144 ? 46.767 44.501 16.262 1.00 20.42 147 LEU D CA 1
ATOM 5650 C C . LEU D 2 144 ? 47.469 45.791 16.667 1.00 20.11 147 LEU D C 1
ATOM 5651 O O . LEU D 2 144 ? 46.831 46.823 16.850 1.00 21.04 147 LEU D O 1
ATOM 5656 N N . VAL D 2 145 ? 48.786 45.721 16.813 1.00 19.68 148 VAL D N 1
ATOM 5657 C CA . VAL D 2 145 ? 49.572 46.882 17.208 1.00 19.43 148 VAL D CA 1
ATOM 5658 C C . VAL D 2 145 ? 50.790 47.075 16.330 1.00 20.18 148 VAL D C 1
ATOM 5659 O O . VAL D 2 145 ? 51.636 46.188 16.223 1.00 20.95 148 VAL D O 1
ATOM 5663 N N . ARG D 2 146 ? 50.881 48.242 15.704 1.00 19.64 149 ARG D N 1
ATOM 5664 C CA . ARG D 2 146 ? 52.010 48.542 14.840 1.00 18.62 149 ARG D CA 1
ATOM 5665 C C . ARG D 2 146 ? 53.103 49.208 15.670 1.00 18.37 149 ARG D C 1
ATOM 5666 O O . ARG D 2 146 ? 52.901 50.276 16.237 1.00 19.78 149 ARG D O 1
ATOM 5674 N N . ASN D 2 147 ? 54.263 48.565 15.737 1.00 17.06 150 ASN D N 1
ATOM 5675 C CA . ASN D 2 147 ? 55.382 49.061 16.529 1.00 16.14 150 ASN D CA 1
ATOM 5676 C C . ASN D 2 147 ? 56.193 50.206 15.920 1.00 15.41 150 ASN D C 1
ATOM 5677 O O . ASN D 2 147 ? 56.999 50.825 16.608 1.00 13.96 150 ASN D O 1
ATOM 5682 N N . GLY D 2 148 ? 55.990 50.484 14.638 1.00 15.58 151 GLY D N 1
ATOM 5683 C CA . GLY D 2 148 ? 56.724 51.565 14.006 1.00 15.82 151 GLY D CA 1
ATOM 5684 C C . GLY D 2 148 ? 57.934 51.122 13.214 1.00 16.72 151 GLY D C 1
ATOM 5685 O O . GLY D 2 148 ? 58.417 51.866 12.356 1.00 16.06 151 GLY D O 1
ATOM 5686 N N . ASP D 2 149 ? 58.414 49.909 13.484 1.00 17.16 152 ASP D N 1
ATOM 5687 C CA . ASP D 2 149 ? 59.590 49.361 12.806 1.00 17.27 152 ASP D CA 1
ATOM 5688 C C . ASP D 2 149 ? 59.320 48.068 12.034 1.00 17.52 152 ASP D C 1
ATOM 5689 O O . ASP D 2 149 ? 60.059 47.097 12.179 1.00 16.78 152 ASP D O 1
ATOM 5694 N N . TRP D 2 150 ? 58.271 48.072 11.217 1.00 17.60 153 TRP D N 1
ATOM 5695 C CA . TRP D 2 150 ? 57.899 46.914 10.410 1.00 18.16 153 TRP D CA 1
ATOM 5696 C C . TRP D 2 150 ? 57.780 45.638 11.228 1.00 18.29 153 TRP D C 1
ATOM 5697 O O . TRP D 2 150 ? 58.206 44.562 10.799 1.00 17.86 153 TRP D O 1
ATOM 5708 N N . THR D 2 151 ? 57.187 45.775 12.408 1.00 17.75 154 THR D N 1
ATOM 5709 C CA . THR D 2 151 ? 56.996 44.658 13.320 1.00 16.57 154 THR D CA 1
ATOM 5710 C C . THR D 2 151 ? 55.648 44.886 14.014 1.00 16.54 154 THR D C 1
ATOM 5711 O O . THR D 2 151 ? 55.295 46.026 14.295 1.00 16.93 154 THR D O 1
ATOM 5715 N N . PHE D 2 152 ? 54.885 43.823 14.262 1.00 15.37 155 PHE D N 1
ATOM 5716 C CA . PHE D 2 152 ? 53.591 43.967 14.932 1.00 14.95 155 PHE D CA 1
ATOM 5717 C C . PHE D 2 152 ? 53.621 43.301 16.305 1.00 17.05 155 PHE D C 1
ATOM 5718 O O . PHE D 2 152 ? 54.672 42.870 16.775 1.00 17.60 155 PHE D O 1
ATOM 5726 N N . GLN D 2 153 ? 52.457 43.209 16.942 1.00 18.01 156 GLN D N 1
ATOM 5727 C CA . GLN D 2 153 ? 52.334 42.572 18.254 1.00 17.86 156 GLN D CA 1
ATOM 5728 C C . GLN D 2 153 ? 50.885 42.661 18.701 1.00 18.62 156 GLN D C 1
ATOM 5729 O O . GLN D 2 153 ? 50.241 43.693 18.522 1.00 19.56 156 GLN D O 1
ATOM 5735 N N . THR D 2 154 ? 50.368 41.578 19.270 1.00 19.44 157 THR D N 1
ATOM 5736 C CA . THR D 2 154 ? 48.992 41.564 19.757 1.00 19.84 157 THR D CA 1
ATOM 5737 C C . THR D 2 154 ? 48.892 40.776 21.046 1.00 20.23 157 THR D C 1
ATOM 5738 O O . THR D 2 154 ? 49.736 39.930 21.325 1.00 21.11 157 THR D O 1
ATOM 5742 N N . LEU D 2 155 ? 47.865 41.059 21.836 1.00 20.25 158 LEU D N 1
ATOM 5743 C CA . LEU D 2 155 ? 47.676 40.329 23.076 1.00 21.07 158 LEU D CA 1
ATOM 5744 C C . LEU D 2 155 ? 46.302 39.709 23.056 1.00 21.83 158 LEU D C 1
ATOM 5745 O O . LEU D 2 155 ? 45.299 40.402 22.884 1.00 22.28 158 LEU D O 1
ATOM 5750 N N . VAL D 2 156 ? 46.261 38.394 23.219 1.00 22.09 159 VAL D N 1
ATOM 5751 C CA . VAL D 2 156 ? 45.004 37.673 23.222 1.00 22.45 159 VAL D CA 1
ATOM 5752 C C . VAL D 2 156 ? 44.793 37.119 24.617 1.00 22.80 159 VAL D C 1
ATOM 5753 O O . VAL D 2 156 ? 45.393 36.121 24.995 1.00 24.10 159 VAL D O 1
ATOM 5757 N N . MET D 2 157 ? 43.928 37.771 25.376 1.00 24.67 160 MET D N 1
ATOM 5758 C CA . MET D 2 157 ? 43.665 37.374 26.754 1.00 26.24 160 MET D CA 1
ATOM 5759 C C . MET D 2 157 ? 42.529 36.355 26.925 1.00 25.84 160 MET D C 1
ATOM 5760 O O . MET D 2 157 ? 41.504 36.424 26.243 1.00 26.03 160 MET D O 1
ATOM 5765 N N . LEU D 2 158 ? 42.735 35.406 27.839 1.00 25.38 161 LEU D N 1
ATOM 5766 C CA . LEU D 2 158 ? 41.764 34.347 28.136 1.00 25.71 161 LEU D CA 1
ATOM 5767 C C . LEU D 2 158 ? 41.528 34.256 29.638 1.00 26.14 161 LEU D C 1
ATOM 5768 O O . LEU D 2 158 ? 42.439 34.514 30.422 1.00 26.05 161 LEU D O 1
ATOM 5773 N N . GLU D 2 159 ? 40.324 33.867 30.048 1.00 27.62 162 GLU D N 1
ATOM 5774 C CA . GLU D 2 159 ? 40.031 33.786 31.477 1.00 29.21 162 GLU D CA 1
ATOM 5775 C C . GLU D 2 159 ? 39.521 32.450 31.990 1.00 29.08 162 GLU D C 1
ATOM 5776 O O . GLU D 2 159 ? 38.618 31.852 31.411 1.00 29.23 162 GLU D O 1
ATOM 5782 N N . THR D 2 160 ? 40.099 31.993 33.097 1.00 28.94 163 THR D N 1
ATOM 5783 C CA . THR D 2 160 ? 39.679 30.742 33.709 1.00 29.03 163 THR D CA 1
ATOM 5784 C C . THR D 2 160 ? 39.965 30.677 35.189 1.00 29.70 163 THR D C 1
ATOM 5785 O O . THR D 2 160 ? 40.369 31.657 35.824 1.00 30.47 163 THR D O 1
ATOM 5789 N N . VAL D 2 161 ? 39.733 29.482 35.713 1.00 29.98 164 VAL D N 1
ATOM 5790 C CA . VAL D 2 161 ? 39.978 29.131 37.098 1.00 29.77 164 VAL D CA 1
ATOM 5791 C C . VAL D 2 161 ? 41.056 28.081 36.894 1.00 30.66 164 VAL D C 1
ATOM 5792 O O . VAL D 2 161 ? 40.765 26.893 36.763 1.00 31.93 164 VAL D O 1
ATOM 5796 N N . PRO D 2 162 ? 42.320 28.512 36.823 1.00 30.98 165 PRO D N 1
ATOM 5797 C CA . PRO D 2 162 ? 43.400 27.547 36.620 1.00 31.29 165 PRO D CA 1
ATOM 5798 C C . PRO D 2 162 ? 43.391 26.409 37.627 1.00 30.87 165 PRO D C 1
ATOM 5799 O O . PRO D 2 162 ? 43.942 26.511 38.723 1.00 30.31 165 PRO D O 1
ATOM 5803 N N . GLN D 2 163 ? 42.736 25.324 37.234 1.00 31.64 166 GLN D N 1
ATOM 5804 C CA . GLN D 2 163 ? 42.636 24.145 38.067 1.00 32.60 166 GLN D CA 1
ATOM 5805 C C . GLN D 2 163 ? 43.889 23.299 37.821 1.00 33.10 166 GLN D C 1
ATOM 5806 O O . GLN D 2 163 ? 44.401 23.223 36.703 1.00 32.40 166 GLN D O 1
ATOM 5812 N N . SER D 2 164 ? 44.392 22.696 38.890 1.00 33.93 167 SER D N 1
ATOM 5813 C CA . SER D 2 164 ? 45.571 21.848 38.844 1.00 35.12 167 SER D CA 1
ATOM 5814 C C . SER D 2 164 ? 45.493 20.781 37.765 1.00 35.31 167 SER D C 1
ATOM 5815 O O . SER D 2 164 ? 44.463 20.121 37.610 1.00 35.64 167 SER D O 1
ATOM 5818 N N . GLY D 2 165 ? 46.596 20.594 37.046 1.00 35.85 168 GLY D N 1
ATOM 5819 C CA . GLY D 2 165 ? 46.646 19.596 35.985 1.00 35.69 168 GLY D CA 1
ATOM 5820 C C . GLY D 2 165 ? 46.343 20.220 34.640 1.00 34.48 168 GLY D C 1
ATOM 5821 O O . GLY D 2 165 ? 46.716 19.707 33.584 1.00 34.08 168 GLY D O 1
ATOM 5822 N N . GLU D 2 166 ? 45.644 21.343 34.701 1.00 33.40 169 GLU D N 1
ATOM 5823 C CA . GLU D 2 166 ? 45.270 22.079 33.517 1.00 33.00 169 GLU D CA 1
ATOM 5824 C C . GLU D 2 166 ? 46.502 22.434 32.700 1.00 32.19 169 GLU D C 1
ATOM 5825 O O . GLU D 2 166 ? 47.553 22.748 33.265 1.00 32.03 169 GLU D O 1
ATOM 5831 N N . VAL D 2 167 ? 46.369 22.375 31.374 1.00 31.20 170 VAL D N 1
ATOM 5832 C CA . VAL D 2 167 ? 47.449 22.736 30.453 1.00 29.73 170 VAL D CA 1
ATOM 5833 C C . VAL D 2 167 ? 46.824 23.602 29.364 1.00 28.47 170 VAL D C 1
ATOM 5834 O O . VAL D 2 167 ? 46.143 23.096 28.467 1.00 28.10 170 VAL D O 1
ATOM 5838 N N . TYR D 2 168 ? 47.045 24.910 29.468 1.00 27.19 171 TYR D N 1
ATOM 5839 C CA . TYR D 2 168 ? 46.511 25.874 28.512 1.00 26.15 171 TYR D CA 1
ATOM 5840 C C . TYR D 2 168 ? 47.521 26.108 27.410 1.00 25.58 171 TYR D C 1
ATOM 5841 O O . TYR D 2 168 ? 48.674 26.433 27.672 1.00 24.95 171 TYR D O 1
ATOM 5850 N N . THR D 2 169 ? 47.087 25.951 26.171 1.00 25.88 172 THR D N 1
ATOM 5851 C CA . THR D 2 169 ? 47.997 26.133 25.061 1.00 26.74 172 THR D CA 1
ATOM 5852 C C . THR D 2 169 ? 47.516 27.221 24.118 1.00 26.64 172 THR D C 1
ATOM 5853 O O . THR D 2 169 ? 46.325 27.349 23.867 1.00 26.88 172 THR D O 1
ATOM 5857 N N . CYS D 2 170 ? 48.458 28.017 23.620 1.00 27.35 173 CYS D N 1
ATOM 5858 C CA . CYS D 2 170 ? 48.162 29.083 22.672 1.00 26.83 173 CYS D CA 1
ATOM 5859 C C . CYS D 2 170 ? 48.654 28.597 21.296 1.00 27.47 173 CYS D C 1
ATOM 5860 O O . CYS D 2 170 ? 49.803 28.177 21.155 1.00 26.07 173 CYS D O 1
ATOM 5863 N N . GLN D 2 171 ? 47.782 28.640 20.292 1.00 28.83 174 GLN D N 1
ATOM 5864 C CA . GLN D 2 171 ? 48.139 28.190 18.940 1.00 30.01 174 GLN D CA 1
ATOM 5865 C C . GLN D 2 171 ? 48.116 29.325 17.899 1.00 30.60 174 GLN D C 1
ATOM 5866 O O . GLN D 2 171 ? 47.051 29.719 17.406 1.00 32.00 174 GLN D O 1
ATOM 5872 N N . VAL D 2 172 ? 49.303 29.840 17.569 1.00 29.32 175 VAL D N 1
ATOM 5873 C CA . VAL D 2 172 ? 49.443 30.924 16.599 1.00 27.71 175 VAL D CA 1
ATOM 5874 C C . VAL D 2 172 ? 49.737 30.368 15.207 1.00 27.19 175 VAL D C 1
ATOM 5875 O O . VAL D 2 172 ? 50.478 29.397 15.059 1.00 25.96 175 VAL D O 1
ATOM 5879 N N . GLU D 2 173 ? 49.125 30.984 14.197 1.00 27.20 176 GLU D N 1
ATOM 5880 C CA . GLU D 2 173 ? 49.309 30.610 12.797 1.00 26.43 176 GLU D CA 1
ATOM 5881 C C . GLU D 2 173 ? 49.641 31.902 12.083 1.00 25.78 176 GLU D C 1
ATOM 5882 O O . GLU D 2 173 ? 48.961 32.905 12.274 1.00 25.60 176 GLU D O 1
ATOM 5888 N N . HIS D 2 174 ? 50.683 31.867 11.260 1.00 26.39 177 HIS D N 1
ATOM 5889 C CA . HIS D 2 174 ? 51.153 33.048 10.552 1.00 25.30 177 HIS D CA 1
ATOM 5890 C C . HIS D 2 174 ? 51.872 32.594 9.286 1.00 24.14 177 HIS D C 1
ATOM 5891 O O . HIS D 2 174 ? 52.454 31.508 9.253 1.00 22.68 177 HIS D O 1
ATOM 5898 N N . PRO D 2 175 ? 51.833 33.421 8.227 1.00 24.02 178 PRO D N 1
ATOM 5899 C CA . PRO D 2 175 ? 52.454 33.174 6.919 1.00 24.28 178 PRO D CA 1
ATOM 5900 C C . PRO D 2 175 ? 53.931 32.778 6.943 1.00 24.62 178 PRO D C 1
ATOM 5901 O O . PRO D 2 175 ? 54.387 32.022 6.086 1.00 24.31 178 PRO D O 1
ATOM 5905 N N . SER D 2 176 ? 54.684 33.295 7.907 1.00 24.51 179 SER D N 1
ATOM 5906 C CA . SER D 2 176 ? 56.097 32.964 7.983 1.00 25.32 179 SER D CA 1
ATOM 5907 C C . SER D 2 176 ? 56.295 31.671 8.758 1.00 26.38 179 SER D C 1
ATOM 5908 O O . SER D 2 176 ? 57.392 31.385 9.243 1.00 26.99 179 SER D O 1
ATOM 5911 N N . LEU D 2 177 ? 55.230 30.887 8.861 1.00 27.49 180 LEU D N 1
ATOM 5912 C CA . LEU D 2 177 ? 55.276 29.622 9.575 1.00 28.96 180 LEU D CA 1
ATOM 5913 C C . LEU D 2 177 ? 54.695 28.488 8.749 1.00 30.94 180 LEU D C 1
ATOM 5914 O O . LEU D 2 177 ? 53.572 28.584 8.259 1.00 32.33 180 LEU D O 1
ATOM 5919 N N . THR D 2 178 ? 55.463 27.415 8.586 1.00 33.17 181 THR D N 1
ATOM 5920 C CA . THR D 2 178 ? 55.000 26.258 7.825 1.00 34.59 181 THR D CA 1
ATOM 5921 C C . THR D 2 178 ? 54.027 25.482 8.705 1.00 34.43 181 THR D C 1
ATOM 5922 O O . THR D 2 178 ? 52.999 24.995 8.237 1.00 34.10 181 THR D O 1
ATOM 5926 N N . ASP D 2 179 ? 54.373 25.375 9.984 1.00 34.30 182 ASP D N 1
ATOM 5927 C CA . ASP D 2 179 ? 53.548 24.686 10.961 1.00 36.05 182 ASP D CA 1
ATOM 5928 C C . ASP D 2 179 ? 53.353 25.620 12.142 1.00 36.06 182 ASP D C 1
ATOM 5929 O O . ASP D 2 179 ? 54.313 26.247 12.604 1.00 37.44 182 ASP D O 1
ATOM 5934 N N . PRO D 2 180 ? 52.116 25.709 12.663 1.00 34.06 183 PRO D N 1
ATOM 5935 C CA . PRO D 2 180 ? 51.755 26.564 13.804 1.00 32.17 183 PRO D CA 1
ATOM 5936 C C . PRO D 2 180 ? 52.567 26.433 15.091 1.00 29.83 183 PRO D C 1
ATOM 5937 O O . PRO D 2 180 ? 52.852 25.337 15.565 1.00 29.24 183 PRO D O 1
ATOM 5941 N N . VAL D 2 181 ? 52.929 27.579 15.650 1.00 29.07 184 VAL D N 1
ATOM 5942 C CA . VAL D 2 181 ? 53.678 27.636 16.894 1.00 29.13 184 VAL D CA 1
ATOM 5943 C C . VAL D 2 181 ? 52.697 27.434 18.047 1.00 28.99 184 VAL D C 1
ATOM 5944 O O . VAL D 2 181 ? 51.574 27.935 18.013 1.00 29.21 184 VAL D O 1
ATOM 5948 N N . THR D 2 182 ? 53.115 26.691 19.063 1.00 28.54 185 THR D N 1
ATOM 5949 C CA . THR D 2 182 ? 52.254 26.443 20.209 1.00 28.72 185 THR D CA 1
ATOM 5950 C C . THR D 2 182 ? 53.051 26.551 21.498 1.00 28.14 185 THR D C 1
ATOM 5951 O O . THR D 2 182 ? 54.141 25.989 21.617 1.00 28.30 185 THR D O 1
ATOM 5955 N N . VAL D 2 183 ? 52.498 27.278 22.460 1.00 27.44 186 VAL D N 1
ATOM 5956 C CA . VAL D 2 183 ? 53.136 27.467 23.753 1.00 27.04 186 VAL D CA 1
ATOM 5957 C C . VAL D 2 183 ? 52.211 26.944 24.848 1.00 28.02 186 VAL D C 1
ATOM 5958 O O . VAL D 2 183 ? 50.993 27.110 24.767 1.00 28.51 186 VAL D O 1
ATOM 5962 N N . GLU D 2 184 ? 52.785 26.300 25.862 1.00 27.75 187 GLU D N 1
ATOM 5963 C CA . GLU D 2 184 ? 51.986 25.754 26.951 1.00 27.16 187 GLU D CA 1
ATOM 5964 C C . GLU D 2 184 ? 52.285 26.451 28.268 1.00 25.86 187 GLU D C 1
ATOM 5965 O O . GLU D 2 184 ? 53.321 27.083 28.421 1.00 25.99 187 GLU D O 1
ATOM 5971 N N . TRP D 2 185 ? 51.355 26.353 29.205 1.00 25.73 188 TRP D N 1
ATOM 5972 C CA . TRP D 2 185 ? 51.525 26.958 30.513 1.00 26.32 188 TRP D CA 1
ATOM 5973 C C . TRP D 2 185 ? 50.886 26.114 31.621 1.00 27.95 188 TRP D C 1
ATOM 5974 O O . TRP D 2 185 ? 49.773 25.596 31.461 1.00 26.39 188 TRP D O 1
ATOM 5985 N N . LYS D 2 186 ? 51.594 26.008 32.746 1.00 29.93 189 LYS D N 1
ATOM 5986 C CA . LYS D 2 186 ? 51.148 25.245 33.912 1.00 31.43 189 LYS D CA 1
ATOM 5987 C C . LYS D 2 186 ? 51.225 23.741 33.616 1.00 32.70 189 LYS D C 1
ATOM 5988 O O . LYS D 2 186 ? 51.344 23.378 32.424 1.00 32.68 189 LYS D O 1
ATOM 5994 N N . ALA E 3 1 ? 9.353 12.021 19.238 1.00 27.39 999 ALA E N 1
ATOM 5995 C CA . ALA E 3 1 ? 10.068 11.043 18.370 1.00 27.45 999 ALA E CA 1
ATOM 5996 C C . ALA E 3 1 ? 11.599 11.230 18.398 1.00 27.38 999 ALA E C 1
ATOM 5997 O O . ALA E 3 1 ? 12.189 11.608 17.371 1.00 26.02 999 ALA E O 1
ATOM 5999 N N . GLY E 3 2 ? 12.242 10.961 19.547 1.00 26.73 1000 GLY E N 1
ATOM 6000 C CA . GLY E 3 2 ? 13.692 11.137 19.620 1.00 27.17 1000 GLY E CA 1
ATOM 6001 C C . GLY E 3 2 ? 14.669 10.566 20.660 1.00 25.70 1000 GLY E C 1
ATOM 6002 O O . GLY E 3 2 ? 14.710 9.369 20.919 1.00 25.21 1000 GLY E O 1
ATOM 6003 N N . PHE E 3 3 ? 15.480 11.475 21.213 1.00 25.90 1001 PHE E N 1
ATOM 6004 C CA . PHE E 3 3 ? 16.568 11.262 22.190 1.00 24.96 1001 PHE E CA 1
ATOM 6005 C C . PHE E 3 3 ? 16.690 10.124 23.212 1.00 25.69 1001 PHE E C 1
ATOM 6006 O O . PHE E 3 3 ? 15.811 9.911 24.046 1.00 26.24 1001 PHE E O 1
ATOM 6014 N N . LYS E 3 4 ? 17.832 9.434 23.162 1.00 25.43 1002 LYS E N 1
ATOM 6015 C CA . LYS E 3 4 ? 18.154 8.337 24.076 1.00 25.73 1002 LYS E CA 1
ATOM 6016 C C . LYS E 3 4 ? 19.056 8.839 25.184 1.00 26.97 1002 LYS E C 1
ATOM 6017 O O . LYS E 3 4 ? 19.789 9.803 25.000 1.00 28.78 1002 LYS E O 1
ATOM 6023 N N . GLY E 3 5 ? 19.004 8.176 26.333 1.00 27.69 1003 GLY E N 1
ATOM 6024 C CA . GLY E 3 5 ? 19.859 8.543 27.448 1.00 26.56 1003 GLY E CA 1
ATOM 6025 C C . GLY E 3 5 ? 20.886 7.431 27.558 1.00 25.86 1003 GLY E C 1
ATOM 6026 O O . GLY E 3 5 ? 20.552 6.269 27.366 1.00 25.88 1003 GLY E O 1
ATOM 6027 N N . GLU E 3 6 ? 22.138 7.762 27.833 1.00 25.87 1004 GLU E N 1
ATOM 6028 C CA . GLU E 3 6 ? 23.127 6.706 27.951 1.00 26.65 1004 GLU E CA 1
ATOM 6029 C C . GLU E 3 6 ? 23.185 6.224 29.380 1.00 28.41 1004 GLU E C 1
ATOM 6030 O O . GLU E 3 6 ? 23.739 6.904 30.242 1.00 29.03 1004 GLU E O 1
ATOM 6036 N N . GLN E 3 7 ? 22.606 5.052 29.633 1.00 29.76 1005 GLN E N 1
ATOM 6037 C CA . GLN E 3 7 ? 22.597 4.474 30.973 1.00 30.67 1005 GLN E CA 1
ATOM 6038 C C . GLN E 3 7 ? 23.998 4.456 31.564 1.00 29.74 1005 GLN E C 1
ATOM 6039 O O . GLN E 3 7 ? 24.976 4.691 30.860 1.00 29.45 1005 GLN E O 1
ATOM 6045 N N . GLY E 3 8 ? 24.094 4.186 32.860 1.00 29.41 1006 GLY E N 1
ATOM 6046 C CA . GLY E 3 8 ? 25.399 4.159 33.500 1.00 30.54 1006 GLY E CA 1
ATOM 6047 C C . GLY E 3 8 ? 25.597 2.998 34.455 1.00 29.70 1006 GLY E C 1
ATOM 6048 O O . GLY E 3 8 ? 24.638 2.526 35.067 1.00 31.99 1006 GLY E O 1
ATOM 6049 N N . PRO E 3 9 ? 26.835 2.514 34.611 1.00 27.84 1007 PRO E N 1
ATOM 6050 C CA . PRO E 3 9 ? 27.109 1.396 35.517 1.00 27.59 1007 PRO E CA 1
ATOM 6051 C C . PRO E 3 9 ? 27.061 1.866 36.967 1.00 28.07 1007 PRO E C 1
ATOM 6052 O O . PRO E 3 9 ? 26.972 3.067 37.223 1.00 28.30 1007 PRO E O 1
ATOM 6056 N N . LYS E 3 10 ? 27.100 0.920 37.908 1.00 27.95 1008 LYS E N 1
ATOM 6057 C CA . LYS E 3 10 ? 27.084 1.245 39.337 1.00 27.23 1008 LYS E CA 1
ATOM 6058 C C . LYS E 3 10 ? 28.465 1.056 39.950 1.00 26.50 1008 LYS E C 1
ATOM 6059 O O . LYS E 3 10 ? 29.186 0.121 39.605 1.00 25.01 1008 LYS E O 1
ATOM 6065 N N . GLY E 3 11 ? 28.821 1.944 40.871 1.00 26.25 1009 GLY E N 1
ATOM 6066 C CA . GLY E 3 11 ? 30.119 1.874 41.512 1.00 25.73 1009 GLY E CA 1
ATOM 6067 C C . GLY E 3 11 ? 30.369 0.659 42.381 1.00 26.41 1009 GLY E C 1
ATOM 6068 O O . GLY E 3 11 ? 29.442 0.052 42.920 1.00 26.08 1009 GLY E O 1
ATOM 6069 N N . GLU E 3 12 ? 31.643 0.302 42.507 1.00 26.34 1010 GLU E N 1
ATOM 6070 C CA . GLU E 3 12 ? 32.064 -0.830 43.326 1.00 26.70 1010 GLU E CA 1
ATOM 6071 C C . GLU E 3 12 ? 31.835 -0.432 44.786 1.00 27.26 1010 GLU E C 1
ATOM 6072 O O . GLU E 3 12 ? 32.368 0.577 45.241 1.00 28.98 1010 GLU E O 1
ATOM 6078 N N . PRO E 3 13 ? 31.028 -1.195 45.538 1.00 27.05 1011 PRO E N 1
ATOM 6079 C CA . PRO E 3 13 ? 30.872 -0.738 46.919 1.00 26.85 1011 PRO E CA 1
ATOM 6080 C C . PRO E 3 13 ? 32.245 -0.621 47.579 1.00 27.42 1011 PRO E C 1
ATOM 6081 O O . PRO E 3 13 ? 33.190 -1.271 47.147 1.00 27.23 1011 PRO E O 1
ATOM 6085 N N . GLY E 3 14 ? 32.362 0.220 48.602 1.00 29.07 1012 GLY E N 1
ATOM 6086 C CA . GLY E 3 14 ? 33.644 0.393 49.265 1.00 31.29 1012 GLY E CA 1
ATOM 6087 C C . GLY E 3 14 ? 33.559 0.558 50.770 1.00 33.70 1012 GLY E C 1
ATOM 6088 O O . GLY E 3 14 ? 34.578 0.695 51.454 1.00 33.78 1012 GLY E O 1
ATOM 6090 N N . ALA F 3 1 ? 69.553 50.037 -6.732 1.00 42.35 1999 ALA F N 1
ATOM 6091 C CA . ALA F 3 1 ? 68.759 50.199 -7.949 1.00 44.06 1999 ALA F CA 1
ATOM 6092 C C . ALA F 3 1 ? 67.286 50.566 -7.627 1.00 44.84 1999 ALA F C 1
ATOM 6093 O O . ALA F 3 1 ? 66.793 50.275 -6.545 1.00 45.55 1999 ALA F O 1
ATOM 6095 N N . GLY F 3 2 ? 66.674 51.309 -8.619 1.00 45.16 2000 GLY F N 1
ATOM 6096 C CA . GLY F 3 2 ? 65.384 51.917 -8.699 1.00 44.59 2000 GLY F CA 1
ATOM 6097 C C . GLY F 3 2 ? 64.943 52.563 -7.377 1.00 44.25 2000 GLY F C 1
ATOM 6098 O O . GLY F 3 2 ? 65.552 52.525 -6.319 1.00 44.61 2000 GLY F O 1
ATOM 6099 N N . PHE F 3 3 ? 63.775 53.099 -7.592 1.00 42.92 2001 PHE F N 1
ATOM 6100 C CA . PHE F 3 3 ? 62.626 53.792 -6.951 1.00 42.58 2001 PHE F CA 1
ATOM 6101 C C . PHE F 3 3 ? 62.592 55.261 -6.565 1.00 42.50 2001 PHE F C 1
ATOM 6102 O O . PHE F 3 3 ? 63.008 55.862 -5.560 1.00 45.52 2001 PHE F O 1
ATOM 6110 N N . LYS F 3 4 ? 61.943 55.620 -7.743 1.00 39.79 2002 LYS F N 1
ATOM 6111 C CA . LYS F 3 4 ? 61.381 56.743 -8.521 1.00 37.26 2002 LYS F CA 1
ATOM 6112 C C . LYS F 3 4 ? 60.262 57.525 -7.836 1.00 35.65 2002 LYS F C 1
ATOM 6113 O O . LYS F 3 4 ? 59.213 56.957 -7.520 1.00 35.12 2002 LYS F O 1
ATOM 6119 N N . GLY F 3 5 ? 60.497 58.783 -7.617 1.00 35.26 2003 GLY F N 1
ATOM 6120 C CA . GLY F 3 5 ? 59.578 59.655 -6.956 1.00 34.84 2003 GLY F CA 1
ATOM 6121 C C . GLY F 3 5 ? 58.723 60.363 -7.985 1.00 34.33 2003 GLY F C 1
ATOM 6122 O O . GLY F 3 5 ? 59.200 60.671 -9.075 1.00 35.10 2003 GLY F O 1
ATOM 6123 N N . GLU F 3 6 ? 57.460 60.606 -7.642 1.00 34.62 2004 GLU F N 1
ATOM 6124 C CA . GLU F 3 6 ? 56.523 61.307 -8.487 1.00 36.07 2004 GLU F CA 1
ATOM 6125 C C . GLU F 3 6 ? 56.613 62.799 -8.196 1.00 37.45 2004 GLU F C 1
ATOM 6126 O O . GLU F 3 6 ? 56.472 63.203 -7.037 1.00 36.22 2004 GLU F O 1
ATOM 6132 N N . GLN F 3 7 ? 56.862 63.609 -9.220 1.00 38.74 2005 GLN F N 1
ATOM 6133 C CA . GLN F 3 7 ? 56.988 65.049 -9.029 1.00 39.72 2005 GLN F CA 1
ATOM 6134 C C . GLN F 3 7 ? 55.640 65.709 -9.334 1.00 40.10 2005 GLN F C 1
ATOM 6135 O O . GLN F 3 7 ? 54.829 65.143 -10.065 1.00 40.43 2005 GLN F O 1
ATOM 6141 N N . GLY F 3 8 ? 55.414 66.906 -8.787 1.00 41.51 2006 GLY F N 1
ATOM 6142 C CA . GLY F 3 8 ? 54.147 67.611 -8.995 1.00 42.13 2006 GLY F CA 1
ATOM 6143 C C . GLY F 3 8 ? 54.220 69.013 -9.590 1.00 42.60 2006 GLY F C 1
ATOM 6144 O O . GLY F 3 8 ? 55.238 69.709 -9.461 1.00 43.26 2006 GLY F O 1
ATOM 6145 N N . PRO F 3 9 ? 53.130 69.471 -10.233 1.00 42.32 2007 PRO F N 1
ATOM 6146 C CA . PRO F 3 9 ? 53.022 70.789 -10.875 1.00 42.28 2007 PRO F CA 1
ATOM 6147 C C . PRO F 3 9 ? 52.745 71.978 -9.951 1.00 42.71 2007 PRO F C 1
ATOM 6148 O O . PRO F 3 9 ? 52.116 71.832 -8.899 1.00 42.27 2007 PRO F O 1
ATOM 6152 N N . LYS F 3 10 ? 53.217 73.154 -10.359 1.00 43.02 2008 LYS F N 1
ATOM 6153 C CA . LYS F 3 10 ? 52.983 74.375 -9.596 1.00 42.87 2008 LYS F CA 1
ATOM 6154 C C . LYS F 3 10 ? 51.499 74.668 -9.843 1.00 42.59 2008 LYS F C 1
ATOM 6155 O O . LYS F 3 10 ? 50.997 74.408 -10.937 1.00 42.21 2008 LYS F O 1
ATOM 6161 N N . GLY F 3 11 ? 50.799 75.204 -8.847 1.00 42.59 2009 GLY F N 1
ATOM 6162 C CA . GLY F 3 11 ? 49.373 75.470 -9.010 1.00 42.61 2009 GLY F CA 1
ATOM 6163 C C . GLY F 3 11 ? 48.954 76.825 -9.568 1.00 43.03 2009 GLY F C 1
ATOM 6164 O O . GLY F 3 11 ? 49.797 77.655 -9.929 1.00 43.61 2009 GLY F O 1
ATOM 6165 N N . GLU F 3 12 ? 47.641 77.044 -9.636 1.00 42.47 2010 GLU F N 1
ATOM 6166 C CA . GLU F 3 12 ? 47.079 78.298 -10.138 1.00 42.33 2010 GLU F CA 1
ATOM 6167 C C . GLU F 3 12 ? 47.389 79.457 -9.206 1.00 42.25 2010 GLU F C 1
ATOM 6168 O O . GLU F 3 12 ? 46.866 79.520 -8.089 1.00 42.29 2010 GLU F O 1
ATOM 6174 N N . PRO F 3 13 ? 48.225 80.404 -9.661 1.00 41.88 2011 PRO F N 1
ATOM 6175 C CA . PRO F 3 13 ? 48.612 81.572 -8.867 1.00 42.07 2011 PRO F CA 1
ATOM 6176 C C . PRO F 3 13 ? 47.461 82.283 -8.151 1.00 42.84 2011 PRO F C 1
ATOM 6177 O O . PRO F 3 13 ? 46.295 82.198 -8.552 1.00 42.96 2011 PRO F O 1
ATOM 6181 N N . GLY F 3 14 ? 47.813 82.987 -7.079 1.00 43.38 2012 GLY F N 1
ATOM 6182 C CA . GLY F 3 14 ? 46.829 83.722 -6.303 1.00 43.17 2012 GLY F CA 1
ATOM 6183 C C . GLY F 3 14 ? 46.518 85.072 -6.923 1.00 42.70 2012 GLY F C 1
ATOM 6184 O O . GLY F 3 14 ? 47.068 86.090 -6.441 1.00 41.94 2012 GLY F O 1
#

GO terms:
  GO:0005764 lysosome (C, IDA)
  GO:0005886 plasma membrane (C, IDA)
  GO:0001916 positive regulation of T cell mediated cytotoxicity (P, IDA)
  GO:0002469 myeloid dendritic cell antigen processing and presentation (P, IDA)
  GO:0002491 antigen processing and presentation of endogenous peptide antigen via MHC class II (P, IDA)
  GO:0031902 late endosome membrane (C, IDA)
  GO:0001772 immunological synapse (C, IDA)
  GO:0005765 lysosomal membrane (C, IDA)
  GO:0043382 positive regulation of memory T cell differentiation (P, IDA)
  GO:0045622 regulation of T-helper cell differentiation (P, IDA)
  GO:0042605 peptide antigen binding (F, IDA)
  GO:0042608 T cell receptor binding (F, IDA)
  GO:2000516 positive regulation of CD4-positive, alpha-beta T cell activation (P, IDA)
  GO:0019886 antigen processing and presentation of exogenous peptide antigen via MHC class II (P, IDA)
  GO:0032831 positive regulation of CD4-positive, CD25-positive, alpha-beta regulatory T cell differentiation (P, IDA)
  GO:0120281 autolysosome membrane (C, EXP)
  GO:0031901 early endosome membrane (C, EXP)
  GO:0005789 endoplasmic reticulum membrane (C, EXP)
  GO:0005886 plasma membrane (C, EXP)
  GO:0005515 protein binding (F, IPI)

Nearest PDB structures (foldseek):
  2fse-assembly2_C  TM=1.006E+00  e=1.266E-33  Homo sapiens
  4i5b-assembly2_D  TM=9.964E-01  e=3.196E-29  Homo sapiens
  7nzf-assembly1_AAA  TM=9.943E-01  e=3.554E-29  Homo sapiens
  8jr4-assembly1_A  TM=9.888E-01  e=3.301E-28  Eptesicus fuscus
  7zfr-assembly1_A  TM=9.820E-01  e=5.277E-25  Homo sapiens

Foldseek 3Di:
DKDKDFDWAADPPVRDTWTFIAINHHTQWIADVVVLGIDGPDPVVVVVDDDNSVVRVVVSVVRVVVCVVVCVVVVNPDDDWDAWDKDKDWPDDDDAQDKTKMKIKTDDTDDQDKDKFKDKPRHTDDPQKDWDRWDADPVRHTIIMIMHIDGADQVIWMWMWIDDPVDPDIDIDTDHDD/DDWDKDWDWDKDDDPLNPDIWTKTWIATRNHTAWIDILVVQAIDGDDDVNPVVSPVQSVPVVNSVCVNVCNCVPHVVVCVVCCVCPVPNWWAWDKDKDWDDDDPFFDKTKIKIKTWFTPDQDKDKWKDKQRHTDDPPKDKPDWADPPPRIIIIMIMDMDGAHAPIKMKMWMDDPNDPHIDIDIDHD/DKDKDFDKAADPPVRDIKTWIDIPQHTQWIADPVVLATDGPDPVSCVPDGDRSVVSVVVSVVRVVVCVVVCPVVVNDDDDWFAWDWDKDWPDPDDAQDKTKIKIKTDDTDDQDKDKFKFKPNRGDDPQKDWDGWDADPVRGTIIIIMHIDGADQPIWMKMWIDDPNDPDIDIDTDHD/DPDWDKDWDWDKDDDPQNPDIWTKTWTATHNRTAKIDTLVVQAIDGPDPNCPCVRVVQSPPVVSSVCVVCCSPVPNVVVCVVCVVCPVPPWDDWDWDKDWDDDDDAFDKTKIKTKTWWIDDFDKDKWKDKPNHTDDPDKDKPHWADPPPRIIIIMIMDMDGPDPPIKMKMWMDDPNDPHTDIDIDD/DDDDDDDDDDDDDD/DDDDDDDDDDDDDD